Protein AF-C3YSI8-F1 (afdb_monomer)

InterPro domains:
  IPR012314 Peptidase M12B, GON-ADAMTSs [PF08685] (26-141)
  IPR012314 Peptidase M12B, GON-ADAMTSs [PF08685] (143-337)
  IPR012314 Peptidase M12B, GON-ADAMTSs [PF08685] (350-423)
  IPR012314 Peptidase M12B, GON-ADAMTSs [PF08685] (441-636)
  IPR012314 Peptidase M12B, GON-ADAMTSs [PF08685] (648-842)
  IPR012314 Peptidase M12B, GON-ADAMTSs [PF08685] (855-1050)
  IPR012314 Peptidase M12B, GON-ADAMTSs [PS51046] (24-125)
  IPR012314 Peptidase M12B, GON-ADAMTSs [PS51046] (141-345)
  IPR012314 Peptidase M12B, GON-ADAMTSs [PS51046] (348-420)
  IPR012314 Peptidase M12B, GON-ADAMTSs [PS51046] (439-643)
  IPR012314 Peptidase M12B, GON-ADAMTSs [PS51046] (646-850)
  IPR012314 Peptidase M12B, GON-ADAMTSs [PS51046] (853-1057)

Mean predicted aligned error: 22.83 Å

Solvent-accessible surface area (backbone atoms only — not comparable to full-atom values): 57661 Å² total; per-residue (Å²): 133,90,90,89,88,83,90,83,86,87,86,85,82,90,80,89,86,86,84,71,82,89,71,78,23,51,44,49,58,41,36,31,70,77,74,63,44,56,63,65,44,80,41,79,27,31,54,25,83,88,43,78,82,52,68,44,76,31,33,28,38,54,34,67,83,76,76,37,42,44,22,41,73,49,90,75,38,38,86,76,34,64,50,76,38,78,60,79,40,54,72,58,89,87,56,98,75,73,61,72,48,88,56,78,84,84,73,59,48,61,43,26,32,42,36,47,35,44,46,77,54,70,88,50,78,46,73,50,84,87,59,59,89,50,42,57,73,76,73,88,79,30,50,45,46,56,47,46,34,71,77,39,82,84,50,61,68,42,79,39,83,28,32,53,22,86,79,51,73,82,53,70,47,76,31,33,26,37,56,40,83,54,100,70,34,42,44,23,41,64,34,74,56,31,36,93,42,19,27,9,20,27,36,31,57,18,38,67,56,28,86,38,81,69,76,60,71,44,84,53,50,54,93,69,11,16,33,19,27,31,42,34,42,34,44,45,79,42,69,63,37,33,41,46,47,46,79,54,58,90,46,45,49,63,54,65,85,27,78,43,40,64,58,25,19,11,14,42,37,16,52,33,89,85,43,50,71,2,30,26,30,42,38,36,50,90,47,79,44,25,53,31,88,88,59,46,73,44,80,44,71,48,34,55,80,87,62,70,77,36,78,71,45,69,44,90,78,33,29,37,37,35,35,26,17,32,13,49,47,4,31,30,34,35,53,92,75,48,48,45,33,27,36,69,93,54,57,54,39,55,44,43,54,50,45,38,66,75,34,80,86,43,68,64,43,83,39,73,27,26,66,41,92,90,50,82,79,56,66,42,51,28,35,27,40,55,41,88,50,102,70,34,41,76,39,81,57,66,96,56,60,71,93,76,67,73,89,85,82,80,88,75,44,48,72,57,81,89,54,98,74,76,60,68,63,84,80,84,84,89,82,91,80,84,85,77,84,83,78,28,48,43,50,56,45,35,29,70,74,73,63,47,54,64,64,44,79,41,80,28,28,54,21,81,64,28,69,83,51,68,45,75,31,33,27,38,57,29,74,55,101,72,36,41,44,21,42,63,32,74,59,30,39,90,46,18,27,7,22,25,38,37,59,17,40,66,56,29,86,37,77,68,75,61,70,45,85,55,60,64,93,69,19,14,35,19,26,32,43,35,41,34,47,43,79,42,60,60,36,33,42,46,45,45,78,53,61,82,50,44,53,68,43,74,85,28,77,36,39,66,57,25,19,11,15,45,35,16,58,35,86,82,42,46,71,2,28,26,29,43,41,35,50,91,48,82,45,24,51,31,69,77,64,50,74,44,77,44,74,49,35,58,81,85,62,69,73,30,77,73,45,67,44,96,78,31,31,37,38,36,35,27,17,31,16,51,50,4,30,29,32,34,47,98,75,49,49,47,31,24,46,88,83,41,69,71,31,50,45,44,56,49,44,38,72,67,40,81,83,51,63,72,43,79,40,82,28,31,53,21,83,81,44,73,70,52,48,44,73,31,30,25,38,56,42,86,54,100,71,33,40,44,23,41,64,33,75,58,29,37,92,42,19,28,8,21,26,35,33,57,18,37,68,57,32,83,38,78,71,78,61,69,43,84,53,54,48,91,71,10,16,33,19,25,31,43,36,40,36,46,44,78,42,60,57,37,32,40,49,45,43,80,53,54,91,49,42,53,63,50,69,85,26,80,42,38,66,57,25,20,11,13,46,34,11,48,32,90,86,40,46,71,2,28,26,29,43,38,37,50,89,46,81,45,22,55,30,89,86,59,48,74,44,80,44,70,57,40,56,80,86,62,73,77,35,79,71,46,67,43,96,78,32,31,37,37,36,35,28,17,34,10,55,53,4,30,30,34,34,52,95,75,48,46,44,32,26,39,72,95,53,66,66,36,49,44,46,58,42,45,37,71,77,34,79,88,41,67,66,44,81,41,80,28,40,63,36,99,53,102,72,76,49,68,46,76,32,30,26,38,56,40,88,52,100,71,35,41,44,24,42,63,34,75,56,30,37,92,44,19,26,7,19,28,35,33,57,18,38,62,55,36,84,36,81,75,81,60,68,44,85,54,51,49,92,71,9,16,34,19,26,31,42,36,39,36,46,46,82,52,70,68,36,31,42,46,47,46,79,52,58,89,48,44,51,67,48,72,84,28,80,47,40,65,52,24,19,10,15,46,32,16,50,37,82,82,43,46,70,2,31,26,29,41,39,39,51,89,46,82,46,26,55,30,91,85,65,48,76,44,74,46,74,46,36,55,80,86,60,69,72,31,76,70,46,68,43,98,76,34,32,38,37,36,35,27,17,32,14,48,49,4,30,29,32,36,54,96,74,52,48,46,30,28,41,81,89,59,79,77,85,82,92,69,90,83,81,83,85,77,89,130

Organism: Branchiostoma floridae (NCBI:txid7739)

pLDDT: mean 79.49, std 17.65, range [21.97, 97.81]

Radius of gyration: 43.88 Å; Cα contacts (8 Å, |Δi|>4): 2685; chains: 1; bounding box: 114×103×114 Å

Foldseek 3Di:
DDDDDDDDDDDDDDDDDDDDDPDQALDLLRCCVVVVDQDWDWDWHQNAPVRRPDTDTWTWPRSHPNDIFTKAFDPVAQVVAKDFDAFWDAPDNPDPDHDTDHGPPDDGDMKTARIFTWDDDNPDIDTDPPDCPRIDGDPDAAQDLLVVCVVPVPDAFAWDWHQNAPQPRPDIFTWTWHPSVDNDIFTKAFAPVFQVQWKWWEFWWAAPAQQDLDHDTDGTNQVATKIKTARIFGWDDDNFWIWTPQPPCVRMDMDGPDDGGGPKWEYQHHQDAPNFDTKGKAARPPTQKAWDPLWDKDKDPAPPPPHDWAPWDADLRRRMTMTGYYHNGIMMATVVNITMMGGPVSDAALDLLSVCSNPVPDAWAWDFHQNDPPDRNPTFTWTWPPSVDNDIDTHTDDPDDPVVDDDDDDPWDAPPNVDPDHDTDDDDDDDDDDDDQDAAQDLLSCCVRVVDQDWDWDWHQNALLQRPDTFTWTWARSNDNDIFTKAFAPVFQVQWKWFEDWWAAPAQQDLDHDTDHTDAPAGKMKTARIFTWDDDNFWIWTPQPPRPRIDMDGDHDGTGQKWEYQYHQDEPNFDTKGKQARPPTLKAWQQLKDKDKPPAPPPVHDWAPFDADPRRRMTMTGYYHNGIMMAIPVNITMIGRPPGDAAQDLLSVCVSPVPDAFAWDWHQNAPVDRRDTWTWTWAPSVDNDIFTKAFAPVFQVQWKWWEFFWAAPAQQDLDDDTDGTNLVATKIKTARIFTWDDANLWIWTPQPDCVRIDMDGDDDGGGQKWEYQHHQHAPNFDTKGKQARPPTQKAWAPLWDKDKDPHPPPPHDWAPWDADPRRRMTMTGYYHNGMMMATVVNITIMGGPVSHFALDLLSVCVNPVPDDFAWDWHQNAPDSPSDTFTWTWAPSVDNDIFTKAFAPVFQVQWKWWEDWWACPALADLDDDTDHTNQVPTKIKTARIFTWDDDHQKIWTPQPPCVRMDMDGDDDGGGQKWEYQYHQDEPNFDTKGKAARPPTQKAWDPQKDKDKPPAPPPPYDWAPWDADPRRRMTMTGYYHNGMMMAIVVNITMMGRPVSPDDPDDDDDDDDDD

Nearest PDB structures (foldseek):
  4ak3-assembly1_A  TM=2.753E-01  e=1.854E-01  Homo sapiens
  5k31-assembly1_A-2  TM=2.705E-01  e=1.854E-01  Homo sapiens
  4ae2-assembly1_B  TM=2.783E-01  e=2.388E-01  Homo sapiens
  4ae2-assembly1_A  TM=2.604E-01  e=2.925E-01  Homo sapiens
  6erf-assembly2_C  TM=8.829E-02  e=6.130E+00  Homo sapiens

Structure (mmCIF, N/CA/C/O backbone):
data_AF-C3YSI8-F1
#
_entry.id   AF-C3YSI8-F1
#
loop_
_atom_site.group_PDB
_atom_site.id
_atom_site.type_symbol
_atom_site.label_atom_id
_atom_site.label_alt_id
_atom_site.label_comp_id
_atom_site.label_asym_id
_atom_site.label_entity_id
_atom_site.label_seq_id
_atom_site.pdbx_PDB_ins_code
_atom_site.Cartn_x
_atom_site.Cartn_y
_atom_site.Cartn_z
_atom_site.occupancy
_atom_site.B_iso_or_equiv
_atom_site.auth_seq_id
_atom_site.auth_comp_id
_atom_site.auth_asym_id
_atom_site.auth_atom_id
_atom_site.pdbx_PDB_model_num
ATOM 1 N N . MET A 1 1 ? -38.707 9.134 -65.236 1.00 29.47 1 MET A N 1
ATOM 2 C CA . MET A 1 1 ? -40.152 9.340 -65.511 1.00 29.47 1 MET A CA 1
ATOM 3 C C . MET A 1 1 ? -40.785 10.085 -64.329 1.00 29.47 1 MET A C 1
ATOM 5 O O . MET A 1 1 ? -40.074 10.368 -63.376 1.00 29.47 1 MET A O 1
ATOM 9 N N . MET A 1 2 ? -42.071 10.443 -64.438 1.00 21.97 2 MET A N 1
ATOM 10 C CA . MET A 1 2 ? -42.984 10.994 -63.402 1.00 21.97 2 MET A CA 1
ATOM 11 C C . MET A 1 2 ? -42.907 10.244 -62.043 1.00 21.97 2 MET A C 1
ATOM 13 O O . MET A 1 2 ? -42.467 9.099 -62.065 1.00 21.97 2 MET A O 1
ATOM 17 N N . LYS A 1 3 ? -43.353 10.712 -60.855 1.00 24.59 3 LYS A N 1
ATOM 18 C CA . LYS A 1 3 ? -44.055 11.911 -60.270 1.00 24.59 3 LYS A CA 1
ATOM 19 C C . LYS A 1 3 ? -44.000 11.722 -58.708 1.00 24.59 3 LYS A C 1
ATOM 21 O O . LYS A 1 3 ? -43.395 10.739 -58.298 1.00 24.59 3 LYS A O 1
ATOM 26 N N . SER A 1 4 ? -44.656 12.409 -57.751 1.00 28.36 4 SER A N 1
ATOM 27 C CA . SER A 1 4 ? -45.079 13.791 -57.351 1.00 28.36 4 SER A CA 1
ATOM 28 C C . SER A 1 4 ? -45.758 13.631 -55.962 1.00 28.36 4 SER A C 1
ATOM 30 O O . SER A 1 4 ? -46.279 12.546 -55.722 1.00 28.36 4 SER A O 1
ATOM 32 N N . GLY A 1 5 ? -45.887 14.568 -55.015 1.00 28.02 5 GLY A N 1
ATOM 33 C CA . GLY A 1 5 ? -45.535 15.992 -54.813 1.00 28.02 5 GLY A CA 1
ATOM 34 C C . GLY A 1 5 ? -45.734 16.266 -53.294 1.00 28.02 5 GLY A C 1
ATOM 35 O O . GLY A 1 5 ? -45.459 15.350 -52.528 1.00 28.02 5 GLY A O 1
ATOM 36 N N . GLU A 1 6 ? -46.197 17.383 -52.715 1.00 28.05 6 GLU A N 1
ATOM 37 C CA . GLU A 1 6 ? -46.506 18.784 -53.082 1.00 28.05 6 GLU A CA 1
ATOM 38 C C . GLU A 1 6 ? -46.170 19.623 -51.816 1.00 28.05 6 GLU A C 1
ATOM 40 O O . GLU A 1 6 ? -46.483 19.216 -50.702 1.00 28.05 6 GLU A O 1
ATOM 45 N N . TRP A 1 7 ? -45.301 20.635 -51.885 1.00 25.97 7 TRP A N 1
ATOM 46 C CA . TRP A 1 7 ? -45.641 22.067 -52.014 1.00 25.97 7 TRP A CA 1
ATOM 47 C C . TRP A 1 7 ? -46.608 22.668 -50.971 1.00 25.97 7 TRP A C 1
ATOM 49 O O . TRP A 1 7 ? -47.813 22.632 -51.179 1.00 25.97 7 TRP A O 1
ATOM 59 N N . VAL A 1 8 ? -46.054 23.392 -49.984 1.00 23.83 8 VAL A N 1
ATOM 60 C CA . VAL A 1 8 ? -46.200 24.864 -49.795 1.00 23.83 8 VAL A CA 1
ATOM 61 C C . VAL A 1 8 ? -44.843 25.345 -49.208 1.00 23.83 8 VAL A C 1
ATOM 63 O O . VAL A 1 8 ? -44.441 24.814 -48.181 1.00 23.83 8 VAL A O 1
ATOM 66 N N . GLN A 1 9 ? -43.925 26.065 -49.884 1.00 27.61 9 GLN A N 1
ATOM 67 C CA . GLN A 1 9 ? -43.912 27.475 -50.360 1.00 27.61 9 GLN A CA 1
ATOM 68 C C . GLN A 1 9 ? -44.027 28.526 -49.222 1.00 27.61 9 GLN A C 1
ATOM 70 O O . GLN A 1 9 ? -44.657 28.256 -48.215 1.00 27.61 9 GLN A O 1
ATOM 75 N N . LEU A 1 10 ? -43.424 29.725 -49.245 1.00 25.20 10 LEU A N 1
ATOM 76 C CA . LEU A 1 10 ? -42.620 30.483 -50.229 1.00 25.20 10 LEU A CA 1
ATOM 77 C C . LEU A 1 10 ? -41.859 31.590 -49.439 1.00 25.20 10 LEU A C 1
ATOM 79 O O . LEU A 1 10 ? -42.432 32.105 -48.486 1.00 25.20 10 LEU A O 1
ATOM 83 N N . ALA A 1 11 ? -40.659 32.093 -49.748 1.00 24.98 11 ALA A N 1
ATOM 84 C CA . ALA A 1 11 ? -39.441 31.553 -50.370 1.00 24.98 11 ALA A CA 1
ATOM 85 C C . ALA A 1 11 ? -38.260 32.504 -50.028 1.00 24.98 11 ALA A C 1
ATOM 87 O O . ALA A 1 11 ? -38.474 33.592 -49.495 1.00 24.98 11 ALA A O 1
ATOM 88 N N . LEU A 1 12 ? -37.033 32.144 -50.420 1.00 26.47 12 LEU A N 1
ATOM 89 C CA . LEU A 1 12 ? -35.959 33.112 -50.673 1.00 26.47 12 LEU A CA 1
ATOM 90 C C . LEU A 1 12 ? -35.690 33.164 -52.187 1.00 26.47 12 LEU A C 1
ATOM 92 O O . LEU A 1 12 ? -35.464 32.118 -52.793 1.00 26.47 12 LEU A O 1
ATOM 96 N N . LEU A 1 13 ? -35.638 34.364 -52.773 1.00 23.81 13 LEU A N 1
ATOM 97 C CA . LEU A 1 13 ? -34.740 34.651 -53.902 1.00 23.81 13 LEU A CA 1
ATOM 98 C C . LEU A 1 13 ? -33.573 35.469 -53.312 1.00 23.81 13 LEU A C 1
ATOM 100 O O . LEU A 1 13 ? -33.835 36.371 -52.521 1.00 23.81 13 LEU A O 1
ATOM 104 N N . LEU A 1 14 ? -32.279 35.170 -53.484 1.00 25.28 14 LEU A N 1
ATOM 105 C CA . LEU A 1 14 ? -31.483 34.753 -54.656 1.00 25.28 14 LEU A CA 1
ATOM 106 C C . LEU A 1 14 ? -31.451 35.775 -55.802 1.00 25.28 14 LEU A C 1
ATOM 108 O O . LEU A 1 14 ? -32.290 35.735 -56.695 1.00 25.28 14 LEU A O 1
ATOM 112 N N . LEU A 1 15 ? -30.426 36.637 -55.788 1.00 26.86 15 LEU A N 1
ATOM 113 C CA . LEU A 1 15 ? -29.255 36.670 -56.701 1.00 26.86 15 LEU A CA 1
ATOM 114 C C . LEU A 1 15 ? -28.427 37.935 -56.340 1.00 26.86 15 LEU A C 1
ATOM 116 O O . LEU A 1 15 ? -29.003 38.983 -56.080 1.00 26.86 15 LEU A O 1
ATOM 120 N N . ALA A 1 16 ? -27.131 37.840 -56.010 1.00 26.83 16 ALA A N 1
ATOM 121 C CA . ALA A 1 16 ? -25.962 37.785 -56.913 1.00 26.83 16 ALA A CA 1
ATOM 122 C C . ALA A 1 16 ? -25.761 39.093 -57.726 1.00 26.83 16 ALA A C 1
ATOM 124 O O . ALA A 1 16 ? -26.728 39.670 -58.200 1.00 26.83 16 ALA A O 1
ATOM 125 N N . VAL A 1 17 ? -24.553 39.639 -57.928 1.00 28.64 17 VAL A N 1
ATOM 126 C CA . VAL A 1 17 ? -23.179 39.087 -57.859 1.00 28.64 17 VAL A CA 1
ATOM 127 C C . VAL A 1 17 ? -22.245 40.065 -57.116 1.00 28.64 17 VAL A C 1
ATOM 129 O O . VAL A 1 17 ? -22.449 41.272 -57.193 1.00 28.64 17 VAL A O 1
ATOM 132 N N . GLY A 1 18 ? -21.194 39.577 -56.439 1.00 27.84 18 GLY A N 1
ATOM 133 C CA . GLY A 1 18 ? -20.182 40.462 -55.834 1.00 27.84 18 GLY A CA 1
ATOM 134 C C . GLY A 1 18 ? -19.179 39.798 -54.885 1.00 27.84 18 GLY A C 1
ATOM 135 O O . GLY A 1 18 ? -18.938 40.332 -53.808 1.00 27.84 18 GLY A O 1
ATOM 136 N N . GLY A 1 19 ? -18.634 38.630 -55.243 1.00 26.38 19 GLY A N 1
ATOM 137 C CA . GLY A 1 19 ? -17.627 37.925 -54.438 1.00 26.38 19 GLY A CA 1
ATOM 138 C C . GLY A 1 19 ? -16.204 38.192 -54.928 1.00 26.38 19 GLY A C 1
ATOM 139 O O . GLY A 1 19 ? -15.725 37.495 -55.819 1.00 26.38 19 GLY A O 1
ATOM 140 N N . THR A 1 20 ? -15.531 39.189 -54.352 1.00 31.03 20 THR A N 1
ATOM 141 C CA . THR A 1 20 ? -14.065 39.317 -54.421 1.00 31.03 20 THR A CA 1
ATOM 142 C C . THR A 1 20 ? -13.384 38.201 -53.619 1.00 31.03 20 THR A C 1
ATOM 144 O O . THR A 1 20 ? -14.053 37.408 -52.957 1.00 31.03 20 THR A O 1
ATOM 147 N N . ALA A 1 21 ? -12.050 38.118 -53.676 1.00 36.31 21 ALA A N 1
ATOM 148 C CA . ALA A 1 21 ? -11.292 37.169 -52.863 1.00 36.31 21 ALA A CA 1
ATOM 149 C C . ALA A 1 21 ? -11.675 37.269 -51.374 1.00 36.31 21 ALA A C 1
ATOM 151 O O . ALA A 1 21 ? -11.886 38.370 -50.864 1.00 36.31 21 ALA A O 1
ATOM 152 N N . SER A 1 22 ? -11.720 36.128 -50.680 1.00 44.28 22 SER A N 1
ATOM 153 C CA . SER A 1 22 ? -11.804 36.110 -49.218 1.00 44.28 22 SER A CA 1
ATOM 154 C C . SER A 1 22 ? -10.498 36.670 -48.661 1.00 44.28 22 SER A C 1
ATOM 156 O O . SER A 1 22 ? -9.468 35.989 -48.630 1.00 44.28 22 SER A O 1
ATOM 158 N N . HIS A 1 23 ? -10.518 37.950 -48.299 1.00 55.88 23 HIS A N 1
ATOM 159 C CA . HIS A 1 23 ? -9.408 38.578 -47.608 1.00 55.88 23 HIS A CA 1
ATOM 160 C C . HIS A 1 23 ? -9.400 38.054 -46.170 1.00 55.88 23 HIS A C 1
ATOM 162 O O . HIS A 1 23 ? -10.353 38.256 -45.420 1.00 55.88 23 HIS A O 1
ATOM 168 N N . LYS A 1 24 ? -8.313 37.366 -45.802 1.00 69.94 24 LYS A N 1
ATOM 169 C CA . LYS A 1 24 ? -8.022 36.942 -44.429 1.00 69.94 24 LYS A CA 1
ATOM 170 C C . LYS A 1 24 ? -7.996 38.179 -43.519 1.00 69.94 24 LYS A C 1
ATOM 172 O O . LYS A 1 24 ? -7.011 38.912 -43.541 1.00 69.94 24 LYS A O 1
ATOM 177 N N . ALA A 1 25 ? -9.060 38.417 -42.755 1.00 73.56 25 ALA A N 1
ATOM 178 C CA . ALA A 1 25 ? -9.142 39.553 -41.841 1.00 73.56 25 ALA A CA 1
ATOM 179 C C . ALA A 1 25 ? -8.191 39.379 -40.646 1.00 73.56 25 ALA A C 1
ATOM 181 O O . ALA A 1 25 ? -8.126 38.303 -40.047 1.00 73.56 25 ALA A O 1
ATOM 182 N N . SER A 1 26 ? -7.475 40.439 -40.275 1.00 76.00 26 SER A N 1
ATOM 183 C CA . SER A 1 26 ? -6.583 40.471 -39.107 1.00 76.00 26 SER A CA 1
ATOM 184 C C . SER A 1 26 ? -7.312 40.809 -37.798 1.00 76.00 26 SER A C 1
ATOM 186 O O . SER A 1 26 ? -6.844 40.456 -36.717 1.00 76.00 26 SER A O 1
ATOM 188 N N . SER A 1 27 ? -8.476 41.461 -37.883 1.00 81.81 27 SER A N 1
ATOM 189 C CA . SER A 1 27 ? -9.266 41.959 -36.747 1.00 81.81 27 SER A CA 1
ATOM 190 C C . SER A 1 27 ? -10.771 41.780 -36.975 1.00 81.81 27 SER A C 1
ATOM 192 O O . SER A 1 27 ? -11.221 41.611 -38.110 1.00 81.81 27 SER A O 1
ATOM 194 N N . CYS A 1 28 ? -11.579 41.890 -35.918 1.00 84.00 28 CYS A N 1
ATOM 195 C CA . CYS A 1 28 ? -13.041 41.881 -36.032 1.00 84.00 28 CYS A CA 1
ATOM 196 C C . CYS A 1 28 ? -13.562 43.089 -36.834 1.00 84.00 28 CYS A C 1
ATOM 198 O O . CYS A 1 28 ? -14.586 43.002 -37.511 1.00 84.00 28 CYS A O 1
ATOM 200 N N . SER A 1 29 ? -12.839 44.214 -36.798 1.00 84.88 29 SER A N 1
ATOM 201 C CA . SER A 1 29 ? -13.157 45.409 -37.594 1.00 84.88 29 SER A CA 1
ATOM 202 C C . SER A 1 29 ? -12.904 45.200 -39.093 1.00 84.88 29 SER A C 1
ATOM 204 O O . SER A 1 29 ? -13.676 45.682 -39.927 1.00 84.88 29 SER A O 1
ATOM 206 N N . GLU A 1 30 ? -11.870 44.437 -39.454 1.00 82.56 30 GLU A N 1
ATOM 207 C CA . GLU A 1 30 ? -11.649 43.996 -40.836 1.00 82.56 30 GLU A CA 1
ATOM 208 C C . GLU A 1 30 ? -12.664 42.936 -41.273 1.00 82.56 30 GLU A C 1
ATOM 210 O O . GLU A 1 30 ? -13.225 43.053 -42.356 1.00 82.56 30 GLU A O 1
ATOM 215 N N . GLU A 1 31 ? -12.992 41.962 -40.424 1.00 82.44 31 GLU A N 1
ATOM 216 C CA . GLU A 1 31 ? -13.999 40.935 -40.733 1.00 82.44 31 GLU A CA 1
ATOM 217 C C . GLU A 1 31 ? -15.381 41.563 -40.999 1.00 82.44 31 GLU A C 1
ATOM 219 O O . GLU A 1 31 ? -16.067 41.224 -41.968 1.00 82.44 31 GLU A O 1
ATOM 224 N N . LYS A 1 32 ? -15.755 42.580 -40.210 1.00 80.00 32 LYS A N 1
ATOM 225 C CA . LYS A 1 32 ? -16.954 43.392 -40.449 1.00 80.00 32 LYS A CA 1
ATOM 226 C C . LYS A 1 32 ? -16.909 44.164 -41.772 1.00 80.00 32 LYS A C 1
ATOM 228 O O . LYS A 1 32 ? -17.930 44.255 -42.452 1.00 80.00 32 LYS A O 1
ATOM 233 N N . SER A 1 33 ? -15.774 44.758 -42.139 1.00 78.94 33 SER A N 1
ATOM 234 C CA . SER A 1 33 ? -15.691 45.664 -43.299 1.00 78.94 33 SER A CA 1
ATOM 235 C C . SER A 1 33 ? -15.430 44.950 -44.631 1.00 78.94 33 SER A C 1
ATOM 237 O O . SER A 1 33 ? -15.991 45.354 -45.650 1.00 78.94 33 SER A O 1
ATOM 239 N N . LEU A 1 34 ? -14.648 43.868 -44.627 1.00 76.19 34 LEU A N 1
ATOM 240 C CA . LEU A 1 34 ? -14.327 43.047 -45.799 1.00 76.19 34 LEU A CA 1
ATOM 241 C C . LEU A 1 34 ? -15.431 42.021 -46.084 1.00 76.19 34 LEU A C 1
ATOM 243 O O . LEU A 1 34 ? -15.975 41.981 -47.188 1.00 76.19 34 LEU A O 1
ATOM 247 N N . ASN A 1 35 ? -15.802 41.228 -45.073 1.00 72.62 35 ASN A N 1
ATOM 248 C CA . ASN A 1 35 ? -16.713 40.087 -45.215 1.00 72.62 35 ASN A CA 1
ATOM 249 C C . ASN A 1 35 ? -18.170 40.421 -44.833 1.00 72.62 35 ASN A C 1
ATOM 251 O O . ASN A 1 35 ? -19.049 39.564 -44.926 1.00 72.62 35 ASN A O 1
ATOM 255 N N . LYS A 1 36 ? -18.452 41.684 -44.466 1.00 77.06 36 LYS A N 1
ATOM 256 C CA . LYS A 1 36 ? -19.783 42.207 -44.085 1.00 77.06 36 LYS A CA 1
ATOM 257 C C . LYS A 1 36 ? -20.418 41.492 -42.886 1.00 77.06 36 LYS A C 1
ATOM 259 O O . LYS A 1 36 ? -21.642 41.436 -42.777 1.00 77.06 36 LYS A O 1
ATOM 264 N N . ALA A 1 37 ? -19.596 40.962 -41.981 1.00 74.62 37 ALA A N 1
ATOM 265 C CA . ALA A 1 37 ? -20.060 40.326 -40.755 1.00 74.62 37 ALA A CA 1
ATOM 266 C C . ALA A 1 37 ? -20.712 41.349 -39.800 1.00 74.62 37 ALA A C 1
ATOM 268 O O . ALA A 1 37 ? -20.077 42.315 -39.379 1.00 74.62 37 ALA A O 1
ATOM 269 N N . ASP A 1 38 ? -21.982 41.128 -39.452 1.00 78.25 38 ASP A N 1
ATOM 270 C CA . ASP A 1 38 ? -22.825 42.032 -38.653 1.00 78.25 38 ASP A CA 1
ATOM 271 C C . ASP A 1 38 ? -23.267 41.441 -37.298 1.00 78.25 38 ASP A C 1
ATOM 273 O O . ASP A 1 38 ? -23.984 42.094 -36.537 1.00 78.25 38 ASP A O 1
ATOM 277 N N . LYS A 1 39 ? -22.844 40.209 -36.989 1.00 79.75 39 LYS A N 1
ATOM 278 C CA . LYS A 1 39 ? -23.283 39.417 -35.829 1.00 79.75 39 LYS A CA 1
ATOM 279 C C . LYS A 1 39 ? -22.125 39.024 -34.931 1.00 79.75 39 LYS A C 1
ATOM 281 O O . LYS A 1 39 ? -21.029 38.742 -35.398 1.00 79.75 39 LYS A O 1
ATOM 286 N N . ASP A 1 40 ? -22.410 38.941 -33.641 1.00 82.25 40 ASP A N 1
ATOM 287 C CA . ASP A 1 40 ? -21.452 38.484 -32.642 1.00 82.25 40 ASP A CA 1
ATOM 288 C C . ASP A 1 40 ? -21.265 36.962 -32.715 1.00 82.25 40 ASP A C 1
ATOM 290 O O . ASP A 1 40 ? -22.237 36.209 -32.836 1.00 82.25 40 ASP A O 1
ATOM 294 N N . GLY A 1 41 ? -20.023 36.489 -32.611 1.00 79.25 41 GLY A N 1
ATOM 295 C CA . GLY A 1 41 ? -19.699 35.075 -32.807 1.00 79.25 41 GLY A CA 1
ATOM 296 C C . GLY A 1 41 ? -18.202 34.777 -32.806 1.00 79.25 41 GLY A C 1
ATOM 297 O O . GLY A 1 41 ? -17.380 35.680 -32.709 1.00 79.25 41 GLY A O 1
ATOM 298 N N . GLU A 1 42 ? -17.849 33.495 -32.915 1.00 81.56 42 GLU A N 1
ATOM 299 C CA . GLU A 1 42 ? -16.467 33.045 -33.132 1.00 81.56 42 GLU A CA 1
ATOM 300 C C . GLU A 1 42 ? -16.092 33.184 -34.615 1.00 81.56 42 GLU A C 1
ATOM 302 O O . GLU A 1 42 ? -16.672 32.512 -35.470 1.00 81.56 42 GLU A O 1
ATOM 307 N N . TYR A 1 43 ? -15.092 34.012 -34.907 1.00 79.62 43 TYR A N 1
ATOM 308 C CA . TYR A 1 43 ? -14.512 34.210 -36.235 1.00 79.62 43 TYR A CA 1
ATOM 309 C C . TYR A 1 43 ? -13.075 33.679 -36.275 1.00 79.62 43 TYR A C 1
ATOM 311 O O . TYR A 1 43 ? -12.427 33.515 -35.243 1.00 79.62 43 TYR A O 1
ATOM 319 N N . THR A 1 44 ? -12.574 33.362 -37.472 1.00 80.12 44 THR A N 1
ATOM 320 C CA . THR A 1 44 ? -11.199 32.870 -37.670 1.00 80.12 44 THR A CA 1
ATOM 321 C C . THR A 1 44 ? -10.364 33.979 -38.298 1.00 80.12 44 THR A C 1
ATOM 323 O O . THR A 1 44 ? -10.466 34.222 -39.497 1.00 80.12 44 THR A O 1
ATOM 326 N N . LEU A 1 45 ? -9.570 34.660 -37.473 1.00 78.94 45 LEU A N 1
ATOM 327 C CA . LEU A 1 45 ? -8.775 35.829 -37.852 1.00 78.94 45 LEU A CA 1
ATOM 328 C C . LEU A 1 45 ? -7.305 35.452 -38.069 1.00 78.94 45 LEU A C 1
ATOM 330 O O . LEU A 1 45 ? -6.813 34.485 -37.488 1.00 78.94 45 LEU A O 1
ATOM 334 N N . TYR A 1 46 ? -6.594 36.245 -38.868 1.00 79.94 46 TYR A N 1
ATOM 335 C CA . TYR A 1 46 ? -5.182 36.066 -39.229 1.00 79.94 46 TYR A CA 1
ATOM 336 C C . TYR A 1 46 ? -4.364 37.308 -38.818 1.00 79.94 46 TYR A C 1
ATOM 338 O O . TYR A 1 46 ? -3.949 38.088 -39.676 1.00 79.94 46 TYR A O 1
ATOM 346 N N . PRO A 1 47 ? -4.166 37.548 -37.509 1.00 71.06 47 PRO A N 1
ATOM 347 C CA . PRO A 1 47 ? -3.732 38.848 -36.983 1.00 71.06 47 PRO A CA 1
ATOM 348 C C . PRO A 1 47 ? -2.250 39.204 -37.178 1.00 71.06 47 PRO A C 1
ATOM 350 O O . PRO A 1 47 ? -1.847 40.310 -36.826 1.00 71.06 47 PRO A O 1
ATOM 353 N N . PHE A 1 48 ? -1.421 38.289 -37.685 1.00 73.25 48 PHE A N 1
ATOM 354 C CA . PHE A 1 48 ? 0.035 38.456 -37.724 1.00 73.25 48 PHE A CA 1
ATOM 355 C C . PHE A 1 48 ? 0.536 38.610 -39.165 1.00 73.25 48 PHE A C 1
ATOM 357 O O . PHE A 1 48 ? 0.680 37.622 -39.890 1.00 73.25 48 PHE A O 1
ATOM 364 N N . GLU A 1 49 ? 0.858 39.838 -39.587 1.00 58.91 49 GLU A N 1
ATOM 365 C CA . GLU A 1 49 ? 1.318 40.122 -40.960 1.00 58.91 49 GLU A CA 1
ATOM 366 C C . GLU A 1 49 ? 2.576 39.336 -41.363 1.00 58.91 49 GLU A C 1
ATOM 368 O O . GLU A 1 49 ? 2.760 39.000 -42.535 1.00 58.91 49 GLU A O 1
ATOM 373 N N . THR A 1 50 ? 3.436 39.030 -40.391 1.00 57.47 50 THR A N 1
ATOM 374 C CA . THR A 1 50 ? 4.677 38.263 -40.573 1.00 57.47 50 THR A CA 1
ATOM 375 C C . THR A 1 50 ? 4.445 36.756 -40.732 1.00 57.47 50 THR A C 1
ATOM 377 O O . THR A 1 50 ? 5.304 36.066 -41.276 1.00 57.47 50 THR A O 1
ATOM 380 N N . SER A 1 51 ? 3.275 36.253 -40.322 1.00 60.59 51 SER A N 1
ATOM 381 C CA . SER A 1 51 ? 2.952 34.824 -40.203 1.00 60.59 51 SER A CA 1
ATOM 382 C C . SER A 1 51 ? 1.567 34.528 -40.787 1.00 60.59 51 SER A C 1
ATOM 384 O O . SER A 1 51 ? 0.671 34.045 -40.097 1.00 60.59 51 SER A O 1
ATOM 386 N N . LYS A 1 52 ? 1.387 34.826 -42.081 1.00 55.72 52 LYS A N 1
ATOM 387 C CA . LYS A 1 52 ? 0.081 34.951 -42.772 1.00 55.72 52 LYS A CA 1
ATOM 388 C C . LYS A 1 52 ? -0.817 33.703 -42.807 1.00 55.72 52 LYS A C 1
ATOM 390 O O . LYS A 1 52 ? -1.946 33.792 -43.292 1.00 55.72 52 LYS A O 1
ATOM 395 N N . ASP A 1 53 ? -0.355 32.558 -42.312 1.00 63.00 53 ASP A N 1
ATOM 396 C CA . ASP A 1 53 ? -1.128 31.313 -42.196 1.00 63.00 53 ASP A CA 1
ATOM 397 C C . ASP A 1 53 ? -1.471 30.925 -40.747 1.00 63.00 53 ASP A C 1
ATOM 399 O O . ASP A 1 53 ? -2.244 29.992 -40.537 1.00 63.00 53 ASP A O 1
ATOM 403 N N . VAL A 1 54 ? -0.983 31.671 -39.749 1.00 63.53 54 VAL A N 1
ATOM 404 C CA . VAL A 1 54 ? -1.384 31.505 -38.345 1.00 63.53 54 VAL A CA 1
ATOM 405 C C . VAL A 1 54 ? -2.765 32.125 -38.145 1.00 63.53 54 VAL A C 1
ATOM 407 O O . VAL A 1 54 ? -2.917 33.348 -38.159 1.00 63.53 54 VAL A O 1
ATOM 410 N N . SER A 1 55 ? -3.770 31.272 -37.949 1.00 72.19 55 SER A N 1
ATOM 411 C CA . SER A 1 55 ? -5.130 31.680 -37.610 1.00 72.19 55 SER A CA 1
ATOM 412 C C . SER A 1 55 ? -5.432 31.515 -36.122 1.00 72.19 55 SER A C 1
ATOM 414 O O . SER A 1 55 ? -5.017 30.548 -35.484 1.00 72.19 55 SER A O 1
ATOM 416 N N . LEU A 1 56 ? -6.210 32.445 -35.572 1.00 74.06 56 LEU A N 1
ATOM 417 C CA . LEU A 1 56 ? -6.787 32.352 -34.234 1.00 74.06 56 LEU A CA 1
ATOM 418 C C . LEU A 1 56 ? -8.314 32.354 -34.331 1.00 74.06 56 LEU A C 1
ATOM 420 O O . LEU A 1 56 ? -8.892 33.108 -35.115 1.00 74.06 56 LEU A O 1
ATOM 424 N N . ARG A 1 57 ? -8.973 31.532 -33.506 1.00 77.62 57 ARG A N 1
ATOM 425 C CA . ARG A 1 57 ? -10.407 31.696 -33.235 1.00 77.62 57 ARG A CA 1
ATOM 426 C C . ARG A 1 57 ? -10.590 32.794 -32.198 1.00 77.62 57 ARG A C 1
ATOM 428 O O . ARG A 1 57 ? -9.942 32.771 -31.152 1.00 77.62 57 ARG A O 1
ATOM 435 N N . VAL A 1 58 ? -11.424 33.765 -32.538 1.00 80.62 58 VAL A N 1
ATOM 436 C CA . VAL A 1 58 ? -11.632 34.996 -31.783 1.00 80.62 58 VAL A CA 1
ATOM 437 C C . VAL A 1 58 ? -13.123 35.274 -31.746 1.00 80.62 58 VAL A C 1
ATOM 439 O O . VAL A 1 58 ? -13.771 35.373 -32.789 1.00 80.62 58 VAL A O 1
ATOM 442 N N . TYR A 1 59 ? -13.665 35.457 -30.549 1.00 83.75 59 TYR A N 1
ATOM 443 C CA . TYR A 1 59 ? -15.029 35.915 -30.385 1.00 83.75 59 TYR A CA 1
ATOM 444 C C . TYR A 1 59 ? -15.102 37.414 -30.674 1.00 83.75 59 TYR A C 1
ATOM 446 O O . TYR A 1 59 ? -14.623 38.232 -29.885 1.00 83.75 59 TYR A O 1
ATOM 454 N N . CYS A 1 60 ? -15.717 37.773 -31.794 1.00 84.12 60 CYS A N 1
ATOM 455 C CA . CYS A 1 60 ? -16.037 39.151 -32.122 1.00 84.12 60 CYS A CA 1
ATOM 456 C C . CYS A 1 60 ? -17.353 39.546 -31.451 1.00 84.12 60 CYS A C 1
ATOM 458 O O . CYS A 1 60 ? -18.373 38.874 -31.615 1.00 84.12 60 CYS A O 1
ATOM 460 N N . HIS A 1 61 ? -17.318 40.637 -30.690 1.00 84.56 61 HIS A N 1
ATOM 461 C CA . HIS A 1 61 ? -18.456 41.172 -29.947 1.00 84.56 61 HIS A CA 1
ATOM 462 C C . HIS A 1 61 ? -18.753 42.617 -30.355 1.00 84.56 61 HIS A C 1
ATOM 464 O O . HIS A 1 61 ? -17.831 43.377 -30.654 1.00 84.56 61 HIS A O 1
ATOM 470 N N . ASP A 1 62 ? -20.030 42.990 -30.321 1.00 81.06 62 ASP A N 1
ATOM 471 C CA . ASP A 1 62 ? -20.566 44.261 -30.806 1.00 81.06 62 ASP A CA 1
ATOM 472 C C . ASP A 1 62 ? -20.272 44.514 -32.300 1.00 81.06 62 ASP A C 1
ATOM 474 O O . ASP A 1 62 ? -19.935 45.611 -32.754 1.00 81.06 62 ASP A O 1
ATOM 478 N N . MET A 1 63 ? -20.444 43.457 -33.100 1.00 78.50 63 MET A N 1
ATOM 479 C CA . MET A 1 63 ? -20.353 43.494 -34.563 1.00 78.50 63 MET A CA 1
ATOM 480 C C . MET A 1 63 ? -21.464 44.342 -35.197 1.00 78.50 63 MET A C 1
ATOM 482 O O . MET A 1 63 ? -21.353 44.722 -36.362 1.00 78.50 63 MET A O 1
ATOM 486 N N . ALA A 1 64 ? -22.480 44.751 -34.434 1.00 75.00 64 ALA A N 1
ATOM 487 C CA . ALA A 1 64 ? -23.501 45.694 -34.874 1.00 75.00 64 ALA A CA 1
ATOM 488 C C . ALA A 1 64 ? -23.029 47.164 -34.830 1.00 75.00 64 ALA A C 1
ATOM 490 O O . ALA A 1 64 ? -23.120 47.844 -35.857 1.00 75.00 64 ALA A O 1
ATOM 491 N N . SER A 1 65 ? -22.484 47.664 -33.709 1.00 67.25 65 SER A N 1
ATOM 492 C CA . SER A 1 65 ? -22.357 49.119 -33.458 1.00 67.25 65 SER A CA 1
ATOM 493 C C . SER A 1 65 ? -21.444 49.891 -34.413 1.00 67.25 65 SER A C 1
ATOM 495 O O . SER A 1 65 ? -21.718 51.049 -34.719 1.00 67.25 65 SER A O 1
ATOM 497 N N . GLY A 1 66 ? -20.368 49.261 -34.897 1.00 62.09 66 GLY A N 1
ATOM 498 C CA . GLY A 1 66 ? -19.358 49.913 -35.745 1.00 62.09 66 GLY A CA 1
ATOM 499 C C . GLY A 1 66 ? -17.935 49.860 -35.192 1.00 62.09 66 GLY A C 1
ATOM 500 O O . GLY A 1 66 ? -17.001 50.047 -35.962 1.00 62.09 66 GLY A O 1
ATOM 501 N N . SER A 1 67 ? -17.763 49.533 -33.909 1.00 76.31 67 SER A N 1
ATOM 502 C CA . SER A 1 67 ? -16.453 49.329 -33.276 1.00 76.31 67 SER A CA 1
ATOM 503 C C . SER A 1 67 ? -16.404 47.976 -32.549 1.00 76.31 67 SER A C 1
ATOM 505 O O . SER A 1 67 ? -16.454 47.952 -31.314 1.00 76.31 67 SER A O 1
ATOM 507 N N . PRO A 1 68 ? -16.365 46.851 -33.288 1.00 83.31 68 PRO A N 1
ATOM 508 C CA . PRO A 1 68 ? -16.343 45.528 -32.680 1.00 83.31 68 PRO A CA 1
ATOM 509 C C . PRO A 1 68 ? -15.067 45.292 -31.867 1.00 83.31 68 PRO A C 1
ATOM 511 O O . PRO A 1 68 ? -14.034 45.922 -32.093 1.00 83.31 68 PRO A O 1
ATOM 514 N N . LYS A 1 69 ? -15.156 44.362 -30.915 1.00 87.19 69 LYS A N 1
ATOM 515 C CA . LYS A 1 69 ? -14.088 44.008 -29.976 1.00 87.19 69 LYS A CA 1
ATOM 516 C C . LYS A 1 69 ? -13.724 42.528 -30.070 1.00 87.19 69 LYS A C 1
ATOM 518 O O . LYS A 1 69 ? -14.603 41.667 -30.055 1.00 87.19 69 LYS A O 1
ATOM 523 N N . GLU A 1 70 ? -12.428 42.251 -30.043 1.00 85.25 70 GLU A N 1
ATOM 524 C CA . GLU A 1 70 ? -11.824 40.922 -30.007 1.00 85.25 70 GLU A CA 1
ATOM 525 C C . GLU A 1 70 ? -11.811 40.330 -28.582 1.00 85.25 70 GLU A C 1
ATOM 527 O O . GLU A 1 70 ? -11.318 40.949 -27.633 1.00 85.25 70 GLU A O 1
ATOM 532 N N . PHE A 1 71 ? -12.282 39.091 -28.425 1.00 83.25 71 PHE A N 1
ATOM 533 C CA . PHE A 1 71 ? -12.182 38.321 -27.181 1.00 83.25 71 PHE A CA 1
ATOM 534 C C . PHE A 1 71 ? -11.691 36.886 -27.435 1.00 83.25 71 PHE A C 1
ATOM 536 O O . PHE A 1 71 ? -12.057 36.260 -28.424 1.00 83.25 71 PHE A O 1
ATOM 543 N N . LEU A 1 72 ? -10.911 36.327 -26.507 1.00 76.12 72 LEU A N 1
ATOM 544 C CA . LEU A 1 72 ? -10.525 34.913 -26.496 1.00 76.12 72 LEU A CA 1
ATOM 545 C C . LEU A 1 72 ? -11.447 34.124 -25.555 1.00 76.12 72 LEU A C 1
ATOM 547 O O . LEU A 1 72 ? -11.539 34.445 -24.367 1.00 76.12 72 LEU A O 1
ATOM 551 N N . THR A 1 73 ? -12.111 33.087 -26.067 1.00 75.31 73 THR A N 1
ATOM 552 C CA . THR A 1 73 ? -12.966 32.188 -25.272 1.00 75.31 73 THR A CA 1
ATOM 553 C C . THR A 1 73 ? -12.128 31.175 -24.488 1.00 75.31 73 THR A C 1
ATOM 555 O O . THR A 1 73 ? -11.229 30.546 -25.043 1.00 75.31 73 THR A O 1
ATOM 558 N N . LEU A 1 74 ? -12.421 31.005 -23.193 1.00 67.25 74 LEU A N 1
ATOM 559 C CA . LEU A 1 74 ? -11.660 30.124 -22.299 1.00 67.25 74 LEU A CA 1
ATOM 560 C C . LEU A 1 74 ? -12.293 28.716 -22.238 1.00 67.25 74 LEU A C 1
ATOM 562 O O . LEU A 1 74 ? -13.465 28.617 -21.866 1.00 67.25 74 LEU A O 1
ATOM 566 N N . PRO A 1 75 ? -11.561 27.621 -22.551 1.00 49.41 75 PRO A N 1
ATOM 567 C CA . PRO A 1 75 ? -12.152 26.281 -22.656 1.00 49.41 75 PRO A CA 1
ATOM 568 C C . PRO A 1 75 ? -12.813 25.757 -21.374 1.00 49.41 75 PRO A C 1
ATOM 570 O O . PRO A 1 75 ? -13.869 25.136 -21.443 1.00 49.41 75 PRO A O 1
ATOM 573 N N . SER A 1 76 ? -12.224 26.024 -20.204 1.00 46.41 76 SER A N 1
ATOM 574 C CA . SER A 1 76 ? -12.662 25.461 -18.913 1.00 46.41 76 SER A CA 1
ATOM 575 C C . SER A 1 76 ? -13.897 26.143 -18.302 1.00 46.41 76 SER A C 1
ATOM 577 O O . SER A 1 76 ? -14.266 25.849 -17.168 1.00 46.41 76 SER A O 1
ATOM 579 N N . GLY A 1 77 ? -14.530 27.082 -19.015 1.00 49.31 77 GLY A N 1
ATOM 580 C CA . GLY A 1 77 ? -15.699 27.818 -18.529 1.00 49.31 77 GLY A CA 1
ATOM 581 C C . GLY A 1 77 ? -15.393 28.827 -17.407 1.00 49.31 77 GLY A C 1
ATOM 582 O O . GLY A 1 77 ? -14.252 28.954 -16.957 1.00 49.31 77 GLY A O 1
ATOM 583 N N . PRO A 1 78 ? -16.401 29.592 -16.950 1.00 46.25 78 PRO A N 1
ATOM 584 C CA . PRO A 1 78 ? -16.201 30.698 -16.014 1.00 46.25 78 PRO A CA 1
ATOM 585 C C . PRO A 1 78 ? -15.927 30.257 -14.573 1.00 46.25 78 PRO A C 1
ATOM 587 O O . PRO A 1 78 ? -15.526 31.088 -13.762 1.00 46.25 78 PRO A O 1
ATOM 590 N N . ASP A 1 79 ? -16.172 28.993 -14.225 1.00 51.00 79 ASP A N 1
ATOM 591 C CA . ASP A 1 79 ? -16.052 28.535 -12.844 1.00 51.00 79 ASP A CA 1
ATOM 592 C C . ASP A 1 79 ? -14.611 28.221 -12.431 1.00 51.00 79 ASP A C 1
ATOM 594 O O . ASP A 1 79 ? -14.236 28.590 -11.318 1.00 51.00 79 ASP A O 1
ATOM 598 N N . GLU A 1 80 ? -13.807 27.695 -13.359 1.00 48.22 80 GLU A N 1
ATOM 599 C CA . GLU A 1 80 ? -12.357 27.478 -13.218 1.00 48.22 80 GLU A CA 1
ATOM 600 C C . GLU A 1 80 ? -11.523 28.726 -13.574 1.00 48.22 80 GLU A C 1
ATOM 602 O O . GLU A 1 80 ? -10.381 28.870 -13.144 1.00 48.22 80 GLU A O 1
ATOM 607 N N . ASN A 1 81 ? -12.078 29.661 -14.357 1.00 50.50 81 ASN A N 1
ATOM 608 C CA . ASN A 1 81 ? -11.367 30.852 -14.832 1.00 50.50 81 ASN A CA 1
ATOM 609 C C . ASN A 1 81 ? -11.742 32.099 -14.018 1.00 50.50 81 ASN A C 1
ATOM 611 O O . ASN A 1 81 ? -12.662 32.847 -14.366 1.00 50.50 81 ASN A O 1
ATOM 615 N N . TYR A 1 82 ? -11.010 32.347 -12.929 1.00 52.91 82 TYR A N 1
ATOM 616 C CA . TYR A 1 82 ? -11.279 33.453 -12.009 1.00 52.91 82 TYR A CA 1
ATOM 617 C C . TYR A 1 82 ? -10.027 34.217 -11.556 1.00 52.91 82 TYR A C 1
ATOM 619 O O . TYR A 1 82 ? -8.919 33.692 -11.530 1.00 52.91 82 TYR A O 1
ATOM 627 N N . ALA A 1 83 ? -10.229 35.461 -11.115 1.00 51.62 83 ALA A N 1
ATOM 628 C CA . ALA A 1 83 ? -9.251 36.233 -10.350 1.00 51.62 83 ALA A CA 1
ATOM 629 C C . ALA A 1 83 ? -9.839 36.602 -8.980 1.00 51.62 83 ALA A C 1
ATOM 631 O O . ALA A 1 83 ? -10.991 37.036 -8.909 1.00 51.62 83 ALA A O 1
ATOM 632 N N . ILE A 1 84 ? -9.057 36.451 -7.905 1.00 52.06 84 ILE A N 1
ATOM 633 C CA . ILE A 1 84 ? -9.443 36.836 -6.537 1.00 52.06 84 ILE A CA 1
ATOM 634 C C . ILE A 1 84 ? -8.545 37.974 -6.055 1.00 52.06 84 ILE A C 1
ATOM 636 O O . ILE A 1 84 ? -7.321 37.877 -6.127 1.00 52.06 84 ILE A O 1
ATOM 640 N N . VAL A 1 85 ? -9.154 39.021 -5.504 1.00 47.47 85 VAL A N 1
ATOM 641 C CA . VAL A 1 85 ? -8.465 40.051 -4.721 1.00 47.47 85 VAL A CA 1
ATOM 642 C C . VAL A 1 85 ? -8.919 39.931 -3.271 1.00 47.47 85 VAL A C 1
ATOM 644 O O . VAL A 1 85 ? -10.070 40.232 -2.945 1.00 47.47 85 VAL A O 1
ATOM 647 N N . PHE A 1 86 ? -8.012 39.478 -2.406 1.00 46.06 86 PHE A N 1
ATOM 648 C CA . PHE A 1 86 ? -8.237 39.357 -0.965 1.00 46.06 86 PHE A CA 1
ATOM 649 C C . PHE A 1 86 ? -8.205 40.729 -0.270 1.00 46.06 86 PHE A C 1
ATOM 651 O O . PHE A 1 86 ? -7.602 41.682 -0.766 1.00 46.06 86 PHE A O 1
ATOM 658 N N . ALA A 1 87 ? -8.878 40.838 0.879 1.00 48.84 87 ALA A N 1
ATOM 659 C CA . ALA A 1 87 ? -8.964 42.080 1.652 1.00 48.84 87 ALA A CA 1
ATOM 660 C C . ALA A 1 87 ? -7.725 42.336 2.522 1.00 48.84 87 ALA A C 1
ATOM 662 O O . ALA A 1 87 ? -7.398 43.484 2.835 1.00 48.84 87 ALA A O 1
ATOM 663 N N . ASP A 1 88 ? -7.083 41.251 2.938 1.00 51.59 88 ASP A N 1
ATOM 664 C CA . ASP A 1 88 ? -6.273 41.208 4.143 1.00 51.59 88 ASP A CA 1
ATOM 665 C C . ASP A 1 88 ? -4.808 41.555 3.871 1.00 51.59 88 ASP A C 1
ATOM 667 O O . ASP A 1 88 ? -4.220 41.172 2.858 1.00 51.59 88 ASP A O 1
ATOM 671 N N . ARG A 1 89 ? -4.204 42.305 4.797 1.00 45.69 89 ARG A N 1
ATOM 672 C CA . ARG A 1 89 ? -2.790 42.687 4.753 1.00 45.69 89 ARG A CA 1
ATOM 673 C C . ARG A 1 89 ? -2.144 42.466 6.108 1.00 45.69 89 ARG A C 1
ATOM 675 O O . ARG A 1 89 ? -2.612 43.009 7.107 1.00 45.69 89 ARG A O 1
ATOM 682 N N . LEU A 1 90 ? -1.043 41.722 6.115 1.00 45.41 90 LEU A N 1
ATOM 683 C CA . LEU A 1 90 ? -0.133 41.633 7.255 1.00 45.41 90 LEU A CA 1
ATOM 684 C C . LEU A 1 90 ? 0.516 43.003 7.498 1.00 45.41 90 LEU A C 1
ATOM 686 O O . LEU A 1 90 ? 0.847 43.707 6.543 1.00 45.41 90 LEU A O 1
ATOM 690 N N . ALA A 1 91 ? 0.689 43.378 8.766 1.00 51.62 91 ALA A N 1
ATOM 691 C CA . ALA A 1 91 ? 1.277 44.665 9.137 1.00 51.62 91 ALA A CA 1
ATOM 692 C C . ALA A 1 91 ? 2.727 44.828 8.643 1.00 51.62 91 ALA A C 1
ATOM 694 O O . ALA A 1 91 ? 3.086 45.901 8.163 1.00 51.62 91 ALA A O 1
ATOM 695 N N . ASP A 1 92 ? 3.511 43.747 8.692 1.00 54.38 92 ASP A N 1
ATOM 696 C CA . ASP A 1 92 ? 4.885 43.682 8.195 1.00 54.38 92 ASP A CA 1
ATOM 697 C C . ASP A 1 92 ? 4.939 42.819 6.926 1.00 54.38 92 ASP A C 1
ATOM 699 O O . ASP A 1 92 ? 4.993 41.590 6.992 1.00 54.38 92 ASP A O 1
ATOM 703 N N . GLY A 1 93 ? 4.940 43.459 5.752 1.00 40.59 93 GLY A N 1
ATOM 704 C CA . GLY A 1 93 ? 4.837 42.813 4.429 1.00 40.59 93 GLY A CA 1
ATOM 705 C C . GLY A 1 93 ? 6.026 41.947 3.973 1.00 40.59 93 GLY A C 1
ATOM 706 O O . GLY A 1 93 ? 6.220 41.780 2.774 1.00 40.59 93 GLY A O 1
ATOM 707 N N . TRP A 1 94 ? 6.827 41.428 4.907 1.00 45.31 94 TRP A N 1
ATOM 708 C CA . TRP A 1 94 ? 8.054 40.648 4.676 1.00 45.31 94 TRP A CA 1
ATOM 709 C C . TRP A 1 94 ? 8.055 39.299 5.424 1.00 45.31 94 TRP A C 1
ATOM 711 O O . TRP A 1 94 ? 9.056 38.584 5.419 1.00 45.31 94 TRP A O 1
ATOM 721 N N . ARG A 1 95 ? 6.956 38.948 6.107 1.00 41.84 95 ARG A N 1
ATOM 722 C CA . ARG A 1 95 ? 6.775 37.683 6.841 1.00 41.84 95 ARG A CA 1
ATOM 723 C C . ARG A 1 95 ? 5.447 37.042 6.450 1.00 41.84 95 ARG A C 1
ATOM 725 O O . ARG A 1 95 ? 4.512 37.746 6.095 1.00 41.84 95 ARG A O 1
ATOM 732 N N . CYS A 1 96 ? 5.355 35.715 6.541 1.00 41.22 96 CYS A N 1
ATOM 733 C CA . CYS A 1 96 ? 4.128 34.971 6.213 1.00 41.22 96 CYS A CA 1
ATOM 734 C C . CYS A 1 96 ? 3.138 34.854 7.390 1.00 41.22 96 CYS A C 1
ATOM 736 O O . CYS A 1 96 ? 2.045 34.323 7.220 1.00 41.22 96 CYS A O 1
ATOM 738 N N . THR A 1 97 ? 3.503 35.342 8.579 1.00 44.47 97 THR A N 1
ATOM 739 C CA . THR A 1 97 ? 2.666 35.346 9.788 1.00 44.47 97 THR A CA 1
ATOM 740 C C . THR A 1 97 ? 2.821 36.674 10.534 1.00 44.47 97 THR A C 1
ATOM 742 O O . THR A 1 97 ? 3.912 37.244 10.593 1.00 44.47 97 THR A O 1
ATOM 745 N N . GLY A 1 98 ? 1.720 37.191 11.085 1.00 50.53 98 GLY A N 1
ATOM 746 C CA . GLY A 1 98 ? 1.666 38.495 11.751 1.00 50.53 98 GLY A CA 1
ATOM 747 C C . GLY A 1 98 ? 0.231 39.004 11.922 1.00 50.53 98 GLY A C 1
ATOM 748 O O . GLY A 1 98 ? -0.720 38.366 11.474 1.00 50.53 98 GLY A O 1
ATOM 749 N N . ALA A 1 99 ? 0.067 40.156 12.575 1.00 44.34 99 ALA A N 1
ATOM 750 C CA . ALA A 1 99 ? -1.243 40.781 12.760 1.00 44.34 99 ALA A CA 1
ATOM 751 C C . ALA A 1 99 ? -1.761 41.423 11.459 1.00 44.34 99 ALA A C 1
ATOM 753 O O . ALA A 1 99 ? -0.985 41.991 10.684 1.00 44.34 99 ALA A O 1
ATOM 754 N N . LEU A 1 100 ? -3.078 41.365 11.241 1.00 44.47 100 LEU A N 1
ATOM 755 C CA . LEU A 1 100 ? -3.745 41.973 10.087 1.00 44.47 100 LEU A CA 1
ATOM 756 C C . LEU A 1 100 ? -4.106 43.444 10.346 1.00 44.47 100 LEU A C 1
ATOM 758 O O . LEU A 1 100 ? -4.597 43.797 11.419 1.00 44.47 100 LEU A O 1
ATOM 762 N N . GLN A 1 101 ? -3.899 44.303 9.347 1.00 51.59 101 GLN A N 1
ATOM 763 C CA . GLN A 1 101 ? -4.362 45.695 9.354 1.00 51.59 101 GLN A CA 1
ATOM 764 C C . GLN A 1 101 ? -5.802 45.822 8.824 1.00 51.59 101 GLN A C 1
ATOM 766 O O . GLN A 1 101 ? -6.319 44.926 8.159 1.00 51.59 101 GLN A O 1
ATOM 771 N N . LYS A 1 102 ? -6.457 46.966 9.085 1.00 46.59 102 LYS A N 1
ATOM 772 C CA . LYS A 1 102 ? -7.802 47.251 8.551 1.00 46.59 102 LYS A CA 1
ATOM 773 C C . LYS A 1 102 ? -7.796 47.238 7.007 1.00 46.59 102 LYS A C 1
ATOM 775 O O . LYS A 1 102 ? -6.979 47.944 6.413 1.00 46.59 102 LYS A O 1
ATOM 780 N N . PRO A 1 103 ? -8.712 46.502 6.349 1.00 46.66 103 PRO A N 1
ATOM 781 C CA . PRO A 1 103 ? -8.692 46.319 4.899 1.00 46.66 103 PRO A CA 1
ATOM 782 C C . PRO A 1 103 ? -9.119 47.577 4.127 1.00 46.66 103 PRO A C 1
ATOM 784 O O . PRO A 1 103 ? -10.072 48.269 4.492 1.00 46.66 103 PRO A O 1
ATOM 787 N N . TYR A 1 104 ? -8.455 47.840 2.997 1.00 40.62 104 TYR A N 1
ATOM 788 C CA . TYR A 1 104 ? -8.775 48.957 2.100 1.00 40.62 104 TYR A CA 1
ATOM 789 C C . TYR A 1 104 ? -9.880 48.543 1.109 1.00 40.62 104 TYR A C 1
ATOM 791 O O . TYR A 1 104 ? -9.619 48.086 -0.004 1.00 40.62 104 TYR A O 1
ATOM 799 N N . GLY A 1 105 ? -11.137 48.636 1.554 1.00 44.41 105 GLY A N 1
ATOM 800 C CA . GLY A 1 105 ? -12.297 47.920 0.995 1.00 44.41 105 GLY A CA 1
ATOM 801 C C . GLY A 1 105 ? -12.839 48.327 -0.388 1.00 44.41 105 GLY A C 1
ATOM 802 O O . GLY A 1 105 ? -14.041 48.191 -0.607 1.00 44.41 105 GLY A O 1
ATOM 803 N N . SER A 1 106 ? -12.015 48.826 -1.317 1.00 45.19 106 SER A N 1
ATOM 804 C CA . SER A 1 106 ? -12.463 49.337 -2.628 1.00 45.19 106 SER A CA 1
ATOM 805 C C . SER A 1 106 ? -12.261 48.397 -3.827 1.00 45.19 106 SER A C 1
ATOM 807 O O . SER A 1 106 ? -12.823 48.669 -4.886 1.00 45.19 106 SER A O 1
ATOM 809 N N . ARG A 1 107 ? -11.485 47.306 -3.702 1.00 48.22 107 ARG A N 1
ATOM 810 C CA . ARG A 1 107 ? -11.176 46.376 -4.820 1.00 48.22 107 ARG A CA 1
ATOM 811 C C . ARG A 1 107 ? -11.246 44.877 -4.473 1.00 48.22 107 ARG A C 1
ATOM 813 O O . ARG A 1 107 ? -10.704 44.062 -5.204 1.00 48.22 107 ARG A O 1
ATOM 820 N N . VAL A 1 108 ? -11.891 44.511 -3.366 1.00 50.12 108 VAL A N 1
ATOM 821 C CA . VAL A 1 108 ? -11.977 43.118 -2.877 1.00 50.12 108 VAL A CA 1
ATOM 822 C C . VAL A 1 108 ? -13.084 42.345 -3.598 1.00 50.12 108 VAL A C 1
ATOM 824 O O . VAL A 1 108 ? -14.214 42.831 -3.672 1.00 50.12 108 VAL A O 1
ATOM 827 N N . GLY A 1 109 ? -12.795 41.127 -4.064 1.00 53.00 109 GLY A N 1
ATOM 828 C CA . GLY A 1 109 ? -13.794 40.231 -4.656 1.00 53.00 109 GLY A CA 1
ATOM 829 C C . GLY A 1 109 ? -13.214 39.139 -5.557 1.00 53.00 109 GLY A C 1
ATOM 830 O O . GLY A 1 109 ? -12.014 39.115 -5.828 1.00 53.00 109 GLY A O 1
ATOM 831 N N . THR A 1 110 ? -14.093 38.258 -6.039 1.00 47.41 110 THR A N 1
ATOM 832 C CA . THR A 1 110 ? -13.788 37.255 -7.071 1.00 47.41 110 THR A CA 1
ATOM 833 C C . THR A 1 110 ? -14.491 37.634 -8.370 1.00 47.41 110 THR A C 1
ATOM 835 O O . THR A 1 110 ? -15.715 37.769 -8.392 1.00 47.41 110 THR A O 1
ATOM 838 N N . THR A 1 111 ? -13.733 37.757 -9.456 1.00 53.66 111 THR A N 1
ATOM 839 C CA . THR A 1 111 ? -14.263 37.978 -10.807 1.00 53.66 111 THR A CA 1
ATOM 840 C C . THR A 1 111 ? -14.093 36.699 -11.617 1.00 53.66 111 THR A C 1
ATOM 842 O O . THR A 1 111 ? -12.970 36.227 -11.781 1.00 53.66 111 THR A O 1
ATOM 845 N N . LYS A 1 112 ? -15.201 36.139 -12.113 1.00 57.75 112 LYS A N 1
ATOM 846 C CA . LYS A 1 112 ? -15.231 34.966 -13.003 1.00 57.75 112 LYS A CA 1
ATOM 847 C C . LYS A 1 112 ? -15.323 35.407 -14.465 1.00 57.75 112 LYS A C 1
ATOM 849 O O . LYS A 1 112 ? -16.129 36.287 -14.775 1.00 57.75 112 LYS A O 1
ATOM 854 N N . PHE A 1 113 ? -14.525 34.809 -15.349 1.00 61.53 113 PHE A N 1
ATOM 855 C CA . PHE A 1 113 ? -14.370 35.208 -16.754 1.00 61.53 113 PHE A CA 1
ATOM 856 C C . PHE A 1 113 ? -14.749 34.063 -17.697 1.00 61.53 113 PHE A C 1
ATOM 858 O O . PHE A 1 113 ? -14.179 32.982 -17.620 1.00 61.53 113 PHE A O 1
ATOM 865 N N . SER A 1 114 ? -15.677 34.303 -18.628 1.00 60.03 114 SER A N 1
ATOM 866 C CA . SER A 1 114 ? -15.978 33.336 -19.704 1.00 60.03 114 SER A CA 1
ATOM 867 C C . SER A 1 114 ? -15.149 33.578 -20.973 1.00 60.03 114 SER A C 1
ATOM 869 O O . SER A 1 114 ? -14.864 32.642 -21.719 1.00 60.03 114 SER A O 1
ATOM 871 N N . LYS A 1 115 ? -14.735 34.832 -21.198 1.00 74.75 115 LYS A N 1
ATOM 872 C CA . LYS A 1 115 ? -13.806 35.257 -22.251 1.00 74.75 115 LYS A CA 1
ATOM 873 C C . LYS A 1 115 ? -12.904 36.377 -21.727 1.00 74.75 115 LYS A C 1
ATOM 875 O O . LYS A 1 115 ? -13.333 37.141 -20.860 1.00 74.75 115 LYS A O 1
ATOM 880 N N . LEU A 1 116 ? -11.699 36.505 -22.276 1.00 75.19 116 LEU A N 1
ATOM 881 C CA . LEU A 1 116 ? -10.778 37.622 -22.016 1.00 75.19 116 LEU A CA 1
ATOM 882 C C . LEU A 1 116 ? -10.767 38.573 -23.210 1.00 75.19 116 LEU A C 1
ATOM 884 O O . LEU A 1 116 ? -10.720 38.103 -24.343 1.00 75.19 116 LEU A O 1
ATOM 888 N N . ARG A 1 117 ? -10.780 39.894 -22.991 1.00 82.44 117 ARG A N 1
ATOM 889 C CA . ARG A 1 117 ? -10.600 40.842 -24.100 1.00 82.44 117 ARG A CA 1
ATOM 890 C C . ARG A 1 117 ? -9.148 40.833 -24.553 1.00 82.44 117 ARG A C 1
ATOM 892 O O . ARG A 1 117 ? -8.245 40.866 -23.717 1.00 82.44 117 ARG A O 1
ATOM 899 N N . ILE A 1 118 ? -8.933 40.839 -25.861 1.00 79.50 118 ILE A N 1
ATOM 900 C CA . ILE A 1 118 ? -7.597 40.857 -26.454 1.00 79.50 118 ILE A CA 1
ATOM 901 C C . ILE A 1 118 ? -7.415 42.035 -27.414 1.00 79.50 118 ILE A C 1
ATOM 903 O O . ILE A 1 118 ? -8.372 42.707 -27.796 1.00 79.50 118 ILE A O 1
ATOM 907 N N . LYS A 1 119 ? -6.160 42.283 -27.781 1.00 78.81 119 LYS A N 1
ATOM 908 C CA . LYS A 1 119 ? -5.727 43.140 -28.885 1.00 78.81 119 LYS A CA 1
ATOM 909 C C . LYS A 1 119 ? -4.525 42.471 -29.554 1.00 78.81 119 LYS A C 1
ATOM 911 O O . LYS A 1 119 ? -3.709 41.844 -28.876 1.00 78.81 119 LYS A O 1
ATOM 916 N N . PHE A 1 120 ? -4.402 42.618 -30.866 1.00 74.62 120 PHE A N 1
ATOM 917 C CA . PHE A 1 120 ? -3.237 42.159 -31.619 1.00 74.62 120 PHE A CA 1
ATOM 918 C C . PHE A 1 120 ? -2.208 43.278 -31.798 1.00 74.62 120 PHE A C 1
ATOM 920 O O . PHE A 1 120 ? -2.571 44.436 -32.012 1.00 74.62 120 PHE A O 1
ATOM 927 N N . GLU A 1 121 ? -0.929 42.923 -31.698 1.00 68.06 121 GLU A N 1
ATOM 928 C CA . GLU A 1 121 ? 0.207 43.801 -31.989 1.00 68.06 121 GLU A CA 1
ATOM 929 C C . GLU A 1 121 ? 1.302 42.984 -32.685 1.00 68.06 121 GLU A C 1
ATOM 931 O O . GLU A 1 121 ? 1.979 42.203 -32.022 1.00 68.06 121 GLU A O 1
ATOM 936 N N . ASP A 1 122 ? 1.457 43.159 -34.000 1.00 60.25 122 ASP A N 1
ATOM 937 C CA . ASP A 1 122 ? 2.491 42.639 -34.921 1.00 60.25 122 ASP A CA 1
ATOM 938 C C . ASP A 1 122 ? 2.800 41.122 -34.887 1.00 60.25 122 ASP A C 1
ATOM 940 O O . ASP A 1 122 ? 2.674 40.424 -35.896 1.00 60.25 122 ASP A O 1
ATOM 944 N N . SER A 1 123 ? 3.236 40.606 -33.737 1.00 60.47 123 SER A N 1
ATOM 945 C CA . SER A 1 123 ? 3.609 39.209 -33.468 1.00 60.47 123 SER A CA 1
ATOM 946 C C . SER A 1 123 ? 3.151 38.689 -32.092 1.00 60.47 123 SER A C 1
ATOM 948 O O . SER A 1 123 ? 3.501 37.570 -31.713 1.00 60.47 123 SER A O 1
ATOM 950 N N . ARG A 1 124 ? 2.365 39.468 -31.331 1.00 63.47 124 ARG A N 1
ATOM 951 C CA . ARG A 1 124 ? 1.853 39.110 -29.995 1.00 63.47 124 ARG A CA 1
ATOM 952 C C . ARG A 1 124 ? 0.360 39.401 -29.824 1.00 63.47 124 ARG A C 1
ATOM 954 O O . ARG A 1 124 ? -0.220 40.242 -30.510 1.00 63.47 124 ARG A O 1
ATOM 961 N N . VAL A 1 125 ? -0.245 38.721 -28.850 1.00 70.31 125 VAL A N 1
ATOM 962 C CA . VAL A 1 125 ? -1.600 39.000 -28.352 1.00 70.31 125 VAL A CA 1
ATOM 963 C C . VAL A 1 125 ? -1.479 39.649 -26.975 1.00 70.31 125 VAL A C 1
ATOM 965 O O . VAL A 1 125 ? -0.910 39.052 -26.062 1.00 70.31 125 VAL A O 1
ATOM 968 N N . GLU A 1 126 ? -2.009 40.857 -26.808 1.00 70.69 126 GLU A N 1
ATOM 969 C CA . GLU A 1 126 ? -2.145 41.502 -25.501 1.00 70.69 126 GLU A CA 1
ATOM 970 C C . GLU A 1 126 ? -3.538 41.225 -24.918 1.00 70.69 126 GLU A C 1
ATOM 972 O O . GLU A 1 126 ? -4.541 41.293 -25.626 1.00 70.69 126 GLU A O 1
ATOM 977 N N . VAL A 1 127 ? -3.613 40.933 -23.615 1.00 72.19 127 VAL A N 1
ATOM 978 C CA . VAL A 1 127 ? -4.880 40.792 -22.880 1.00 72.19 127 VAL A CA 1
ATOM 979 C C . VAL A 1 127 ? -5.223 42.118 -22.201 1.00 72.19 127 VAL A C 1
ATOM 981 O O . VAL A 1 127 ? -4.520 42.548 -21.282 1.00 72.19 127 VAL A O 1
ATOM 984 N N . ILE A 1 128 ? -6.330 42.741 -22.610 1.00 70.94 128 ILE A N 1
ATOM 985 C CA . ILE A 1 128 ? -6.833 43.989 -22.022 1.00 70.94 128 ILE A CA 1
ATOM 986 C C . ILE A 1 128 ? -7.506 43.659 -20.684 1.00 70.94 128 ILE A C 1
ATOM 988 O O . ILE A 1 128 ? -8.606 43.109 -20.638 1.00 70.94 128 ILE A O 1
ATOM 992 N N . ARG A 1 129 ? -6.825 43.996 -19.585 1.00 56.06 129 ARG A N 1
ATOM 993 C CA . ARG A 1 129 ? -7.163 43.538 -18.223 1.00 56.06 129 ARG A CA 1
ATOM 994 C C . ARG A 1 129 ? -8.405 44.199 -17.615 1.00 56.06 129 ARG A C 1
ATOM 996 O O . ARG A 1 129 ? -9.036 43.597 -16.751 1.00 56.06 129 ARG A O 1
ATOM 1003 N N . ASP A 1 130 ? -8.748 45.402 -18.071 1.00 59.53 130 ASP A N 1
ATOM 1004 C CA . ASP A 1 130 ? -9.798 46.248 -17.484 1.00 59.53 130 ASP A CA 1
ATOM 1005 C C . ASP A 1 130 ? -11.149 46.183 -18.235 1.00 59.53 130 ASP A C 1
ATOM 1007 O O . ASP A 1 130 ? -12.056 46.967 -17.954 1.00 59.53 130 ASP A O 1
ATOM 1011 N N . ASP A 1 131 ? -11.317 45.267 -19.203 1.00 64.38 131 ASP A N 1
ATOM 1012 C CA . ASP A 1 131 ? -12.603 45.061 -19.886 1.00 64.38 131 ASP A CA 1
ATOM 1013 C C . ASP A 1 131 ? -13.369 43.867 -19.294 1.00 64.38 131 ASP A C 1
ATOM 1015 O O . ASP A 1 131 ? -12.956 42.710 -19.370 1.00 64.38 131 ASP A O 1
ATOM 1019 N N . HIS A 1 132 ? -14.524 44.171 -18.705 1.00 63.66 132 HIS A N 1
ATOM 1020 C CA . HIS A 1 132 ? -15.329 43.231 -17.930 1.00 63.66 132 HIS A CA 1
ATOM 1021 C C . HIS A 1 132 ? -16.508 42.614 -18.704 1.00 63.66 132 HIS A C 1
ATOM 1023 O O . HIS A 1 132 ? -17.321 41.919 -18.094 1.00 63.66 132 HIS A O 1
ATOM 1029 N N . THR A 1 133 ? -16.610 42.825 -20.024 1.00 69.81 133 THR A N 1
ATOM 1030 C CA . THR A 1 133 ? -17.830 42.545 -20.814 1.00 69.81 133 THR A CA 1
ATOM 1031 C C . THR A 1 133 ? -18.318 41.086 -20.742 1.00 69.81 133 THR A C 1
ATOM 1033 O O . THR A 1 133 ? -19.520 40.847 -20.666 1.00 69.81 133 THR A O 1
ATOM 1036 N N . PHE A 1 134 ? -17.407 40.105 -20.687 1.00 64.75 134 PHE A N 1
ATOM 1037 C CA . PHE A 1 134 ? -17.727 38.671 -20.524 1.00 64.75 134 PHE A CA 1
ATOM 1038 C C . PHE A 1 134 ? -17.361 38.105 -19.140 1.00 64.75 134 PHE A C 1
ATOM 1040 O O . PHE A 1 134 ? -17.185 36.889 -18.971 1.00 64.75 134 PHE A O 1
ATOM 1047 N N . SER A 1 135 ? -17.257 38.986 -18.143 1.00 57.47 135 SER A N 1
ATOM 1048 C CA . SER A 1 135 ? -17.072 38.625 -16.737 1.00 57.47 135 SER A CA 1
ATOM 1049 C C . SER A 1 135 ? -18.384 38.728 -15.955 1.00 57.47 135 SER A C 1
ATOM 1051 O O . SER A 1 135 ? -19.248 39.545 -16.271 1.00 57.47 135 SER A O 1
ATOM 1053 N N . LYS A 1 136 ? -18.543 37.902 -14.918 1.00 45.22 136 LYS A N 1
ATOM 1054 C CA . LYS A 1 136 ? -19.738 37.890 -14.064 1.00 45.22 136 LYS A CA 1
ATOM 1055 C C . LYS A 1 136 ? -19.363 38.266 -12.635 1.00 45.22 136 LYS A C 1
ATOM 1057 O O . LYS A 1 136 ? -18.974 37.411 -11.841 1.00 45.22 136 LYS A O 1
ATOM 1062 N N . SER A 1 137 ? -19.487 39.548 -12.304 1.00 44.00 137 SER A N 1
ATOM 1063 C CA . SER A 1 137 ? -19.348 40.031 -10.930 1.00 44.00 137 SER A CA 1
ATOM 1064 C C . SER A 1 137 ? -20.601 39.680 -10.119 1.00 44.00 137 SER A C 1
ATOM 1066 O O . SER A 1 137 ? -21.718 40.096 -10.425 1.00 44.00 137 SER A O 1
ATOM 1068 N N . THR A 1 138 ? -20.439 38.885 -9.062 1.00 43.88 138 THR A N 1
ATOM 1069 C CA . THR A 1 138 ? -21.534 38.602 -8.127 1.00 43.88 138 THR A CA 1
ATOM 1070 C C . THR A 1 138 ? -21.790 39.831 -7.258 1.00 43.88 138 THR A C 1
ATOM 1072 O O . THR A 1 138 ? -20.952 40.188 -6.428 1.00 43.88 138 THR A O 1
ATOM 1075 N N . GLY A 1 139 ? -22.947 40.475 -7.434 1.00 45.47 139 GLY A N 1
ATOM 1076 C CA . GLY A 1 139 ? -23.376 41.589 -6.586 1.00 45.47 139 GLY A CA 1
ATOM 1077 C C . GLY A 1 139 ? -23.412 41.205 -5.102 1.00 45.47 139 GLY A C 1
ATOM 1078 O O . GLY A 1 139 ? -23.660 40.048 -4.759 1.00 45.47 139 GLY A O 1
ATOM 1079 N N . LYS A 1 140 ? -23.155 42.175 -4.214 1.00 52.84 140 LYS A N 1
ATOM 1080 C CA . LYS A 1 140 ? -23.048 41.938 -2.765 1.00 52.84 140 LYS A CA 1
ATOM 1081 C C . LYS A 1 140 ? -24.321 41.287 -2.203 1.00 52.84 140 LYS A C 1
ATOM 1083 O O . LYS A 1 140 ? -25.362 41.934 -2.094 1.00 52.84 140 LYS A O 1
ATOM 1088 N N . LYS A 1 141 ? -24.206 40.020 -1.794 1.00 68.06 141 LYS A N 1
ATOM 1089 C CA . LYS A 1 141 ? -25.140 39.370 -0.865 1.00 68.06 141 LYS A CA 1
ATOM 1090 C C . LYS A 1 141 ? -25.099 40.133 0.468 1.00 68.06 141 LYS A C 1
ATOM 1092 O O . LYS A 1 141 ? -24.014 40.485 0.919 1.00 68.06 141 LYS A O 1
ATOM 1097 N N . ALA A 1 142 ? -26.259 40.400 1.066 1.00 76.50 142 ALA A N 1
ATOM 1098 C CA . ALA A 1 142 ? -26.373 41.028 2.386 1.00 76.50 142 ALA A CA 1
ATOM 1099 C C . ALA A 1 142 ? -26.681 39.963 3.444 1.00 76.50 142 ALA A C 1
ATOM 1101 O O . ALA A 1 142 ? -27.595 39.159 3.235 1.00 76.50 142 ALA A O 1
ATOM 1102 N N . ALA A 1 143 ? -25.957 39.976 4.561 1.00 82.81 143 ALA A N 1
ATOM 1103 C CA . ALA A 1 143 ? -26.146 39.051 5.677 1.00 82.81 143 ALA A CA 1
ATOM 1104 C C . ALA A 1 143 ? -27.164 39.552 6.720 1.00 82.81 143 ALA A C 1
ATOM 1106 O O . ALA A 1 143 ? -27.765 38.746 7.424 1.00 82.81 143 ALA A O 1
ATOM 1107 N N . SER A 1 144 ? -27.411 40.864 6.789 1.00 87.75 144 SER A N 1
ATOM 1108 C CA . SER A 1 144 ? -28.288 41.508 7.783 1.00 87.75 144 SER A CA 1
ATOM 1109 C C . SER A 1 144 ? -29.256 42.524 7.161 1.00 87.75 144 SER A C 1
ATOM 1111 O O . SER A 1 144 ? -29.045 42.995 6.037 1.00 87.75 144 SER A O 1
ATOM 1113 N N . CYS A 1 145 ? -30.298 42.926 7.901 1.00 88.25 145 CYS A N 1
ATOM 1114 C CA . CYS A 1 145 ? -31.180 44.021 7.478 1.00 88.25 145 CYS A CA 1
ATOM 1115 C C . CYS A 1 145 ? -30.419 45.358 7.402 1.00 88.25 145 CYS A C 1
ATOM 1117 O O . CYS A 1 145 ? -30.633 46.153 6.484 1.00 88.25 145 CYS A O 1
ATOM 1119 N N . SER A 1 146 ? -29.458 45.565 8.308 1.00 88.06 146 SER A N 1
ATOM 1120 C CA . SER A 1 146 ? -28.564 46.732 8.320 1.00 88.06 146 SER A CA 1
ATOM 1121 C C . SER A 1 146 ? -27.682 46.817 7.067 1.00 88.06 146 SER A C 1
ATOM 1123 O O . SER A 1 146 ? -27.557 47.885 6.461 1.00 88.06 146 SER A O 1
ATOM 1125 N N . GLU A 1 147 ? -27.121 45.696 6.604 1.00 87.00 147 GLU A N 1
ATOM 1126 C CA . GLU A 1 147 ? -26.425 45.640 5.311 1.00 87.00 147 GLU A CA 1
ATOM 1127 C C . GLU A 1 147 ? -27.377 45.853 4.138 1.00 87.00 147 GLU A C 1
ATOM 1129 O O . GLU A 1 147 ? -27.039 46.584 3.209 1.00 87.00 147 GLU A O 1
ATOM 1134 N N . LYS A 1 148 ? -28.581 45.264 4.177 1.00 83.00 148 LYS A N 1
ATOM 1135 C CA . LYS A 1 148 ? -29.586 45.441 3.122 1.00 83.00 148 LYS A CA 1
ATOM 1136 C C . LYS A 1 148 ? -29.908 46.925 2.930 1.00 83.00 148 LYS A C 1
ATOM 1138 O O . LYS A 1 148 ? -29.828 47.414 1.804 1.00 83.00 148 LYS A O 1
ATOM 1143 N N . LYS A 1 149 ? -30.164 47.655 4.023 1.00 81.38 149 LYS A N 1
ATOM 1144 C CA . LYS A 1 149 ? -30.349 49.116 4.028 1.00 81.38 149 LYS A CA 1
ATOM 1145 C C . LYS A 1 149 ? -29.101 49.869 3.551 1.00 81.38 149 LYS A C 1
ATOM 1147 O O . LYS A 1 149 ? -29.222 50.832 2.800 1.00 81.38 149 LYS A O 1
ATOM 1152 N N . SER A 1 150 ? -27.904 49.410 3.917 1.00 81.69 150 SER A N 1
ATOM 1153 C CA . SER A 1 150 ? -26.638 50.005 3.454 1.00 81.69 150 SER A CA 1
ATOM 1154 C C . SER A 1 150 ? -26.396 49.836 1.945 1.00 81.69 150 SER A C 1
ATOM 1156 O O . SER A 1 150 ? -25.732 50.676 1.343 1.00 81.69 150 SER A O 1
ATOM 1158 N N . LEU A 1 151 ? -26.944 48.791 1.309 1.00 79.81 151 LEU A N 1
ATOM 1159 C CA . LEU A 1 151 ? -26.897 48.620 -0.151 1.00 79.81 151 LEU A CA 1
ATOM 1160 C C . LEU A 1 151 ? -27.853 49.567 -0.896 1.00 79.81 151 LEU A C 1
ATOM 1162 O O . LEU A 1 151 ? -27.573 49.926 -2.039 1.00 79.81 151 LEU A O 1
ATOM 1166 N N . ASN A 1 152 ? -28.975 49.960 -0.285 1.00 79.19 152 ASN A N 1
ATOM 1167 C CA . ASN A 1 152 ? -29.885 50.971 -0.827 1.00 79.19 152 ASN A CA 1
ATOM 1168 C C . ASN A 1 152 ? -30.731 51.610 0.297 1.00 79.19 152 ASN A C 1
ATOM 1170 O O . ASN A 1 152 ? -31.687 50.984 0.764 1.00 79.19 152 ASN A O 1
ATOM 1174 N N . PRO A 1 153 ? -30.468 52.878 0.670 1.00 77.44 153 PRO A N 1
ATOM 1175 C CA . PRO A 1 153 ? -31.228 53.588 1.704 1.00 77.44 153 PRO A CA 1
ATOM 1176 C C . PRO A 1 153 ? -32.727 53.791 1.417 1.00 77.44 153 PRO A C 1
ATOM 1178 O O . PRO A 1 153 ? -33.435 54.291 2.285 1.00 77.44 153 PRO A O 1
ATOM 1181 N N . LYS A 1 154 ? -33.221 53.437 0.219 1.00 77.50 154 LYS A N 1
ATOM 1182 C CA . LYS A 1 154 ? -34.650 53.477 -0.142 1.00 77.50 154 LYS A CA 1
ATOM 1183 C C . LYS A 1 154 ? -35.426 52.197 0.208 1.00 77.50 154 LYS A C 1
ATOM 1185 O O . LYS A 1 154 ? -36.625 52.144 -0.053 1.00 77.50 154 LYS A O 1
ATOM 1190 N N . TYR A 1 155 ? -34.778 51.155 0.732 1.00 82.81 155 TYR A N 1
ATOM 1191 C CA . TYR A 1 155 ? -35.480 49.957 1.204 1.00 82.81 155 TYR A CA 1
ATOM 1192 C C . TYR A 1 155 ? -36.219 50.240 2.520 1.00 82.81 155 TYR A C 1
ATOM 1194 O O . TYR A 1 155 ? -35.612 50.715 3.477 1.00 82.81 155 TYR A O 1
ATOM 1202 N N . GLY A 1 156 ? -37.524 49.953 2.542 1.00 84.31 156 GLY A N 1
ATOM 1203 C CA . GLY A 1 156 ? -38.400 50.052 3.714 1.00 84.31 156 GLY A CA 1
ATOM 1204 C C . GLY A 1 156 ? -38.759 48.679 4.291 1.00 84.31 156 GLY A C 1
ATOM 1205 O O . GLY A 1 156 ? -38.141 47.676 3.946 1.00 84.31 156 GLY A O 1
ATOM 1206 N N . ASP A 1 157 ? -39.758 48.636 5.171 1.00 89.69 157 ASP A N 1
ATOM 1207 C CA . ASP A 1 157 ? -40.152 47.419 5.888 1.00 89.69 157 ASP A CA 1
ATOM 1208 C C . ASP A 1 157 ? -40.761 46.353 4.958 1.00 89.69 157 ASP A C 1
ATOM 1210 O O . ASP A 1 157 ? -41.856 46.537 4.420 1.00 89.69 157 ASP A O 1
ATOM 1214 N N . ALA A 1 158 ? -40.065 45.227 4.770 1.00 89.19 158 ALA A N 1
ATOM 1215 C CA . ALA A 1 158 ? -40.475 44.154 3.859 1.00 89.19 158 ALA A CA 1
ATOM 1216 C C . ALA A 1 158 ? -39.754 42.819 4.132 1.00 89.19 158 ALA A C 1
ATOM 1218 O O . ALA A 1 158 ? -38.760 42.757 4.853 1.00 89.19 158 ALA A O 1
ATOM 1219 N N . GLU A 1 159 ? -40.241 41.748 3.496 1.00 88.31 159 GLU A N 1
ATOM 1220 C CA . GLU A 1 159 ? -39.512 40.482 3.350 1.00 88.31 159 GLU A CA 1
ATOM 1221 C C . GLU A 1 159 ? -38.315 40.642 2.405 1.00 88.31 159 GLU A C 1
ATOM 1223 O O . GLU A 1 159 ? -38.458 41.106 1.270 1.00 88.31 159 GLU A O 1
ATOM 1228 N N . TYR A 1 160 ? -37.142 40.188 2.840 1.00 87.19 160 TYR A N 1
ATOM 1229 C CA . TYR A 1 160 ? -35.920 40.187 2.049 1.00 87.19 160 TYR A CA 1
ATOM 1230 C C . TYR A 1 160 ? -35.204 38.840 2.116 1.00 87.19 160 TYR A C 1
ATOM 1232 O O . TYR A 1 160 ? -35.045 38.244 3.178 1.00 87.19 160 TYR A O 1
ATOM 1240 N N . THR A 1 161 ? -34.672 38.399 0.976 1.00 85.62 161 THR A N 1
ATOM 1241 C CA . THR A 1 161 ? -33.647 37.350 0.951 1.00 85.62 161 THR A CA 1
ATOM 1242 C C . THR A 1 161 ? -32.340 37.910 1.513 1.00 85.62 161 THR A C 1
ATOM 1244 O O . THR A 1 161 ? -31.792 38.883 0.963 1.00 85.62 161 THR A O 1
ATOM 1247 N N . LEU A 1 162 ? -31.854 37.289 2.587 1.00 84.50 162 LEU A N 1
ATOM 1248 C CA . LEU A 1 162 ? -30.554 37.528 3.220 1.00 84.50 162 LEU A CA 1
ATOM 1249 C C . LEU A 1 162 ? -29.700 36.253 3.159 1.00 84.50 162 LEU A C 1
ATOM 1251 O O . LEU A 1 162 ? -30.233 35.152 3.041 1.00 84.50 162 LEU A O 1
ATOM 1255 N N . TYR A 1 163 ? -28.382 36.407 3.270 1.00 84.69 163 TYR A N 1
ATOM 1256 C CA . TYR A 1 163 ? -27.394 35.320 3.305 1.00 84.69 163 TYR A CA 1
ATOM 1257 C C . TYR A 1 163 ? -26.609 35.406 4.627 1.00 84.69 163 TYR A C 1
ATOM 1259 O O . TYR A 1 163 ? -25.466 35.863 4.632 1.00 84.69 163 TYR A O 1
ATOM 1267 N N . PRO A 1 164 ? -27.240 35.078 5.771 1.00 75.94 164 PRO A N 1
ATOM 1268 C CA . PRO A 1 164 ? -26.760 35.481 7.096 1.00 75.94 164 PRO A CA 1
ATOM 1269 C C . PRO A 1 164 ? -25.571 34.675 7.628 1.00 75.94 164 PRO A C 1
ATOM 1271 O O . PRO A 1 164 ? -25.003 35.042 8.652 1.00 75.94 164 PRO A O 1
ATOM 1274 N N . PHE A 1 165 ? -25.202 33.577 6.967 1.00 74.50 165 PHE A N 1
ATOM 1275 C CA . PHE A 1 165 ? -24.166 32.659 7.428 1.00 74.50 165 PHE A CA 1
ATOM 1276 C C . PHE A 1 165 ? -22.860 32.919 6.658 1.00 74.50 165 PHE A C 1
ATOM 1278 O O . PHE A 1 165 ? -22.778 32.571 5.477 1.00 74.50 165 PHE A O 1
ATOM 1285 N N . PRO A 1 166 ? -21.803 33.484 7.285 1.00 56.97 166 PRO A N 1
ATOM 1286 C CA . PRO A 1 166 ? -20.536 33.783 6.600 1.00 56.97 166 PRO A CA 1
ATOM 1287 C C . PRO A 1 166 ? -19.819 32.542 6.051 1.00 56.97 166 PRO A C 1
ATOM 1289 O O . PRO A 1 166 ? -18.878 32.656 5.264 1.00 56.97 166 PRO A O 1
ATOM 1292 N N . THR A 1 167 ? -20.253 31.369 6.508 1.00 49.72 167 THR A N 1
ATOM 1293 C CA . THR A 1 167 ? -19.525 30.102 6.483 1.00 49.72 167 THR A CA 1
ATOM 1294 C C . THR A 1 167 ? -20.103 29.108 5.474 1.00 49.72 167 THR A C 1
ATOM 1296 O O . THR A 1 167 ? -19.365 28.325 4.883 1.00 49.72 167 THR A O 1
ATOM 1299 N N . ASN A 1 168 ? -21.400 29.231 5.171 1.00 58.62 168 ASN A N 1
ATOM 1300 C CA . ASN A 1 168 ? -22.043 28.621 4.011 1.00 58.62 168 ASN A CA 1
ATOM 1301 C C . ASN A 1 168 ? -22.717 29.733 3.188 1.00 58.62 168 ASN A C 1
ATOM 1303 O O . ASN A 1 168 ? -23.909 30.009 3.323 1.00 58.62 168 ASN A O 1
ATOM 1307 N N . LYS A 1 169 ? -21.904 30.416 2.371 1.00 56.88 169 LYS A N 1
ATOM 1308 C CA . LYS A 1 169 ? -22.224 31.703 1.720 1.00 56.88 169 LYS A CA 1
ATOM 1309 C C . LYS A 1 169 ? -23.347 31.631 0.678 1.00 56.88 169 LYS A C 1
ATOM 1311 O O . LYS A 1 169 ? -23.756 32.673 0.160 1.00 56.88 169 LYS A O 1
ATOM 1316 N N . ASP A 1 170 ? -23.829 30.438 0.343 1.00 63.75 170 ASP A N 1
ATOM 1317 C CA . ASP A 1 170 ? -24.910 30.204 -0.617 1.00 63.75 170 ASP A CA 1
ATOM 1318 C C . ASP A 1 170 ? -26.250 29.843 0.040 1.00 63.75 170 ASP A C 1
ATOM 1320 O O . ASP A 1 170 ? -27.283 29.931 -0.621 1.00 63.75 170 ASP A O 1
ATOM 1324 N N . VAL A 1 171 ? -26.273 29.570 1.351 1.00 72.50 171 VAL A N 1
ATOM 1325 C CA . VAL A 1 171 ? -27.529 29.454 2.105 1.00 72.50 171 VAL A CA 1
ATOM 1326 C C . VAL A 1 171 ? -28.182 30.827 2.248 1.00 72.50 171 VAL A C 1
ATOM 1328 O O . VAL A 1 171 ? -27.563 31.789 2.707 1.00 72.50 171 VAL A O 1
ATOM 1331 N N . SER A 1 172 ? -29.466 30.899 1.896 1.00 81.69 172 SER A N 1
ATOM 1332 C CA . SER A 1 172 ? -30.283 32.104 2.018 1.00 81.69 172 SER A CA 1
ATOM 1333 C C . SER A 1 172 ? -31.527 31.861 2.866 1.00 81.69 172 SER A C 1
ATOM 1335 O O . SER A 1 172 ? -32.126 30.793 2.768 1.00 81.69 172 SER A O 1
ATOM 1337 N N . LEU A 1 173 ? -31.949 32.867 3.632 1.00 83.56 173 LEU A N 1
ATOM 1338 C CA . LEU A 1 173 ? -33.207 32.866 4.385 1.00 83.56 173 LEU A CA 1
ATOM 1339 C C . LEU A 1 173 ? -34.122 33.996 3.899 1.00 83.56 173 LEU A C 1
ATOM 1341 O O . LEU A 1 173 ? -33.637 35.049 3.468 1.00 83.56 173 LEU A O 1
ATOM 1345 N N . ARG A 1 174 ? -35.441 33.802 4.014 1.00 88.00 174 ARG A N 1
ATOM 1346 C CA . ARG A 1 174 ? -36.433 34.884 3.902 1.00 88.00 174 ARG A CA 1
ATOM 1347 C C . ARG A 1 174 ? -36.654 35.502 5.281 1.00 88.00 174 ARG A C 1
ATOM 1349 O O . ARG A 1 174 ? -36.908 34.790 6.251 1.00 88.00 174 ARG A O 1
ATOM 1356 N N . VAL A 1 175 ? -36.454 36.813 5.369 1.00 92.00 175 VAL A N 1
ATOM 1357 C CA . VAL A 1 175 ? -36.383 37.556 6.630 1.00 92.00 175 VAL A CA 1
ATOM 1358 C C . VAL A 1 175 ? -37.133 38.869 6.474 1.00 92.00 175 VAL A C 1
ATOM 1360 O O . VAL A 1 175 ? -36.802 39.680 5.607 1.00 92.00 175 VAL A O 1
ATOM 1363 N N . TYR A 1 176 ? -38.095 39.116 7.356 1.00 93.88 176 TYR A N 1
ATOM 1364 C CA . TYR A 1 176 ? -38.791 40.388 7.428 1.00 93.88 176 TYR A CA 1
ATOM 1365 C C . TYR A 1 176 ? -37.900 41.419 8.119 1.00 93.88 176 TYR A C 1
ATOM 1367 O O . TYR A 1 176 ? -37.606 41.294 9.307 1.00 93.88 176 TYR A O 1
ATOM 1375 N N . CYS A 1 177 ? -37.475 42.447 7.393 1.00 93.44 177 CYS A N 1
ATOM 1376 C CA . CYS A 1 177 ? -36.784 43.584 7.982 1.00 93.44 177 CYS A CA 1
ATOM 1377 C C . CYS A 1 177 ? -37.814 44.622 8.425 1.00 93.44 177 CYS A C 1
ATOM 1379 O O . CYS A 1 177 ? -38.497 45.211 7.590 1.00 93.44 177 CYS A O 1
ATOM 1381 N N . HIS A 1 178 ? -37.915 44.830 9.733 1.00 92.88 178 HIS A N 1
ATOM 1382 C CA . HIS A 1 178 ? -38.760 45.827 10.382 1.00 92.88 178 HIS A CA 1
ATOM 1383 C C . HIS A 1 178 ? -37.933 47.050 10.806 1.00 92.88 178 HIS A C 1
ATOM 1385 O O . HIS A 1 178 ? -36.733 46.927 11.050 1.00 92.88 178 HIS A O 1
ATOM 1391 N N . ASP A 1 179 ? -38.571 48.212 10.928 1.00 89.19 179 ASP A N 1
ATOM 1392 C CA . ASP A 1 179 ? -37.941 49.486 11.285 1.00 89.19 179 ASP A CA 1
ATOM 1393 C C . ASP A 1 179 ? -36.742 49.822 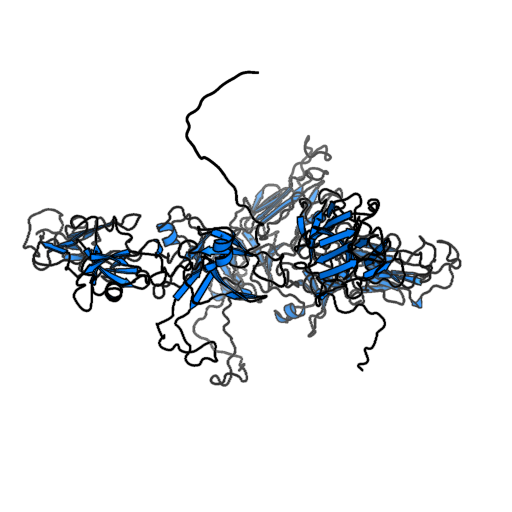10.378 1.00 89.19 179 ASP A C 1
ATOM 1395 O O . ASP A 1 179 ? -35.674 50.273 10.790 1.00 89.19 179 ASP A O 1
ATOM 1399 N N . MET A 1 180 ? -36.942 49.623 9.075 1.00 84.75 180 MET A N 1
ATOM 1400 C CA . MET A 1 180 ? -36.012 50.051 8.031 1.00 84.75 180 MET A CA 1
ATOM 1401 C C . MET A 1 180 ? -35.960 51.579 7.899 1.00 84.75 180 MET A C 1
ATOM 1403 O O . MET A 1 180 ? -35.116 52.103 7.172 1.00 84.75 180 MET A O 1
ATOM 1407 N N . ALA A 1 181 ? -36.787 52.316 8.647 1.00 79.94 181 ALA A N 1
ATOM 1408 C CA . ALA A 1 181 ? -36.662 53.755 8.841 1.00 79.94 181 ALA A CA 1
ATOM 1409 C C . ALA A 1 181 ? -35.493 54.120 9.780 1.00 79.94 181 ALA A C 1
ATOM 1411 O O . ALA A 1 181 ? -34.669 54.959 9.398 1.00 79.94 181 ALA A O 1
ATOM 1412 N N . SER A 1 182 ? -35.355 53.483 10.952 1.00 74.31 182 SER A N 1
ATOM 1413 C CA . SER A 1 182 ? -34.321 53.844 11.937 1.00 74.31 182 SER A CA 1
ATOM 1414 C C . SER A 1 182 ? -32.892 53.466 11.525 1.00 74.31 182 SER A C 1
ATOM 1416 O O . SER A 1 182 ? -32.642 52.792 10.523 1.00 74.31 182 SER A O 1
ATOM 1418 N N . GLY A 1 183 ? -31.905 53.927 12.298 1.00 67.31 183 GLY A N 1
ATOM 1419 C CA . GLY A 1 183 ? -30.494 53.581 12.094 1.00 67.31 183 GLY A CA 1
ATOM 1420 C C . GLY A 1 183 ? -30.142 52.116 12.392 1.00 67.31 183 GLY A C 1
ATOM 1421 O O . GLY A 1 183 ? -29.004 51.722 12.154 1.00 67.31 183 GLY A O 1
ATOM 1422 N N . SER A 1 184 ? -31.085 51.322 12.909 1.00 81.62 184 SER A N 1
ATOM 1423 C CA . SER A 1 184 ? -30.858 49.964 13.415 1.00 81.62 184 SER A CA 1
ATOM 1424 C C . SER A 1 184 ? -32.059 49.049 13.114 1.00 81.62 184 SER A C 1
ATOM 1426 O O . SER A 1 184 ? -32.816 48.723 14.033 1.00 81.62 184 SER A O 1
ATOM 1428 N N . PRO A 1 185 ? -32.263 48.648 11.844 1.00 90.88 185 PRO A N 1
ATOM 1429 C CA . PRO A 1 185 ? -33.379 47.786 11.459 1.00 90.88 185 PRO A CA 1
ATOM 1430 C C . PRO A 1 185 ? -33.325 46.411 12.136 1.00 90.88 185 PRO A C 1
ATOM 1432 O O . PRO A 1 185 ? -32.258 45.913 12.497 1.00 90.88 185 PRO A O 1
ATOM 1435 N N . LYS A 1 186 ? -34.498 45.789 12.281 1.00 93.12 186 LYS A N 1
ATOM 1436 C CA . LYS A 1 186 ? -34.732 44.548 13.026 1.00 93.12 186 LYS A CA 1
ATOM 1437 C C . LYS A 1 186 ? -35.181 43.391 12.120 1.00 93.12 186 LYS A C 1
ATOM 1439 O O . LYS A 1 186 ? -36.252 43.429 11.529 1.00 93.12 186 LYS A O 1
ATOM 1444 N N . GLU A 1 187 ? -34.407 42.315 12.106 1.00 95.06 187 GLU A N 1
ATOM 1445 C CA . GLU A 1 187 ? -34.713 40.991 11.546 1.00 95.06 187 GLU A CA 1
ATOM 1446 C C . GLU A 1 187 ? -35.863 40.245 12.276 1.00 95.06 187 GLU A C 1
ATOM 1448 O O . GLU A 1 187 ? -35.803 39.980 13.482 1.00 95.06 187 GLU A O 1
ATOM 1453 N N . PHE A 1 188 ? -36.878 39.798 11.540 1.00 95.25 188 PHE A N 1
ATOM 1454 C CA . PHE A 1 188 ? -37.931 38.909 12.036 1.00 95.25 188 PHE A CA 1
ATOM 1455 C C . PHE A 1 188 ? -38.124 37.699 11.108 1.00 95.25 188 PHE A C 1
ATOM 1457 O O . PHE A 1 188 ? -38.107 37.828 9.885 1.00 95.25 188 PHE A O 1
ATOM 1464 N N . LEU A 1 189 ? -38.348 36.519 11.687 1.00 95.25 189 LEU A N 1
ATOM 1465 C CA . LEU A 1 189 ? -38.771 35.316 10.969 1.00 95.25 189 LEU A CA 1
ATOM 1466 C C . LEU A 1 189 ? -40.299 35.292 10.887 1.00 95.25 189 LEU A C 1
ATOM 1468 O O . LEU A 1 189 ? -40.961 35.166 11.917 1.00 95.25 189 LEU A O 1
ATOM 1472 N N . THR A 1 190 ? -40.863 35.381 9.686 1.00 93.00 190 THR A N 1
ATOM 1473 C CA . THR A 1 190 ? -42.304 35.178 9.471 1.00 93.00 190 THR A CA 1
ATOM 1474 C C . THR A 1 190 ? -42.675 33.702 9.632 1.00 93.00 190 THR A C 1
ATOM 1476 O O . THR A 1 190 ? -41.935 32.827 9.190 1.00 93.00 190 THR A O 1
ATOM 1479 N N . LEU A 1 191 ? -43.824 33.425 10.261 1.00 93.81 191 LEU A N 1
ATOM 1480 C CA . LEU A 1 191 ? -44.321 32.074 10.552 1.00 93.81 191 LEU A CA 1
ATOM 1481 C C . LEU A 1 191 ? -45.497 31.708 9.620 1.00 93.81 191 LEU A C 1
ATOM 1483 O O . LEU A 1 191 ? -46.621 32.146 9.878 1.00 93.81 191 LEU A O 1
ATOM 1487 N N . PRO A 1 192 ? -45.296 30.908 8.550 1.00 91.31 192 PRO A N 1
ATOM 1488 C CA . PRO A 1 192 ? -46.336 30.644 7.547 1.00 91.31 192 PRO A CA 1
ATOM 1489 C C . PRO A 1 192 ? -47.547 29.875 8.087 1.00 91.31 192 PRO A C 1
ATOM 1491 O O . PRO A 1 192 ? -48.668 30.137 7.660 1.00 91.31 192 PRO A O 1
ATOM 1494 N N . SER A 1 193 ? -47.346 28.989 9.069 1.00 88.69 193 SER A N 1
ATOM 1495 C CA . SER A 1 193 ? -48.424 28.285 9.786 1.00 88.69 193 SER A CA 1
ATOM 1496 C C . SER A 1 193 ? -49.318 29.215 10.623 1.00 88.69 193 SER A C 1
ATOM 1498 O O . SER A 1 193 ? -50.383 28.805 11.084 1.00 88.69 193 SER A O 1
ATOM 1500 N N . GLY A 1 194 ? -48.907 30.473 10.815 1.00 89.38 194 GLY A N 1
ATOM 1501 C CA . GLY A 1 194 ? -49.710 31.528 11.421 1.00 89.38 194 GLY A CA 1
ATOM 1502 C C . GLY A 1 194 ? -49.844 31.467 12.951 1.00 89.38 194 GLY A C 1
ATOM 1503 O O . GLY A 1 194 ? -49.398 30.513 13.598 1.00 89.38 194 GLY A O 1
ATOM 1504 N N . PRO A 1 195 ? -50.481 32.495 13.547 1.00 90.00 195 PRO A N 1
ATOM 1505 C CA . PRO A 1 195 ? -50.573 32.681 14.999 1.00 90.00 195 PRO A CA 1
ATOM 1506 C C . PRO A 1 195 ? -51.410 31.618 15.725 1.00 90.00 195 PRO A C 1
ATOM 1508 O O . PRO A 1 195 ? -51.234 31.411 16.922 1.00 90.00 195 PRO A O 1
ATOM 1511 N N . ASP A 1 196 ? -52.304 30.912 15.031 1.00 90.50 196 ASP A N 1
ATOM 1512 C CA . ASP A 1 196 ? -53.090 29.824 15.629 1.00 90.50 196 ASP A CA 1
ATOM 1513 C C . ASP A 1 196 ? -52.315 28.503 15.749 1.00 90.50 196 ASP A C 1
ATOM 1515 O O . ASP A 1 196 ? -52.727 27.629 16.508 1.00 90.50 196 ASP A O 1
ATOM 1519 N N . GLN A 1 197 ? -51.174 28.371 15.063 1.00 92.88 197 GLN A N 1
ATOM 1520 C CA . GLN A 1 197 ? -50.246 27.242 15.210 1.00 92.88 197 GLN A CA 1
ATOM 1521 C C . GLN A 1 197 ? -48.975 27.609 15.995 1.00 92.88 197 GLN A C 1
ATOM 1523 O O . GLN A 1 197 ? -48.158 26.737 16.271 1.00 92.88 197 GLN A O 1
ATOM 1528 N N . ASN A 1 198 ? -48.811 28.882 16.364 1.00 95.06 198 ASN A N 1
ATOM 1529 C CA . ASN A 1 198 ? -47.610 29.423 16.995 1.00 95.06 198 ASN A CA 1
ATOM 1530 C C . ASN A 1 198 ? -47.999 30.254 18.224 1.00 95.06 198 ASN A C 1
ATOM 1532 O O . ASN A 1 198 ? -48.275 31.452 18.119 1.00 95.06 198 ASN A O 1
ATOM 1536 N N . TYR A 1 199 ? -48.078 29.609 19.389 1.00 95.75 199 TYR A N 1
ATOM 1537 C CA . TYR A 1 199 ? -48.657 30.200 20.596 1.00 95.75 199 TYR A CA 1
ATOM 1538 C C . TYR A 1 199 ? -48.048 29.679 21.904 1.00 95.75 199 TYR A C 1
ATOM 1540 O O . TYR A 1 199 ? -47.490 28.584 21.962 1.00 95.75 199 TYR A O 1
ATOM 1548 N N . ALA A 1 200 ? -48.226 30.462 22.968 1.00 95.94 200 ALA A N 1
ATOM 1549 C CA . ALA A 1 200 ? -47.776 30.195 24.330 1.00 95.94 200 ALA A CA 1
ATOM 1550 C C . ALA A 1 200 ? -48.889 30.559 25.335 1.00 95.94 200 ALA A C 1
ATOM 1552 O O . ALA A 1 200 ? -49.499 31.626 25.225 1.00 95.94 200 ALA A O 1
ATOM 1553 N N . ILE A 1 201 ? -49.202 29.669 26.286 1.00 94.12 201 ILE A N 1
ATOM 1554 C CA . ILE A 1 201 ? -50.329 29.815 27.226 1.00 94.12 201 ILE A CA 1
ATOM 1555 C C . ILE A 1 201 ? -49.900 29.490 28.657 1.00 94.12 201 ILE A C 1
ATOM 1557 O O . ILE A 1 201 ? -49.518 28.354 28.964 1.00 94.12 201 ILE A O 1
ATOM 1561 N N . VAL A 1 202 ? -50.101 30.462 29.553 1.00 92.38 202 VAL A N 1
ATOM 1562 C CA . VAL A 1 202 ? -50.138 30.243 31.004 1.00 92.38 202 VAL A CA 1
ATOM 1563 C C . VAL A 1 202 ? -51.590 30.280 31.472 1.00 92.38 202 VAL A C 1
ATOM 1565 O O . VAL A 1 202 ? -52.260 31.311 31.374 1.00 92.38 202 VAL A O 1
ATOM 1568 N N . PHE A 1 203 ? -52.100 29.149 31.961 1.00 90.81 203 PHE A N 1
ATOM 1569 C CA . PHE A 1 203 ? -53.523 28.987 32.262 1.00 90.81 203 PHE A CA 1
ATOM 1570 C C . PHE A 1 203 ? -53.882 29.491 33.669 1.00 90.81 203 PHE A C 1
ATOM 1572 O O . PHE A 1 203 ? -53.246 29.131 34.658 1.00 90.81 203 PHE A O 1
ATOM 1579 N N . ALA A 1 204 ? -54.928 30.319 33.753 1.00 85.56 204 ALA A N 1
ATOM 1580 C CA . ALA A 1 204 ? -55.272 31.062 34.966 1.00 85.56 204 ALA A CA 1
ATOM 1581 C C . ALA A 1 204 ? -55.905 30.214 36.079 1.00 85.56 204 ALA A C 1
ATOM 1583 O O . ALA A 1 204 ? -55.644 30.449 37.257 1.00 85.56 204 ALA A O 1
ATOM 1584 N N . ASN A 1 205 ? -56.794 29.281 35.742 1.00 88.06 205 ASN A N 1
ATOM 1585 C CA . ASN A 1 205 ? -57.684 28.697 36.747 1.00 88.06 205 ASN A CA 1
ATOM 1586 C C . ASN A 1 205 ? -56.945 27.692 37.646 1.00 88.06 205 ASN A C 1
ATOM 1588 O O . ASN A 1 205 ? -56.047 26.985 37.193 1.00 88.06 205 ASN A O 1
ATOM 1592 N N . ARG A 1 206 ? -57.377 27.590 38.907 1.00 85.88 206 ARG A N 1
ATOM 1593 C CA . ARG A 1 206 ? -56.874 26.638 39.910 1.00 85.88 206 ARG A CA 1
ATOM 1594 C C . ARG A 1 206 ? -58.005 25.734 40.390 1.00 85.88 206 ARG A C 1
ATOM 1596 O O . ARG A 1 206 ? -59.085 26.248 40.670 1.00 85.88 206 ARG A O 1
ATOM 1603 N N . LEU A 1 207 ? -57.788 24.428 40.550 1.00 86.31 207 LEU A N 1
ATOM 1604 C CA . LEU A 1 207 ? -58.732 23.569 41.281 1.00 86.31 207 LEU A CA 1
ATOM 1605 C C . LEU A 1 207 ? -58.565 23.745 42.794 1.00 86.31 207 LEU A C 1
ATOM 1607 O O . LEU A 1 207 ? -57.446 23.906 43.273 1.00 86.31 207 LEU A O 1
ATOM 1611 N N . ALA A 1 208 ? -59.667 23.688 43.545 1.00 83.19 208 ALA A N 1
ATOM 1612 C CA . ALA A 1 208 ? -59.642 23.692 45.011 1.00 83.19 208 ALA A CA 1
ATOM 1613 C C . ALA A 1 208 ? -59.077 22.375 45.590 1.00 83.19 208 ALA A C 1
ATOM 1615 O O . ALA A 1 208 ? -58.369 22.390 46.592 1.00 83.19 208 ALA A O 1
ATOM 1616 N N . ASP A 1 209 ? -59.338 21.246 44.919 1.00 84.25 209 ASP A N 1
ATOM 1617 C CA . ASP A 1 209 ? -58.674 19.957 45.153 1.00 84.25 209 ASP A CA 1
ATOM 1618 C C . ASP A 1 209 ? -57.751 19.639 43.970 1.00 84.25 209 ASP A C 1
ATOM 1620 O O . ASP A 1 209 ? -58.200 19.248 42.888 1.00 84.25 209 ASP A O 1
ATOM 1624 N N . GLY A 1 210 ? -56.447 19.816 44.177 1.00 75.81 210 GLY A N 1
ATOM 1625 C CA . GLY A 1 210 ? -55.434 19.587 43.155 1.00 75.81 210 GLY A CA 1
ATOM 1626 C C . GLY A 1 210 ? -55.109 18.113 42.880 1.00 75.81 210 GLY A C 1
ATOM 1627 O O . GLY A 1 210 ? -54.444 17.855 41.878 1.00 75.81 210 GLY A O 1
ATOM 1628 N N . TRP A 1 211 ? -55.588 17.137 43.674 1.00 82.56 211 TRP A N 1
ATOM 1629 C CA . TRP A 1 211 ? -55.363 15.700 43.402 1.00 82.56 211 TRP A CA 1
ATOM 1630 C C . TRP A 1 211 ? -56.217 15.173 42.235 1.00 82.56 211 TRP A C 1
ATOM 1632 O O . TRP A 1 211 ? -56.121 14.002 41.854 1.00 82.56 211 TRP A O 1
ATOM 1642 N N . ARG A 1 212 ? -57.060 16.025 41.642 1.00 84.00 212 ARG A N 1
ATOM 1643 C CA . ARG A 1 212 ? -58.010 15.690 40.575 1.00 84.00 212 ARG A CA 1
ATOM 1644 C C . ARG A 1 212 ? -57.737 16.558 39.345 1.00 84.00 212 ARG A C 1
ATOM 1646 O O . ARG A 1 212 ? -57.216 17.657 39.463 1.00 84.00 212 ARG A O 1
ATOM 1653 N N . CYS A 1 213 ? -58.121 16.077 38.159 1.00 83.25 213 CYS A N 1
ATOM 1654 C CA . CYS A 1 213 ? -58.085 16.885 36.928 1.00 83.25 213 CYS A CA 1
ATOM 1655 C C . CYS A 1 213 ? -59.388 17.670 36.681 1.00 83.25 213 CYS A C 1
ATOM 1657 O O . CYS A 1 213 ? -59.516 18.328 35.649 1.00 83.25 213 CYS A O 1
ATOM 1659 N N . THR A 1 214 ? -60.372 17.539 37.576 1.00 84.44 214 THR A N 1
ATOM 1660 C CA . THR A 1 214 ? -61.716 18.126 37.501 1.00 84.44 214 THR A CA 1
ATOM 1661 C C . THR A 1 214 ? -62.267 18.327 38.915 1.00 84.44 214 THR A C 1
ATOM 1663 O O . THR A 1 214 ? -62.020 17.510 39.804 1.00 84.44 214 THR A O 1
ATOM 1666 N N . GLY A 1 215 ? -63.025 19.403 39.129 1.00 84.62 215 GLY A N 1
ATOM 1667 C CA . GLY A 1 215 ? -63.566 19.783 40.435 1.00 84.62 215 GLY A CA 1
ATOM 1668 C C . GLY A 1 215 ? -63.977 21.256 40.473 1.00 84.62 215 GLY A C 1
ATOM 1669 O O . GLY A 1 215 ? -63.977 21.929 39.441 1.00 84.62 215 GLY A O 1
ATOM 1670 N N . ALA A 1 216 ? -64.318 21.754 41.663 1.00 85.06 216 ALA A N 1
ATOM 1671 C CA . ALA A 1 216 ? -64.558 23.178 41.885 1.00 85.06 216 ALA A CA 1
ATOM 1672 C C . ALA A 1 216 ? -63.259 23.986 41.725 1.00 85.06 216 ALA A C 1
ATOM 1674 O O . ALA A 1 216 ? -62.176 23.516 42.086 1.00 85.06 216 ALA A O 1
ATOM 1675 N N . LEU A 1 217 ? -63.378 25.203 41.194 1.00 85.88 217 LEU A N 1
ATOM 1676 C CA . LEU A 1 217 ? -62.264 26.141 41.091 1.00 85.88 217 LEU A CA 1
ATOM 1677 C C . LEU A 1 217 ? -62.108 26.947 42.388 1.00 85.88 217 LEU A C 1
ATOM 1679 O O . LEU A 1 217 ? -63.097 27.235 43.060 1.00 85.88 217 LEU A O 1
ATOM 1683 N N . GLN A 1 218 ? -60.870 27.317 42.702 1.00 84.88 218 GLN A N 1
ATOM 1684 C CA . GLN A 1 218 ? -60.530 28.369 43.667 1.00 84.88 218 GLN A CA 1
ATOM 1685 C C . GLN A 1 218 ? -60.050 29.624 42.914 1.00 84.88 218 GLN A C 1
ATOM 1687 O O . GLN A 1 218 ? -60.046 29.636 41.678 1.00 84.88 218 GLN A O 1
ATOM 1692 N N . ASP A 1 219 ? -59.628 30.661 43.643 1.00 82.12 219 ASP A N 1
ATOM 1693 C CA . ASP A 1 219 ? -59.179 31.927 43.056 1.00 82.12 219 ASP A CA 1
ATOM 1694 C C . ASP A 1 219 ? -58.113 31.721 41.955 1.00 82.12 219 ASP A C 1
ATOM 1696 O O . ASP A 1 219 ? -57.122 31.003 42.157 1.00 82.12 219 ASP A O 1
ATOM 1700 N N . PRO A 1 220 ? -58.299 32.314 40.760 1.00 79.00 220 PRO A N 1
ATOM 1701 C CA . PRO A 1 220 ? -57.415 32.089 39.626 1.00 79.00 220 PRO A CA 1
ATOM 1702 C C . PRO A 1 220 ? -56.071 32.802 39.808 1.00 79.00 220 PRO A C 1
ATOM 1704 O O . PRO A 1 220 ? -55.980 33.904 40.349 1.00 79.00 220 PRO A O 1
ATOM 1707 N N . TYR A 1 221 ? -55.009 32.221 39.252 1.00 72.25 221 TYR A N 1
ATOM 1708 C CA . TYR A 1 221 ? -53.676 32.817 39.181 1.00 72.25 221 TYR A CA 1
ATOM 1709 C C . TYR A 1 221 ? -53.575 33.884 38.080 1.00 72.25 221 TYR A C 1
ATOM 1711 O O . TYR A 1 221 ? -52.732 33.817 37.186 1.00 72.25 221 TYR A O 1
ATOM 1719 N N . ALA A 1 222 ? -54.457 34.883 38.139 1.00 70.44 222 ALA A N 1
ATOM 1720 C CA . ALA A 1 222 ? -54.537 35.949 37.147 1.00 70.44 222 ALA A CA 1
ATOM 1721 C C . ALA A 1 222 ? -53.200 36.696 36.971 1.00 70.44 222 ALA A C 1
ATOM 1723 O O . ALA A 1 222 ? -52.868 37.094 35.860 1.00 70.44 222 ALA A O 1
ATOM 1724 N N . SER A 1 223 ? -52.396 36.830 38.030 1.00 71.81 223 SER A N 1
ATOM 1725 C CA . SER A 1 223 ? -51.165 37.632 38.038 1.00 71.81 223 SER A CA 1
ATOM 1726 C C . SER A 1 223 ? -50.021 37.133 37.146 1.00 71.81 223 SER A C 1
ATOM 1728 O O . SER A 1 223 ? -49.130 37.926 36.875 1.00 71.81 223 SER A O 1
ATOM 1730 N N . ARG A 1 224 ? -50.034 35.885 36.652 1.00 71.44 224 ARG A N 1
ATOM 1731 C CA . ARG A 1 224 ? -49.081 35.394 35.621 1.00 71.44 224 ARG A CA 1
ATOM 1732 C C . ARG A 1 224 ? -49.766 34.747 34.411 1.00 71.44 224 ARG A C 1
ATOM 1734 O O . ARG A 1 224 ? -49.093 34.190 33.552 1.00 71.44 224 ARG A O 1
ATOM 1741 N N . ALA A 1 225 ? -51.096 34.789 34.340 1.00 84.31 225 ALA A N 1
ATOM 1742 C CA . ALA A 1 225 ? -51.847 34.163 33.258 1.00 84.31 225 ALA A CA 1
ATOM 1743 C C . ALA A 1 225 ? -51.810 34.987 31.963 1.00 84.31 225 ALA A C 1
ATOM 1745 O O . ALA A 1 225 ? -51.818 36.221 32.001 1.00 84.31 225 ALA A O 1
ATOM 1746 N N . GLY A 1 226 ? -51.846 34.294 30.824 1.00 90.56 226 GLY A N 1
ATOM 1747 C CA . GLY A 1 226 ? -51.777 34.904 29.500 1.00 90.56 226 GLY A CA 1
ATOM 1748 C C . GLY A 1 226 ? -51.928 33.891 28.365 1.00 90.56 226 GLY A C 1
ATOM 1749 O O . GLY A 1 226 ? -51.825 32.678 28.555 1.00 90.56 226 GLY A O 1
ATOM 1750 N N . THR A 1 227 ? -52.202 34.387 27.164 1.00 93.25 227 THR A N 1
ATOM 1751 C CA . THR A 1 227 ? -52.249 33.606 25.920 1.00 93.25 227 THR A CA 1
ATOM 1752 C C . THR A 1 227 ? -51.703 34.469 24.798 1.00 93.25 227 THR A C 1
ATOM 1754 O O . THR A 1 227 ? -52.385 35.382 24.335 1.00 93.25 227 THR A O 1
ATOM 1757 N N . THR A 1 228 ? -50.485 34.175 24.362 1.00 96.06 228 THR A N 1
ATOM 1758 C CA . THR A 1 228 ? -49.753 34.971 23.375 1.00 96.06 228 THR A CA 1
ATOM 1759 C C . THR A 1 228 ? -49.615 34.178 22.087 1.00 96.06 228 THR A C 1
ATOM 1761 O O . THR A 1 228 ? -49.182 33.026 22.101 1.00 96.06 228 THR A O 1
ATOM 1764 N N . LYS A 1 229 ? -50.014 34.779 20.966 1.00 96.25 229 LYS A N 1
ATOM 1765 C CA . LYS A 1 229 ? -49.967 34.178 19.626 1.00 96.25 229 LYS A CA 1
ATOM 1766 C C . LYS A 1 229 ? -49.039 34.973 18.717 1.00 96.25 229 LYS A C 1
ATOM 1768 O O . LYS A 1 229 ? -49.110 36.197 18.719 1.00 96.25 229 LYS A O 1
ATOM 1773 N N . PHE A 1 230 ? -48.209 34.306 17.922 1.00 96.06 230 PHE A N 1
ATOM 1774 C CA . PHE A 1 230 ? -47.077 34.922 17.222 1.00 96.06 230 PHE A CA 1
ATOM 1775 C C . PHE A 1 230 ? -47.218 34.799 15.700 1.00 96.06 230 PHE A C 1
ATOM 1777 O O . PHE A 1 230 ? -47.397 33.706 15.172 1.00 96.06 230 PHE A O 1
ATOM 1784 N N . SER A 1 231 ? -47.124 35.922 14.980 1.00 92.44 231 SER A N 1
ATOM 1785 C CA . SER A 1 231 ? -47.147 35.945 13.503 1.00 92.44 231 SER A CA 1
ATOM 1786 C C . SER A 1 231 ? -45.752 36.064 12.878 1.00 92.44 231 SER A C 1
ATOM 1788 O O . SER A 1 231 ? -45.514 35.565 11.776 1.00 92.44 231 SER A O 1
ATOM 1790 N N . LYS A 1 232 ? -44.812 36.679 13.605 1.00 94.94 232 LYS A N 1
ATOM 1791 C CA . LYS A 1 232 ? -43.370 36.632 13.345 1.00 94.94 232 LYS A CA 1
ATOM 1792 C C . LYS A 1 232 ? -42.617 36.505 14.668 1.00 94.94 232 LYS A C 1
ATOM 1794 O O . LYS A 1 232 ? -43.140 36.909 15.705 1.00 94.94 232 LYS A O 1
ATOM 1799 N N . LEU A 1 233 ? -41.389 36.001 14.616 1.00 94.94 233 LEU A N 1
ATOM 1800 C CA . LEU A 1 233 ? -40.468 35.920 15.752 1.00 94.94 233 LEU A CA 1
ATOM 1801 C C . LEU A 1 233 ? -39.305 36.881 15.549 1.00 94.94 233 LEU A C 1
ATOM 1803 O O . LEU A 1 233 ? -38.740 36.932 14.456 1.00 94.94 233 LEU A O 1
ATOM 1807 N N . ARG A 1 234 ? -38.908 37.614 16.590 1.00 95.50 234 ARG A N 1
ATOM 1808 C CA . ARG A 1 234 ? -37.669 38.395 16.561 1.00 95.50 234 ARG A CA 1
ATOM 1809 C C . ARG A 1 234 ? -36.490 37.430 16.516 1.00 95.50 234 ARG A C 1
ATOM 1811 O O . ARG A 1 234 ? -36.393 36.524 17.344 1.00 95.50 234 ARG A O 1
ATOM 1818 N N . ILE A 1 235 ? -35.593 37.627 15.556 1.00 94.06 235 ILE A N 1
ATOM 1819 C CA . ILE A 1 235 ? -34.420 36.769 15.382 1.00 94.06 235 ILE A CA 1
ATOM 1820 C C . ILE A 1 235 ? -33.115 37.556 15.402 1.00 94.06 235 ILE A C 1
ATOM 1822 O O . ILE A 1 235 ? -33.081 38.764 15.167 1.00 94.06 235 ILE A O 1
ATOM 1826 N N . LYS A 1 236 ? -32.031 36.833 15.666 1.00 87.69 236 LYS A N 1
ATOM 1827 C CA . LYS A 1 236 ? -30.655 37.313 15.618 1.00 87.69 236 LYS A CA 1
ATOM 1828 C C . LYS A 1 236 ? -29.770 36.226 15.013 1.00 87.69 236 LYS A C 1
ATOM 1830 O O . LYS A 1 236 ? -29.877 35.057 15.382 1.00 87.69 236 LYS A O 1
ATOM 1835 N N . PHE A 1 237 ? -28.900 36.603 14.084 1.00 84.50 237 PHE A N 1
ATOM 1836 C CA . PHE A 1 237 ? -27.972 35.666 13.455 1.00 84.50 237 PHE A CA 1
ATOM 1837 C C . PHE A 1 237 ? -26.729 35.443 14.324 1.00 84.50 237 PHE A C 1
ATOM 1839 O O . PHE A 1 237 ? -26.135 36.387 14.843 1.00 84.50 237 PHE A O 1
ATOM 1846 N N . GLU A 1 238 ? -26.335 34.181 14.448 1.00 75.25 238 GLU A N 1
ATOM 1847 C CA . GLU A 1 238 ? -25.019 33.723 14.891 1.00 75.25 238 GLU A CA 1
ATOM 1848 C C . GLU A 1 238 ? -24.386 32.925 13.735 1.00 75.25 238 GLU A C 1
ATOM 1850 O O . GLU A 1 238 ? -25.108 32.413 12.881 1.00 75.25 238 GLU A O 1
ATOM 1855 N N . ASN A 1 239 ? -23.056 32.777 13.712 1.00 60.22 239 ASN A N 1
ATOM 1856 C CA . ASN A 1 239 ? -22.264 32.322 12.550 1.00 60.22 239 ASN A CA 1
ATOM 1857 C C . ASN A 1 239 ? -22.879 31.182 11.701 1.00 60.22 239 ASN A C 1
ATOM 1859 O O . ASN A 1 239 ? -22.807 31.243 10.474 1.00 60.22 239 ASN A O 1
ATOM 1863 N N . SER A 1 240 ? -23.510 30.177 12.324 1.00 64.88 240 SER A N 1
A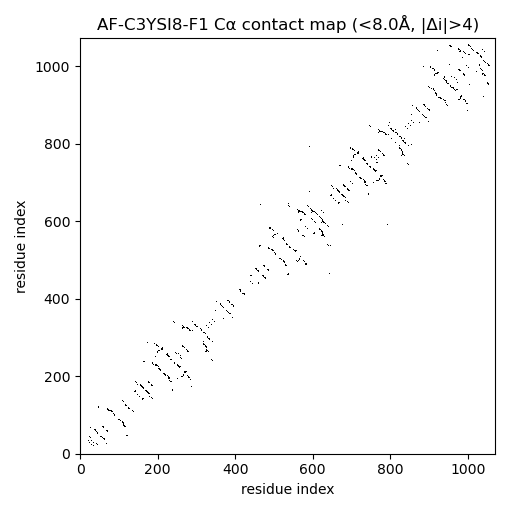TOM 1864 C CA . SER A 1 240 ? -24.263 29.110 11.636 1.00 64.88 240 SER A CA 1
ATOM 1865 C C . SER A 1 240 ? -25.618 28.739 12.275 1.00 64.88 240 SER A C 1
ATOM 1867 O O . SER A 1 240 ? -26.164 27.672 11.992 1.00 64.88 240 SER A O 1
ATOM 1869 N N . ARG A 1 241 ? -26.195 29.594 13.137 1.00 77.56 241 ARG A N 1
ATOM 1870 C CA . ARG A 1 241 ? -27.538 29.377 13.727 1.00 77.56 241 ARG A CA 1
ATOM 1871 C C . ARG A 1 241 ? -28.304 30.682 13.936 1.00 77.56 241 ARG A C 1
ATOM 1873 O O . ARG A 1 241 ? -27.747 31.767 13.836 1.00 77.56 241 ARG A O 1
ATOM 1880 N N . VAL A 1 242 ? -29.586 30.577 14.255 1.00 85.31 242 VAL A N 1
ATOM 1881 C CA . VAL A 1 242 ? -30.468 31.718 14.513 1.00 85.31 242 VAL A CA 1
ATOM 1882 C C . VAL A 1 242 ? -30.939 31.658 15.965 1.00 85.31 242 VAL A C 1
ATOM 1884 O O . VAL A 1 242 ? -31.546 30.677 16.381 1.00 85.31 242 VAL A O 1
ATOM 1887 N N . GLU A 1 243 ? -30.647 32.683 16.759 1.00 90.88 243 GLU A N 1
ATOM 1888 C CA . GLU A 1 243 ? -31.234 32.878 18.088 1.00 90.88 243 GLU A CA 1
ATOM 1889 C C . GLU A 1 243 ? -32.621 33.514 17.935 1.00 90.88 243 GLU A C 1
ATOM 1891 O O . GLU A 1 243 ? -32.769 34.522 17.240 1.00 90.88 243 GLU A O 1
ATOM 1896 N N . VAL A 1 244 ? -33.639 32.932 18.575 1.00 93.69 244 VAL A N 1
ATOM 1897 C CA . VAL A 1 244 ? -34.961 33.555 18.712 1.00 93.69 244 VAL A CA 1
ATOM 1898 C C . VAL A 1 244 ? -34.994 34.346 20.012 1.00 93.69 244 VAL A C 1
ATOM 1900 O O . VAL A 1 244 ? -34.763 33.797 21.089 1.00 93.69 244 VAL A O 1
ATOM 1903 N N . ILE A 1 245 ? -35.323 35.630 19.901 1.00 93.94 245 ILE A N 1
ATOM 1904 C CA . ILE A 1 245 ? -35.590 36.517 21.033 1.00 93.94 245 ILE A CA 1
ATOM 1905 C C . ILE A 1 245 ? -37.067 36.308 21.386 1.00 93.94 245 ILE A C 1
ATOM 1907 O O . ILE A 1 245 ? -37.963 36.712 20.644 1.00 93.94 245 ILE A O 1
ATOM 1911 N N . ARG A 1 246 ? -37.303 35.534 22.450 1.00 93.50 246 ARG A N 1
ATOM 1912 C CA . ARG A 1 246 ? -38.604 34.917 22.780 1.00 93.50 246 ARG A CA 1
ATOM 1913 C C . ARG A 1 246 ? -39.599 35.892 23.421 1.00 93.50 246 ARG A C 1
ATOM 1915 O O . ARG A 1 246 ? -40.785 35.581 23.481 1.00 93.50 246 ARG A O 1
ATOM 1922 N N . ASP A 1 247 ? -39.085 37.024 23.878 1.00 91.62 247 ASP A N 1
ATOM 1923 C CA . ASP A 1 247 ? -39.690 38.087 24.680 1.00 91.62 247 ASP A CA 1
ATOM 1924 C C . ASP A 1 247 ? -39.912 39.399 23.890 1.00 91.62 247 ASP A C 1
ATOM 1926 O O . ASP A 1 247 ? -40.339 40.403 24.454 1.00 91.62 247 ASP A O 1
ATOM 1930 N N . ASP A 1 248 ? -39.654 39.416 22.574 1.00 93.62 248 ASP A N 1
ATOM 1931 C CA . ASP A 1 248 ? -40.014 40.539 21.692 1.00 93.62 248 ASP A CA 1
ATOM 1932 C C . ASP A 1 248 ? -41.398 40.279 21.063 1.00 93.62 248 ASP A C 1
ATOM 1934 O O . ASP A 1 248 ? -41.566 39.477 20.138 1.00 93.62 248 ASP A O 1
ATOM 1938 N N . TYR A 1 249 ? -42.403 40.982 21.588 1.00 93.94 249 TYR A N 1
ATOM 1939 C CA . TYR A 1 249 ? -43.815 40.823 21.235 1.00 93.94 249 TYR A CA 1
ATOM 1940 C C . TYR A 1 249 ? -44.271 41.673 20.029 1.00 93.94 249 TYR A C 1
ATOM 1942 O O . TYR A 1 249 ? -45.466 41.731 19.742 1.00 93.94 249 TYR A O 1
ATOM 1950 N N . THR A 1 250 ? -43.352 42.288 19.263 1.00 93.12 250 THR A N 1
ATOM 1951 C CA . THR A 1 250 ? -43.671 43.254 18.178 1.00 93.12 250 THR A CA 1
ATOM 1952 C C . THR A 1 250 ? -44.665 42.721 17.130 1.00 93.12 250 THR A C 1
ATOM 1954 O O . THR A 1 250 ? -45.463 43.481 16.585 1.00 93.12 250 THR A O 1
ATOM 1957 N N . PHE A 1 251 ? -44.644 41.413 16.848 1.00 93.19 251 PHE A N 1
ATOM 1958 C CA . PHE A 1 251 ? -45.567 40.742 15.918 1.00 93.19 251 PHE A CA 1
ATOM 1959 C C . PHE A 1 251 ? -46.415 39.651 16.596 1.00 93.19 251 PHE A C 1
ATOM 1961 O O . PHE A 1 251 ? -46.852 38.688 15.946 1.00 93.19 251 PHE A O 1
ATOM 1968 N N . ALA A 1 252 ? -46.648 39.802 17.900 1.00 92.62 252 ALA A N 1
ATOM 1969 C CA . ALA A 1 252 ? -47.491 38.935 18.706 1.00 92.62 252 ALA A CA 1
ATOM 1970 C C . ALA A 1 252 ? -48.844 39.591 19.043 1.00 92.62 252 ALA A C 1
ATOM 1972 O O . ALA A 1 252 ? -49.054 40.790 18.863 1.00 92.62 252 ALA A O 1
ATOM 1973 N N . ARG A 1 253 ? -49.786 38.785 19.536 1.00 93.62 253 ARG A N 1
ATOM 1974 C CA . ARG A 1 253 ? -51.047 39.237 20.128 1.00 93.62 253 ARG A CA 1
ATOM 1975 C C . ARG A 1 253 ? -51.305 38.482 21.423 1.00 93.62 253 ARG A C 1
ATOM 1977 O O . ARG A 1 253 ? -51.467 37.261 21.403 1.00 93.62 253 ARG A O 1
ATOM 1984 N N . THR A 1 254 ? -51.424 39.234 22.508 1.00 92.06 254 THR A N 1
ATOM 1985 C CA . THR A 1 254 ? -51.689 38.726 23.855 1.00 92.06 254 THR A CA 1
ATOM 1986 C C . THR A 1 254 ? -53.169 38.871 24.208 1.00 92.06 254 THR A C 1
ATOM 1988 O O . THR A 1 254 ? -53.756 39.940 24.054 1.00 92.06 254 THR A O 1
ATOM 1991 N N . ASN A 1 255 ? -53.777 37.793 24.702 1.00 87.19 255 ASN A N 1
ATOM 1992 C CA . ASN A 1 255 ? -55.091 37.784 25.340 1.00 87.19 255 ASN A CA 1
ATOM 1993 C C . ASN A 1 255 ? -54.904 37.386 26.815 1.00 87.19 255 ASN A C 1
ATOM 1995 O O . ASN A 1 255 ? -54.614 36.228 27.115 1.00 87.19 255 ASN A O 1
ATOM 1999 N N . GLY A 1 256 ? -55.074 38.336 27.734 1.00 83.50 256 GLY A N 1
ATOM 2000 C CA . GLY A 1 256 ? -54.856 38.145 29.172 1.00 83.50 256 GLY A CA 1
ATOM 2001 C C . GLY A 1 256 ? -54.038 39.289 29.781 1.00 83.50 256 GLY A C 1
ATOM 2002 O O . GLY A 1 256 ? -53.636 40.193 29.052 1.00 83.50 256 GLY A O 1
ATOM 2003 N N . PRO A 1 257 ? -53.816 39.281 31.107 1.00 83.00 257 PRO A N 1
ATOM 2004 C CA . PRO A 1 257 ? -53.091 40.344 31.805 1.00 83.00 257 PRO A CA 1
ATOM 2005 C C . PRO A 1 257 ? -51.564 40.307 31.624 1.00 83.00 257 PRO A C 1
ATOM 2007 O O . PRO A 1 257 ? -50.921 41.307 31.924 1.00 83.00 257 PRO A O 1
ATOM 2010 N N . ASN A 1 258 ? -50.983 39.196 31.154 1.00 89.06 258 ASN A N 1
ATOM 2011 C CA . ASN A 1 258 ? -49.542 39.065 30.924 1.00 89.06 258 ASN A CA 1
ATOM 2012 C C . ASN A 1 258 ? -49.241 38.549 29.519 1.00 89.06 258 ASN A C 1
ATOM 2014 O O . ASN A 1 258 ? -49.960 37.697 28.988 1.00 89.06 258 ASN A O 1
ATOM 2018 N N . GLU A 1 259 ? -48.131 39.027 28.967 1.00 92.62 259 GLU A N 1
ATOM 2019 C CA . GLU A 1 259 ? -47.475 38.434 27.804 1.00 92.62 259 GLU A CA 1
ATOM 2020 C C . GLU A 1 259 ? -46.764 37.134 28.220 1.00 92.62 259 GLU A C 1
ATOM 2022 O O . GLU A 1 259 ? -46.535 36.877 29.404 1.00 92.62 259 GLU A O 1
ATOM 2027 N N . VAL A 1 260 ? -46.488 36.262 27.252 1.00 92.50 260 VAL A N 1
ATOM 2028 C CA . VAL A 1 260 ? -46.030 34.884 27.496 1.00 92.50 260 VAL A CA 1
ATOM 2029 C C . VAL A 1 260 ? -45.010 34.541 26.427 1.00 92.50 260 VAL A C 1
ATOM 2031 O O . VAL A 1 260 ? -45.377 34.507 25.250 1.00 92.50 260 VAL A O 1
ATOM 2034 N N . ASP A 1 261 ? -43.760 34.309 26.832 1.00 94.75 261 ASP A N 1
ATOM 2035 C CA . ASP A 1 261 ? -42.637 34.100 25.919 1.00 94.75 261 ASP A CA 1
ATOM 2036 C C . ASP A 1 261 ? -42.922 33.015 24.872 1.00 94.75 261 ASP A C 1
ATOM 2038 O O . ASP A 1 261 ? -43.566 31.995 25.143 1.00 94.75 261 ASP A O 1
ATOM 2042 N N . TYR A 1 262 ? -42.295 33.132 23.704 1.00 94.62 262 TYR A N 1
ATOM 2043 C CA . TYR A 1 262 ? -42.364 32.075 22.707 1.00 94.62 262 TYR A CA 1
ATOM 2044 C C . TYR A 1 262 ? -41.855 30.722 23.244 1.00 94.62 262 TYR A C 1
ATOM 2046 O O . TYR A 1 262 ? -40.763 30.613 23.818 1.00 94.62 262 TYR A O 1
ATOM 2054 N N . GLY A 1 263 ? -42.671 29.677 23.081 1.00 90.94 263 GLY A N 1
ATOM 2055 C CA . GLY A 1 263 ? -42.397 28.335 23.599 1.00 90.94 263 GLY A CA 1
ATOM 2056 C C . GLY A 1 263 ? -42.481 28.183 25.126 1.00 90.94 263 GLY A C 1
ATOM 2057 O O . GLY A 1 263 ? -41.985 27.183 25.636 1.00 90.94 263 GLY A O 1
ATOM 2058 N N . HIS A 1 264 ? -43.057 29.137 25.869 1.00 93.44 264 HIS A N 1
ATOM 2059 C CA . HIS A 1 264 ? -43.360 28.987 27.302 1.00 93.44 264 HIS A CA 1
ATOM 2060 C C . HIS A 1 264 ? -44.777 28.447 27.530 1.00 93.44 264 HIS A C 1
ATOM 2062 O O . HIS A 1 264 ? -45.705 28.738 26.777 1.00 93.44 264 HIS A O 1
ATOM 2068 N N . ALA A 1 265 ? -44.953 27.669 28.596 1.00 93.69 265 ALA A N 1
ATOM 2069 C CA . ALA A 1 265 ? -46.266 27.281 29.102 1.00 93.69 265 ALA A CA 1
ATOM 2070 C C . ALA A 1 265 ? -46.227 27.040 30.617 1.00 93.69 265 ALA A C 1
ATOM 2072 O O . ALA A 1 265 ? -45.168 26.794 31.193 1.00 93.69 265 ALA A O 1
ATOM 2073 N N . GLY A 1 266 ? -47.385 27.066 31.275 1.00 92.19 266 GLY A N 1
ATOM 2074 C CA . GLY A 1 266 ? -47.509 26.665 32.680 1.00 92.19 266 GLY A CA 1
ATOM 2075 C C . GLY A 1 266 ? -48.907 26.864 33.252 1.00 92.19 266 GLY A C 1
ATOM 2076 O O . GLY A 1 266 ? -49.768 27.472 32.617 1.00 92.19 266 GLY A O 1
ATOM 2077 N N . ASP A 1 267 ? -49.138 26.374 34.465 1.00 89.62 267 ASP A N 1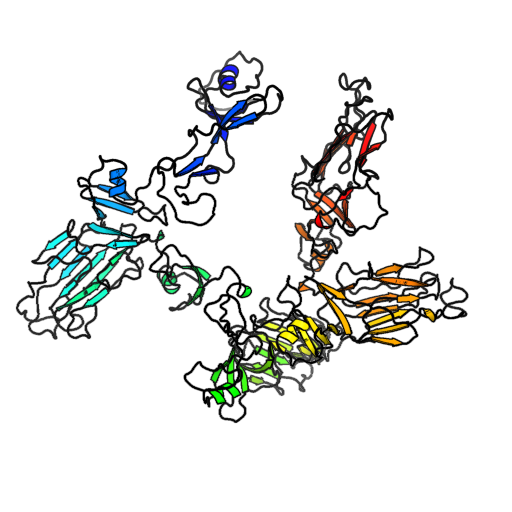
ATOM 2078 C CA . ASP A 1 267 ? -50.372 26.613 35.216 1.00 89.62 267 ASP A CA 1
ATOM 2079 C C . ASP A 1 267 ? -50.219 26.296 36.708 1.00 89.62 267 ASP A C 1
ATOM 2081 O O . ASP A 1 267 ? -49.259 25.658 37.143 1.00 89.62 267 ASP A O 1
ATOM 2085 N N . CYS A 1 268 ? -51.220 26.721 37.481 1.00 88.19 268 CYS A N 1
ATOM 2086 C CA . CYS A 1 268 ? -51.439 26.290 38.860 1.00 88.19 268 CYS A CA 1
ATOM 2087 C C . CYS A 1 268 ? -52.719 25.435 38.991 1.00 88.19 268 CYS A C 1
ATOM 2089 O O . CYS A 1 268 ? -53.432 25.535 39.990 1.00 88.19 268 CYS A O 1
ATOM 2091 N N . TYR A 1 269 ? -53.071 24.665 37.955 1.00 87.69 269 TYR A N 1
ATOM 2092 C CA . TYR A 1 269 ? -54.388 24.037 37.824 1.00 87.69 269 TYR A CA 1
ATOM 2093 C C . TYR A 1 269 ? -54.572 22.835 38.753 1.00 87.69 269 TYR A C 1
ATOM 2095 O O . TYR A 1 269 ? -55.633 22.685 39.359 1.00 87.69 269 TYR A O 1
ATOM 2103 N N . SER A 1 270 ? -53.559 21.971 38.847 1.00 85.38 270 SER A N 1
ATOM 2104 C CA . SER A 1 270 ? -53.609 20.695 39.566 1.00 85.38 270 SER A CA 1
ATOM 2105 C C . SER A 1 270 ? -52.198 20.167 39.805 1.00 85.38 270 SER A C 1
ATOM 2107 O O . SER A 1 270 ? -51.371 20.183 38.900 1.00 85.38 270 SER A O 1
ATOM 2109 N N . TRP A 1 271 ? -51.936 19.618 40.992 1.00 83.62 271 TRP A N 1
ATOM 2110 C CA . TRP A 1 271 ? -50.669 18.953 41.314 1.00 83.62 271 TRP A CA 1
ATOM 2111 C C . TRP A 1 271 ? -50.635 17.469 40.896 1.00 83.62 271 TRP A C 1
ATOM 2113 O O . TRP A 1 271 ? -49.711 16.743 41.264 1.00 83.62 271 TRP A O 1
ATOM 2123 N N . LYS A 1 272 ? -51.633 16.986 40.139 1.00 84.69 272 LYS A N 1
ATOM 2124 C CA . LYS A 1 272 ? -51.677 15.614 39.621 1.00 84.69 272 LYS A CA 1
ATOM 2125 C C . LYS A 1 272 ? -51.144 15.525 38.186 1.00 84.69 272 LYS A C 1
ATOM 2127 O O . LYS A 1 272 ? -51.650 16.157 37.258 1.00 84.69 272 LYS A O 1
ATOM 2132 N N . GLN A 1 273 ? -50.191 14.612 38.009 1.00 85.81 273 GLN A N 1
ATOM 2133 C CA . GLN A 1 273 ? -49.670 14.154 36.723 1.00 85.81 273 GLN A CA 1
ATOM 2134 C C . GLN A 1 273 ? -50.824 13.795 35.757 1.00 85.81 273 GLN A C 1
ATOM 2136 O O . GLN A 1 273 ? -51.646 12.919 36.035 1.00 85.81 273 GLN A O 1
ATOM 2141 N N . GLY A 1 274 ? -50.882 14.497 34.625 1.00 83.56 274 GLY A N 1
ATOM 2142 C CA . GLY A 1 274 ? -51.840 14.353 33.521 1.00 83.56 274 GLY A CA 1
ATOM 2143 C C . GLY A 1 274 ? -52.731 15.584 33.312 1.00 83.56 274 GLY A C 1
ATOM 2144 O O . GLY A 1 274 ? -53.216 15.827 32.202 1.00 83.56 274 GLY A O 1
ATOM 2145 N N . CYS A 1 275 ? -52.929 16.387 34.361 1.00 88.19 275 CYS A N 1
ATOM 2146 C CA . CYS A 1 275 ? -53.991 17.391 34.412 1.00 88.19 275 CYS A CA 1
ATOM 2147 C C . CYS A 1 275 ? -53.655 18.753 33.766 1.00 88.19 275 CYS A C 1
ATOM 2149 O O . CYS A 1 275 ? -54.558 19.585 33.662 1.00 88.19 275 CYS A O 1
ATOM 2151 N N . ALA A 1 276 ? -52.408 18.976 33.326 1.00 89.56 276 ALA A N 1
ATOM 2152 C CA . ALA A 1 276 ? -51.901 20.268 32.841 1.00 89.56 276 ALA A CA 1
ATOM 2153 C C . ALA A 1 276 ? -52.744 20.915 31.718 1.00 89.56 276 ALA A C 1
ATOM 2155 O O . ALA A 1 276 ? -53.254 20.238 30.815 1.00 89.56 276 ALA A O 1
ATOM 2156 N N . LYS A 1 277 ? -52.860 22.242 31.795 1.00 89.75 277 LYS A N 1
ATOM 2157 C CA . LYS A 1 277 ? -53.688 23.154 30.991 1.00 89.75 277 LYS A CA 1
ATOM 2158 C C . LYS A 1 277 ? -52.895 24.303 30.365 1.00 89.75 277 LYS A C 1
ATOM 2160 O O . LYS A 1 277 ? -53.342 24.828 29.348 1.00 89.75 277 LYS A O 1
ATOM 2165 N N . GLY A 1 278 ? -51.750 24.693 30.928 1.00 92.12 278 GLY A N 1
ATOM 2166 C CA . GLY A 1 278 ? -50.782 25.514 30.201 1.00 92.12 278 GLY A CA 1
ATOM 2167 C C . GLY A 1 278 ? -50.299 24.753 28.968 1.00 92.12 278 GLY A C 1
ATOM 2168 O O . GLY A 1 278 ? -50.052 23.550 29.051 1.00 92.12 278 GLY A O 1
ATOM 2169 N N . THR A 1 279 ? -50.199 25.408 27.811 1.00 94.44 279 THR A N 1
ATOM 2170 C CA . THR A 1 279 ? -49.798 24.750 26.552 1.00 94.44 279 THR A CA 1
ATOM 2171 C C . THR A 1 279 ? -48.987 25.681 25.663 1.00 94.44 279 THR A C 1
ATOM 2173 O O . THR A 1 279 ? -49.184 26.894 25.695 1.00 94.44 279 THR A O 1
ATOM 2176 N N . PHE A 1 280 ? -48.104 25.123 24.839 1.00 96.06 280 PHE A N 1
ATOM 2177 C CA . PHE A 1 280 ? -47.481 25.859 23.740 1.00 96.06 280 PHE A CA 1
ATOM 2178 C C . PHE A 1 280 ? -47.525 25.040 22.450 1.00 96.06 280 PHE A C 1
ATOM 2180 O O . PHE A 1 280 ? -47.543 23.805 22.485 1.00 96.06 280 PHE A O 1
ATOM 2187 N N . LYS A 1 281 ? -47.476 25.738 21.314 1.00 96.44 281 LYS A N 1
ATOM 2188 C CA . LYS A 1 281 ? -47.116 25.159 20.020 1.00 96.44 281 LYS A CA 1
ATOM 2189 C C . LYS A 1 281 ? -46.130 26.076 19.298 1.00 96.44 281 LYS A C 1
ATOM 2191 O O . LYS A 1 281 ? -46.318 27.289 19.253 1.00 96.44 281 LYS A O 1
ATOM 2196 N N . VAL A 1 282 ? -45.092 25.464 18.745 1.00 95.81 282 VAL A N 1
ATOM 2197 C CA . VAL A 1 282 ? -44.106 26.037 17.830 1.00 95.81 282 VAL A CA 1
ATOM 2198 C C . VAL A 1 282 ? -44.264 25.307 16.500 1.00 95.81 282 VAL A C 1
ATOM 2200 O O . VAL A 1 282 ? -44.231 24.078 16.477 1.00 95.81 282 VAL A O 1
ATOM 2203 N N . ASP A 1 283 ? -44.451 26.036 15.404 1.00 95.38 283 ASP A N 1
ATOM 2204 C CA . ASP A 1 283 ? -44.727 25.484 14.077 1.00 95.38 283 ASP A CA 1
ATOM 2205 C C . ASP A 1 283 ? -44.012 26.308 12.992 1.00 95.38 283 ASP A C 1
ATOM 2207 O O . ASP A 1 283 ? -44.511 27.316 12.484 1.00 95.38 283 ASP A O 1
ATOM 2211 N N . LEU A 1 284 ? -42.805 25.849 12.653 1.00 94.00 284 LEU A N 1
ATOM 2212 C CA . LEU A 1 284 ? -41.886 26.444 11.678 1.00 94.00 284 LEU A CA 1
ATOM 2213 C C . LEU A 1 284 ? -42.173 25.981 10.236 1.00 94.00 284 LEU A C 1
ATOM 2215 O O . LEU A 1 284 ? -41.351 26.192 9.337 1.00 94.00 284 LEU A O 1
ATOM 2219 N N . THR A 1 285 ? -43.304 25.311 9.996 1.00 90.00 285 THR A N 1
ATOM 2220 C CA . THR A 1 285 ? -43.640 24.742 8.685 1.00 90.00 285 THR A CA 1
ATOM 2221 C C . THR A 1 285 ? -43.728 25.845 7.625 1.00 90.00 285 THR A C 1
ATOM 2223 O O . THR A 1 285 ? -44.219 26.945 7.866 1.00 90.00 285 THR A O 1
ATOM 2226 N N . GLY A 1 286 ? -43.181 25.577 6.437 1.00 82.06 286 GLY A N 1
ATOM 2227 C CA . GLY A 1 286 ? -43.048 26.564 5.359 1.00 82.06 286 GLY A CA 1
ATOM 2228 C C . GLY A 1 286 ? -41.854 27.527 5.481 1.00 82.06 286 GLY A C 1
ATOM 2229 O O . GLY A 1 286 ? -41.540 28.190 4.492 1.00 82.06 286 GLY A O 1
ATOM 2230 N N . THR A 1 287 ? -41.161 27.583 6.627 1.00 87.62 287 THR A N 1
ATOM 2231 C CA . THR A 1 287 ? -39.846 28.249 6.733 1.00 87.62 287 THR A CA 1
ATOM 2232 C C . THR A 1 287 ? -38.717 27.317 6.288 1.00 87.62 287 THR A C 1
ATOM 2234 O O . THR A 1 287 ? -38.861 26.088 6.281 1.00 87.62 287 THR A O 1
ATOM 2237 N N . GLU A 1 288 ? -37.561 27.888 5.958 1.00 84.50 288 GLU A N 1
ATOM 2238 C CA . GLU A 1 288 ? -36.334 27.149 5.645 1.00 84.50 288 GLU A CA 1
ATOM 2239 C C . GLU A 1 288 ? -35.620 26.599 6.903 1.00 84.50 288 GLU A C 1
ATOM 2241 O O . GLU A 1 288 ? -34.603 25.919 6.787 1.00 84.50 288 GLU A O 1
ATOM 2246 N N . LEU A 1 289 ? -36.136 26.867 8.108 1.00 86.75 289 LEU A N 1
ATOM 2247 C CA . LEU A 1 289 ? -35.496 26.536 9.384 1.00 86.75 289 LEU A CA 1
ATOM 2248 C C . LEU A 1 289 ? -36.140 25.329 10.093 1.00 86.75 289 LEU A C 1
ATOM 2250 O O . LEU A 1 289 ? -37.286 24.959 9.832 1.00 86.75 289 LEU A O 1
ATOM 2254 N N . VAL A 1 290 ? -35.382 24.736 11.018 1.00 86.69 290 VAL A N 1
ATOM 2255 C CA . VAL A 1 290 ? -35.800 23.692 11.972 1.00 86.69 290 VAL A CA 1
ATOM 2256 C C . VAL A 1 290 ? -35.331 24.055 13.389 1.00 86.69 290 VAL A C 1
ATOM 2258 O O . VAL A 1 290 ? -34.412 24.865 13.549 1.00 86.69 290 VAL A O 1
ATOM 2261 N N . LEU A 1 291 ? -35.929 23.455 14.423 1.00 84.19 291 LEU A N 1
ATOM 2262 C CA . LEU A 1 291 ? -35.440 23.540 15.805 1.00 84.19 291 LEU A CA 1
ATOM 2263 C C . LEU A 1 291 ? -34.072 22.859 15.914 1.00 84.19 291 LEU A C 1
ATOM 2265 O O . LEU A 1 291 ? -33.940 21.681 15.570 1.00 84.19 291 LEU A O 1
ATOM 2269 N N . ALA A 1 292 ? -33.069 23.564 16.438 1.00 79.00 292 ALA A N 1
ATOM 2270 C CA . ALA A 1 292 ? -31.739 22.996 16.641 1.00 79.00 292 ALA A CA 1
ATOM 2271 C C . ALA A 1 292 ? -31.788 21.776 17.597 1.00 79.00 292 ALA A C 1
ATOM 2273 O O . ALA A 1 292 ? -32.631 21.769 18.500 1.00 79.00 292 ALA A O 1
ATOM 2274 N N . PRO A 1 293 ? -30.973 20.716 17.409 1.00 71.88 293 PRO A N 1
ATOM 2275 C CA . PRO A 1 293 ? -31.046 19.491 18.221 1.00 71.88 293 PRO A CA 1
ATOM 2276 C C . PRO A 1 293 ? -30.823 19.668 19.726 1.00 71.88 293 PRO A C 1
ATOM 2278 O O . PRO A 1 293 ? -31.444 18.951 20.508 1.00 71.88 293 PRO A O 1
ATOM 2281 N N . ASP A 1 294 ? -30.040 20.671 20.132 1.00 71.69 294 ASP A N 1
ATOM 2282 C CA . ASP A 1 294 ? -29.853 21.080 21.530 1.00 71.69 294 ASP A CA 1
ATOM 2283 C C . ASP A 1 294 ? -31.141 21.630 22.178 1.00 71.69 294 ASP A C 1
ATOM 2285 O O . ASP A 1 294 ? -31.296 21.569 23.402 1.00 71.69 294 ASP A O 1
ATOM 2289 N N . VAL A 1 295 ? -32.105 22.109 21.380 1.00 80.62 295 VAL A N 1
ATOM 2290 C CA . VAL A 1 295 ? -33.399 22.591 21.879 1.00 80.62 295 VAL A CA 1
ATOM 2291 C C . VAL A 1 295 ? -34.271 21.430 22.360 1.00 80.62 295 VAL A C 1
ATOM 2293 O O . VAL A 1 295 ? -34.805 20.629 21.587 1.00 80.62 295 VAL A O 1
ATOM 2296 N N . HIS A 1 296 ? -34.464 21.428 23.674 1.00 85.75 296 HIS A N 1
ATOM 2297 C CA . HIS A 1 296 ? -35.427 20.648 24.439 1.00 85.75 296 HIS A CA 1
ATOM 2298 C C . HIS A 1 296 ? -36.038 21.556 25.522 1.00 85.75 296 HIS A C 1
ATOM 2300 O O . HIS A 1 296 ? -35.545 22.662 25.754 1.00 85.75 296 HIS A O 1
ATOM 2306 N N . TRP A 1 297 ? -37.105 21.109 26.189 1.00 91.06 297 TRP A N 1
ATOM 2307 C CA . TRP A 1 297 ? -37.752 21.864 27.267 1.00 91.06 297 TRP A CA 1
ATOM 2308 C C . TRP A 1 297 ? -37.532 21.206 28.629 1.00 91.06 297 TRP A C 1
ATOM 2310 O O . TRP A 1 297 ? -37.460 19.981 28.735 1.00 91.06 297 TRP A O 1
ATOM 2320 N N . VAL A 1 298 ? -37.496 22.031 29.673 1.00 89.56 298 VAL A N 1
ATOM 2321 C CA . VAL A 1 298 ? -37.363 21.634 31.082 1.00 89.56 298 VAL A CA 1
ATOM 2322 C C . VAL A 1 298 ? -38.513 22.210 31.912 1.00 89.56 298 VAL A C 1
ATOM 2324 O O . VAL A 1 298 ? -39.073 23.245 31.551 1.00 89.56 298 VAL A O 1
ATOM 2327 N N . MET A 1 299 ? -38.872 21.547 33.018 1.00 86.12 299 MET A N 1
ATOM 2328 C CA . MET A 1 299 ? -39.809 22.093 34.013 1.00 86.12 299 MET A CA 1
ATOM 2329 C C . MET A 1 299 ? -39.059 22.923 35.059 1.00 86.12 299 MET A C 1
ATOM 2331 O O . MET A 1 299 ? -38.079 22.453 35.633 1.00 86.12 299 MET A O 1
ATOM 2335 N N . GLU A 1 300 ? -39.592 24.096 35.380 1.00 82.81 300 GLU A N 1
ATOM 2336 C CA . GLU A 1 300 ? -39.183 24.947 36.499 1.00 82.81 300 GLU A CA 1
ATOM 2337 C C . GLU A 1 300 ? -40.395 25.260 37.394 1.00 82.81 300 GLU A C 1
ATOM 2339 O O . GLU A 1 300 ? -41.544 25.057 36.995 1.00 82.81 300 GLU A O 1
ATOM 2344 N N . GLU A 1 301 ? -40.146 25.743 38.616 1.00 76.69 301 GLU A N 1
ATOM 2345 C CA . GLU A 1 301 ? -41.174 26.217 39.571 1.00 76.69 301 GLU A CA 1
ATOM 2346 C C . GLU A 1 301 ? -42.266 25.176 39.943 1.00 76.69 301 GLU A C 1
ATOM 2348 O O . GLU A 1 301 ? -43.278 25.504 40.557 1.00 76.69 301 GLU A O 1
ATOM 2353 N N . ARG A 1 302 ? -42.061 23.893 39.606 1.00 79.31 302 ARG A N 1
ATOM 2354 C CA . ARG A 1 302 ? -43.027 22.799 39.815 1.00 79.31 302 ARG A CA 1
ATOM 2355 C C . ARG A 1 302 ? -43.134 22.345 41.274 1.00 79.31 302 ARG A C 1
ATOM 2357 O O . ARG A 1 302 ? -42.128 22.133 41.946 1.00 79.31 302 ARG A O 1
ATOM 2364 N N . TRP A 1 303 ? -44.359 22.041 41.705 1.00 72.00 303 TRP A N 1
ATOM 2365 C CA . TRP A 1 303 ? -44.620 21.211 42.882 1.00 72.00 303 TRP A CA 1
ATOM 2366 C C . TRP A 1 303 ? -45.784 20.229 42.626 1.00 72.00 303 TRP A C 1
ATOM 2368 O O . TRP A 1 303 ? -46.804 20.651 42.064 1.00 72.00 303 TRP A O 1
ATOM 2378 N N . PRO A 1 304 ? -45.671 18.947 43.039 1.00 76.00 304 PRO A N 1
ATOM 2379 C CA . PRO A 1 304 ? -44.467 18.292 43.564 1.00 76.00 304 PRO A CA 1
ATOM 2380 C C . PRO A 1 304 ? -43.366 18.145 42.497 1.00 76.00 304 PRO A C 1
ATOM 2382 O O . PRO A 1 304 ? -43.625 18.202 41.295 1.00 76.00 304 PRO A O 1
ATOM 2385 N N . GLU A 1 305 ? -42.124 17.925 42.935 1.00 76.44 305 GLU A N 1
ATOM 2386 C CA . GLU A 1 305 ? -40.950 17.800 42.049 1.00 76.44 305 GLU A CA 1
ATOM 2387 C C . GLU A 1 305 ? -41.030 16.619 41.065 1.00 76.44 305 GLU A C 1
ATOM 2389 O O . GLU A 1 305 ? -40.335 16.606 40.051 1.00 76.44 305 GLU A O 1
ATOM 2394 N N . SER A 1 306 ? -41.900 15.642 41.330 1.00 79.19 306 SER A N 1
ATOM 2395 C CA . SER A 1 306 ? -42.151 14.485 40.467 1.00 79.19 306 SER A CA 1
ATOM 2396 C C . SER A 1 306 ? -42.975 14.794 39.208 1.00 79.19 306 SER A C 1
ATOM 2398 O O . SER A 1 306 ? -43.072 13.929 38.337 1.00 79.19 306 SER A O 1
ATOM 2400 N N . LEU A 1 307 ? -43.555 15.995 39.075 1.00 81.88 307 LEU A N 1
ATOM 2401 C CA . LEU A 1 307 ? -44.304 16.390 37.875 1.00 81.88 307 LEU A CA 1
ATOM 2402 C C . LEU A 1 307 ? -43.390 16.562 36.657 1.00 81.88 307 LEU A C 1
ATOM 2404 O O . LEU A 1 307 ? -42.377 17.263 36.723 1.00 81.88 307 LEU A O 1
ATOM 2408 N N . THR A 1 308 ? -43.771 15.985 35.518 1.00 87.38 308 THR A N 1
ATOM 2409 C CA . THR A 1 308 ? -43.028 16.108 34.249 1.00 87.38 308 THR A CA 1
ATOM 2410 C C . THR A 1 308 ? -43.839 16.833 33.173 1.00 87.38 308 THR A C 1
ATOM 2412 O O . THR A 1 308 ? -45.029 17.094 33.340 1.00 87.38 308 THR A O 1
ATOM 2415 N N . ILE A 1 309 ? -43.187 17.189 32.061 1.00 88.50 309 ILE A N 1
ATOM 2416 C CA . ILE A 1 309 ? -43.863 17.794 30.906 1.00 88.50 309 ILE A CA 1
ATOM 2417 C C . ILE A 1 309 ? -44.875 16.794 30.326 1.00 88.50 309 ILE A C 1
ATOM 2419 O O . ILE A 1 309 ? -44.554 15.621 30.127 1.00 88.50 309 ILE A O 1
ATOM 2423 N N . HIS A 1 310 ? -46.083 17.267 30.022 1.00 86.12 310 HIS A N 1
ATOM 2424 C CA . HIS A 1 310 ? -47.141 16.466 29.418 1.00 86.12 310 HIS A CA 1
ATOM 2425 C C . HIS A 1 310 ? -47.157 16.585 27.900 1.00 86.12 310 HIS A C 1
ATOM 2427 O O . HIS A 1 310 ? -46.961 17.663 27.348 1.00 86.12 310 HIS A O 1
ATOM 2433 N N . ASP A 1 311 ? -47.431 15.464 27.235 1.00 86.12 311 ASP A N 1
ATOM 2434 C CA . ASP A 1 311 ? -47.639 15.352 25.788 1.00 86.12 311 ASP A CA 1
ATOM 2435 C C . ASP A 1 311 ? -46.538 16.038 24.948 1.00 86.12 311 ASP A C 1
ATOM 2437 O O . ASP A 1 311 ? -46.797 16.551 23.858 1.00 86.12 311 ASP A O 1
ATOM 2441 N N . MET A 1 312 ? -45.302 16.059 25.472 1.00 91.88 312 MET A N 1
ATOM 2442 C CA . MET A 1 312 ? -44.143 16.612 24.775 1.00 91.88 312 MET A CA 1
ATOM 2443 C C . MET A 1 312 ? -43.932 15.860 23.465 1.00 91.88 312 MET A C 1
ATOM 2445 O O . MET A 1 312 ? -43.706 14.650 23.446 1.00 91.88 312 MET A O 1
ATOM 2449 N N . SER A 1 313 ? -43.989 16.609 22.374 1.00 88.44 313 SER A N 1
ATOM 2450 C CA . SER A 1 313 ? -43.854 16.121 21.013 1.00 88.44 313 SER A CA 1
ATOM 2451 C C . SER A 1 313 ? -42.963 17.072 20.223 1.00 88.44 313 SER A C 1
ATOM 2453 O O . SER A 1 313 ? -43.146 18.287 20.265 1.00 88.44 313 SER A O 1
ATOM 2455 N N . ILE A 1 314 ? -42.003 16.506 19.492 1.00 85.88 314 ILE A N 1
ATOM 2456 C CA . ILE A 1 314 ? -41.203 17.189 18.471 1.00 85.88 314 ILE A CA 1
ATOM 2457 C C . ILE A 1 314 ? -41.311 16.334 17.204 1.00 85.88 314 ILE A C 1
ATOM 2459 O O . ILE A 1 314 ? -41.186 15.109 17.273 1.00 85.88 314 ILE A O 1
ATOM 2463 N N . SER A 1 315 ? -41.600 16.948 16.059 1.00 86.94 315 SER A N 1
ATOM 2464 C CA . SER A 1 315 ? -41.724 16.244 14.780 1.00 86.94 315 SER A CA 1
ATOM 2465 C C . SER A 1 315 ? -40.373 15.704 14.291 1.00 86.94 315 SER A C 1
ATOM 2467 O O . SER A 1 315 ? -39.316 16.226 14.643 1.00 86.94 315 SER A O 1
ATOM 2469 N N . LYS A 1 316 ? -40.390 14.661 13.444 1.00 74.00 316 LYS A N 1
ATOM 2470 C CA . LYS A 1 316 ? -39.159 14.041 12.908 1.00 74.00 316 LYS A CA 1
ATOM 2471 C C . LYS A 1 316 ? -38.284 15.020 12.112 1.00 74.00 316 LYS A C 1
ATOM 2473 O O . LYS A 1 316 ? -37.069 14.924 12.165 1.00 74.00 316 LYS A O 1
ATOM 2478 N N . ASP A 1 317 ? -38.897 15.978 11.420 1.00 75.38 317 ASP A N 1
ATOM 2479 C CA . ASP A 1 317 ? -38.215 17.060 10.695 1.00 75.38 317 ASP A CA 1
ATOM 2480 C C . ASP A 1 317 ? -37.826 18.255 11.593 1.00 75.38 317 ASP A C 1
ATOM 2482 O O . ASP A 1 317 ? -37.323 19.264 11.102 1.00 75.38 317 ASP A O 1
ATOM 2486 N N . ARG A 1 318 ? -38.099 18.167 12.904 1.00 87.94 318 ARG A N 1
ATOM 2487 C CA . ARG A 1 318 ? -37.891 19.204 13.926 1.00 87.94 318 ARG A CA 1
ATOM 2488 C C . ARG A 1 318 ? -38.523 20.571 13.603 1.00 87.94 318 ARG A C 1
ATOM 2490 O O . ARG A 1 318 ? -38.084 21.586 14.145 1.00 87.94 318 ARG A O 1
ATOM 2497 N N . LYS A 1 319 ? -39.566 20.633 12.762 1.00 90.19 319 LYS A N 1
ATOM 2498 C CA . LYS A 1 319 ? -40.296 21.886 12.467 1.00 90.19 319 LYS A CA 1
ATOM 2499 C C . LYS A 1 319 ? -41.446 22.190 13.416 1.00 90.19 319 LYS A C 1
ATOM 2501 O O . LYS A 1 319 ? -41.784 23.361 13.578 1.00 90.19 319 LYS A O 1
ATOM 2506 N N . VAL A 1 320 ? -42.029 21.177 14.051 1.00 93.12 320 VAL A N 1
ATOM 2507 C CA . VAL A 1 320 ? -43.160 21.339 14.970 1.00 93.12 320 VAL A CA 1
ATOM 2508 C C . VAL A 1 320 ? -42.786 20.811 16.348 1.00 93.12 320 VAL A C 1
ATOM 2510 O O . VAL A 1 320 ? -42.286 19.694 16.468 1.00 93.12 320 VAL A O 1
ATOM 2513 N N . ALA A 1 321 ? -43.059 21.596 17.389 1.00 93.69 321 ALA A N 1
ATOM 2514 C CA . ALA A 1 321 ? -42.973 21.156 18.777 1.00 93.69 321 ALA A CA 1
ATOM 2515 C C . ALA A 1 321 ? -44.178 21.645 19.587 1.00 93.69 321 ALA A C 1
ATOM 2517 O O . ALA A 1 321 ? -44.616 22.787 19.441 1.00 93.69 321 ALA A O 1
ATOM 2518 N N . SER A 1 322 ? -44.701 20.798 20.466 1.00 95.25 322 SER A N 1
ATOM 2519 C CA . SER A 1 322 ? -45.801 21.149 21.368 1.00 95.25 322 SER A CA 1
ATOM 2520 C C . SER A 1 322 ? -45.756 20.345 22.656 1.00 95.25 322 SER A C 1
ATOM 2522 O O . SER A 1 322 ? -45.342 19.186 22.660 1.00 95.25 322 SER A O 1
ATOM 2524 N N . ALA A 1 323 ? -46.229 20.953 23.741 1.00 93.94 323 ALA A N 1
ATOM 2525 C CA . ALA A 1 323 ? -46.423 20.278 25.017 1.00 93.94 323 ALA A CA 1
ATOM 2526 C C . ALA A 1 323 ? -47.520 20.949 25.857 1.00 93.94 323 ALA A C 1
ATOM 2528 O O . ALA A 1 323 ? -47.918 22.095 25.614 1.00 93.94 323 ALA A O 1
ATOM 2529 N N . ARG A 1 324 ? -47.965 20.235 26.893 1.00 92.62 324 ARG A N 1
ATOM 2530 C CA . ARG A 1 324 ? -48.752 20.764 28.011 1.00 92.62 324 ARG A CA 1
ATOM 2531 C C . ARG A 1 324 ? -47.867 20.840 29.258 1.00 92.62 324 ARG A C 1
ATOM 2533 O O . ARG A 1 324 ? -47.150 19.894 29.578 1.00 92.62 324 ARG A O 1
ATOM 2540 N N . CYS A 1 325 ? -47.918 21.951 29.978 1.00 89.44 325 CYS A N 1
ATOM 2541 C CA . CYS A 1 325 ? -47.057 22.231 31.126 1.00 89.44 325 CYS A CA 1
ATOM 2542 C C . CYS A 1 325 ? -47.873 22.882 32.239 1.00 89.44 325 CYS A C 1
ATOM 2544 O O . CYS A 1 325 ? -48.720 23.731 31.964 1.00 89.44 325 CYS A O 1
ATOM 2546 N N . GLY A 1 326 ? -47.637 22.466 33.480 1.00 83.44 326 GLY A N 1
ATOM 2547 C CA . GLY A 1 326 ? -48.493 22.824 34.605 1.00 83.44 326 GLY A CA 1
ATOM 2548 C C . GLY A 1 326 ? -48.089 22.157 35.909 1.00 83.44 326 GLY A C 1
ATOM 2549 O O . GLY A 1 326 ? -47.051 21.495 35.988 1.00 83.44 326 GLY A O 1
ATOM 2550 N N . GLY A 1 327 ? -48.924 22.321 36.931 1.00 78.88 327 GLY A N 1
ATOM 2551 C CA . GLY A 1 327 ? -48.710 21.742 38.255 1.00 78.88 327 GLY A CA 1
ATOM 2552 C C . GLY A 1 327 ? -49.371 22.573 39.347 1.00 78.88 327 GLY A C 1
ATOM 2553 O O . GLY A 1 327 ? -50.370 23.255 39.120 1.00 78.88 327 GLY A O 1
ATOM 2554 N N . TRP A 1 328 ? -48.756 22.610 40.530 1.00 77.00 328 TRP A N 1
ATOM 2555 C CA . TRP A 1 328 ? -48.941 23.736 41.445 1.00 77.00 328 TRP A CA 1
ATOM 2556 C C . TRP A 1 328 ? -47.940 24.850 41.099 1.00 77.00 328 TRP A C 1
ATOM 2558 O O . TRP A 1 328 ? -46.910 25.001 41.747 1.00 77.00 328 TRP A O 1
ATOM 2568 N N . CYS A 1 329 ? -48.251 25.598 40.036 1.00 80.62 329 CYS A N 1
ATOM 2569 C CA . CYS A 1 329 ? -47.443 26.677 39.448 1.00 80.62 329 CYS A CA 1
ATOM 2570 C C . CYS A 1 329 ? -46.180 26.223 38.700 1.00 80.62 329 CYS A C 1
ATOM 2572 O O . CYS A 1 329 ? -45.239 26.992 38.527 1.00 80.62 329 CYS A O 1
ATOM 2574 N N . GLY A 1 330 ? -46.202 24.988 38.187 1.00 86.62 330 GLY A N 1
ATOM 2575 C CA . GLY A 1 330 ? -45.163 24.481 37.298 1.00 86.62 330 GLY A CA 1
ATOM 2576 C C . GLY A 1 330 ? -45.202 25.162 35.930 1.00 86.62 330 GLY A C 1
ATOM 2577 O O . GLY A 1 330 ? -46.251 25.235 35.284 1.00 86.62 330 GLY A O 1
ATOM 2578 N N . HIS A 1 331 ? -44.034 25.603 35.473 1.00 89.69 331 HIS A N 1
ATOM 2579 C CA . HIS A 1 331 ? -43.807 26.176 34.149 1.00 89.69 331 HIS A CA 1
ATOM 2580 C C . HIS A 1 331 ? -42.825 25.307 33.356 1.00 89.69 331 HIS A C 1
ATOM 2582 O O . HIS A 1 331 ? -41.982 24.635 33.945 1.00 89.69 331 HIS A O 1
ATOM 2588 N N . CYS A 1 332 ? -42.894 25.339 32.025 1.00 90.75 332 CYS A N 1
ATOM 2589 C CA . CYS A 1 332 ? -41.863 24.768 31.164 1.00 90.75 332 CYS A CA 1
ATOM 2590 C C . CYS A 1 332 ? -41.294 25.803 30.197 1.00 90.75 332 CYS A C 1
ATOM 2592 O O . CYS A 1 332 ? -42.018 26.633 29.642 1.00 90.75 332 CYS A O 1
ATOM 2594 N N . TRP A 1 333 ? -39.988 25.712 29.977 1.00 91.06 333 TRP A N 1
ATOM 2595 C CA . TRP A 1 333 ? -39.216 26.627 29.142 1.00 91.06 333 TRP A CA 1
ATOM 2596 C C . TRP A 1 333 ? -38.255 25.822 28.262 1.00 91.06 333 TRP A C 1
ATOM 2598 O O . TRP A 1 333 ? -37.837 24.738 28.682 1.00 91.06 333 TRP A O 1
ATOM 2608 N N . PRO A 1 334 ? -37.838 26.338 27.093 1.00 89.38 334 PRO A N 1
ATOM 2609 C CA . PRO A 1 334 ? -36.640 25.851 26.419 1.00 89.38 334 PRO A CA 1
ATOM 2610 C C . PRO A 1 334 ? -35.442 25.854 27.383 1.00 89.38 334 PRO A C 1
ATOM 2612 O O . PRO A 1 334 ? -35.313 26.763 28.209 1.00 89.38 334 PRO A O 1
ATOM 2615 N N . ALA A 1 335 ? -34.574 24.848 27.305 1.00 82.56 335 ALA A N 1
ATOM 2616 C CA . ALA A 1 335 ? -33.436 24.701 28.209 1.00 82.56 335 ALA A CA 1
ATOM 2617 C C . ALA A 1 335 ? -32.513 25.937 28.179 1.00 82.56 335 ALA A C 1
ATOM 2619 O O . ALA A 1 335 ? -32.182 26.471 27.121 1.00 82.56 335 ALA A O 1
ATOM 2620 N N . GLY A 1 336 ? -32.135 26.446 29.357 1.00 79.56 336 GLY A N 1
ATOM 2621 C CA . GLY A 1 336 ? -31.387 27.707 29.477 1.00 79.56 336 GLY A CA 1
ATOM 2622 C C . GLY A 1 336 ? -32.160 28.959 29.024 1.00 79.56 336 GLY A C 1
ATOM 2623 O O . GLY A 1 336 ? -31.550 30.007 28.825 1.00 79.56 336 GLY A O 1
ATOM 2624 N N . LYS A 1 337 ? -33.485 28.852 28.830 1.00 82.25 337 LYS A N 1
ATOM 2625 C CA . LYS A 1 337 ? -34.435 29.899 28.388 1.00 82.25 337 LYS A CA 1
ATOM 2626 C C . LYS A 1 337 ? -34.148 30.521 27.014 1.00 82.25 337 LYS A C 1
ATOM 2628 O O . LYS A 1 337 ? -34.845 31.449 26.601 1.00 82.25 337 LYS A O 1
ATOM 2633 N N . LYS A 1 338 ? -33.190 29.958 26.273 1.00 81.69 338 LYS A N 1
ATOM 2634 C CA . LYS A 1 338 ? -32.860 30.272 24.876 1.00 81.69 338 LYS A CA 1
ATOM 2635 C C . LYS A 1 338 ? -33.509 29.261 23.938 1.00 81.69 338 LYS A C 1
ATOM 2637 O O . LYS A 1 338 ? -33.689 28.102 24.291 1.00 81.69 338 LYS A O 1
ATOM 2642 N N . MET A 1 339 ? -33.814 29.684 22.716 1.00 86.62 339 MET A N 1
ATOM 2643 C CA . MET A 1 339 ? -34.266 28.780 21.660 1.00 86.62 339 MET A CA 1
ATOM 2644 C C . MET A 1 339 ? -33.515 29.105 20.370 1.00 86.62 339 MET A C 1
ATOM 2646 O O . MET A 1 339 ? -33.514 30.251 19.915 1.00 86.62 339 MET A O 1
ATOM 2650 N N . HIS A 1 340 ? -32.869 28.093 19.796 1.00 87.25 340 HIS A N 1
ATOM 2651 C CA . HIS A 1 340 ? -32.074 28.224 18.583 1.00 87.25 340 HIS A CA 1
ATOM 2652 C C . HIS A 1 340 ? -32.716 27.473 17.413 1.00 87.25 340 HIS A C 1
ATOM 2654 O O . HIS A 1 340 ? -33.207 26.353 17.555 1.00 87.25 340 HIS A O 1
ATOM 2660 N N . LEU A 1 341 ? -32.687 28.099 16.240 1.00 88.38 341 LEU A N 1
ATOM 2661 C CA . LEU A 1 341 ? -33.093 27.516 14.967 1.00 88.38 341 LEU A CA 1
ATOM 2662 C C . LEU A 1 341 ? -31.875 27.362 14.054 1.00 88.38 341 LEU A C 1
ATOM 2664 O O . LEU A 1 341 ? -30.869 28.057 14.207 1.00 88.38 341 LEU A O 1
ATOM 2668 N N . MET A 1 342 ? -31.974 26.480 13.069 1.00 80.19 342 MET A N 1
ATOM 2669 C CA . MET A 1 342 ? -30.920 26.247 12.081 1.00 80.19 342 MET A CA 1
ATOM 2670 C C . MET A 1 342 ? -31.507 25.920 10.711 1.00 80.19 342 MET A C 1
ATOM 2672 O O . MET A 1 342 ? -32.608 25.386 10.603 1.00 80.19 342 MET A O 1
ATOM 2676 N N . HIS A 1 343 ? -30.761 26.244 9.659 1.00 81.12 343 HIS A N 1
ATOM 2677 C CA . HIS A 1 343 ? -31.061 25.794 8.304 1.00 81.12 343 HIS A CA 1
ATOM 2678 C C . HIS A 1 343 ? -30.504 24.372 8.117 1.00 81.12 343 HIS A C 1
ATOM 2680 O O . HIS A 1 343 ? -29.363 24.160 8.521 1.00 81.12 343 HIS A O 1
ATOM 2686 N N . PRO A 1 344 ? -31.203 23.411 7.483 1.00 67.12 344 PRO A N 1
ATOM 2687 C CA . PRO A 1 344 ? -30.690 22.046 7.319 1.00 67.12 344 PRO A CA 1
ATOM 2688 C C . PRO A 1 344 ? -29.318 21.955 6.627 1.00 67.12 344 PRO A C 1
ATOM 2690 O O . PRO A 1 344 ? -28.483 21.172 7.052 1.00 67.12 344 PRO A O 1
ATOM 2693 N N . GLN A 1 345 ? -29.021 22.815 5.643 1.00 60.69 345 GLN A N 1
ATOM 2694 C CA . GLN A 1 345 ? -27.688 22.882 4.996 1.00 60.69 345 GLN A CA 1
ATOM 2695 C C . GLN A 1 345 ? -26.623 23.646 5.816 1.00 60.69 345 GLN A C 1
ATOM 2697 O O . GLN A 1 345 ? -25.464 23.741 5.415 1.00 60.69 345 GLN A O 1
ATOM 2702 N N . CYS A 1 346 ? -27.016 24.236 6.946 1.00 53.59 346 CYS A N 1
ATOM 2703 C CA . CYS A 1 346 ? -26.112 24.714 7.994 1.00 53.59 346 CYS A CA 1
ATOM 2704 C C . CYS A 1 346 ? -26.085 23.758 9.190 1.00 53.59 346 CYS A C 1
ATOM 2706 O O . CYS A 1 346 ? -25.279 23.964 10.099 1.00 53.59 346 CYS A O 1
ATOM 2708 N N . HIS A 1 347 ? -26.946 22.733 9.208 1.00 56.06 347 HIS A N 1
ATOM 2709 C CA . HIS A 1 347 ? -26.842 21.691 10.199 1.00 56.06 347 HIS A CA 1
ATOM 2710 C C . HIS A 1 347 ? -25.670 20.783 9.848 1.00 56.06 347 HIS A C 1
ATOM 2712 O O . HIS A 1 347 ? -25.413 20.415 8.704 1.00 56.06 347 HIS A O 1
ATOM 2718 N N . LYS A 1 348 ? -24.909 20.535 10.893 1.00 59.25 348 LYS A N 1
ATOM 2719 C CA . LYS A 1 348 ? -23.517 20.155 10.907 1.00 59.25 348 LYS A CA 1
ATOM 2720 C C . LYS A 1 348 ? -23.448 19.260 12.135 1.00 59.25 348 LYS A C 1
ATOM 2722 O O . LYS A 1 348 ? -23.286 19.771 13.239 1.00 59.25 348 LYS A O 1
ATOM 2727 N N . ALA A 1 349 ? -23.788 17.984 11.953 1.00 60.19 349 ALA A N 1
ATOM 2728 C CA . ALA A 1 349 ? -24.056 17.072 13.063 1.00 60.19 349 ALA A CA 1
ATOM 2729 C C . ALA A 1 349 ? -22.835 16.999 13.991 1.00 60.19 349 ALA A C 1
ATOM 2731 O O . ALA A 1 349 ? -21.710 16.865 13.525 1.00 60.19 349 ALA A O 1
ATOM 2732 N N . ALA A 1 350 ? -23.035 17.126 15.295 1.00 65.00 350 ALA A N 1
ATOM 2733 C CA . ALA A 1 350 ? -21.987 17.072 16.306 1.00 65.00 350 ALA A CA 1
ATOM 2734 C C . ALA A 1 350 ? -21.643 15.630 16.724 1.00 65.00 350 ALA A C 1
ATOM 2736 O O . ALA A 1 350 ? -20.573 15.408 17.284 1.00 65.00 350 ALA A O 1
ATOM 2737 N N . SER A 1 351 ? -22.523 14.659 16.448 1.00 70.88 351 SER A N 1
ATOM 2738 C CA . SER A 1 351 ? -22.363 13.241 16.813 1.00 70.88 351 SER A CA 1
ATOM 2739 C C . SER A 1 351 ? -22.921 12.290 15.743 1.00 70.88 351 SER A C 1
ATOM 2741 O O . SER A 1 351 ? -23.776 12.668 14.939 1.00 70.88 351 SER A O 1
ATOM 2743 N N . CYS A 1 352 ? -22.482 11.033 15.759 1.00 75.69 352 CYS A N 1
ATOM 2744 C CA . CYS A 1 352 ? -23.023 9.948 14.938 1.00 75.69 352 CYS A CA 1
ATOM 2745 C C . CYS A 1 352 ? -24.466 9.608 15.334 1.00 75.69 352 CYS A C 1
ATOM 2747 O O . CYS A 1 352 ? -25.304 9.327 14.478 1.00 75.69 352 CYS A O 1
ATOM 2749 N N . SER A 1 353 ? -24.787 9.716 16.628 1.00 75.38 353 SER A N 1
ATOM 2750 C CA . SER A 1 353 ? -26.164 9.602 17.131 1.00 75.38 353 SER A CA 1
ATOM 2751 C C . SER A 1 353 ? -27.085 10.652 16.494 1.00 75.38 353 SER A C 1
ATOM 2753 O O . SER A 1 353 ? -28.191 10.347 16.042 1.00 75.38 353 SER A O 1
ATOM 2755 N N . GLU A 1 354 ? -26.595 11.884 16.347 1.00 71.56 354 GLU A N 1
ATOM 2756 C CA . GLU A 1 354 ? -27.310 12.960 15.665 1.00 71.56 354 GLU A CA 1
ATOM 2757 C C . GLU A 1 354 ? -27.431 12.694 14.155 1.00 71.56 354 GLU A C 1
ATOM 2759 O O . GLU A 1 354 ? -28.540 12.805 13.634 1.00 71.56 354 GLU A O 1
ATOM 2764 N N . VAL A 1 355 ? -26.378 12.214 13.471 1.00 69.00 355 VAL A N 1
ATOM 2765 C CA . VAL A 1 355 ? -26.468 11.735 12.070 1.00 69.00 355 VAL A CA 1
ATOM 2766 C C . VAL A 1 355 ? -27.580 10.697 11.904 1.00 69.00 355 VAL A C 1
ATOM 2768 O O . VAL A 1 355 ? -28.423 10.852 11.018 1.00 69.00 355 VAL A O 1
ATOM 2771 N N . LYS A 1 356 ? -27.644 9.683 12.776 1.00 69.81 356 LYS A N 1
ATOM 2772 C CA . LYS A 1 356 ? -28.682 8.641 12.729 1.00 69.81 356 LYS A CA 1
ATOM 2773 C C . LYS A 1 356 ? -30.082 9.177 13.055 1.00 69.81 356 LYS A C 1
ATOM 2775 O O . LYS A 1 356 ? -31.073 8.674 12.530 1.00 69.81 356 LYS A O 1
ATOM 2780 N N . SER A 1 357 ? -30.180 10.221 13.881 1.00 61.59 357 SER A N 1
ATOM 2781 C CA . SER A 1 357 ? -31.453 10.894 14.180 1.00 61.59 357 SER A CA 1
ATOM 2782 C C . SER A 1 357 ? -32.000 11.711 12.997 1.00 61.59 357 SER A C 1
ATOM 2784 O O . SER A 1 357 ? -33.216 11.827 12.844 1.00 61.59 357 SER A O 1
ATOM 2786 N N . LEU A 1 358 ? -31.110 12.246 12.151 1.00 59.97 358 LEU A N 1
ATOM 2787 C CA . LEU A 1 358 ? -31.438 13.033 10.956 1.00 59.97 358 LEU A CA 1
ATOM 2788 C C . LEU A 1 358 ? -31.722 12.139 9.746 1.00 59.97 358 LEU A C 1
ATOM 2790 O O . LEU A 1 358 ? -32.657 12.398 8.990 1.00 59.97 358 LEU A O 1
ATOM 2794 N N . ASN A 1 359 ? -30.916 11.089 9.575 1.00 61.09 359 ASN A N 1
ATOM 2795 C CA . ASN A 1 359 ? -31.104 10.051 8.575 1.00 61.09 359 ASN A CA 1
ATOM 2796 C C . ASN A 1 359 ? -31.185 8.667 9.252 1.00 61.09 359 ASN A C 1
ATOM 2798 O O . ASN A 1 359 ? -30.150 8.045 9.502 1.00 61.09 359 ASN A O 1
ATOM 2802 N N . PRO A 1 360 ? -32.399 8.141 9.495 1.00 67.88 360 PRO A N 1
ATOM 2803 C CA . PRO A 1 360 ? -32.591 6.789 10.022 1.00 67.88 360 PRO A CA 1
ATOM 2804 C C . PRO A 1 360 ? -32.001 5.676 9.141 1.00 67.88 360 PRO A C 1
ATOM 2806 O O . PRO A 1 360 ? -31.726 4.590 9.648 1.00 67.88 360 PRO A O 1
ATOM 2809 N N . GLU A 1 361 ? -31.764 5.939 7.854 1.00 66.25 361 GLU A N 1
ATOM 2810 C CA . GLU A 1 361 ? -31.152 5.018 6.883 1.00 66.25 361 GLU A CA 1
ATOM 2811 C C . GLU A 1 361 ? -29.629 5.242 6.741 1.00 66.25 361 GLU A C 1
ATOM 2813 O O . GLU A 1 361 ? -29.024 4.819 5.765 1.00 66.25 361 GLU A O 1
ATOM 2818 N N . ALA A 1 362 ? -28.985 5.931 7.694 1.00 68.06 362 ALA A N 1
ATOM 2819 C CA . ALA A 1 362 ? -27.525 6.045 7.740 1.00 68.06 362 ALA A CA 1
ATOM 2820 C C . ALA A 1 362 ? -26.867 4.748 8.252 1.00 68.06 362 ALA A C 1
ATOM 2822 O O . ALA A 1 362 ? -27.222 4.267 9.333 1.00 68.06 362 ALA A O 1
ATOM 2823 N N . ASP A 1 363 ? -25.901 4.232 7.493 1.00 75.31 363 ASP A N 1
ATOM 2824 C CA . ASP A 1 363 ? -25.084 3.051 7.801 1.00 75.31 363 ASP A CA 1
ATOM 2825 C C . ASP A 1 363 ? -23.715 3.436 8.405 1.00 75.31 363 ASP A C 1
ATOM 2827 O O . ASP A 1 363 ? -23.409 4.613 8.592 1.00 75.31 363 ASP A O 1
ATOM 2831 N N . ASP A 1 364 ? -22.879 2.448 8.730 1.00 79.25 364 ASP A N 1
ATOM 2832 C CA . ASP A 1 364 ? -21.505 2.664 9.202 1.00 79.25 364 ASP A CA 1
ATOM 2833 C C . ASP A 1 364 ? -20.623 3.308 8.113 1.00 79.25 364 ASP A C 1
ATOM 2835 O O . ASP A 1 364 ? -20.631 2.881 6.955 1.00 79.25 364 ASP A O 1
ATOM 2839 N N . GLY A 1 365 ? -19.810 4.309 8.471 1.00 71.31 365 GLY A N 1
ATOM 2840 C CA . GLY A 1 365 ? -18.967 5.012 7.498 1.00 71.31 365 GLY A CA 1
ATOM 2841 C C . GLY A 1 365 ? -18.328 6.313 7.986 1.00 71.31 365 GLY A C 1
ATOM 2842 O O . GLY A 1 365 ? -18.473 6.712 9.135 1.00 71.31 365 GLY A O 1
ATOM 2843 N N . GLU A 1 366 ? -17.611 6.988 7.087 1.00 67.00 366 GLU A N 1
ATOM 2844 C CA . GLU A 1 366 ? -17.003 8.307 7.315 1.00 67.00 366 GLU A CA 1
ATOM 2845 C C . GLU A 1 366 ? -18.038 9.436 7.207 1.00 67.00 366 GLU A C 1
ATOM 2847 O O . GLU A 1 366 ? -18.596 9.669 6.132 1.00 67.00 366 GLU A O 1
ATOM 2852 N N . TYR A 1 367 ? -18.236 10.193 8.288 1.00 64.69 367 TYR A N 1
ATOM 2853 C CA . TYR A 1 367 ? -19.119 11.359 8.324 1.00 64.69 367 TYR A CA 1
ATOM 2854 C C . TYR A 1 367 ? -18.356 12.633 8.700 1.00 64.69 367 TYR A C 1
ATOM 2856 O O . TYR A 1 367 ? -17.404 12.622 9.479 1.00 64.69 367 TYR A O 1
ATOM 2864 N N . THR A 1 368 ? -18.787 13.771 8.155 1.00 61.38 368 THR A N 1
ATOM 2865 C CA . THR A 1 368 ? -18.224 15.082 8.508 1.00 61.38 368 THR A CA 1
ATOM 2866 C C . THR A 1 368 ? -19.023 15.674 9.666 1.00 61.38 368 THR A C 1
ATOM 2868 O O . THR A 1 368 ? -20.120 16.197 9.461 1.00 61.38 368 THR A O 1
ATOM 2871 N N . LEU A 1 369 ? -18.473 15.579 10.876 1.00 68.19 369 LEU A N 1
ATOM 2872 C CA . LEU A 1 369 ? -19.086 16.072 12.107 1.00 68.19 369 LEU A CA 1
ATOM 2873 C C . LEU A 1 369 ? -18.490 17.412 12.555 1.00 68.19 369 LEU A C 1
ATOM 2875 O O . LEU A 1 369 ? -17.389 17.789 12.165 1.00 68.19 369 LEU A O 1
ATOM 2879 N N . TYR A 1 370 ? -19.215 18.138 13.402 1.00 64.44 370 TYR A N 1
ATOM 2880 C CA . TYR A 1 370 ? -18.847 19.470 13.887 1.00 64.44 370 TYR A CA 1
ATOM 2881 C C . TYR A 1 370 ? -19.123 19.586 15.400 1.00 64.44 370 TYR A C 1
ATOM 2883 O O . TYR A 1 370 ? -20.018 20.324 15.817 1.00 64.44 370 TYR A O 1
ATOM 2891 N N . PRO A 1 371 ? -18.386 18.843 16.250 1.00 56.59 371 PRO A N 1
ATOM 2892 C CA . PRO A 1 371 ? -18.689 18.712 17.681 1.00 56.59 371 PRO A CA 1
ATOM 2893 C C . PRO A 1 371 ? -18.452 19.986 18.511 1.00 56.59 371 PRO A C 1
ATOM 2895 O O . PRO A 1 371 ? -18.835 20.055 19.680 1.00 56.59 371 PRO A O 1
ATOM 2898 N N . PHE A 1 372 ? -17.807 21.007 17.945 1.00 52.88 372 PHE A N 1
ATOM 2899 C CA . PHE A 1 372 ? -17.371 22.190 18.681 1.00 52.88 372 PHE A CA 1
ATOM 2900 C C . PHE A 1 372 ? -18.463 23.267 18.737 1.00 52.88 372 PHE A C 1
ATOM 2902 O O . PHE A 1 372 ? -18.651 24.065 17.820 1.00 52.88 372 PHE A O 1
ATOM 2909 N N . ALA A 1 373 ? -19.171 23.337 19.866 1.00 45.00 373 ALA A N 1
ATOM 2910 C CA . ALA A 1 373 ? -20.259 24.298 20.074 1.00 45.00 373 ALA A CA 1
ATOM 2911 C C . ALA A 1 373 ? -19.835 25.783 19.966 1.00 45.00 373 ALA A C 1
ATOM 2913 O O . ALA A 1 373 ? -20.688 26.639 19.708 1.00 45.00 373 ALA A O 1
ATOM 2914 N N . THR A 1 374 ? -18.547 26.085 20.166 1.00 39.22 374 THR A N 1
ATOM 2915 C CA . THR A 1 374 ? -17.955 27.434 20.159 1.00 39.22 374 THR A CA 1
ATOM 2916 C C . THR A 1 374 ? -17.425 27.890 18.799 1.00 39.22 374 THR A C 1
ATOM 2918 O O . THR A 1 374 ? -17.466 29.088 18.531 1.00 39.22 374 THR A O 1
ATOM 2921 N N . ASP A 1 375 ? -16.965 26.976 17.940 1.00 46.03 375 ASP A N 1
ATOM 2922 C CA . ASP A 1 375 ? -16.484 27.284 16.589 1.00 46.03 375 ASP A CA 1
ATOM 2923 C C . ASP A 1 375 ? -17.038 26.262 15.591 1.00 46.03 375 ASP A C 1
ATOM 2925 O O . ASP A 1 375 ? -16.671 25.088 15.578 1.00 46.03 375 ASP A O 1
ATOM 2929 N N . LYS A 1 376 ? -17.984 26.721 14.772 1.00 44.69 376 LYS A N 1
ATOM 2930 C CA . LYS A 1 376 ? -18.916 25.856 14.040 1.00 44.69 376 LYS A CA 1
ATOM 2931 C C . LYS A 1 376 ? -18.467 25.539 12.618 1.00 44.69 376 LYS A C 1
ATOM 2933 O O . LYS A 1 376 ? -19.215 24.917 11.860 1.00 44.69 376 LYS A O 1
ATOM 2938 N N . ASP A 1 377 ? -17.257 25.949 12.252 1.00 45.94 377 ASP A N 1
ATOM 2939 C CA . ASP A 1 377 ? -16.646 25.640 10.958 1.00 45.94 377 ASP A CA 1
ATOM 2940 C C . ASP A 1 377 ? -15.518 24.619 11.043 1.00 45.94 377 ASP A C 1
ATOM 2942 O O . ASP A 1 377 ? -15.141 24.054 10.016 1.00 45.94 377 ASP A O 1
ATOM 2946 N N . VAL A 1 378 ? -15.078 24.287 12.258 1.00 44.59 378 VAL A N 1
ATOM 2947 C CA . VAL A 1 378 ? -14.167 23.174 12.524 1.00 44.59 378 VAL A CA 1
ATOM 2948 C C . VAL A 1 378 ? -14.906 21.847 12.314 1.00 44.59 378 VAL A C 1
ATOM 2950 O O . VAL A 1 378 ? -15.493 21.273 13.231 1.00 44.59 378 VAL A O 1
ATOM 2953 N N . SER A 1 379 ? -14.886 21.367 11.070 1.00 50.62 379 SER A N 1
ATOM 2954 C CA . SER A 1 379 ? -15.256 19.998 10.717 1.00 50.62 379 SER A CA 1
ATOM 2955 C C . SER A 1 379 ? -14.195 19.012 11.190 1.00 50.62 379 SER A C 1
ATOM 2957 O O . SER A 1 379 ? -13.018 19.169 10.858 1.00 50.62 379 SER A O 1
ATOM 2959 N N . LEU A 1 380 ? -14.623 17.936 11.837 1.00 53.91 380 LEU A N 1
ATOM 2960 C CA . LEU A 1 380 ? -13.865 16.698 11.945 1.00 53.91 380 LEU A CA 1
ATOM 2961 C C . LEU A 1 380 ? -14.425 15.696 10.930 1.00 53.91 380 LEU A C 1
ATOM 2963 O O . LEU A 1 380 ? -15.641 15.589 10.774 1.00 53.91 380 LEU A O 1
ATOM 2967 N N . ARG A 1 381 ? -13.559 14.929 10.263 1.00 58.62 381 ARG A N 1
ATOM 2968 C CA . ARG A 1 381 ? -13.990 13.638 9.712 1.00 58.62 381 ARG A CA 1
ATOM 2969 C C . ARG A 1 381 ? -13.996 12.637 10.857 1.00 58.62 381 ARG A C 1
ATOM 2971 O O . ARG A 1 381 ? -13.044 12.594 11.636 1.00 58.62 381 ARG A O 1
ATOM 2978 N N . VAL A 1 382 ? -15.107 11.937 11.010 1.00 69.75 382 VAL A N 1
ATOM 2979 C CA . VAL A 1 382 ? -15.357 11.013 12.107 1.00 69.75 382 VAL A CA 1
ATOM 2980 C C . VAL A 1 382 ? -16.010 9.775 11.519 1.00 69.75 382 VAL A C 1
ATOM 2982 O O . VAL A 1 382 ? -17.087 9.856 10.926 1.00 69.75 382 VAL A O 1
ATOM 2985 N N . TYR A 1 383 ? -15.372 8.628 11.705 1.00 78.62 383 TYR A N 1
ATOM 2986 C CA . TYR A 1 383 ? -15.984 7.350 11.401 1.00 78.62 383 TYR A CA 1
ATOM 2987 C C . TYR A 1 383 ? -17.091 7.062 12.421 1.00 78.62 383 TYR A C 1
ATOM 2989 O O . TYR A 1 383 ? -16.854 7.063 13.632 1.00 78.62 383 TYR A O 1
ATOM 2997 N N . CYS A 1 384 ? -18.297 6.816 11.923 1.00 79.94 384 CYS A N 1
ATOM 2998 C CA . CYS A 1 384 ? -19.441 6.373 12.701 1.00 79.94 384 CYS A CA 1
ATOM 2999 C C . CYS A 1 384 ? -19.589 4.862 12.569 1.00 79.94 384 CYS A C 1
ATOM 3001 O O . CYS A 1 384 ? -19.793 4.347 11.471 1.00 79.94 384 CYS A O 1
ATOM 3003 N N . HIS A 1 385 ? -19.498 4.168 13.699 1.00 81.06 385 HIS A N 1
ATOM 3004 C CA . HIS A 1 385 ? -19.612 2.715 13.792 1.00 81.06 385 HIS A CA 1
ATOM 3005 C C . HIS A 1 385 ? -20.846 2.319 14.608 1.00 81.06 385 HIS A C 1
ATOM 3007 O O . HIS A 1 385 ? -21.222 3.035 15.540 1.00 81.06 385 HIS A O 1
ATOM 3013 N N . ASP A 1 386 ? -21.426 1.154 14.314 1.00 80.19 386 ASP A N 1
ATOM 3014 C CA . ASP A 1 386 ? -22.618 0.614 14.977 1.00 80.19 386 ASP A CA 1
ATOM 3015 C C . ASP A 1 386 ? -23.860 1.510 14.780 1.00 80.19 386 ASP A C 1
ATOM 3017 O O . ASP A 1 386 ? -24.712 1.652 15.655 1.00 80.19 386 ASP A O 1
ATOM 3021 N N . MET A 1 387 ? -23.982 2.098 13.585 1.00 75.81 387 MET A N 1
ATOM 3022 C CA . MET A 1 387 ? -25.124 2.902 13.128 1.00 75.81 387 MET A CA 1
ATOM 3023 C C . MET A 1 387 ? -26.402 2.073 12.958 1.00 75.81 387 MET A C 1
ATOM 3025 O O . MET A 1 387 ? -27.486 2.631 12.807 1.00 75.81 387 MET A O 1
ATOM 3029 N N . ALA A 1 388 ? -26.312 0.743 13.023 1.00 68.69 388 ALA A N 1
ATOM 3030 C CA . ALA A 1 388 ? -27.467 -0.142 13.143 1.00 68.69 388 ALA A CA 1
ATOM 3031 C C . ALA A 1 388 ? -28.075 -0.159 14.563 1.00 68.69 388 ALA A C 1
ATOM 3033 O O . ALA A 1 388 ? -29.247 -0.518 14.709 1.00 68.69 388 ALA A O 1
ATOM 3034 N N . SER A 1 389 ? -27.324 0.222 15.606 1.00 63.88 389 SER A N 1
ATOM 3035 C CA . SER A 1 389 ? -27.831 0.286 16.981 1.00 63.88 389 SER A CA 1
ATOM 3036 C C . SER A 1 389 ? -28.431 1.655 17.321 1.00 63.88 389 SER A C 1
ATOM 3038 O O . SER A 1 389 ? -28.266 2.647 16.613 1.00 63.88 389 SER A O 1
ATOM 3040 N N . GLY A 1 390 ? -29.149 1.727 18.447 1.00 56.88 390 GLY A N 1
ATOM 3041 C CA . GLY A 1 390 ? -29.654 2.992 18.997 1.00 56.88 390 GLY A CA 1
ATOM 3042 C C . GLY A 1 390 ? -28.579 3.859 19.670 1.00 56.88 390 GLY A C 1
ATOM 3043 O O . GLY A 1 390 ? -28.924 4.840 20.324 1.00 56.88 390 GLY A O 1
ATOM 3044 N N . SER A 1 391 ? -27.304 3.473 19.572 1.00 69.19 391 SER A N 1
ATOM 3045 C CA . SER A 1 391 ? -26.167 4.107 20.244 1.00 69.19 391 SER A CA 1
ATOM 3046 C C . SER A 1 391 ? -24.872 3.925 19.429 1.00 69.19 391 SER A C 1
ATOM 3048 O O . SER A 1 391 ? -23.982 3.184 19.866 1.00 69.19 391 SER A O 1
ATOM 3050 N N . PRO A 1 392 ? -24.764 4.559 18.244 1.00 82.06 392 PRO A N 1
ATOM 3051 C CA . PRO A 1 392 ? -23.544 4.533 17.439 1.00 82.06 392 PRO A CA 1
ATOM 3052 C C . PRO A 1 392 ? -22.370 5.215 18.150 1.00 82.06 392 PRO A C 1
ATOM 3054 O O . PRO A 1 392 ? -22.551 5.919 19.144 1.00 82.06 392 PRO A O 1
ATOM 3057 N N . LYS A 1 393 ? -21.160 4.994 17.628 1.00 77.06 393 LYS A N 1
ATOM 3058 C CA . LYS A 1 393 ? -19.889 5.404 18.243 1.00 77.06 393 LYS A CA 1
ATOM 3059 C C . LYS A 1 393 ? -19.050 6.246 17.284 1.00 77.06 393 LYS A C 1
ATOM 3061 O O . LYS A 1 393 ? -18.809 5.836 16.150 1.00 77.06 393 LYS A O 1
ATOM 3066 N N . GLU A 1 394 ? -18.582 7.386 17.779 1.00 78.38 394 GLU A N 1
ATOM 3067 C CA . GLU A 1 394 ? -17.703 8.341 17.103 1.00 78.38 394 GLU A CA 1
ATOM 3068 C C . GLU A 1 394 ? -16.215 7.941 17.197 1.00 78.38 394 GLU A C 1
ATOM 3070 O O . GLU A 1 394 ? -15.688 7.751 18.294 1.00 78.38 394 GLU A O 1
ATOM 3075 N N . PHE A 1 395 ? -15.496 7.924 16.069 1.00 71.38 395 PHE A N 1
ATOM 3076 C CA . PHE A 1 395 ? -14.034 7.763 16.017 1.00 71.38 395 PHE A CA 1
ATOM 3077 C C . PHE A 1 395 ? -13.390 8.848 15.144 1.00 71.38 395 PHE A C 1
ATOM 3079 O O . PHE A 1 395 ? -13.719 8.968 13.970 1.00 71.38 395 PHE A O 1
ATOM 3086 N N . LEU A 1 396 ? -12.466 9.647 15.688 1.00 49.09 396 LEU A N 1
ATOM 3087 C CA . LEU A 1 396 ? -11.825 10.742 14.945 1.00 49.09 396 LEU A CA 1
ATOM 3088 C C . LEU A 1 396 ? -10.882 10.218 13.847 1.00 49.09 396 LEU A C 1
ATOM 3090 O O . LEU A 1 396 ? -9.879 9.567 14.139 1.00 49.09 396 LEU A O 1
ATOM 3094 N N . THR A 1 397 ? -11.165 10.573 12.595 1.00 59.16 397 THR A N 1
ATOM 3095 C CA . THR A 1 397 ? -10.401 10.138 11.422 1.00 59.16 397 THR A CA 1
ATOM 3096 C C . THR A 1 397 ? -9.172 11.022 11.220 1.00 59.16 397 THR A C 1
ATOM 3098 O O . THR A 1 397 ? -9.246 12.138 10.699 1.00 59.16 397 THR A O 1
ATOM 3101 N N . LEU A 1 398 ? -8.015 10.513 11.644 1.00 52.16 398 LEU A N 1
ATOM 3102 C CA . LEU A 1 398 ? -6.728 11.199 11.539 1.00 52.16 398 LEU A CA 1
ATOM 3103 C C . LEU A 1 398 ? -6.205 11.159 10.084 1.00 52.16 398 LEU A C 1
ATOM 3105 O O . LEU A 1 398 ? -6.073 10.069 9.528 1.00 52.16 398 LEU A O 1
ATOM 3109 N N . PRO A 1 399 ? -5.882 12.306 9.443 1.00 42.97 399 PRO A N 1
ATOM 3110 C CA . PRO A 1 399 ? -5.411 12.333 8.049 1.00 42.97 399 PRO A CA 1
ATOM 3111 C C . PRO A 1 399 ? -4.051 11.660 7.819 1.00 42.97 399 PRO A C 1
ATOM 3113 O O . PRO A 1 399 ? -3.752 11.247 6.701 1.00 42.97 399 PRO A O 1
ATOM 3116 N N . SER A 1 400 ? -3.246 11.564 8.877 1.00 44.78 400 SER A N 1
ATOM 3117 C CA . SER A 1 400 ? -1.972 10.850 8.911 1.00 44.78 400 SER A CA 1
ATOM 3118 C C . SER A 1 400 ? -2.080 9.682 9.891 1.00 44.78 400 SER A C 1
ATOM 3120 O O . SER A 1 400 ? -2.789 9.781 10.895 1.00 44.78 400 SER A O 1
ATOM 3122 N N . GLY A 1 401 ? -1.362 8.588 9.629 1.00 39.88 401 GLY A N 1
ATOM 3123 C CA . GLY A 1 401 ? -1.365 7.402 10.493 1.00 39.88 401 GLY A CA 1
ATOM 3124 C C . GLY A 1 401 ? -0.840 7.657 11.920 1.00 39.88 401 GLY A C 1
ATOM 3125 O O . GLY A 1 401 ? -0.361 8.756 12.222 1.00 39.88 401 GLY A O 1
ATOM 3126 N N . PRO A 1 402 ? -0.891 6.640 12.804 1.00 37.78 402 PRO A N 1
ATOM 3127 C CA . PRO A 1 402 ? -0.434 6.760 14.194 1.00 37.78 402 PRO A CA 1
ATOM 3128 C C . PRO A 1 402 ? 1.040 7.183 14.322 1.00 37.78 402 PRO A C 1
ATOM 3130 O O . PRO A 1 402 ? 1.392 7.827 15.305 1.00 37.78 402 PRO A O 1
ATOM 3133 N N . ASP A 1 403 ? 1.870 6.904 13.310 1.00 43.62 403 ASP A N 1
ATOM 3134 C CA . ASP A 1 403 ? 3.262 7.364 13.180 1.00 43.62 403 ASP A CA 1
ATOM 3135 C C . ASP A 1 403 ? 3.426 8.894 13.340 1.00 43.62 403 ASP A C 1
ATOM 3137 O O . ASP A 1 403 ? 4.435 9.354 13.868 1.00 43.62 403 ASP A O 1
ATOM 3141 N N . GLU A 1 404 ? 2.438 9.678 12.895 1.00 41.28 404 GLU A N 1
ATOM 3142 C CA . GLU A 1 404 ? 2.475 11.152 12.838 1.00 41.28 404 GLU A CA 1
ATOM 3143 C C . GLU A 1 404 ? 1.612 11.816 13.930 1.00 41.28 404 GLU A C 1
ATOM 3145 O O . GLU A 1 404 ? 1.767 13.000 14.219 1.00 41.28 404 GLU A O 1
ATOM 3150 N N . ASN A 1 405 ? 0.690 11.068 14.547 1.00 34.12 405 ASN A N 1
ATOM 3151 C CA . ASN A 1 405 ? -0.279 11.572 15.527 1.00 34.12 405 ASN A CA 1
ATOM 3152 C C . ASN A 1 405 ? -0.019 10.981 16.921 1.00 34.12 405 ASN A C 1
ATOM 3154 O O . ASN A 1 405 ? -0.839 10.246 17.473 1.00 34.12 405 ASN A O 1
ATOM 3158 N N . TYR A 1 406 ? 1.140 11.310 17.490 1.00 40.28 406 TYR A N 1
ATOM 3159 C CA . TYR A 1 406 ? 1.566 10.860 18.815 1.00 40.28 406 TYR A CA 1
ATOM 3160 C C . TYR A 1 406 ? 1.481 11.969 19.877 1.00 40.28 406 TYR A C 1
ATOM 3162 O O . TYR A 1 406 ? 1.586 13.159 19.584 1.00 40.28 406 TYR A O 1
ATOM 3170 N N . ALA A 1 407 ? 1.385 11.567 21.146 1.00 27.66 407 ALA A N 1
ATOM 3171 C CA . ALA A 1 407 ? 1.617 12.436 22.297 1.00 27.66 407 ALA A CA 1
ATOM 3172 C C . ALA A 1 407 ? 2.776 11.864 23.126 1.00 27.66 407 ALA A C 1
ATOM 3174 O O . ALA A 1 407 ? 2.698 10.734 23.600 1.00 27.66 407 ALA A O 1
ATOM 3175 N N . ILE A 1 408 ? 3.855 12.634 23.293 1.00 36.62 408 ILE A N 1
ATOM 3176 C CA . ILE A 1 408 ? 5.016 12.252 24.110 1.00 36.62 408 ILE A CA 1
ATOM 3177 C C . ILE A 1 408 ? 5.079 13.144 25.347 1.00 36.62 408 ILE A C 1
ATOM 3179 O O . ILE A 1 408 ? 5.106 14.370 25.245 1.00 36.62 408 ILE A O 1
ATOM 3183 N N . VAL A 1 409 ? 5.165 12.509 26.515 1.00 31.08 409 VAL A N 1
ATOM 3184 C CA . VAL A 1 409 ? 5.590 13.142 27.766 1.00 31.08 409 VAL A CA 1
ATOM 3185 C C . VAL A 1 409 ? 7.024 12.695 28.028 1.00 31.08 409 VAL A C 1
ATOM 3187 O O . VAL A 1 409 ? 7.281 11.506 28.206 1.00 31.08 409 VAL A O 1
ATOM 3190 N N . PHE A 1 410 ? 7.964 13.637 28.031 1.00 37.72 410 PHE A N 1
ATOM 3191 C CA . PHE A 1 410 ? 9.356 13.353 28.378 1.00 37.72 410 PHE A CA 1
ATOM 3192 C C . PHE A 1 410 ? 9.479 13.131 29.890 1.00 37.72 410 PHE A C 1
ATOM 3194 O O . PHE A 1 410 ? 8.957 13.921 30.677 1.00 37.72 410 PHE A O 1
ATOM 3201 N N . ALA A 1 411 ? 10.166 12.060 30.293 1.00 36.44 411 ALA A N 1
ATOM 3202 C CA . ALA A 1 411 ? 10.420 11.761 31.703 1.00 36.44 411 ALA A CA 1
ATOM 3203 C C . ALA A 1 411 ? 11.543 12.635 32.294 1.00 36.44 411 ALA A C 1
ATOM 3205 O O . ALA A 1 411 ? 11.569 12.883 33.500 1.00 36.44 411 ALA A O 1
ATOM 3206 N N . ASP A 1 412 ? 12.463 13.109 31.452 1.00 44.25 412 ASP A N 1
ATOM 3207 C CA . ASP A 1 412 ? 13.652 13.835 31.882 1.00 44.25 412 ASP A CA 1
ATOM 3208 C C . ASP A 1 412 ? 13.362 15.305 32.222 1.00 44.25 412 ASP A C 1
ATOM 3210 O O . ASP A 1 412 ? 12.751 16.045 31.447 1.00 44.25 412 ASP A O 1
ATOM 3214 N N . ARG A 1 413 ? 13.891 15.770 33.361 1.00 41.34 413 ARG A N 1
ATOM 3215 C CA . ARG A 1 413 ? 13.968 17.198 33.696 1.00 41.34 413 ARG A CA 1
ATOM 3216 C C . ARG A 1 413 ? 15.370 17.744 33.457 1.00 41.34 413 ARG A C 1
ATOM 3218 O O . ARG A 1 413 ? 16.361 17.160 33.893 1.00 41.34 413 ARG A O 1
ATOM 3225 N N . LEU A 1 414 ? 15.428 18.936 32.864 1.00 45.72 414 LEU A N 1
ATOM 3226 C CA . LEU A 1 414 ? 16.597 19.809 32.943 1.00 45.72 414 LEU A CA 1
ATOM 3227 C C . LEU A 1 414 ? 16.836 20.205 34.407 1.00 45.72 414 LEU A C 1
ATOM 3229 O O . LEU A 1 414 ? 15.900 20.634 35.086 1.00 45.72 414 LEU A O 1
ATOM 3233 N N . ALA A 1 415 ? 18.086 20.114 34.870 1.00 55.62 415 ALA A N 1
ATOM 3234 C CA . ALA A 1 415 ? 18.471 20.496 36.234 1.00 55.62 415 ALA A CA 1
ATOM 3235 C C . ALA A 1 415 ? 18.165 21.980 36.549 1.00 55.62 415 ALA A C 1
ATOM 3237 O O . ALA A 1 415 ? 17.850 22.334 37.682 1.00 55.62 415 ALA A O 1
ATOM 3238 N N . GLU A 1 416 ? 18.185 22.844 35.528 1.00 53.12 416 GLU A N 1
ATOM 3239 C CA . GLU A 1 416 ? 17.740 24.240 35.594 1.00 53.12 416 GLU A CA 1
ATOM 3240 C C . GLU A 1 416 ? 16.504 24.441 34.700 1.00 53.12 416 GLU A C 1
ATOM 3242 O O . GLU A 1 416 ? 16.604 24.892 33.559 1.00 53.12 416 GLU A O 1
ATOM 3247 N N . GLY A 1 417 ? 15.317 24.108 35.220 1.00 43.75 417 GLY A N 1
ATOM 3248 C CA . GLY A 1 417 ? 14.028 24.127 34.497 1.00 43.75 417 GLY A CA 1
ATOM 3249 C C . GLY A 1 417 ? 13.498 25.497 34.027 1.00 43.75 417 GLY A C 1
ATOM 3250 O O . GLY A 1 417 ? 12.301 25.644 33.806 1.00 43.75 417 GLY A O 1
ATOM 3251 N N . TRP A 1 418 ? 14.368 26.499 33.908 1.00 50.38 418 TRP A N 1
ATOM 3252 C CA . TRP A 1 418 ? 14.116 27.846 33.376 1.00 50.38 418 TRP A CA 1
ATOM 3253 C C . TRP A 1 418 ? 15.042 28.188 32.188 1.00 50.38 418 TRP A C 1
ATOM 3255 O O . TRP A 1 418 ? 15.013 29.303 31.668 1.00 50.38 418 TRP A O 1
ATOM 3265 N N . ARG A 1 419 ? 15.833 27.214 31.715 1.00 42.84 419 ARG A N 1
ATOM 3266 C CA . ARG A 1 419 ? 16.581 27.247 30.449 1.00 42.84 419 ARG A CA 1
ATOM 3267 C C . ARG A 1 419 ? 16.017 26.207 29.479 1.00 42.84 419 ARG A C 1
ATOM 3269 O O . ARG A 1 419 ? 15.438 25.215 29.899 1.00 42.84 419 ARG A O 1
ATOM 3276 N N . CYS A 1 420 ? 16.192 26.433 28.175 1.00 39.31 420 CYS A N 1
ATOM 3277 C CA . CYS A 1 420 ? 15.705 25.521 27.127 1.00 39.31 420 CYS A CA 1
ATOM 3278 C C . CYS A 1 420 ? 16.697 24.394 26.774 1.00 39.31 420 CYS A C 1
ATOM 3280 O O . CYS A 1 420 ? 16.345 23.477 26.039 1.00 39.31 420 CYS A O 1
ATOM 3282 N N . THR A 1 421 ? 17.934 24.463 27.272 1.00 47.31 421 THR A N 1
ATOM 3283 C CA . THR A 1 421 ? 18.995 23.463 27.083 1.00 47.31 421 THR A CA 1
ATOM 3284 C C . THR A 1 421 ? 19.854 23.381 28.348 1.00 47.31 421 THR A C 1
ATOM 3286 O O . THR A 1 421 ? 20.031 24.378 29.050 1.00 47.31 421 THR A O 1
ATOM 3289 N N . GLY A 1 422 ? 20.377 22.193 28.662 1.00 54.38 422 GLY A N 1
ATOM 3290 C CA . GLY A 1 422 ? 21.148 21.935 29.882 1.00 54.38 422 GLY A CA 1
ATOM 3291 C C . GLY A 1 422 ? 21.290 20.440 30.178 1.00 54.38 422 GLY A C 1
ATOM 3292 O O . GLY A 1 422 ? 20.834 19.605 29.399 1.00 54.38 422 GLY A O 1
ATOM 3293 N N . ALA A 1 423 ? 21.924 20.101 31.302 1.00 45.66 423 ALA A N 1
ATOM 3294 C CA . ALA A 1 423 ? 22.064 18.715 31.745 1.00 45.66 423 ALA A CA 1
ATOM 3295 C C . ALA A 1 423 ? 20.738 18.152 32.291 1.00 45.66 423 ALA A C 1
ATOM 3297 O O . ALA A 1 423 ? 19.997 18.851 32.991 1.00 45.66 423 ALA A O 1
ATOM 3298 N N . LEU A 1 424 ? 20.466 16.881 31.988 1.00 46.50 424 LEU A N 1
ATOM 3299 C CA . LEU A 1 424 ? 19.319 16.131 32.506 1.00 46.50 424 LEU A CA 1
ATOM 3300 C C . LEU A 1 424 ? 19.664 15.539 33.877 1.00 46.50 424 LEU A C 1
ATOM 3302 O O . LEU A 1 424 ? 20.747 14.980 34.057 1.00 46.50 424 LEU A O 1
ATOM 3306 N N . GLN A 1 425 ? 18.760 15.665 34.848 1.00 41.97 425 GLN A N 1
ATOM 3307 C CA . GLN A 1 425 ? 19.008 15.216 36.218 1.00 41.97 425 GLN A CA 1
ATOM 3308 C C . GLN A 1 425 ? 18.530 13.774 36.437 1.00 41.97 425 GLN A C 1
ATOM 3310 O O . GLN A 1 425 ? 17.338 13.529 36.607 1.00 41.97 425 GLN A O 1
ATOM 3315 N N . TRP A 1 426 ? 19.476 12.835 36.505 1.00 34.16 426 TRP A N 1
ATOM 3316 C CA . TRP A 1 426 ? 19.237 11.476 37.001 1.00 34.16 426 TRP A CA 1
ATOM 3317 C C . TRP A 1 426 ? 19.488 11.394 38.512 1.00 34.16 426 TRP A C 1
ATOM 3319 O O . TRP A 1 426 ? 20.537 11.820 38.994 1.00 34.16 426 TRP A O 1
ATOM 3329 N N . SER A 1 427 ? 18.550 10.804 39.253 1.00 32.56 427 SER A N 1
ATOM 3330 C CA . SER A 1 427 ? 18.755 10.365 40.640 1.00 32.56 427 SER A CA 1
ATOM 3331 C C . SER A 1 427 ? 17.836 9.190 40.968 1.00 32.56 427 SER A C 1
ATOM 3333 O O . SER A 1 427 ? 16.615 9.311 40.864 1.00 32.56 427 SER A O 1
ATOM 3335 N N . GLU A 1 428 ? 18.414 8.066 41.379 1.00 35.06 428 GLU A N 1
ATOM 3336 C CA . GLU A 1 428 ? 17.670 6.888 41.828 1.00 35.06 428 GLU A CA 1
ATOM 3337 C C . GLU A 1 428 ? 17.155 7.040 43.278 1.00 35.06 428 GLU A C 1
ATOM 3339 O O . GLU A 1 428 ? 17.597 7.905 44.030 1.00 35.06 428 GLU A O 1
ATOM 3344 N N . THR A 1 429 ? 16.279 6.113 43.687 1.00 29.70 429 THR A N 1
ATOM 3345 C CA . THR A 1 429 ? 15.817 5.814 45.067 1.00 29.70 429 THR A CA 1
ATOM 3346 C C . THR A 1 429 ? 14.813 6.754 45.778 1.00 29.70 429 THR A C 1
ATOM 3348 O O . THR A 1 429 ? 15.199 7.735 46.395 1.00 29.70 429 THR A O 1
ATOM 3351 N N . PHE A 1 430 ? 13.546 6.288 45.831 1.00 29.52 430 PHE A N 1
ATOM 3352 C CA . PHE A 1 430 ? 12.505 6.462 46.883 1.00 29.52 430 PHE A CA 1
ATOM 3353 C C . PHE A 1 430 ? 12.040 7.899 47.269 1.00 29.52 430 PHE A C 1
ATOM 3355 O O . PHE A 1 430 ? 12.803 8.851 47.293 1.00 29.52 430 PHE A O 1
ATOM 3362 N N . TRP A 1 431 ? 10.762 8.164 47.589 1.00 26.77 431 TRP A N 1
ATOM 3363 C CA . TRP A 1 431 ? 9.783 7.363 48.353 1.00 26.77 431 TRP A CA 1
ATOM 3364 C C . TRP A 1 431 ? 8.333 7.409 47.810 1.00 26.77 431 TRP A C 1
ATOM 3366 O O . TRP A 1 431 ? 7.976 8.239 46.981 1.00 26.77 431 TRP A O 1
ATOM 3376 N N . TYR A 1 432 ? 7.480 6.518 48.334 1.00 31.75 432 TYR A N 1
ATOM 3377 C CA . TYR A 1 432 ? 6.037 6.407 48.052 1.00 31.75 432 TYR A CA 1
ATOM 3378 C C . TYR A 1 432 ? 5.199 7.621 48.510 1.00 31.75 432 TYR A C 1
ATOM 3380 O O . TYR A 1 432 ? 5.250 7.991 49.681 1.00 31.75 432 TYR A O 1
ATOM 3388 N N . SER A 1 433 ? 4.270 8.098 47.669 1.00 28.34 433 SER A N 1
ATOM 3389 C CA . SER A 1 433 ? 2.810 7.927 47.886 1.00 28.34 433 SER A CA 1
ATOM 3390 C C . SER A 1 433 ? 1.974 8.492 46.714 1.00 28.34 433 SER A C 1
ATOM 3392 O O . SER A 1 433 ? 2.494 9.219 45.877 1.00 28.34 433 SER A O 1
ATOM 3394 N N . HIS A 1 434 ? 0.673 8.167 46.682 1.00 28.50 434 HIS A N 1
ATOM 3395 C CA . HIS A 1 434 ? -0.358 8.720 45.779 1.00 28.50 434 HIS A CA 1
ATOM 3396 C C . HIS A 1 434 ? -0.250 8.414 44.270 1.00 28.50 434 HIS A C 1
ATOM 3398 O O . HIS A 1 434 ? -0.099 9.291 43.427 1.00 28.50 434 HIS A O 1
ATOM 3404 N N . SER A 1 435 ? -0.505 7.141 43.951 1.00 33.91 435 SER A N 1
ATOM 3405 C CA . SER A 1 435 ? -1.428 6.725 42.876 1.00 33.91 435 SER A CA 1
ATOM 3406 C C . SER A 1 435 ? -1.323 7.423 41.507 1.00 33.91 435 SER A C 1
ATOM 3408 O O . SER A 1 435 ? -2.195 8.205 41.124 1.00 33.91 435 SER A O 1
ATOM 3410 N N . GLN A 1 436 ? -0.369 6.975 40.693 1.00 35.84 436 GLN A N 1
ATOM 3411 C CA . GLN A 1 436 ? -0.699 6.599 39.313 1.00 35.84 436 GLN A CA 1
ATOM 3412 C C . GLN A 1 436 ? -0.764 5.067 39.249 1.00 35.84 436 GLN A C 1
ATOM 3414 O O . GLN A 1 436 ? 0.001 4.388 39.934 1.00 35.84 436 GLN A O 1
ATOM 3419 N N . GLY A 1 437 ? -1.729 4.515 38.509 1.00 44.62 437 GLY A N 1
ATOM 3420 C CA . GLY A 1 437 ? -1.955 3.068 38.470 1.00 44.62 437 GLY A CA 1
ATOM 3421 C C . GLY A 1 437 ? -0.852 2.343 37.703 1.00 44.62 437 GLY A C 1
ATOM 3422 O O . GLY A 1 437 ? -0.608 2.661 36.540 1.00 44.62 437 GLY A O 1
ATOM 3423 N N . HIS A 1 438 ? -0.214 1.350 38.328 1.00 58.66 438 HIS A N 1
ATOM 3424 C CA . HIS A 1 438 ? 0.646 0.417 37.602 1.00 58.66 438 HIS A CA 1
ATOM 3425 C C . HIS A 1 438 ? -0.197 -0.373 36.589 1.00 58.66 438 HIS A C 1
ATOM 3427 O O . HIS A 1 438 ? -1.204 -0.983 36.945 1.00 58.66 438 HIS A O 1
ATOM 3433 N N . LYS A 1 439 ? 0.228 -0.355 35.324 1.00 78.06 439 LYS A N 1
ATOM 3434 C CA . LYS A 1 439 ? -0.335 -1.167 34.241 1.00 78.06 439 LYS A CA 1
ATOM 3435 C C . LYS A 1 439 ? 0.240 -2.584 34.332 1.00 78.06 439 LYS A C 1
ATOM 3437 O O . LYS A 1 439 ? 1.441 -2.742 34.138 1.00 78.06 439 LYS A O 1
ATOM 3442 N N . ALA A 1 440 ? -0.589 -3.593 34.594 1.00 84.44 440 ALA A N 1
ATOM 3443 C CA . ALA A 1 440 ? -0.136 -4.982 34.653 1.00 84.44 440 ALA A CA 1
ATOM 3444 C C . ALA A 1 440 ? 0.237 -5.535 33.264 1.00 84.44 440 ALA A C 1
ATOM 3446 O O . ALA A 1 440 ? -0.506 -5.366 32.296 1.00 84.44 440 ALA A O 1
ATOM 3447 N N . SER A 1 441 ? 1.363 -6.242 33.176 1.00 86.50 441 SER A N 1
ATOM 3448 C CA . SER A 1 441 ? 1.861 -6.906 31.960 1.00 86.50 441 SER A CA 1
ATOM 3449 C C . SER A 1 441 ? 1.393 -8.362 31.806 1.00 86.50 441 SER A C 1
ATOM 3451 O O . SER A 1 441 ? 1.401 -8.904 30.703 1.00 86.50 441 SER A O 1
ATOM 3453 N N . SER A 1 442 ? 0.969 -9.004 32.898 1.00 89.94 442 SER A N 1
ATOM 3454 C CA . SER A 1 442 ? 0.575 -10.421 32.956 1.00 89.94 442 SER A CA 1
ATOM 3455 C C . SER A 1 442 ? -0.561 -10.645 33.957 1.00 89.94 442 SER A C 1
ATOM 3457 O O . SER A 1 442 ? -0.782 -9.814 34.839 1.00 89.94 442 SER A O 1
ATOM 3459 N N . CYS A 1 443 ? -1.242 -11.796 33.887 1.00 91.12 443 CYS A N 1
ATOM 3460 C CA . CYS A 1 443 ? -2.285 -12.141 34.861 1.00 91.12 443 CYS A CA 1
ATOM 3461 C C . CYS A 1 443 ? -1.723 -12.271 36.291 1.00 91.12 443 CYS A C 1
ATOM 3463 O O . CYS A 1 443 ? -2.401 -11.958 37.268 1.00 91.12 443 CYS A O 1
ATOM 3465 N N . SER A 1 444 ? -0.460 -12.693 36.419 1.00 90.19 444 SER A N 1
ATOM 3466 C CA . SER A 1 444 ? 0.248 -12.777 37.703 1.00 90.19 444 SER A CA 1
ATOM 3467 C C . SER A 1 444 ? 0.535 -11.392 38.301 1.00 90.19 444 SER A C 1
ATOM 3469 O O . SER A 1 444 ? 0.376 -11.177 39.505 1.00 90.19 444 SER A O 1
ATOM 3471 N N . GLU A 1 445 ? 0.901 -10.418 37.462 1.00 89.25 445 GLU A N 1
ATOM 3472 C CA . GLU A 1 445 ? 1.098 -9.035 37.902 1.00 89.25 445 GLU A CA 1
ATOM 3473 C C . GLU A 1 445 ? -0.235 -8.357 38.257 1.00 89.25 445 GLU A C 1
ATOM 3475 O O . GLU A 1 445 ? -0.335 -7.728 39.305 1.00 89.25 445 GLU A O 1
ATOM 3480 N N . GLU A 1 446 ? -1.288 -8.567 37.464 1.00 87.62 446 GLU A N 1
ATOM 3481 C CA . GLU A 1 446 ? -2.641 -8.059 37.742 1.00 87.62 446 GLU A CA 1
ATOM 3482 C C . GLU A 1 446 ? -3.170 -8.567 39.094 1.00 87.62 446 GLU A C 1
ATOM 3484 O O . GLU A 1 446 ? -3.659 -7.793 39.924 1.00 87.62 446 GLU A O 1
ATOM 3489 N N . LYS A 1 447 ? -2.976 -9.863 39.374 1.00 85.44 447 LYS A N 1
ATOM 3490 C CA . LYS A 1 447 ? -3.261 -10.457 40.683 1.00 85.44 447 LYS A CA 1
ATOM 3491 C C . LYS A 1 447 ? -2.460 -9.804 41.815 1.00 85.44 447 LYS A C 1
ATOM 3493 O O . LYS A 1 447 ? -3.020 -9.573 42.888 1.00 85.44 447 LYS A O 1
ATOM 3498 N N . SER A 1 448 ? -1.173 -9.516 41.616 1.00 83.88 448 SER A N 1
ATOM 3499 C CA . SER A 1 448 ? -0.316 -8.975 42.682 1.00 83.88 448 SER A CA 1
ATOM 3500 C C . SER A 1 448 ? -0.568 -7.489 42.972 1.00 83.88 448 SER A C 1
ATOM 3502 O O . SER A 1 448 ? -0.577 -7.096 44.140 1.00 83.88 448 SER A O 1
ATOM 3504 N N . LEU A 1 449 ? -0.839 -6.684 41.939 1.00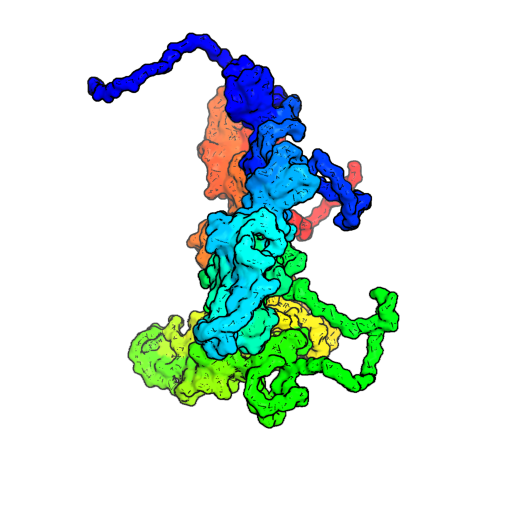 81.06 449 LEU A N 1
ATOM 3505 C CA . LEU A 1 449 ? -1.107 -5.247 42.040 1.00 81.06 449 LEU A CA 1
ATOM 3506 C C . LEU A 1 449 ? -2.530 -4.956 42.533 1.00 81.06 449 LEU A C 1
ATOM 3508 O O . LEU A 1 449 ? -2.720 -4.270 43.540 1.00 81.06 449 LEU A O 1
ATOM 3512 N N . ASN A 1 450 ? -3.532 -5.498 41.836 1.00 77.75 450 ASN A N 1
ATOM 3513 C CA . ASN A 1 450 ? -4.939 -5.132 42.017 1.00 77.75 450 ASN A CA 1
ATOM 3514 C C . ASN A 1 450 ? -5.707 -6.115 42.918 1.00 77.75 450 ASN A C 1
ATOM 3516 O O . ASN A 1 450 ? -6.896 -5.922 43.171 1.00 77.75 450 ASN A O 1
ATOM 3520 N N . LYS A 1 451 ? -5.028 -7.151 43.439 1.00 80.06 451 LYS A N 1
ATOM 3521 C CA . LYS A 1 451 ? -5.607 -8.233 44.262 1.00 80.06 451 LYS A CA 1
ATOM 3522 C C . LYS A 1 451 ? -6.732 -8.995 43.553 1.00 80.06 451 LYS A C 1
ATOM 3524 O O . LYS A 1 451 ? -7.647 -9.498 44.202 1.00 80.06 451 LYS A O 1
ATOM 3529 N N . ALA A 1 452 ? -6.655 -9.081 42.226 1.00 80.88 452 ALA A N 1
ATOM 3530 C CA . ALA A 1 452 ? -7.596 -9.826 41.406 1.00 80.88 452 ALA A CA 1
ATOM 3531 C C . ALA A 1 452 ? -7.517 -11.337 41.709 1.00 80.88 452 ALA A C 1
ATOM 3533 O O . ALA A 1 452 ? -6.461 -11.952 41.575 1.00 80.88 452 ALA A O 1
ATOM 3534 N N . ASP A 1 453 ? -8.642 -11.924 42.123 1.00 86.00 453 ASP A N 1
ATOM 3535 C CA . ASP A 1 453 ? -8.766 -13.315 42.586 1.00 86.00 453 ASP A CA 1
ATOM 3536 C C . ASP A 1 453 ? -9.756 -14.161 41.761 1.00 86.00 453 ASP A C 1
ATOM 3538 O O . ASP A 1 453 ? -9.990 -15.329 42.075 1.00 86.00 453 ASP A O 1
ATOM 3542 N N . LYS A 1 454 ? -10.342 -13.580 40.706 1.00 90.06 454 LYS A N 1
ATOM 3543 C CA . LYS A 1 454 ? -11.417 -14.168 39.891 1.00 90.06 454 LYS A CA 1
ATOM 3544 C C . LYS A 1 454 ? -11.022 -14.284 38.431 1.00 90.06 454 LYS A C 1
ATOM 3546 O O . LYS A 1 454 ? -10.368 -13.402 37.886 1.00 90.06 454 LYS A O 1
ATOM 3551 N N . ASP A 1 455 ? -11.491 -15.347 37.797 1.00 92.38 455 ASP A N 1
ATOM 3552 C CA . ASP A 1 455 ? -11.305 -15.554 36.368 1.00 92.38 455 ASP A CA 1
ATOM 3553 C C . ASP A 1 455 ? -12.188 -14.585 35.564 1.00 92.38 455 ASP A C 1
ATOM 3555 O O . ASP A 1 455 ? -13.369 -14.400 35.874 1.00 92.38 455 ASP A O 1
ATOM 3559 N N . GLY A 1 456 ? -11.633 -13.968 34.521 1.00 91.12 456 GLY A N 1
ATOM 3560 C CA . GLY A 1 456 ? -12.305 -12.896 33.783 1.00 91.12 456 GLY A CA 1
ATOM 3561 C C . GLY A 1 456 ? -11.444 -12.270 32.690 1.00 91.12 456 GLY A C 1
ATOM 3562 O O . GLY A 1 456 ? -10.276 -12.610 32.543 1.00 91.12 456 GLY A O 1
ATOM 3563 N N . GLU A 1 457 ? -12.026 -11.354 31.914 1.00 93.00 457 GLU A N 1
ATOM 3564 C CA . GLU A 1 457 ? -11.300 -10.543 30.925 1.00 93.00 457 GLU A CA 1
ATOM 3565 C C . GLU A 1 457 ? -10.615 -9.353 31.618 1.00 93.00 457 GLU A C 1
ATOM 3567 O O . GLU A 1 457 ? -11.281 -8.554 32.279 1.00 93.00 457 GLU A O 1
ATOM 3572 N N . TYR A 1 458 ? -9.302 -9.214 31.432 1.00 88.19 458 TYR A N 1
ATOM 3573 C CA . TYR A 1 458 ? -8.467 -8.139 31.972 1.00 88.19 458 TYR A CA 1
ATOM 3574 C C . TYR A 1 458 ? -7.756 -7.380 30.845 1.00 88.19 458 TYR A C 1
ATOM 3576 O O . TYR A 1 458 ? -7.450 -7.943 29.794 1.00 88.19 458 TYR A O 1
ATOM 3584 N N . THR A 1 459 ? -7.471 -6.095 31.066 1.00 88.88 459 THR A N 1
ATOM 3585 C CA . THR A 1 459 ? -6.723 -5.251 30.119 1.00 88.88 459 THR A CA 1
ATOM 3586 C C . THR A 1 459 ? -5.251 -5.223 30.519 1.00 88.88 459 THR A C 1
ATOM 3588 O O . THR A 1 459 ? -4.866 -4.462 31.406 1.00 88.88 459 THR A O 1
ATOM 3591 N N . LEU A 1 460 ? -4.434 -6.050 29.867 1.00 87.62 460 LEU A N 1
ATOM 3592 C CA . LEU A 1 460 ? -2.999 -6.171 30.142 1.00 87.62 460 LEU A CA 1
ATOM 3593 C C . LEU A 1 460 ? -2.169 -5.359 29.141 1.00 87.62 460 LEU A C 1
ATOM 3595 O O . LEU A 1 460 ? -2.594 -5.151 28.007 1.00 87.62 460 LEU A O 1
ATOM 3599 N N . TYR A 1 461 ? -0.963 -4.953 29.539 1.00 87.44 461 TYR A N 1
ATOM 3600 C CA . TYR A 1 461 ? 0.006 -4.198 28.731 1.00 87.44 461 TYR A CA 1
ATOM 3601 C C . TYR A 1 461 ? 1.314 -5.003 28.581 1.00 87.44 461 TYR A C 1
ATOM 3603 O O . TYR A 1 461 ? 2.319 -4.684 29.218 1.00 87.44 461 TYR A O 1
ATOM 3611 N N . PRO A 1 462 ? 1.315 -6.098 27.797 1.00 82.12 462 PRO A N 1
ATOM 3612 C CA . PRO A 1 462 ? 2.341 -7.141 27.892 1.00 82.12 462 PRO A CA 1
ATOM 3613 C C . PRO A 1 462 ? 3.667 -6.841 27.177 1.00 82.12 462 PRO A C 1
ATOM 3615 O O . PRO A 1 462 ? 4.632 -7.585 27.332 1.00 82.12 462 PRO A O 1
ATOM 3618 N N . PHE A 1 463 ? 3.731 -5.794 26.353 1.00 79.12 463 PHE A N 1
ATOM 3619 C CA . PHE A 1 463 ? 4.862 -5.554 25.457 1.00 79.12 463 PHE A CA 1
ATOM 3620 C C . PHE A 1 463 ? 5.847 -4.534 26.053 1.00 79.12 463 PHE A C 1
ATOM 3622 O O . PHE A 1 463 ? 5.600 -3.329 25.976 1.00 79.12 463 PHE A O 1
ATOM 3629 N N . GLU A 1 464 ? 6.997 -4.981 26.584 1.00 65.31 464 GLU A N 1
ATOM 3630 C CA . GLU A 1 464 ? 8.036 -4.086 27.150 1.00 65.31 464 GLU A CA 1
ATOM 3631 C C . GLU A 1 464 ? 8.446 -2.962 26.179 1.00 65.31 464 GLU A C 1
ATOM 3633 O O . GLU A 1 464 ? 8.670 -1.821 26.589 1.00 65.31 464 GLU A O 1
ATOM 3638 N N . THR A 1 465 ? 8.503 -3.283 24.882 1.00 57.38 465 THR A N 1
ATOM 3639 C CA . THR A 1 465 ? 8.869 -2.367 23.787 1.00 57.38 465 THR A CA 1
ATOM 3640 C C . THR A 1 465 ? 7.798 -1.320 23.463 1.00 57.38 465 THR A C 1
ATOM 3642 O O . THR A 1 465 ? 8.085 -0.321 22.801 1.00 57.38 465 THR A O 1
ATOM 3645 N N . SER A 1 466 ? 6.554 -1.565 23.886 1.00 65.19 466 SER A N 1
ATOM 3646 C CA . SER A 1 466 ? 5.338 -0.922 23.376 1.00 65.19 466 SER A CA 1
ATOM 3647 C C . SER A 1 466 ? 4.320 -0.713 24.512 1.00 65.19 466 SER A C 1
ATOM 3649 O O . SER A 1 466 ? 3.166 -1.107 24.393 1.00 65.19 466 SER A O 1
ATOM 3651 N N . LYS A 1 467 ? 4.756 -0.105 25.626 1.00 66.69 467 LYS A N 1
ATOM 3652 C CA . LYS A 1 467 ? 4.073 -0.064 26.947 1.00 66.69 467 LYS A CA 1
ATOM 3653 C C . LYS A 1 467 ? 2.662 0.553 26.994 1.00 66.69 467 LYS A C 1
ATOM 3655 O O . LYS A 1 467 ? 1.986 0.476 28.022 1.00 66.69 467 LYS A O 1
ATOM 3660 N N . ASP A 1 468 ? 2.208 1.166 25.906 1.00 70.19 468 ASP A N 1
ATOM 3661 C CA . ASP A 1 468 ? 0.857 1.720 25.766 1.00 70.19 468 ASP A CA 1
ATOM 3662 C C . ASP A 1 468 ? -0.075 0.862 24.900 1.00 70.19 468 ASP A C 1
ATOM 3664 O O . ASP A 1 468 ? -1.283 1.088 24.905 1.00 70.19 468 ASP A O 1
ATOM 3668 N N . VAL A 1 469 ? 0.452 -0.172 24.236 1.00 76.69 469 VAL A N 1
ATOM 3669 C CA . VAL A 1 469 ? -0.354 -1.229 23.619 1.00 76.69 469 VAL A CA 1
ATOM 3670 C C . VAL A 1 469 ? -0.936 -2.109 24.722 1.00 76.69 469 VAL A C 1
ATOM 3672 O O . VAL A 1 469 ? -0.193 -2.729 25.485 1.00 76.69 469 VAL A O 1
ATOM 3675 N N . SER A 1 470 ? -2.263 -2.193 24.768 1.00 85.31 470 SER A N 1
ATOM 3676 C CA . SER A 1 470 ? -2.992 -3.129 25.618 1.00 85.31 470 SER A CA 1
ATOM 3677 C C . SER A 1 470 ? -3.674 -4.229 24.811 1.00 85.31 470 SER A C 1
ATOM 3679 O O . SER A 1 470 ? -3.975 -4.063 23.630 1.00 85.31 470 SER A O 1
ATOM 3681 N N . LEU A 1 471 ? -3.930 -5.357 25.469 1.00 87.38 471 LEU A N 1
ATOM 3682 C CA . LEU A 1 471 ? -4.744 -6.459 24.964 1.00 87.38 471 LEU A CA 1
ATOM 3683 C C . LEU A 1 471 ? -5.828 -6.799 25.987 1.00 87.38 471 LEU A C 1
ATOM 3685 O O . LEU A 1 471 ? -5.584 -6.732 27.196 1.00 87.38 471 LEU A O 1
ATOM 3689 N N . ARG A 1 472 ? -7.000 -7.229 25.510 1.00 89.69 472 ARG A N 1
ATOM 3690 C CA . ARG A 1 472 ? -7.989 -7.909 26.356 1.00 89.69 472 ARG A CA 1
ATOM 3691 C C . ARG A 1 472 ? -7.631 -9.388 26.439 1.00 89.69 472 ARG A C 1
ATOM 3693 O O . ARG A 1 472 ? -7.488 -10.063 25.421 1.00 89.69 472 ARG A O 1
ATOM 3700 N N . VAL A 1 473 ? -7.416 -9.855 27.661 1.00 93.75 473 VAL A N 1
ATOM 3701 C CA . VAL A 1 473 ? -6.853 -11.169 27.964 1.00 93.75 473 VAL A CA 1
ATOM 3702 C C . VAL A 1 473 ? -7.690 -11.808 29.056 1.00 93.75 473 VAL A C 1
ATOM 3704 O O . VAL A 1 473 ? -7.829 -11.256 30.147 1.00 93.75 473 VAL A O 1
ATOM 3707 N N . TYR A 1 474 ? -8.208 -12.999 28.788 1.00 95.44 474 TYR A N 1
ATOM 3708 C CA . TYR A 1 474 ? -8.904 -13.778 29.789 1.00 95.44 474 TYR A CA 1
ATOM 3709 C C . TYR A 1 474 ? -7.892 -14.416 30.738 1.00 95.44 474 TYR A C 1
ATOM 3711 O O . TYR A 1 474 ? -7.157 -15.327 30.355 1.00 95.44 474 TYR A O 1
ATOM 3719 N N . CYS A 1 475 ? -7.857 -13.950 31.979 1.00 95.38 475 CYS A N 1
ATOM 3720 C CA . CYS A 1 475 ? -7.080 -14.578 33.031 1.00 95.38 475 CYS A CA 1
ATOM 3721 C C . CYS A 1 475 ? -7.886 -15.724 33.647 1.00 95.38 475 CYS A C 1
ATOM 3723 O O . CYS A 1 475 ? -8.989 -15.521 34.153 1.00 95.38 475 CYS A O 1
ATOM 3725 N N . HIS A 1 476 ? -7.321 -16.927 33.590 1.00 95.19 476 HIS A N 1
ATOM 3726 C CA . HIS A 1 476 ? -7.867 -18.167 34.135 1.00 95.19 476 HIS A CA 1
ATOM 3727 C C . HIS A 1 476 ? -7.029 -18.643 35.329 1.00 95.19 476 HIS A C 1
ATOM 3729 O O . HIS A 1 476 ? -5.818 -18.420 35.360 1.00 95.19 476 HIS A O 1
ATOM 3735 N N . ASP A 1 477 ? -7.658 -19.331 36.281 1.00 92.31 477 ASP A N 1
ATOM 3736 C CA . ASP A 1 477 ? -7.049 -19.810 37.525 1.00 92.31 477 ASP A CA 1
ATOM 3737 C C . ASP A 1 477 ? -6.462 -18.669 38.384 1.00 92.31 477 ASP A C 1
ATOM 3739 O O . ASP A 1 477 ? -5.428 -18.796 39.039 1.00 92.31 477 ASP A O 1
ATOM 3743 N N . MET A 1 478 ? -7.162 -17.528 38.414 1.00 89.19 478 MET A N 1
ATOM 3744 C CA . MET A 1 478 ? -6.810 -16.352 39.224 1.00 89.19 478 MET A CA 1
ATOM 3745 C C . MET A 1 478 ? -6.920 -16.606 40.730 1.00 89.19 478 MET A C 1
ATOM 3747 O O . MET A 1 478 ? -6.407 -15.821 41.527 1.00 89.19 478 MET A O 1
ATOM 3751 N N . ALA A 1 479 ? -7.491 -17.737 41.147 1.00 85.50 479 ALA A N 1
ATOM 3752 C CA . ALA A 1 479 ? -7.414 -18.215 42.521 1.00 85.50 479 ALA A CA 1
ATOM 3753 C C . ALA A 1 479 ? -6.009 -18.749 42.887 1.00 85.50 479 ALA A C 1
ATOM 3755 O O . ALA A 1 479 ? -5.544 -18.500 44.004 1.00 85.50 479 ALA A O 1
ATOM 3756 N N . SER A 1 480 ? -5.292 -19.419 41.973 1.00 85.12 480 SER A N 1
ATOM 3757 C CA . SER A 1 480 ? -4.017 -20.091 42.278 1.00 85.12 480 SER A CA 1
ATOM 3758 C C . SER A 1 480 ? -2.801 -19.155 42.304 1.00 85.12 480 SER A C 1
ATOM 3760 O O . SER A 1 480 ? -2.889 -17.956 42.037 1.00 85.12 480 SER A O 1
ATOM 3762 N N . GLY A 1 481 ? -1.634 -19.692 42.668 1.00 76.88 481 GLY A N 1
ATOM 3763 C CA . GLY A 1 481 ? -0.370 -18.948 42.665 1.00 76.88 481 GLY A CA 1
ATOM 3764 C C . GLY A 1 481 ? 0.213 -18.675 41.271 1.00 76.88 481 GLY A C 1
ATOM 3765 O O . GLY A 1 481 ? 1.249 -18.024 41.182 1.00 76.88 481 GLY A O 1
ATOM 3766 N N . SER A 1 482 ? -0.406 -19.181 40.199 1.00 85.94 482 SER A N 1
ATOM 3767 C CA . SER A 1 482 ? 0.121 -19.106 38.832 1.00 85.94 482 SER A CA 1
ATOM 3768 C C . SER A 1 482 ? -1.016 -19.039 37.797 1.00 85.94 482 SER A C 1
ATOM 3770 O O . SER A 1 482 ? -1.281 -20.042 37.123 1.00 85.94 482 SER A O 1
ATOM 3772 N N . PRO A 1 483 ? -1.707 -17.890 37.675 1.00 93.19 483 PRO A N 1
ATOM 3773 C CA . PRO A 1 483 ? -2.785 -17.720 36.706 1.00 93.19 483 PRO A CA 1
ATOM 3774 C C . PRO A 1 483 ? -2.290 -17.812 35.257 1.00 93.19 483 PRO A C 1
ATOM 3776 O O . PRO A 1 483 ? -1.092 -17.739 34.974 1.00 93.19 483 PRO A O 1
ATOM 3779 N N . LYS A 1 484 ? -3.235 -17.978 34.328 1.00 94.38 484 LYS A N 1
ATOM 3780 C CA . LYS A 1 484 ? -2.981 -18.243 32.910 1.00 94.38 484 LYS A CA 1
ATOM 3781 C C . LYS A 1 484 ? -3.724 -17.272 31.994 1.00 94.38 484 LYS A C 1
ATOM 3783 O O . LYS A 1 484 ? -4.942 -17.162 32.046 1.00 94.38 484 LYS A O 1
ATOM 3788 N N . GLU A 1 485 ? -2.977 -16.653 31.095 1.00 96.25 485 GLU A N 1
ATOM 3789 C CA . GLU A 1 485 ? -3.414 -15.792 29.995 1.00 96.25 485 GLU A CA 1
ATOM 3790 C C . GLU A 1 485 ? -4.060 -16.590 28.841 1.00 96.25 485 GLU A C 1
ATOM 3792 O O . GLU A 1 485 ? -3.429 -17.466 28.234 1.00 96.25 485 GLU A O 1
ATOM 3797 N N . PHE A 1 486 ? -5.287 -16.236 28.465 1.00 97.06 486 PHE A N 1
ATOM 3798 C CA . PHE A 1 486 ? -5.966 -16.755 27.279 1.00 97.06 486 PHE A CA 1
ATOM 3799 C C . PHE A 1 486 ? -6.480 -15.618 26.382 1.00 97.06 486 PHE A C 1
ATOM 3801 O O . PHE A 1 486 ? -7.052 -14.645 26.863 1.00 97.06 486 PHE A O 1
ATOM 3808 N N . LEU A 1 487 ? -6.328 -15.750 25.064 1.00 96.81 487 LEU A N 1
ATOM 3809 C CA . LEU A 1 487 ? -6.981 -14.880 24.083 1.00 96.81 487 LEU A CA 1
ATOM 3810 C C . LEU A 1 487 ? -8.401 -15.388 23.824 1.00 96.81 487 LEU A C 1
ATOM 3812 O O . LEU A 1 487 ? -8.563 -16.513 23.350 1.00 96.81 487 LEU A O 1
ATOM 3816 N N . THR A 1 488 ? -9.419 -14.571 24.088 1.00 94.94 488 THR A N 1
ATOM 3817 C CA . THR A 1 488 ? -10.805 -14.863 23.686 1.00 94.94 488 THR A CA 1
ATOM 3818 C C . THR A 1 488 ? -11.000 -14.624 22.188 1.00 94.94 488 THR A C 1
ATOM 3820 O O . THR A 1 488 ? -10.471 -13.661 21.644 1.00 94.94 488 THR A O 1
ATOM 3823 N N . LEU A 1 489 ? -11.767 -15.498 21.523 1.00 95.19 489 LEU A N 1
ATOM 3824 C CA . LEU A 1 489 ? -12.038 -15.444 20.081 1.00 95.19 489 LEU A CA 1
ATOM 3825 C C . LEU A 1 489 ? -13.494 -15.000 19.819 1.00 95.19 489 LEU A C 1
ATOM 3827 O O . LEU A 1 489 ? -14.402 -15.821 19.974 1.00 95.19 489 LEU A O 1
ATOM 3831 N N . PRO A 1 490 ? -13.759 -13.733 19.432 1.00 91.62 490 PRO A N 1
ATOM 3832 C CA . PRO A 1 490 ? -15.121 -13.208 19.281 1.00 91.62 490 PRO A CA 1
ATOM 3833 C C . PRO A 1 490 ? -15.946 -13.892 18.186 1.00 91.62 490 PRO A C 1
ATOM 3835 O O . PRO A 1 490 ? -17.143 -14.090 18.376 1.00 91.62 490 PRO A O 1
ATOM 3838 N N . SER A 1 491 ? -15.311 -14.326 17.091 1.00 90.75 491 SER A N 1
ATOM 3839 C CA . SER A 1 491 ? -15.936 -15.137 16.028 1.00 90.75 491 SER A CA 1
ATOM 3840 C C . SER A 1 491 ? -16.404 -16.521 16.511 1.00 90.75 491 SER A C 1
ATOM 3842 O O . SER A 1 491 ? -17.142 -17.211 15.813 1.00 90.75 491 SER A O 1
ATOM 3844 N N . GLY A 1 492 ? -15.992 -16.936 17.713 1.00 89.12 492 GLY A N 1
ATOM 3845 C CA . GLY A 1 492 ? -16.493 -18.127 18.386 1.00 89.12 492 GLY A CA 1
ATOM 3846 C C . GLY A 1 492 ? -15.965 -19.462 17.840 1.00 89.12 492 GLY A C 1
ATOM 3847 O O . GLY A 1 492 ? -15.162 -19.501 16.904 1.00 89.12 492 GLY A O 1
ATOM 3848 N N . PRO A 1 493 ? -16.412 -20.580 18.445 1.00 91.06 493 PRO A N 1
ATOM 3849 C CA . PRO A 1 493 ? -15.898 -21.927 18.177 1.00 91.06 493 PRO A CA 1
ATOM 3850 C C . PRO A 1 493 ? -16.306 -22.511 16.818 1.00 91.06 493 PRO A C 1
ATOM 3852 O O . PRO A 1 493 ? -15.693 -23.475 16.365 1.00 91.06 493 PRO A O 1
ATOM 3855 N N . ASP A 1 494 ? -17.328 -21.966 16.157 1.00 90.62 494 ASP A N 1
ATOM 3856 C CA . ASP A 1 494 ? -17.743 -22.427 14.827 1.00 90.62 494 ASP A CA 1
ATOM 3857 C C . ASP A 1 494 ? -16.854 -21.874 13.703 1.00 90.62 494 ASP A C 1
ATOM 3859 O O . ASP A 1 494 ? -16.660 -22.558 12.701 1.00 90.62 494 ASP A O 1
ATOM 3863 N N . GLU A 1 495 ? -16.221 -20.716 13.917 1.00 94.56 495 GLU A N 1
ATOM 3864 C CA . GLU A 1 495 ? -15.240 -20.120 12.998 1.00 94.56 495 GLU A CA 1
ATOM 3865 C C . GLU A 1 495 ? -13.779 -20.411 13.393 1.00 94.56 495 GLU A C 1
ATOM 3867 O O . GLU A 1 495 ? -12.855 -20.061 12.662 1.00 94.56 495 GLU A O 1
ATOM 3872 N N . ASN A 1 496 ? -13.551 -21.074 14.531 1.00 95.44 496 ASN A N 1
ATOM 3873 C CA . ASN A 1 496 ? -12.221 -21.368 15.068 1.00 95.44 496 ASN A CA 1
ATOM 3874 C C . ASN A 1 496 ? -12.075 -22.859 15.384 1.00 95.44 496 ASN A C 1
ATOM 3876 O O . ASN A 1 496 ? -12.442 -23.321 16.468 1.00 95.44 496 ASN A O 1
ATOM 3880 N N . TYR A 1 497 ? -11.548 -23.629 14.430 1.00 96.56 497 TYR A N 1
ATOM 3881 C CA . TYR A 1 497 ? -11.534 -25.090 14.502 1.00 96.56 497 TYR A CA 1
ATOM 3882 C C . TYR A 1 497 ? -10.350 -25.751 13.791 1.00 96.56 497 TYR A C 1
ATOM 3884 O O . TYR A 1 497 ? -9.732 -25.187 12.889 1.00 96.56 497 TYR A O 1
ATOM 3892 N N . ALA A 1 498 ? -10.083 -26.996 14.181 1.00 97.00 498 ALA A N 1
ATOM 3893 C CA . ALA A 1 498 ? -9.048 -27.869 13.643 1.00 97.00 498 ALA A CA 1
ATOM 3894 C C . ALA A 1 498 ? -9.604 -29.299 13.483 1.00 97.00 498 ALA A C 1
ATOM 3896 O O . ALA A 1 498 ? -10.199 -29.847 14.417 1.00 97.00 498 ALA A O 1
ATOM 3897 N N . ILE A 1 499 ? -9.463 -29.900 12.296 1.00 95.06 499 ILE A N 1
ATOM 3898 C CA . ILE A 1 499 ? -10.077 -31.189 11.929 1.00 95.06 499 ILE A CA 1
ATOM 3899 C C . ILE A 1 499 ? -9.050 -32.124 11.284 1.00 95.06 499 ILE A C 1
ATOM 3901 O O . ILE A 1 499 ? -8.478 -31.827 10.230 1.00 95.06 499 ILE A O 1
ATOM 3905 N N . VAL A 1 500 ? -8.908 -33.318 11.870 1.00 94.19 500 VAL A N 1
ATOM 3906 C CA . VAL A 1 500 ? -8.262 -34.469 11.228 1.00 94.19 500 VAL A CA 1
ATOM 3907 C C . VAL A 1 500 ? -9.340 -35.455 10.792 1.00 94.19 500 VAL A C 1
ATOM 3909 O O . VAL A 1 500 ? -9.969 -36.115 11.624 1.00 94.19 500 VAL A O 1
ATOM 3912 N N . PHE A 1 501 ? -9.569 -35.541 9.482 1.00 91.88 501 PHE A N 1
ATOM 3913 C CA . PHE A 1 501 ? -10.710 -36.257 8.914 1.00 91.88 501 PHE A CA 1
ATOM 3914 C C . PHE A 1 501 ? -10.500 -37.781 8.892 1.00 91.88 501 PHE A C 1
ATOM 3916 O O . PHE A 1 501 ? -9.391 -38.280 8.685 1.00 91.88 501 PHE A O 1
ATOM 3923 N N . ALA A 1 502 ? -11.582 -38.526 9.138 1.00 88.00 502 ALA A N 1
ATOM 3924 C CA . ALA A 1 502 ? -11.522 -39.952 9.464 1.00 88.00 502 ALA A CA 1
ATOM 3925 C C . ALA A 1 502 ? -11.571 -40.891 8.256 1.00 88.00 502 ALA A C 1
ATOM 3927 O O . ALA A 1 502 ? -10.920 -41.942 8.257 1.00 88.00 502 ALA A O 1
ATOM 3928 N N . ASP A 1 503 ? -12.378 -40.548 7.253 1.00 89.19 503 ASP A N 1
ATOM 3929 C CA . ASP A 1 503 ? -12.682 -41.472 6.168 1.00 89.19 503 ASP A CA 1
ATOM 3930 C C . ASP A 1 503 ? -11.502 -41.638 5.212 1.00 89.19 503 ASP A C 1
ATOM 3932 O O . ASP A 1 503 ? -10.621 -40.785 5.085 1.00 89.19 503 ASP A O 1
ATOM 3936 N N . ARG A 1 504 ? -11.496 -42.774 4.519 1.00 88.12 504 ARG A N 1
ATOM 3937 C CA . ARG A 1 504 ? -10.439 -43.172 3.592 1.00 88.12 504 ARG A CA 1
ATOM 3938 C C . ARG A 1 504 ? -11.063 -43.804 2.364 1.00 88.12 504 ARG A C 1
ATOM 3940 O O . ARG A 1 504 ? -11.855 -44.732 2.518 1.00 88.12 504 ARG A O 1
ATOM 3947 N N . LEU A 1 505 ? -10.700 -43.367 1.163 1.00 88.31 505 LEU A N 1
ATOM 3948 C CA . LEU A 1 505 ? -11.126 -44.047 -0.060 1.00 88.31 505 LEU A CA 1
ATOM 3949 C C . LEU A 1 505 ? -10.392 -45.384 -0.218 1.00 88.31 505 LEU A C 1
ATOM 3951 O O . LEU A 1 505 ? -9.225 -45.514 0.155 1.00 88.31 505 LEU A O 1
ATOM 3955 N N . ALA A 1 506 ? -11.070 -46.384 -0.780 1.00 86.62 506 ALA A N 1
ATOM 3956 C CA . ALA A 1 506 ? -10.443 -47.638 -1.200 1.00 86.62 506 ALA A CA 1
ATOM 3957 C C . ALA A 1 506 ? -9.581 -47.448 -2.467 1.00 86.62 506 ALA A C 1
ATOM 3959 O O . ALA A 1 506 ? -8.504 -48.030 -2.568 1.00 86.62 506 ALA A O 1
ATOM 3960 N N . ASP A 1 507 ? -10.024 -46.587 -3.393 1.00 87.50 507 ASP A N 1
ATOM 3961 C CA . ASP A 1 507 ? -9.242 -46.076 -4.529 1.00 87.50 507 ASP A CA 1
ATOM 3962 C C . ASP A 1 507 ? -8.844 -44.617 -4.255 1.00 87.50 507 ASP A C 1
ATOM 3964 O O . ASP A 1 507 ? -9.642 -43.693 -4.426 1.00 87.50 507 ASP A O 1
ATOM 3968 N N . GLY A 1 508 ? -7.602 -44.411 -3.812 1.00 81.44 508 GLY A N 1
ATOM 3969 C CA . GLY A 1 508 ? -7.068 -43.088 -3.499 1.00 81.44 508 GLY A CA 1
ATOM 3970 C C . GLY A 1 508 ? -6.725 -42.221 -4.718 1.00 81.44 508 GLY A C 1
ATOM 3971 O O . GLY A 1 508 ? -6.406 -41.051 -4.521 1.00 81.44 508 GLY A O 1
ATOM 3972 N N . TRP A 1 509 ? -6.801 -42.724 -5.964 1.00 84.88 509 TRP A N 1
ATOM 3973 C CA . TRP A 1 509 ? -6.567 -41.898 -7.169 1.00 84.88 509 TRP A CA 1
ATOM 3974 C C . TRP A 1 509 ? -7.763 -40.989 -7.501 1.00 84.88 509 TRP A C 1
ATOM 3976 O O . TRP A 1 509 ? -7.704 -40.168 -8.422 1.00 84.88 509 TRP A O 1
ATOM 3986 N N . ARG A 1 510 ? -8.857 -41.113 -6.744 1.00 86.06 510 ARG A N 1
ATOM 3987 C CA . ARG A 1 510 ? -10.091 -40.333 -6.874 1.00 86.06 510 ARG A CA 1
ATOM 3988 C C . ARG A 1 510 ? -10.285 -39.391 -5.683 1.00 86.06 510 ARG A C 1
ATOM 3990 O O . ARG A 1 510 ? -9.679 -39.572 -4.632 1.00 86.06 510 ARG A O 1
ATOM 3997 N N . CYS A 1 511 ? -11.186 -38.417 -5.835 1.00 85.69 511 CYS A N 1
ATOM 3998 C CA . CYS A 1 511 ? -11.730 -37.638 -4.711 1.00 85.69 511 CYS A CA 1
ATOM 3999 C C . CYS A 1 511 ? -13.084 -38.183 -4.202 1.00 85.69 511 CYS A C 1
ATOM 4001 O O . CYS A 1 511 ? -13.683 -37.583 -3.313 1.00 85.69 511 CYS A O 1
ATOM 4003 N N . THR A 1 512 ? -13.599 -39.263 -4.799 1.00 86.94 512 THR A N 1
ATOM 4004 C CA . THR A 1 512 ? -14.902 -39.886 -4.512 1.00 86.94 512 THR A CA 1
ATOM 4005 C C . THR A 1 512 ? -14.837 -41.385 -4.817 1.00 86.94 512 THR A C 1
ATOM 4007 O O . THR A 1 512 ? -14.099 -41.804 -5.705 1.00 86.94 512 THR A O 1
ATOM 4010 N N . GLY A 1 513 ? -15.601 -42.210 -4.101 1.00 86.56 513 GLY A N 1
ATOM 4011 C CA . GLY A 1 513 ? -15.593 -43.666 -4.269 1.00 86.56 513 GLY A CA 1
ATOM 4012 C C . GLY A 1 513 ? -16.023 -44.400 -3.000 1.00 86.56 513 GLY A C 1
ATOM 4013 O O . GLY A 1 513 ? -16.464 -43.777 -2.036 1.00 86.56 513 GLY A O 1
ATOM 4014 N N . ALA A 1 514 ? -15.888 -45.728 -2.999 1.00 87.06 514 ALA A N 1
ATOM 4015 C CA . ALA A 1 514 ? -16.152 -46.544 -1.817 1.00 87.06 514 ALA A CA 1
ATOM 4016 C C . ALA A 1 514 ? -15.119 -46.271 -0.710 1.00 87.06 514 ALA A C 1
ATOM 4018 O O . ALA A 1 514 ? -13.924 -46.121 -0.987 1.00 87.06 514 ALA A O 1
ATOM 4019 N N . LEU A 1 515 ? -15.577 -46.239 0.542 1.00 88.94 515 LEU A N 1
ATOM 4020 C CA . LEU A 1 515 ? -14.713 -46.074 1.709 1.00 88.94 515 LEU A CA 1
ATOM 4021 C C . LEU A 1 515 ? -14.113 -47.416 2.154 1.00 88.94 515 LEU A C 1
ATOM 4023 O O . LEU A 1 515 ? -14.779 -48.451 2.124 1.00 88.94 515 LEU A O 1
ATOM 4027 N N . GLN A 1 516 ? -12.859 -47.386 2.602 1.00 88.62 516 GLN A N 1
ATOM 4028 C CA . GLN A 1 516 ? -12.223 -48.477 3.346 1.00 88.62 516 GLN A CA 1
ATOM 4029 C C . GLN A 1 516 ? -12.347 -48.240 4.865 1.00 88.62 516 GLN A C 1
ATOM 4031 O O . GLN A 1 516 ? -13.020 -47.311 5.309 1.00 88.62 516 GLN A O 1
ATOM 4036 N N . LYS A 1 517 ? -11.690 -49.070 5.691 1.00 86.06 517 LYS A N 1
ATOM 4037 C CA . LYS A 1 517 ? -11.666 -48.865 7.151 1.00 86.06 517 LYS A CA 1
ATOM 4038 C C . LYS A 1 517 ? -11.108 -47.463 7.479 1.00 86.06 517 LYS A C 1
ATOM 4040 O O . LYS A 1 517 ? -10.005 -47.153 7.016 1.00 86.06 517 LYS A O 1
ATOM 4045 N N . PRO A 1 518 ? -11.823 -46.634 8.265 1.00 81.12 518 PRO A N 1
ATOM 4046 C CA . PRO A 1 518 ? -11.404 -45.266 8.548 1.00 81.12 518 PRO A CA 1
ATOM 4047 C C . PRO A 1 518 ? -10.108 -45.235 9.360 1.00 81.12 518 PRO A C 1
ATOM 4049 O O . PRO A 1 518 ? -9.788 -46.170 10.103 1.00 81.12 518 PRO A O 1
ATOM 4052 N N . TYR A 1 519 ? -9.375 -44.132 9.237 1.00 77.12 519 TYR A N 1
ATOM 4053 C CA . TYR A 1 519 ? -8.275 -43.821 10.140 1.00 77.12 519 TYR A CA 1
ATOM 4054 C C . TYR A 1 519 ? -8.831 -43.615 11.559 1.00 77.12 519 TYR A C 1
ATOM 4056 O O . TYR A 1 519 ? -9.983 -43.219 11.728 1.00 77.12 519 TYR A O 1
ATOM 4064 N N . LYS A 1 520 ? -8.042 -43.917 12.597 1.00 76.44 520 LYS A N 1
ATOM 4065 C CA . LYS A 1 520 ? -8.478 -43.752 14.001 1.00 76.44 520 LYS A CA 1
ATOM 4066 C C . LYS A 1 520 ? -7.421 -43.179 14.942 1.00 76.44 520 LYS A C 1
ATOM 4068 O O . LYS A 1 520 ? -7.788 -42.621 15.967 1.00 76.44 520 LYS A O 1
ATOM 4073 N N . SER A 1 521 ? -6.133 -43.286 14.614 1.00 74.88 521 SER A N 1
ATOM 4074 C CA . SER A 1 521 ? -5.037 -42.975 15.544 1.00 74.88 521 SER A CA 1
ATOM 4075 C C . SER A 1 521 ? -4.804 -41.486 15.801 1.00 74.88 521 SER A C 1
ATOM 4077 O O . SER A 1 521 ? -4.287 -41.167 16.859 1.00 74.88 521 SER A O 1
ATOM 4079 N N . ARG A 1 522 ? -5.179 -40.585 14.881 1.00 78.94 522 ARG A N 1
ATOM 4080 C CA . ARG A 1 522 ? -5.088 -39.120 15.085 1.00 78.94 522 ARG A CA 1
ATOM 4081 C C . ARG A 1 522 ? -6.367 -38.353 14.729 1.00 78.94 522 ARG A C 1
ATOM 4083 O O . ARG A 1 522 ? -6.348 -37.136 14.618 1.00 78.94 522 ARG A O 1
ATOM 4090 N N . VAL A 1 523 ? -7.472 -39.062 14.500 1.00 88.56 523 VAL A N 1
ATOM 4091 C CA . VAL A 1 523 ? -8.755 -38.446 14.128 1.00 88.56 523 VAL A CA 1
ATOM 4092 C C . VAL A 1 523 ? -9.308 -37.625 15.282 1.00 88.56 523 VAL A C 1
ATOM 4094 O O . VAL A 1 523 ? -9.324 -38.096 16.421 1.00 88.56 523 VAL A O 1
ATOM 4097 N N . GLY A 1 524 ? -9.823 -36.445 14.954 1.00 91.56 524 GLY A N 1
ATOM 4098 C CA . GLY A 1 524 ? -10.493 -35.559 15.889 1.00 91.56 524 GLY A CA 1
ATOM 4099 C C . GLY A 1 524 ? -11.084 -34.336 15.194 1.00 91.56 524 GLY A C 1
ATOM 4100 O O . GLY A 1 524 ? -10.820 -34.055 14.023 1.00 91.56 524 GLY A O 1
ATOM 4101 N N . THR A 1 525 ? -11.898 -33.600 15.930 1.00 94.69 525 THR A N 1
ATOM 4102 C CA . THR A 1 525 ? -12.375 -32.262 15.583 1.00 94.69 525 THR A CA 1
ATOM 4103 C C . THR A 1 525 ? -12.373 -31.450 16.859 1.00 94.69 525 THR A C 1
ATOM 4105 O O . THR A 1 525 ? -13.079 -31.806 17.801 1.00 94.69 525 THR A O 1
ATOM 4108 N N . THR A 1 526 ? -11.594 -30.375 16.896 1.00 97.00 526 THR A N 1
ATOM 4109 C CA . THR A 1 526 ? -11.510 -29.478 18.049 1.00 97.00 526 THR A CA 1
ATOM 4110 C C . THR A 1 526 ? -11.928 -28.074 17.635 1.00 97.00 526 THR A C 1
ATOM 4112 O O . THR A 1 526 ? -11.479 -27.558 16.614 1.00 97.00 526 THR A O 1
ATOM 4115 N N . LYS A 1 527 ? -12.814 -27.471 18.426 1.00 96.88 527 LYS A N 1
ATOM 4116 C CA . LYS A 1 527 ? -13.344 -26.115 18.268 1.00 96.88 527 LYS A CA 1
ATOM 4117 C C . LYS A 1 527 ? -12.931 -25.261 19.462 1.00 96.88 527 LYS A C 1
ATOM 4119 O O . LYS A 1 527 ? -12.999 -25.733 20.596 1.00 96.88 527 LYS A O 1
ATOM 4124 N N . PHE A 1 528 ? -12.519 -24.020 19.230 1.00 95.62 528 PHE A N 1
ATOM 4125 C CA . PHE A 1 528 ? -11.830 -23.187 20.219 1.00 95.62 528 PHE A CA 1
ATOM 4126 C C . PHE A 1 528 ? -12.622 -21.914 20.530 1.00 95.62 528 PHE A C 1
ATOM 4128 O O . PHE A 1 528 ? -12.978 -21.165 19.628 1.00 95.62 528 PHE A O 1
ATOM 4135 N N . SER A 1 529 ? -12.879 -21.646 21.814 1.00 93.56 529 SER A N 1
ATOM 4136 C CA . SER A 1 529 ? -13.505 -20.385 22.266 1.00 93.56 529 SER A CA 1
ATOM 4137 C C . SER A 1 529 ? -12.500 -19.393 22.867 1.00 93.56 529 SER A C 1
ATOM 4139 O O . SER A 1 529 ? -12.720 -18.180 22.839 1.00 93.56 529 SER A O 1
ATOM 4141 N N . LYS A 1 530 ? -11.378 -19.911 23.383 1.00 96.19 530 LYS A N 1
ATOM 4142 C CA . LYS A 1 530 ? -10.185 -19.154 23.770 1.00 96.19 530 LYS A CA 1
ATOM 4143 C C . LYS A 1 530 ? -8.925 -19.966 23.451 1.00 96.19 530 LYS A C 1
ATOM 4145 O O . LYS A 1 530 ? -8.998 -21.193 23.374 1.00 96.19 530 LYS A O 1
ATOM 4150 N N . LEU A 1 531 ? -7.783 -19.296 23.321 1.00 96.38 531 LEU A N 1
ATOM 4151 C CA . LEU A 1 531 ? -6.460 -19.896 23.089 1.00 96.38 531 LEU A CA 1
ATOM 4152 C C . LEU A 1 531 ? -5.522 -19.554 24.242 1.00 96.38 531 LEU A C 1
ATOM 4154 O O . LEU A 1 531 ? -5.477 -18.390 24.632 1.00 96.38 531 LEU A O 1
ATOM 4158 N N . ARG A 1 532 ? -4.735 -20.503 24.764 1.00 96.81 532 ARG A N 1
ATOM 4159 C CA . ARG A 1 532 ? -3.654 -20.154 25.704 1.00 96.81 532 ARG A CA 1
ATOM 4160 C C . ARG A 1 532 ? -2.599 -19.361 24.944 1.00 96.81 532 ARG A C 1
ATOM 4162 O O . ARG A 1 532 ? -2.148 -19.779 23.876 1.00 96.81 532 ARG A O 1
ATOM 4169 N N . ILE A 1 533 ? -2.197 -18.232 25.508 1.00 96.00 533 ILE A N 1
ATOM 4170 C CA . ILE A 1 533 ? -1.189 -17.353 24.920 1.00 96.00 533 ILE A CA 1
ATOM 4171 C C . ILE A 1 533 ? -0.010 -17.147 25.861 1.00 96.00 533 ILE A C 1
ATOM 4173 O O . ILE A 1 533 ? -0.152 -17.215 27.077 1.00 96.00 533 ILE A O 1
ATOM 4177 N N . LYS A 1 534 ? 1.154 -16.859 25.290 1.00 89.81 534 LYS A N 1
ATOM 4178 C CA . LYS A 1 534 ? 2.359 -16.431 25.998 1.00 89.81 534 LYS A CA 1
ATOM 4179 C C . LYS A 1 534 ? 2.897 -15.177 25.316 1.00 89.81 534 LYS A C 1
ATOM 4181 O O . LYS A 1 534 ? 2.968 -15.118 24.091 1.00 89.81 534 LYS A O 1
ATOM 4186 N N . PHE A 1 535 ? 3.277 -14.177 26.100 1.00 86.25 535 PHE A N 1
ATOM 4187 C CA . PHE A 1 535 ? 3.834 -12.938 25.566 1.00 86.25 535 PHE A CA 1
ATOM 4188 C C . PHE A 1 535 ? 5.330 -13.079 25.247 1.00 86.25 535 PHE A C 1
ATOM 4190 O O . PHE A 1 535 ? 6.080 -13.721 25.983 1.00 86.25 535 PHE A O 1
ATOM 4197 N N . GLU A 1 536 ? 5.742 -12.463 24.144 1.00 78.38 536 GLU A N 1
ATOM 4198 C CA . GLU A 1 536 ? 7.122 -12.126 23.787 1.00 78.38 536 GLU A CA 1
ATOM 4199 C C . GLU A 1 536 ? 7.185 -10.595 23.584 1.00 78.38 536 GLU A C 1
ATOM 4201 O O . GLU A 1 536 ? 6.153 -9.950 23.393 1.00 78.38 536 GLU A O 1
ATOM 4206 N N . ASP A 1 537 ? 8.371 -9.981 23.592 1.00 64.25 537 ASP A N 1
ATOM 4207 C CA . ASP A 1 537 ? 8.556 -8.521 23.774 1.00 64.25 537 ASP A CA 1
ATOM 4208 C C . ASP A 1 537 ? 7.829 -7.612 22.758 1.00 64.25 537 ASP A C 1
ATOM 4210 O O . ASP A 1 537 ? 7.678 -6.404 22.976 1.00 64.25 537 ASP A O 1
ATOM 4214 N N . SER A 1 538 ? 7.430 -8.182 21.618 1.00 67.25 538 SER A N 1
ATOM 4215 C CA . SER A 1 538 ? 6.750 -7.516 20.502 1.00 67.25 538 SER A CA 1
ATOM 4216 C C . SER A 1 538 ? 5.725 -8.406 19.768 1.00 67.25 538 SER A C 1
ATOM 4218 O O . SER A 1 538 ? 5.293 -8.041 18.676 1.00 67.25 538 SER A O 1
ATOM 4220 N N . ARG A 1 539 ? 5.375 -9.591 20.299 1.00 79.12 539 ARG A N 1
ATOM 4221 C CA . ARG A 1 539 ? 4.409 -10.535 19.689 1.00 79.12 539 ARG A CA 1
ATOM 4222 C C . ARG A 1 539 ? 3.864 -11.545 20.711 1.00 79.12 539 ARG A C 1
ATOM 4224 O O . ARG A 1 539 ? 4.276 -11.554 21.863 1.00 79.12 539 ARG A O 1
ATOM 4231 N N . VAL A 1 540 ? 2.932 -12.396 20.299 1.00 89.25 540 VAL A N 1
ATOM 4232 C CA . VAL A 1 540 ? 2.241 -13.365 21.160 1.00 89.25 540 VAL A CA 1
ATOM 4233 C C . VAL A 1 540 ? 2.386 -14.770 20.575 1.00 89.25 540 VAL A C 1
ATOM 4235 O O . VAL A 1 540 ? 1.992 -15.013 19.437 1.00 89.25 540 VAL A O 1
ATOM 4238 N N . GLU A 1 541 ? 2.940 -15.702 21.343 1.00 91.69 541 GLU A N 1
ATOM 4239 C CA . GLU A 1 541 ? 3.002 -17.127 21.010 1.00 91.69 541 GLU A CA 1
ATOM 4240 C C . GLU A 1 541 ? 1.690 -17.811 21.424 1.00 91.69 541 GLU A C 1
ATOM 4242 O O . GLU A 1 541 ? 1.268 -17.711 22.578 1.00 91.69 541 GLU A O 1
ATOM 4247 N N . VAL A 1 542 ? 1.035 -18.517 20.500 1.00 95.56 542 VAL A N 1
ATOM 4248 C CA . VAL A 1 542 ? -0.119 -19.370 20.822 1.00 95.56 542 VAL A CA 1
ATOM 4249 C C . VAL A 1 542 ? 0.383 -20.739 21.271 1.00 95.56 542 VAL A C 1
ATOM 4251 O O . VAL A 1 542 ? 1.088 -21.420 20.525 1.00 95.56 542 VAL A O 1
ATOM 4254 N N . ILE A 1 543 ? -0.029 -21.177 22.461 1.00 95.56 543 ILE A N 1
ATOM 4255 C CA . ILE A 1 543 ? 0.224 -22.533 22.963 1.00 95.56 543 ILE A CA 1
ATOM 4256 C C . ILE A 1 543 ? -0.880 -23.436 22.397 1.00 95.56 543 ILE A C 1
ATOM 4258 O O . ILE A 1 5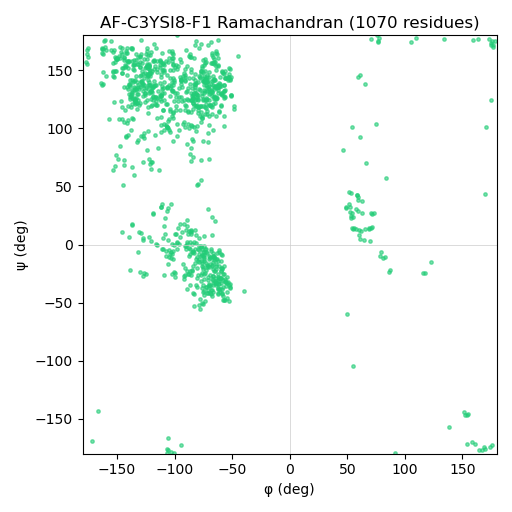43 ? -1.977 -23.549 22.945 1.00 95.56 543 ILE A O 1
ATOM 4262 N N . ARG A 1 544 ? -0.608 -23.982 21.206 1.00 94.88 544 ARG A N 1
ATOM 4263 C CA . ARG A 1 544 ? -1.591 -24.611 20.300 1.00 94.88 544 ARG A CA 1
ATOM 4264 C C . ARG A 1 544 ? -2.205 -25.914 20.830 1.00 94.88 544 ARG A C 1
ATOM 4266 O O . ARG A 1 544 ? -3.240 -26.330 20.310 1.00 94.88 544 ARG A O 1
ATOM 4273 N N . ASP A 1 545 ? -1.561 -26.527 21.816 1.00 92.25 545 ASP A N 1
ATOM 4274 C CA . ASP A 1 545 ? -1.906 -27.780 22.490 1.00 92.25 545 ASP A CA 1
ATOM 4275 C C . ASP A 1 545 ? -2.559 -27.577 23.877 1.00 92.25 545 ASP A C 1
ATOM 4277 O O . ASP A 1 545 ? -2.949 -28.549 24.529 1.00 92.25 545 ASP A O 1
ATOM 4281 N N . ASP A 1 546 ? -2.756 -26.332 24.338 1.00 94.94 546 ASP A N 1
ATOM 4282 C CA . ASP A 1 546 ? -3.608 -26.069 25.504 1.00 94.94 546 ASP A CA 1
ATOM 4283 C C . ASP A 1 546 ? -5.085 -26.076 25.083 1.00 94.94 546 ASP A C 1
ATOM 4285 O O . ASP A 1 546 ? -5.642 -25.125 24.527 1.00 94.94 546 ASP A O 1
ATOM 4289 N N . HIS A 1 547 ? -5.735 -27.192 25.389 1.00 94.12 547 HIS A N 1
ATOM 4290 C CA . HIS A 1 547 ? -7.113 -27.471 25.005 1.00 94.12 547 HIS A CA 1
ATOM 4291 C C . HIS A 1 547 ? -8.156 -27.042 26.059 1.00 94.12 547 HIS A C 1
ATOM 4293 O O . HIS A 1 547 ? -9.286 -27.537 26.008 1.00 94.12 547 HIS A O 1
ATOM 4299 N N . THR A 1 548 ? -7.809 -26.173 27.020 1.00 93.44 548 THR A N 1
ATOM 4300 C CA . THR A 1 548 ? -8.664 -25.817 28.180 1.00 93.44 548 THR A CA 1
ATOM 4301 C C . THR A 1 548 ? -10.032 -25.247 27.791 1.00 93.44 548 THR A C 1
ATOM 4303 O O . THR A 1 548 ? -11.052 -25.722 28.281 1.00 93.44 548 THR A O 1
ATOM 4306 N N . PHE A 1 549 ? -10.078 -24.278 26.869 1.00 93.38 549 PHE A N 1
ATOM 4307 C CA . PHE A 1 549 ? -11.319 -23.621 26.415 1.00 93.38 549 PHE A CA 1
ATOM 4308 C C . PHE A 1 549 ? -11.796 -24.119 25.040 1.00 93.38 549 PHE A C 1
ATOM 4310 O O . PHE A 1 549 ? -12.342 -23.359 24.227 1.00 93.38 549 PHE A O 1
ATOM 4317 N N . SER A 1 550 ? -11.579 -25.411 24.783 1.00 92.81 550 SER A N 1
ATOM 4318 C CA . SER A 1 550 ? -11.978 -26.094 23.552 1.00 92.81 550 SER A CA 1
ATOM 4319 C C . SER A 1 550 ? -13.074 -27.136 23.788 1.00 92.81 550 SER A C 1
ATOM 4321 O O . SER A 1 550 ? -13.152 -27.752 24.852 1.00 92.81 550 SER A O 1
ATOM 4323 N N . THR A 1 551 ? -13.885 -27.398 22.765 1.00 93.94 551 THR A N 1
ATOM 4324 C CA . THR A 1 551 ? -14.719 -28.604 22.682 1.00 93.94 551 THR A CA 1
ATOM 4325 C C . THR A 1 551 ? -14.121 -29.542 21.638 1.00 93.94 551 THR A C 1
ATOM 4327 O O . THR A 1 551 ? -13.679 -29.104 20.581 1.00 93.94 551 THR A O 1
ATOM 4330 N N . SER A 1 552 ? -14.035 -30.839 21.945 1.00 92.31 552 SER A N 1
ATOM 4331 C CA . SER A 1 552 ? -13.418 -31.840 21.062 1.00 92.31 552 SER A CA 1
ATOM 4332 C C . SER A 1 552 ? -14.338 -33.037 20.852 1.00 92.31 552 SER A C 1
ATOM 4334 O O . SER A 1 552 ? -14.967 -33.505 21.800 1.00 92.31 552 SER A O 1
ATOM 4336 N N . THR A 1 553 ? -14.386 -33.557 19.627 1.00 89.94 553 THR A N 1
ATOM 4337 C CA . THR A 1 553 ? -15.093 -34.792 19.268 1.00 89.94 553 THR A CA 1
ATOM 4338 C C . THR A 1 553 ? -14.168 -35.746 18.508 1.00 89.94 553 THR A C 1
ATOM 4340 O O . THR A 1 553 ? -13.249 -35.329 17.804 1.00 89.94 553 THR A O 1
ATOM 4343 N N . GLY A 1 554 ? -14.401 -37.052 18.663 1.00 85.56 554 GLY A N 1
ATOM 4344 C CA . GLY A 1 554 ? -13.494 -38.097 18.179 1.00 85.56 554 GLY A CA 1
ATOM 4345 C C . GLY A 1 554 ? -12.452 -38.534 19.225 1.00 85.56 554 GLY A C 1
ATOM 4346 O O . GLY A 1 554 ? -12.493 -38.076 20.365 1.00 85.56 554 GLY A O 1
ATOM 4347 N N . PRO A 1 555 ? -11.557 -39.476 18.871 1.00 85.25 555 PRO A N 1
ATOM 4348 C CA . PRO A 1 555 ? -10.615 -40.085 19.815 1.00 85.25 555 PRO A CA 1
ATOM 4349 C C . PRO A 1 555 ? -9.416 -39.206 20.207 1.00 85.25 555 PRO A C 1
ATOM 4351 O O . PRO A 1 555 ? -8.731 -39.546 21.166 1.00 85.25 555 PRO A O 1
ATOM 4354 N N . ASN A 1 556 ? -9.145 -38.108 19.493 1.00 89.88 556 ASN A N 1
ATOM 4355 C CA . ASN A 1 556 ? -8.031 -37.197 19.769 1.00 89.88 556 ASN A CA 1
ATOM 4356 C C . ASN A 1 556 ? -8.517 -35.746 19.813 1.00 89.88 556 ASN A C 1
ATOM 4358 O O . ASN A 1 556 ? -9.521 -35.401 19.187 1.00 89.88 556 ASN A O 1
ATOM 4362 N N . LYS A 1 557 ? -7.757 -34.891 20.503 1.00 92.69 557 LYS A N 1
ATOM 4363 C CA . LYS A 1 557 ? -7.827 -33.439 20.309 1.00 92.69 557 LYS A CA 1
ATOM 4364 C C . LYS A 1 557 ? -6.904 -33.042 19.155 1.00 92.69 557 LYS A C 1
ATOM 4366 O O . LYS A 1 557 ? -5.919 -33.733 18.901 1.00 92.69 557 LYS A O 1
ATOM 4371 N N . VAL A 1 558 ? -7.242 -31.967 18.452 1.00 94.12 558 VAL A N 1
ATOM 4372 C CA . VAL A 1 558 ? -6.525 -31.482 17.265 1.00 94.12 558 VAL A CA 1
ATOM 4373 C C . VAL A 1 558 ? -6.042 -30.065 17.543 1.00 94.12 558 VAL A C 1
ATOM 4375 O O . VAL A 1 558 ? -6.854 -29.192 17.834 1.00 94.12 558 VAL A O 1
ATOM 4378 N N . ASP A 1 559 ? -4.730 -29.845 17.501 1.00 95.88 559 ASP A N 1
ATOM 4379 C CA . ASP A 1 559 ? -4.111 -28.585 17.930 1.00 95.88 559 ASP A CA 1
ATOM 4380 C C . ASP A 1 559 ? -4.538 -27.391 17.071 1.00 95.88 559 ASP A C 1
ATOM 4382 O O . ASP A 1 559 ? -4.844 -27.523 15.884 1.00 95.88 559 ASP A O 1
ATOM 4386 N N . TYR A 1 560 ? -4.510 -26.187 17.638 1.00 95.56 560 TYR A N 1
ATOM 4387 C CA . TYR A 1 560 ? -4.993 -25.008 16.923 1.00 95.56 560 TYR A CA 1
ATOM 4388 C C . TYR A 1 560 ? -4.217 -24.768 15.613 1.00 95.56 560 TYR A C 1
ATOM 4390 O O . TYR A 1 560 ? -2.981 -24.809 15.581 1.00 95.56 560 TYR A O 1
ATOM 4398 N N . GLY A 1 561 ? -4.938 -24.569 14.505 1.00 92.31 561 GLY A N 1
ATOM 4399 C CA . GLY A 1 561 ? -4.358 -24.449 13.162 1.00 92.31 561 GLY A CA 1
ATOM 4400 C C . GLY A 1 561 ? -3.748 -25.736 12.575 1.00 92.31 561 GLY A C 1
ATOM 4401 O O . GLY A 1 561 ? -2.999 -25.640 11.606 1.00 92.31 561 GLY A O 1
ATOM 4402 N N . HIS A 1 562 ? -4.010 -26.922 13.140 1.00 94.94 562 HIS A N 1
ATOM 4403 C CA . HIS A 1 562 ? -3.650 -28.222 12.544 1.00 94.94 562 HIS A CA 1
ATOM 4404 C C . HIS A 1 562 ? -4.786 -28.771 11.674 1.00 94.94 562 HIS A C 1
ATOM 4406 O O . HIS A 1 562 ? -5.962 -28.644 12.009 1.00 94.94 562 HIS A O 1
ATOM 4412 N N . ALA A 1 563 ? -4.436 -29.436 10.575 1.00 95.19 563 ALA A N 1
ATOM 4413 C CA . ALA A 1 563 ? -5.370 -30.248 9.799 1.00 95.19 563 ALA A CA 1
ATOM 4414 C C . ALA A 1 563 ? -4.663 -31.442 9.139 1.00 95.19 563 ALA A C 1
ATOM 4416 O O . ALA A 1 563 ? -3.440 -31.457 8.982 1.00 95.19 563 ALA A O 1
ATOM 4417 N N . GLY A 1 564 ? -5.428 -32.450 8.721 1.00 93.50 564 GLY A N 1
ATOM 4418 C CA . GLY A 1 564 ? -4.917 -33.564 7.916 1.00 93.50 564 GLY A CA 1
ATOM 4419 C C . GLY A 1 564 ? -5.944 -34.662 7.666 1.00 93.50 564 GLY A C 1
ATOM 4420 O O . GLY A 1 564 ? -7.021 -34.668 8.257 1.00 93.50 564 GLY A O 1
ATOM 4421 N N . ASP A 1 565 ? -5.606 -35.620 6.809 1.00 91.69 565 ASP A N 1
ATOM 4422 C CA . ASP A 1 565 ? -6.425 -36.807 6.554 1.00 91.69 565 ASP A CA 1
ATOM 4423 C C . ASP A 1 565 ? -5.628 -37.932 5.882 1.00 91.69 565 ASP A C 1
ATOM 4425 O O . ASP A 1 565 ? -4.518 -37.732 5.386 1.00 91.69 565 ASP A O 1
ATOM 4429 N N . CYS A 1 566 ? -6.239 -39.117 5.842 1.00 90.00 566 CYS A N 1
ATOM 4430 C CA . CYS A 1 566 ? -5.781 -40.262 5.056 1.00 90.00 566 CYS A CA 1
ATOM 4431 C C . CYS A 1 566 ? -6.743 -40.589 3.892 1.00 90.00 566 CYS A C 1
ATOM 4433 O O . CYS A 1 566 ? -6.942 -41.771 3.580 1.00 90.00 566 CYS A O 1
ATOM 4435 N N . TYR A 1 567 ? -7.391 -39.567 3.315 1.00 89.62 567 TYR A N 1
ATOM 4436 C CA . TYR A 1 567 ? -8.570 -39.702 2.454 1.00 89.62 567 TYR A CA 1
ATOM 4437 C C . TYR A 1 567 ? -8.244 -40.145 1.023 1.00 89.62 567 TYR A C 1
ATOM 4439 O O . TYR A 1 567 ? -8.904 -41.041 0.493 1.00 89.62 567 TYR A O 1
ATOM 4447 N N . SER A 1 568 ? -7.248 -39.513 0.396 1.00 88.00 568 SER A N 1
ATOM 4448 C CA . SER A 1 568 ? -6.939 -39.624 -1.037 1.00 88.00 568 SER A CA 1
ATOM 4449 C C . SER A 1 568 ? -5.493 -39.207 -1.307 1.00 88.00 568 SER A C 1
ATOM 4451 O O . SER A 1 568 ? -5.004 -38.275 -0.680 1.00 88.00 568 SER A O 1
ATOM 4453 N N . TRP A 1 569 ? -4.811 -39.838 -2.265 1.00 85.62 569 TRP A N 1
ATOM 4454 C CA . TRP A 1 569 ? -3.447 -39.461 -2.668 1.00 85.62 569 TRP A CA 1
ATOM 4455 C C . TRP A 1 569 ? -3.412 -38.547 -3.907 1.00 85.62 569 TRP A C 1
ATOM 4457 O O . TRP A 1 569 ? -2.356 -38.356 -4.507 1.00 85.62 569 TRP A O 1
ATOM 4467 N N . LYS A 1 570 ? -4.555 -37.970 -4.304 1.00 85.31 570 LYS A N 1
ATOM 4468 C CA . LYS A 1 570 ? -4.671 -37.016 -5.416 1.00 85.31 570 LYS A CA 1
ATOM 4469 C C . LYS A 1 570 ? -4.818 -35.568 -4.913 1.00 85.31 570 LYS A C 1
ATOM 4471 O O . LYS A 1 570 ? -5.609 -35.281 -4.015 1.00 85.31 570 LYS A O 1
ATOM 4476 N N . GLN A 1 571 ? -4.096 -34.641 -5.550 1.00 86.69 571 GLN A N 1
ATOM 4477 C CA . GLN A 1 571 ? -4.182 -33.197 -5.285 1.00 86.69 571 GLN A CA 1
ATOM 4478 C C . GLN A 1 571 ? -5.626 -32.673 -5.441 1.00 86.69 571 GLN A C 1
ATOM 4480 O O . GLN A 1 571 ? -6.372 -33.136 -6.306 1.00 86.69 571 GLN A O 1
ATOM 4485 N N . GLY A 1 572 ? -6.035 -31.716 -4.604 1.00 85.31 572 GLY A N 1
ATOM 4486 C CA . GLY A 1 572 ? -7.397 -31.161 -4.560 1.00 85.31 572 GLY A CA 1
ATOM 4487 C C . GLY A 1 572 ? -8.382 -31.934 -3.671 1.00 85.31 572 GLY A C 1
ATOM 4488 O O . GLY A 1 572 ? -9.376 -31.363 -3.211 1.00 85.31 572 GLY A O 1
ATOM 4489 N N . CYS A 1 573 ? -8.119 -33.214 -3.380 1.00 89.50 573 CYS A N 1
ATOM 4490 C CA . CYS A 1 573 ? -9.093 -34.099 -2.733 1.00 89.50 573 CYS A CA 1
ATOM 4491 C C . CYS A 1 573 ? -9.192 -33.982 -1.195 1.00 89.50 573 CYS A C 1
ATOM 4493 O O . CYS A 1 573 ? -10.046 -34.658 -0.618 1.00 89.50 573 CYS A O 1
ATOM 4495 N N . ALA A 1 574 ? -8.359 -33.167 -0.533 1.00 90.44 574 ALA A N 1
ATOM 4496 C CA . ALA A 1 574 ? -8.264 -33.110 0.933 1.00 90.44 574 ALA A CA 1
ATOM 4497 C C . ALA A 1 574 ? -9.583 -32.737 1.646 1.00 90.44 574 ALA A C 1
ATOM 4499 O O . ALA A 1 574 ? -10.414 -31.978 1.132 1.00 90.44 574 ALA A O 1
ATOM 4500 N N . LYS A 1 575 ? -9.744 -33.280 2.851 1.00 91.50 575 LYS A N 1
ATOM 4501 C CA . LYS A 1 575 ? -10.926 -33.240 3.721 1.00 91.50 575 LYS A CA 1
ATOM 4502 C C . LYS A 1 575 ? -10.610 -32.818 5.155 1.00 91.50 575 LYS A C 1
ATOM 4504 O O . LYS A 1 575 ? -11.514 -32.324 5.820 1.00 91.50 575 LYS A O 1
ATOM 4509 N N . GLY A 1 576 ? -9.377 -32.995 5.634 1.00 93.69 576 GLY A N 1
ATOM 4510 C CA . GLY A 1 576 ? -8.925 -32.330 6.858 1.00 93.69 576 GLY A CA 1
ATOM 4511 C C . GLY A 1 576 ? -8.939 -30.816 6.658 1.00 93.69 576 GLY A C 1
ATOM 4512 O O . GLY A 1 576 ? -8.515 -30.331 5.608 1.00 93.69 576 GLY A O 1
ATOM 4513 N N . THR A 1 577 ? -9.442 -30.059 7.629 1.00 96.00 577 THR A N 1
ATOM 4514 C CA . THR A 1 577 ? -9.621 -28.602 7.511 1.00 96.00 577 THR A CA 1
ATOM 4515 C C . THR A 1 577 ? -9.268 -27.881 8.804 1.00 96.00 577 THR A C 1
ATOM 4517 O O . THR A 1 577 ? -9.405 -28.433 9.895 1.00 96.00 577 THR A O 1
ATOM 4520 N N . PHE A 1 578 ? -8.837 -26.628 8.695 1.00 96.81 578 PHE A N 1
ATOM 4521 C CA . PHE A 1 578 ? -8.791 -25.713 9.833 1.00 96.81 578 PHE A CA 1
ATOM 4522 C C . PHE A 1 578 ? -9.345 -24.344 9.440 1.00 96.81 578 PHE A C 1
ATOM 4524 O O . PHE A 1 578 ? -9.265 -23.947 8.272 1.00 96.81 578 PHE A O 1
ATOM 4531 N N . LYS A 1 579 ? -9.848 -23.610 10.434 1.00 97.38 579 LYS A N 1
ATOM 4532 C CA . LYS A 1 579 ? -10.046 -22.163 10.361 1.00 97.38 579 LYS A CA 1
ATOM 4533 C C . LYS A 1 579 ? -9.513 -21.510 11.637 1.00 97.38 579 LYS A C 1
ATOM 4535 O O . LYS A 1 579 ? -9.750 -21.996 12.741 1.00 97.38 579 LYS A O 1
ATOM 4540 N N . VAL A 1 580 ? -8.767 -20.432 11.442 1.00 96.38 580 VAL A N 1
ATOM 4541 C CA . VAL A 1 580 ? -8.261 -19.499 12.448 1.00 96.38 580 VAL A CA 1
ATOM 4542 C C . VAL A 1 580 ? -8.903 -18.154 12.135 1.00 96.38 580 VAL A C 1
ATOM 4544 O O . VAL A 1 580 ? -8.734 -17.653 11.026 1.00 96.38 580 VAL A O 1
ATOM 4547 N N . ASP A 1 581 ? -9.652 -17.586 13.074 1.00 96.44 581 ASP A N 1
ATOM 4548 C CA . ASP A 1 581 ? -10.436 -16.366 12.887 1.00 96.44 581 ASP A CA 1
ATOM 4549 C C . ASP A 1 581 ? -10.300 -15.452 14.115 1.00 96.44 581 ASP A C 1
ATOM 4551 O O . ASP A 1 581 ? -10.944 -15.631 15.152 1.00 96.44 581 ASP A O 1
ATOM 4555 N N . LEU A 1 582 ? -9.410 -14.469 13.974 1.00 94.19 582 LEU A N 1
ATOM 4556 C CA . LEU A 1 582 ? -9.041 -13.475 14.984 1.00 94.19 582 LEU A CA 1
ATOM 4557 C C . LEU A 1 582 ? -9.926 -12.215 14.910 1.00 94.19 582 LEU A C 1
ATOM 4559 O O . LEU A 1 582 ? -9.586 -11.182 15.499 1.00 94.19 582 LEU A O 1
ATOM 4563 N N . THR A 1 583 ? -11.033 -12.251 14.162 1.00 90.75 583 THR A N 1
ATOM 4564 C CA . THR A 1 583 ? -11.901 -11.084 13.957 1.00 90.75 583 THR A CA 1
ATOM 4565 C C . THR A 1 583 ? -12.482 -10.606 15.291 1.00 90.75 583 THR A C 1
ATOM 4567 O O . THR A 1 583 ? -12.815 -11.393 16.175 1.00 90.75 583 THR A O 1
ATOM 4570 N N . GLY A 1 584 ? -12.532 -9.287 15.484 1.00 84.50 584 GLY A N 1
ATOM 4571 C CA . GLY A 1 584 ? -12.908 -8.666 16.759 1.00 84.50 584 GLY A CA 1
ATOM 4572 C C . 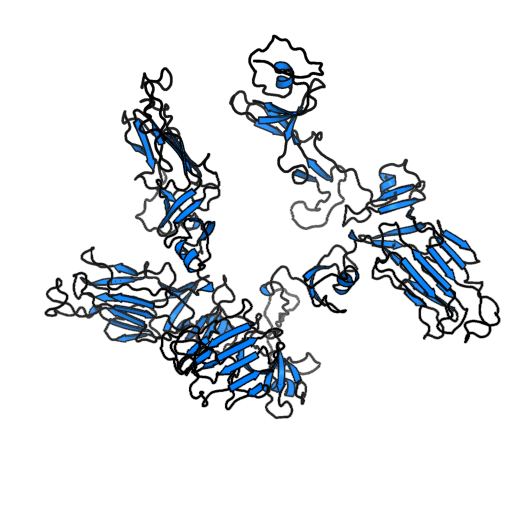GLY A 1 584 ? -11.814 -8.646 17.841 1.00 84.50 584 GLY A C 1
ATOM 4573 O O . GLY A 1 584 ? -11.992 -7.941 18.834 1.00 84.50 584 GLY A O 1
ATOM 4574 N N . THR A 1 585 ? -10.685 -9.349 17.663 1.00 88.69 585 THR A N 1
ATOM 4575 C CA . THR A 1 585 ? -9.492 -9.179 18.519 1.00 88.69 585 THR A CA 1
ATOM 4576 C C . THR A 1 585 ? -8.603 -8.036 18.024 1.00 88.69 585 THR A C 1
ATOM 4578 O O . THR A 1 585 ? -8.659 -7.635 16.856 1.00 88.69 585 THR A O 1
ATOM 4581 N N . GLU A 1 586 ? -7.737 -7.538 18.900 1.00 85.75 586 GLU A N 1
ATOM 4582 C CA . GLU A 1 586 ? -6.718 -6.522 18.615 1.00 85.75 586 GLU A CA 1
ATOM 4583 C C . GLU A 1 586 ? -5.484 -7.091 17.873 1.00 85.75 586 GLU A C 1
ATOM 4585 O O . GLU A 1 586 ? -4.560 -6.351 17.536 1.00 85.75 586 GLU A O 1
ATOM 4590 N N . LEU A 1 587 ? -5.451 -8.401 17.598 1.00 88.31 587 LEU A N 1
ATOM 4591 C CA . LEU A 1 587 ? -4.302 -9.113 17.034 1.00 88.31 587 LEU A CA 1
ATOM 4592 C C . LEU A 1 587 ? -4.509 -9.520 15.563 1.00 88.31 587 LEU A C 1
ATOM 4594 O O . LEU A 1 587 ? -5.631 -9.657 15.074 1.00 88.31 587 LEU A O 1
ATOM 4598 N N . VAL A 1 588 ? -3.391 -9.746 14.869 1.00 89.56 588 VAL A N 1
ATOM 4599 C CA . VAL A 1 588 ? -3.301 -10.333 13.519 1.00 89.56 588 VAL A CA 1
ATOM 4600 C C . VAL A 1 588 ? -2.266 -11.464 13.510 1.00 89.56 588 VAL A C 1
ATOM 4602 O O . VAL A 1 588 ? -1.416 -11.529 14.398 1.00 89.56 588 VAL A O 1
ATOM 4605 N N . LEU A 1 589 ? -2.285 -12.348 12.510 1.00 86.31 589 LEU A N 1
ATOM 4606 C CA . LEU A 1 589 ? -1.205 -13.320 12.290 1.00 86.31 589 LEU A CA 1
ATOM 4607 C C . LEU A 1 589 ? 0.088 -12.580 11.910 1.00 86.31 589 LEU A C 1
ATOM 4609 O O . LEU A 1 589 ? 0.094 -11.831 10.930 1.00 86.31 589 LEU A O 1
ATOM 4613 N N . ALA A 1 590 ? 1.189 -12.811 12.634 1.00 81.12 590 ALA A N 1
ATOM 4614 C CA . ALA A 1 590 ? 2.491 -12.208 12.317 1.00 81.12 590 ALA A CA 1
ATOM 4615 C C . ALA A 1 590 ? 2.941 -12.581 10.888 1.00 81.12 590 ALA A C 1
ATOM 4617 O O . ALA A 1 590 ? 2.568 -13.645 10.390 1.00 81.12 590 ALA A O 1
ATOM 4618 N N . SER A 1 591 ? 3.668 -11.706 10.182 1.00 69.50 591 SER A N 1
ATOM 4619 C CA . SER A 1 591 ? 3.879 -11.840 8.725 1.00 69.50 591 SER A CA 1
ATOM 4620 C C . SER A 1 591 ? 4.712 -13.063 8.324 1.00 69.50 591 SER A C 1
ATOM 4622 O O . SER A 1 591 ? 4.495 -13.612 7.246 1.00 69.50 591 SER A O 1
ATOM 4624 N N . ASP A 1 592 ? 5.592 -13.525 9.216 1.00 66.81 592 ASP A N 1
ATOM 4625 C CA . ASP A 1 592 ? 6.400 -14.744 9.099 1.00 66.81 592 ASP A CA 1
ATOM 4626 C C . ASP A 1 592 ? 5.573 -16.045 9.204 1.00 66.81 592 ASP A C 1
ATOM 4628 O O . ASP A 1 592 ? 6.003 -17.103 8.730 1.00 66.81 592 ASP A O 1
ATOM 4632 N N . VAL A 1 593 ? 4.355 -15.984 9.759 1.00 80.75 593 VAL A N 1
ATOM 4633 C CA . VAL A 1 593 ? 3.455 -17.141 9.855 1.00 80.75 593 VAL A CA 1
ATOM 4634 C C . VAL A 1 593 ? 2.956 -17.574 8.477 1.00 80.75 593 VAL A C 1
ATOM 4636 O O . VAL A 1 593 ? 2.216 -16.864 7.785 1.00 80.75 593 VAL A O 1
ATOM 4639 N N . HIS A 1 594 ? 3.299 -18.814 8.147 1.00 83.12 594 HIS A N 1
ATOM 4640 C CA . HIS A 1 594 ? 2.813 -19.587 7.014 1.00 83.12 594 HIS A CA 1
ATOM 4641 C C . HIS A 1 594 ? 2.651 -21.059 7.433 1.00 83.12 594 HIS A C 1
ATOM 4643 O O . HIS A 1 594 ? 3.141 -21.470 8.487 1.00 83.12 594 HIS A O 1
ATOM 4649 N N . TRP A 1 595 ? 1.953 -21.854 6.619 1.00 89.38 595 TRP A N 1
ATOM 4650 C CA . TRP A 1 595 ? 1.723 -23.278 6.874 1.00 89.38 595 TRP A CA 1
ATOM 4651 C C . TRP A 1 595 ? 2.558 -24.161 5.942 1.00 89.38 595 TRP A C 1
ATOM 4653 O O . TRP A 1 595 ? 2.760 -23.838 4.772 1.00 89.38 595 TRP A O 1
ATOM 4663 N N . VAL A 1 596 ? 2.999 -25.306 6.461 1.00 87.19 596 VAL A N 1
ATOM 4664 C CA . VAL A 1 596 ? 3.787 -26.328 5.756 1.00 87.19 596 VAL A CA 1
ATOM 4665 C C . VAL A 1 596 ? 3.082 -27.686 5.809 1.00 87.19 596 VAL A C 1
ATOM 4667 O O . VAL A 1 596 ? 2.303 -27.946 6.724 1.00 87.19 596 VAL A O 1
ATOM 4670 N N . MET A 1 597 ? 3.346 -28.557 4.829 1.00 84.62 597 MET A N 1
ATOM 4671 C CA . MET A 1 597 ? 2.868 -29.948 4.816 1.00 84.62 597 MET A CA 1
ATOM 4672 C C . MET A 1 597 ? 3.961 -30.907 5.292 1.00 84.62 597 MET A C 1
ATOM 4674 O O . MET A 1 597 ? 5.049 -30.946 4.720 1.00 84.62 597 MET A O 1
ATOM 4678 N N . GLU A 1 598 ? 3.625 -31.729 6.281 1.00 83.94 598 GLU A N 1
ATOM 4679 C CA . GLU A 1 598 ? 4.457 -32.798 6.833 1.00 83.94 598 GLU A CA 1
ATOM 4680 C C . GLU A 1 598 ? 3.762 -34.161 6.694 1.00 83.94 598 GLU A C 1
ATOM 4682 O O . GLU A 1 598 ? 2.563 -34.245 6.422 1.00 83.94 598 GLU A O 1
ATOM 4687 N N . GLU A 1 599 ? 4.526 -35.243 6.878 1.00 79.94 599 GLU A N 1
ATOM 4688 C CA . GLU A 1 599 ? 4.048 -36.641 6.860 1.00 79.94 599 GLU A CA 1
ATOM 4689 C C . GLU A 1 599 ? 3.286 -37.061 5.577 1.00 79.94 599 GLU A C 1
ATOM 4691 O O . GLU A 1 599 ? 2.649 -38.111 5.520 1.00 79.94 599 GLU A O 1
ATOM 4696 N N . ARG A 1 600 ? 3.369 -36.251 4.514 1.00 80.00 600 ARG A N 1
ATOM 4697 C CA . ARG A 1 600 ? 2.666 -36.453 3.243 1.00 80.00 600 ARG A CA 1
ATOM 4698 C C . ARG A 1 600 ? 3.253 -37.596 2.413 1.00 80.00 600 ARG A C 1
ATOM 4700 O O . ARG A 1 600 ? 4.466 -37.724 2.269 1.00 80.00 600 ARG A O 1
ATOM 4707 N N . TRP A 1 601 ? 2.372 -38.335 1.746 1.00 71.50 601 TRP A N 1
ATOM 4708 C CA . TRP A 1 601 ? 2.731 -39.182 0.613 1.00 71.50 601 TRP A CA 1
ATOM 4709 C C . TRP A 1 601 ? 1.640 -39.129 -0.472 1.00 71.50 601 TRP A C 1
ATOM 4711 O O . TRP A 1 601 ? 0.457 -39.248 -0.130 1.00 71.50 601 TRP A O 1
ATOM 4721 N N . PRO A 1 602 ? 1.999 -38.997 -1.766 1.00 75.00 602 PRO A N 1
ATOM 4722 C CA . PRO A 1 602 ? 3.340 -38.716 -2.297 1.00 75.00 602 PRO A CA 1
ATOM 4723 C C . PRO A 1 602 ? 3.859 -37.304 -1.966 1.00 75.00 602 PRO A C 1
ATOM 4725 O O . PRO A 1 602 ? 3.096 -36.412 -1.600 1.00 75.00 602 PRO A O 1
ATOM 4728 N N . GLU A 1 603 ? 5.165 -37.081 -2.134 1.00 73.62 603 GLU A N 1
ATOM 4729 C CA . GLU A 1 603 ? 5.830 -35.812 -1.782 1.00 73.62 603 GLU A CA 1
ATOM 4730 C C . GLU A 1 603 ? 5.360 -34.594 -2.593 1.00 73.62 603 GLU A C 1
ATOM 4732 O O . GLU A 1 603 ? 5.503 -33.465 -2.129 1.00 73.62 603 GLU A O 1
ATOM 4737 N N . TYR A 1 604 ? 4.761 -34.794 -3.773 1.00 78.12 604 TYR A N 1
ATOM 4738 C CA . TYR A 1 604 ? 4.229 -33.692 -4.584 1.00 78.12 604 TYR A CA 1
ATOM 4739 C C . TYR A 1 604 ? 2.981 -33.027 -3.978 1.00 78.12 604 TYR A C 1
ATOM 4741 O O . TYR A 1 604 ? 2.580 -31.969 -4.457 1.00 78.12 604 TYR A O 1
ATOM 4749 N N . LEU A 1 605 ? 2.341 -33.629 -2.963 1.00 77.50 605 LEU A N 1
ATOM 4750 C CA . LEU A 1 605 ? 1.085 -33.116 -2.412 1.00 77.50 605 LEU A CA 1
ATOM 4751 C C . LEU A 1 605 ? 1.284 -31.793 -1.661 1.00 77.50 605 LEU A C 1
ATOM 4753 O O . LEU A 1 605 ? 2.001 -31.735 -0.658 1.00 77.50 605 LEU A O 1
ATOM 4757 N N . THR A 1 606 ? 0.618 -30.733 -2.111 1.00 85.31 606 THR A N 1
ATOM 4758 C CA . THR A 1 606 ? 0.611 -29.407 -1.471 1.00 85.31 606 THR A CA 1
ATOM 4759 C C . THR A 1 606 ? -0.681 -29.159 -0.688 1.00 85.31 606 THR A C 1
ATOM 4761 O O . THR A 1 606 ? -1.666 -29.888 -0.836 1.00 85.31 606 THR A O 1
ATOM 4764 N N . ILE A 1 607 ? -0.685 -28.124 0.160 1.00 86.00 607 ILE A N 1
ATOM 4765 C CA . ILE A 1 607 ? -1.893 -27.650 0.853 1.00 86.00 607 ILE A CA 1
ATOM 4766 C C . ILE A 1 607 ? -2.936 -27.226 -0.193 1.00 86.00 607 ILE A C 1
ATOM 4768 O O . ILE A 1 607 ? -2.593 -26.550 -1.162 1.00 86.00 607 ILE A O 1
ATOM 4772 N N . ASN A 1 608 ? -4.201 -27.606 -0.000 1.00 86.44 608 ASN A N 1
ATOM 4773 C CA . ASN A 1 608 ? -5.300 -27.159 -0.854 1.00 86.44 608 ASN A CA 1
ATOM 4774 C C . ASN A 1 608 ? -5.974 -25.934 -0.235 1.00 86.44 608 ASN A C 1
ATOM 4776 O O . ASN A 1 608 ? -6.148 -25.870 0.981 1.00 86.44 608 ASN A O 1
ATOM 4780 N N . ASP A 1 609 ? -6.378 -24.994 -1.084 1.00 86.19 609 ASP A N 1
ATOM 4781 C CA . ASP A 1 609 ? -7.164 -23.807 -0.726 1.00 86.19 609 ASP A CA 1
ATOM 4782 C C . ASP A 1 609 ? -6.571 -22.999 0.448 1.00 86.19 609 ASP A C 1
ATOM 4784 O O . ASP A 1 609 ? -7.307 -22.463 1.274 1.00 86.19 609 ASP A O 1
ATOM 4788 N N . MET A 1 610 ? -5.235 -22.936 0.540 1.00 89.88 610 MET A N 1
ATOM 4789 C CA . MET A 1 610 ? -4.535 -22.142 1.552 1.00 89.88 610 MET A CA 1
ATOM 4790 C C . MET A 1 610 ? -4.880 -20.662 1.372 1.00 89.88 610 MET A C 1
ATOM 4792 O O . MET A 1 610 ? -4.495 -20.051 0.376 1.00 89.88 610 MET A O 1
ATOM 4796 N N . SER A 1 611 ? -5.572 -20.087 2.350 1.00 87.19 611 SER A N 1
ATOM 4797 C CA . SER A 1 611 ? -6.013 -18.697 2.337 1.00 87.19 611 SER A CA 1
ATOM 4798 C C . SER A 1 611 ? -5.590 -17.987 3.617 1.00 87.19 611 SER A C 1
ATOM 4800 O O . SER A 1 611 ? -5.704 -18.538 4.712 1.00 87.19 611 SER A O 1
ATOM 4802 N N . ILE A 1 612 ? -5.108 -16.753 3.471 1.00 82.94 612 ILE A N 1
ATOM 4803 C CA . ILE A 1 612 ? -4.896 -15.795 4.560 1.00 82.94 612 ILE A CA 1
ATOM 4804 C C . ILE A 1 612 ? -5.496 -14.467 4.087 1.00 82.94 612 ILE A C 1
ATOM 4806 O O . ILE A 1 612 ? -5.217 -14.023 2.971 1.00 82.94 612 ILE A O 1
ATOM 4810 N N . SER A 1 613 ? -6.340 -13.844 4.907 1.00 82.00 613 SER A N 1
ATOM 4811 C CA . SER A 1 613 ? -6.988 -12.571 4.584 1.00 82.00 613 SER A CA 1
ATOM 4812 C C . SER A 1 613 ? -5.978 -11.419 4.474 1.00 82.00 613 SER A C 1
ATOM 4814 O O . SER A 1 613 ? -4.884 -11.468 5.039 1.00 82.00 613 SER A O 1
ATOM 4816 N N . LYS A 1 614 ? -6.338 -10.347 3.750 1.00 71.06 614 LYS A N 1
ATOM 4817 C CA . LYS A 1 614 ? -5.443 -9.191 3.524 1.00 71.06 614 LYS A CA 1
ATOM 4818 C C . LYS A 1 614 ? -5.044 -8.468 4.818 1.00 71.06 614 LYS A C 1
ATOM 4820 O O . LYS A 1 614 ? -3.934 -7.963 4.904 1.00 71.06 614 LYS A O 1
ATOM 4825 N N . ASP A 1 615 ? -5.926 -8.459 5.815 1.00 72.75 615 ASP A N 1
ATOM 4826 C CA . ASP A 1 615 ? -5.689 -7.938 7.169 1.00 72.75 615 ASP A CA 1
ATOM 4827 C C . ASP A 1 615 ? -5.015 -8.960 8.111 1.00 72.75 615 ASP A C 1
ATOM 4829 O O . ASP A 1 615 ? -4.785 -8.670 9.283 1.00 72.75 615 ASP A O 1
ATOM 4833 N N . ARG A 1 616 ? -4.726 -10.171 7.613 1.00 87.00 616 ARG A N 1
ATOM 4834 C CA . ARG A 1 616 ? -4.146 -11.309 8.341 1.00 87.00 616 ARG A CA 1
ATOM 4835 C C . ARG A 1 616 ? -4.914 -11.732 9.606 1.00 87.00 616 ARG A C 1
ATOM 4837 O O . ARG A 1 616 ? -4.326 -12.371 10.479 1.00 87.00 616 ARG A O 1
ATOM 4844 N N . LYS A 1 617 ? -6.217 -11.439 9.714 1.00 90.31 617 LYS A N 1
ATOM 4845 C CA . LYS A 1 617 ? -7.063 -11.920 10.827 1.00 90.31 617 LYS A CA 1
ATOM 4846 C C . LYS A 1 617 ? -7.664 -13.302 10.613 1.00 90.31 617 LYS A C 1
ATOM 4848 O O . LYS A 1 617 ? -7.924 -13.992 11.595 1.00 90.31 617 LYS A O 1
ATOM 4853 N N . VAL A 1 618 ? -7.853 -13.730 9.367 1.00 93.38 618 VAL A N 1
ATOM 4854 C CA . VAL A 1 618 ? -8.447 -15.031 9.039 1.00 93.38 618 VAL A CA 1
ATOM 4855 C C . VAL A 1 618 ? -7.467 -15.867 8.225 1.00 93.38 618 VAL A C 1
ATOM 4857 O O . VAL A 1 618 ? -6.918 -15.392 7.233 1.00 93.38 618 VAL A O 1
ATOM 4860 N N . ALA A 1 619 ? -7.274 -17.126 8.616 1.00 93.25 619 ALA A N 1
ATOM 4861 C CA . ALA A 1 619 ? -6.562 -18.125 7.827 1.00 93.25 619 ALA A CA 1
ATOM 4862 C C . ALA A 1 619 ? -7.313 -19.460 7.814 1.00 93.25 619 ALA A C 1
ATOM 4864 O O . ALA A 1 619 ? -7.851 -19.897 8.832 1.00 93.25 619 ALA A O 1
ATOM 4865 N N . SER A 1 620 ? -7.333 -20.130 6.667 1.00 95.81 620 SER A N 1
ATOM 4866 C CA . SER A 1 620 ? -7.947 -21.450 6.508 1.00 95.81 620 SER A CA 1
ATOM 4867 C C . SER A 1 620 ? -7.275 -22.248 5.396 1.00 95.81 620 SER A C 1
ATOM 4869 O O . SER A 1 620 ? -6.642 -21.684 4.503 1.00 95.81 620 SER A O 1
ATOM 4871 N N . ALA A 1 621 ? -7.402 -23.574 5.461 1.00 93.44 621 ALA A N 1
ATOM 4872 C CA . ALA A 1 621 ? -6.943 -24.471 4.404 1.00 93.44 621 ALA A CA 1
ATOM 4873 C C . ALA A 1 621 ? -7.616 -25.849 4.470 1.00 93.44 621 ALA A C 1
ATOM 4875 O O . ALA A 1 621 ? -8.196 -26.234 5.492 1.00 93.44 621 ALA A O 1
ATOM 4876 N N . ARG A 1 622 ? -7.456 -26.629 3.393 1.00 93.31 622 ARG A N 1
ATOM 4877 C CA . ARG A 1 622 ? -7.734 -28.071 3.353 1.00 93.31 622 ARG A CA 1
ATOM 4878 C C . ARG A 1 622 ? -6.429 -28.867 3.234 1.00 93.31 622 ARG A C 1
ATOM 4880 O O . ARG A 1 622 ? -5.726 -28.804 2.222 1.00 93.31 622 ARG A O 1
ATOM 4887 N N . CYS A 1 623 ? -6.125 -29.664 4.251 1.00 89.31 623 CYS A N 1
ATOM 4888 C CA . CYS A 1 623 ? -4.885 -30.427 4.374 1.00 89.31 623 CYS A CA 1
ATOM 4889 C C . CYS A 1 623 ? -5.178 -31.918 4.513 1.00 89.31 623 CYS A C 1
ATOM 4891 O O . CYS A 1 623 ? -6.130 -32.309 5.186 1.00 89.31 623 CYS A O 1
ATOM 4893 N N . GLY A 1 624 ? -4.370 -32.750 3.862 1.00 85.62 624 GLY A N 1
ATOM 4894 C CA . GLY A 1 624 ? -4.679 -34.165 3.705 1.00 85.62 624 GLY A CA 1
ATOM 4895 C C . GLY A 1 624 ? -3.775 -34.872 2.713 1.00 85.62 624 GLY A C 1
ATOM 4896 O O . GLY A 1 624 ? -2.824 -34.287 2.193 1.00 85.62 624 GLY A O 1
ATOM 4897 N N . GLY A 1 625 ? -4.078 -36.135 2.439 1.00 80.19 625 GLY A N 1
ATOM 4898 C CA . GLY A 1 625 ? -3.289 -36.968 1.539 1.00 80.19 625 GLY A CA 1
ATOM 4899 C C . GLY A 1 625 ? -3.437 -38.449 1.872 1.00 80.19 625 GLY A C 1
ATOM 4900 O O . GLY A 1 625 ? -4.453 -38.900 2.404 1.00 80.19 625 GLY A O 1
ATOM 4901 N N . TRP A 1 626 ? -2.370 -39.218 1.662 1.00 79.00 626 TRP A N 1
ATOM 4902 C CA . TRP A 1 626 ? -2.219 -40.513 2.325 1.00 79.00 626 TRP A CA 1
ATOM 4903 C C . TRP A 1 626 ? -1.585 -40.326 3.713 1.00 79.00 626 TRP A C 1
ATOM 4905 O O . TRP A 1 626 ? -0.422 -40.649 3.926 1.00 79.00 626 TRP A O 1
ATOM 4915 N N . CYS A 1 627 ? -2.374 -39.774 4.641 1.00 83.62 627 CYS A N 1
ATOM 4916 C CA . CYS A 1 627 ? -1.990 -39.372 6.002 1.00 83.62 627 CYS A CA 1
ATOM 4917 C C . CYS A 1 627 ? -1.118 -38.105 6.080 1.00 83.62 627 CYS A C 1
ATOM 4919 O O . CYS A 1 627 ? -0.380 -37.910 7.042 1.00 83.62 627 CYS A O 1
ATOM 4921 N N . GLY A 1 628 ? -1.255 -37.217 5.088 1.00 88.00 628 GLY A N 1
ATOM 4922 C CA . GLY A 1 628 ? -0.620 -35.900 5.100 1.00 88.00 628 GLY A CA 1
ATOM 4923 C C . GLY A 1 628 ? -1.276 -34.952 6.106 1.00 88.00 628 GLY A C 1
ATOM 4924 O O . GLY A 1 628 ? -2.504 -34.903 6.227 1.00 88.00 628 GLY A O 1
ATOM 4925 N N . HIS A 1 629 ? -0.446 -34.173 6.796 1.00 91.44 629 HIS A N 1
ATOM 4926 C CA . HIS A 1 629 ? -0.857 -33.164 7.769 1.00 91.44 629 HIS A CA 1
ATOM 4927 C C . HIS A 1 629 ? -0.257 -31.801 7.415 1.00 91.44 629 HIS A C 1
ATOM 4929 O O . HIS A 1 629 ? 0.829 -31.732 6.844 1.00 91.44 629 HIS A O 1
ATOM 4935 N N . CYS A 1 630 ? -0.925 -30.711 7.796 1.00 91.00 630 CYS A N 1
ATOM 4936 C CA . CYS A 1 630 ? -0.343 -29.373 7.734 1.00 91.00 630 CYS A CA 1
ATOM 4937 C C . CYS A 1 630 ? -0.339 -28.685 9.097 1.00 91.00 630 CYS A C 1
ATOM 4939 O O . CYS A 1 630 ? -1.248 -28.862 9.911 1.00 91.00 630 CYS A O 1
ATOM 4941 N N . TRP A 1 631 ? 0.689 -27.874 9.311 1.00 91.75 631 TRP A N 1
ATOM 4942 C CA . TRP A 1 631 ? 0.948 -27.157 10.554 1.00 91.75 631 TRP A CA 1
ATOM 4943 C C . TRP A 1 631 ? 1.465 -25.752 10.223 1.00 91.75 631 TRP A C 1
ATOM 4945 O O . TRP A 1 631 ? 2.048 -25.573 9.150 1.00 91.75 631 TRP A O 1
ATOM 4955 N N . PRO A 1 632 ? 1.340 -24.775 11.134 1.00 89.88 632 PRO A N 1
ATOM 4956 C CA . PRO A 1 632 ? 2.182 -23.584 11.103 1.00 89.88 632 PRO A CA 1
ATOM 4957 C C . PRO A 1 632 ? 3.670 -23.973 11.052 1.00 89.88 632 PRO A C 1
ATOM 4959 O O . PRO A 1 632 ? 4.057 -24.997 11.627 1.00 89.88 632 PRO A O 1
ATOM 4962 N N . ALA A 1 633 ? 4.502 -23.179 10.377 1.00 80.00 633 ALA A N 1
ATOM 4963 C CA . ALA A 1 633 ? 5.946 -23.406 10.305 1.00 80.00 633 ALA A CA 1
ATOM 4964 C C . ALA A 1 633 ? 6.582 -23.534 11.706 1.00 80.00 633 ALA A C 1
ATOM 4966 O O . ALA A 1 633 ? 6.139 -22.908 12.670 1.00 80.00 633 ALA A O 1
ATOM 4967 N N . ASP A 1 634 ? 7.575 -24.419 11.840 1.00 79.25 634 ASP A N 1
ATOM 4968 C CA . ASP A 1 634 ? 8.194 -24.808 13.123 1.00 79.25 634 ASP A CA 1
ATOM 4969 C C . ASP A 1 634 ? 7.196 -25.307 14.195 1.00 79.25 634 ASP A C 1
ATOM 4971 O O . ASP A 1 634 ? 7.526 -25.395 15.378 1.00 79.25 634 ASP A O 1
ATOM 4975 N N . LYS A 1 635 ? 5.954 -25.615 13.789 1.00 84.75 635 LYS A N 1
ATOM 4976 C CA . LYS A 1 635 ? 4.785 -25.918 14.636 1.00 84.75 635 LYS A CA 1
ATOM 4977 C C . LYS A 1 635 ? 4.380 -24.782 15.584 1.00 84.75 635 LYS A C 1
ATOM 4979 O O . LYS A 1 635 ? 3.510 -24.997 16.433 1.00 84.75 635 LYS A O 1
ATOM 4984 N N . LYS A 1 636 ? 4.922 -23.573 15.391 1.00 85.50 636 LYS A N 1
ATOM 4985 C CA . LYS A 1 636 ? 4.632 -22.363 16.173 1.00 85.50 636 LYS A CA 1
ATOM 4986 C C . LYS A 1 636 ? 3.663 -21.434 15.449 1.00 85.50 636 LYS A C 1
ATOM 4988 O O . LYS A 1 636 ? 3.750 -21.244 14.242 1.00 85.50 636 LYS A O 1
ATOM 4993 N N . LEU A 1 637 ? 2.761 -20.811 16.203 1.00 88.69 637 LEU A N 1
ATOM 4994 C CA . LEU A 1 637 ? 1.818 -19.823 15.685 1.00 88.69 637 LEU A CA 1
ATOM 4995 C C . LEU A 1 637 ? 1.987 -18.514 16.457 1.00 88.69 637 LEU A C 1
ATOM 499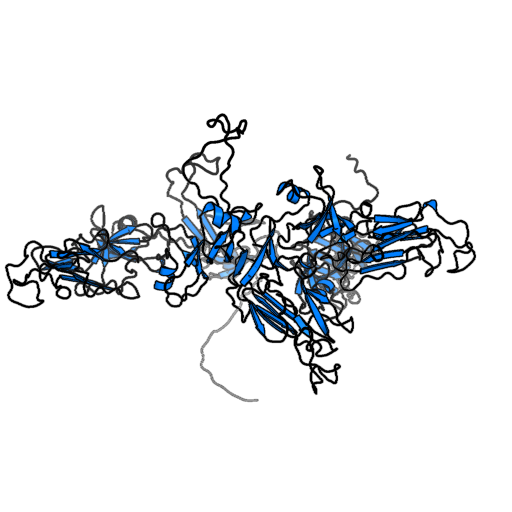7 O O . LEU A 1 637 ? 1.771 -18.483 17.669 1.00 88.69 637 LEU A O 1
ATOM 5001 N N . PHE A 1 638 ? 2.366 -17.452 15.747 1.00 88.62 638 PHE A N 1
ATOM 5002 C CA . PHE A 1 638 ? 2.608 -16.134 16.324 1.00 88.62 638 PHE A CA 1
ATOM 5003 C C . PHE A 1 638 ? 1.555 -15.117 15.885 1.00 88.62 638 PHE A C 1
ATOM 5005 O O . PHE A 1 638 ? 1.232 -14.990 14.703 1.00 88.62 638 PHE A O 1
ATOM 5012 N N . LEU A 1 639 ? 1.048 -14.358 16.850 1.00 91.19 639 LEU A N 1
ATOM 5013 C CA . LEU A 1 639 ? 0.161 -13.222 16.633 1.00 91.19 639 LEU A CA 1
ATOM 5014 C C . LEU A 1 639 ? 0.911 -11.927 16.953 1.00 91.19 639 LEU A C 1
ATOM 5016 O O . LEU A 1 639 ? 1.780 -11.911 17.819 1.00 91.19 639 LEU A O 1
ATOM 5020 N N . MET A 1 640 ? 0.569 -10.828 16.295 1.00 83.31 640 MET A N 1
ATOM 5021 C CA . MET A 1 640 ? 1.153 -9.510 16.543 1.00 83.31 640 MET A CA 1
ATOM 5022 C C . MET A 1 640 ? 0.045 -8.473 16.719 1.00 83.31 640 MET A C 1
ATOM 5024 O O . MET A 1 640 ? -0.989 -8.548 16.057 1.00 83.31 640 MET A O 1
ATOM 5028 N N . HIS A 1 641 ? 0.264 -7.492 17.596 1.00 82.56 641 HIS A N 1
ATOM 5029 C CA . HIS A 1 641 ? -0.562 -6.289 17.632 1.00 82.56 641 HIS A CA 1
ATOM 5030 C C . HIS A 1 641 ? -0.014 -5.281 16.603 1.00 82.56 641 HIS A C 1
ATOM 5032 O O . HIS A 1 641 ? 1.181 -4.978 16.667 1.00 82.56 641 HIS A O 1
ATOM 5038 N N . PRO A 1 642 ? -0.824 -4.729 15.677 1.00 71.81 642 PRO A N 1
ATOM 5039 C CA . PRO A 1 642 ? -0.323 -3.887 14.581 1.00 71.81 642 PRO A CA 1
ATOM 5040 C C . PRO A 1 642 ? 0.534 -2.682 15.006 1.00 71.81 642 PRO A C 1
ATOM 5042 O O . PRO A 1 642 ? 1.409 -2.269 14.252 1.00 71.81 642 PRO A O 1
ATOM 5045 N N . HIS A 1 643 ? 0.312 -2.140 16.211 1.00 66.94 643 HIS A N 1
ATOM 5046 C CA . HIS A 1 643 ? 1.055 -0.987 16.751 1.00 66.94 643 HIS A CA 1
ATOM 5047 C C . HIS A 1 643 ? 2.270 -1.357 17.634 1.00 66.94 643 HIS A C 1
ATOM 5049 O O . HIS A 1 643 ? 2.807 -0.490 18.322 1.00 66.94 643 HIS A O 1
ATOM 5055 N N . CYS A 1 644 ? 2.704 -2.623 17.683 1.00 66.44 644 CYS A N 1
ATOM 5056 C CA . CYS A 1 644 ? 3.970 -2.970 18.342 1.00 66.44 644 CYS A CA 1
ATOM 5057 C C . CYS A 1 644 ? 5.164 -2.356 17.593 1.00 66.44 644 CYS A C 1
ATOM 5059 O O . CYS A 1 644 ? 5.189 -2.343 16.362 1.00 66.44 644 CYS A O 1
ATOM 5061 N N . LYS A 1 645 ? 6.192 -1.898 18.321 1.00 63.22 645 LYS A N 1
ATOM 5062 C CA . LYS A 1 645 ? 7.431 -1.400 17.706 1.00 63.22 645 LYS A CA 1
ATOM 5063 C C . LYS A 1 645 ? 8.158 -2.521 16.958 1.00 63.22 645 LYS A C 1
ATOM 5065 O O . LYS A 1 645 ? 8.703 -3.448 17.559 1.00 63.22 645 LYS A O 1
ATOM 5070 N N . LYS A 1 646 ? 8.159 -2.407 15.632 1.00 72.31 646 LYS A N 1
ATOM 5071 C CA . LYS A 1 646 ? 8.826 -3.295 14.680 1.00 72.31 646 LYS A CA 1
ATOM 5072 C C . LYS A 1 646 ? 10.281 -2.854 14.491 1.00 72.31 646 LYS A C 1
ATOM 5074 O O . LYS A 1 646 ? 10.509 -1.787 13.938 1.00 72.31 646 LYS A O 1
ATOM 5079 N N . ALA A 1 647 ? 11.249 -3.669 14.912 1.00 79.06 647 ALA A N 1
ATOM 5080 C CA . ALA A 1 647 ? 12.665 -3.383 14.665 1.00 79.06 647 ALA A CA 1
ATOM 5081 C C . ALA A 1 647 ? 13.046 -3.682 13.205 1.00 79.06 647 ALA A C 1
ATOM 5083 O O . ALA A 1 647 ? 12.780 -4.781 12.715 1.00 79.06 647 ALA A O 1
ATOM 5084 N N . ALA A 1 648 ? 13.707 -2.743 12.530 1.00 83.50 648 ALA A N 1
ATOM 5085 C CA . ALA A 1 648 ? 14.198 -2.892 11.161 1.00 83.50 648 ALA A CA 1
ATOM 5086 C C . ALA A 1 648 ? 15.595 -3.540 11.079 1.00 83.50 648 ALA A C 1
ATOM 5088 O O . ALA A 1 648 ? 15.941 -4.122 10.052 1.00 83.50 648 ALA A O 1
ATOM 5089 N N . SER A 1 649 ? 16.397 -3.474 12.150 1.00 88.44 649 SER A N 1
ATOM 5090 C CA . SER A 1 649 ? 17.766 -4.016 12.208 1.00 88.44 649 SER A CA 1
ATOM 5091 C C . SER A 1 649 ? 18.069 -4.745 13.522 1.00 88.44 649 SER A C 1
ATOM 5093 O O . SER A 1 649 ? 17.349 -4.606 14.516 1.00 88.44 649 SER A O 1
ATOM 5095 N N . CYS A 1 650 ? 19.192 -5.469 13.564 1.00 89.44 650 CYS A N 1
ATOM 5096 C CA . CYS A 1 650 ? 19.689 -6.058 14.809 1.00 89.44 650 CYS A CA 1
ATOM 5097 C C . CYS A 1 650 ? 20.133 -4.987 15.819 1.00 89.44 650 CYS A C 1
ATOM 5099 O O . CYS A 1 650 ? 19.954 -5.158 17.026 1.00 89.44 650 CYS A O 1
ATOM 5101 N N . SER A 1 651 ? 20.662 -3.853 15.343 1.00 86.31 651 SER A N 1
ATOM 5102 C CA . SER A 1 651 ? 21.046 -2.724 16.202 1.00 86.31 651 SER A CA 1
ATOM 5103 C C . SER A 1 651 ? 19.840 -2.036 16.847 1.00 86.31 651 SER A C 1
ATOM 5105 O O . SER A 1 651 ? 19.886 -1.714 18.035 1.00 86.31 651 SER A O 1
ATOM 5107 N N . GLU A 1 652 ? 18.730 -1.876 16.123 1.00 85.12 652 GLU A N 1
ATOM 5108 C CA . GLU A 1 652 ? 17.471 -1.399 16.695 1.00 85.12 652 GLU A CA 1
ATOM 5109 C C . GLU A 1 652 ? 16.878 -2.426 17.665 1.00 85.12 652 GLU A C 1
ATOM 5111 O O . GLU A 1 652 ? 16.505 -2.063 18.779 1.00 85.12 652 GLU A O 1
ATOM 5116 N N . LYS A 1 653 ? 16.870 -3.721 17.309 1.00 81.19 653 LYS A N 1
ATOM 5117 C CA . LYS A 1 653 ? 16.401 -4.788 18.205 1.00 81.19 653 LYS A CA 1
ATOM 5118 C C . LYS A 1 653 ? 17.168 -4.762 19.533 1.00 81.19 653 LYS A C 1
ATOM 5120 O O . LYS A 1 653 ? 16.528 -4.696 20.579 1.00 81.19 653 LYS A O 1
ATOM 5125 N N . LYS A 1 654 ? 18.506 -4.679 19.514 1.00 79.25 654 LYS A N 1
ATOM 5126 C CA . LYS A 1 654 ? 19.331 -4.482 20.724 1.00 79.25 654 LYS A CA 1
ATOM 5127 C C . LYS A 1 654 ? 18.988 -3.192 21.483 1.00 79.25 654 LYS A C 1
ATOM 5129 O O . LYS A 1 654 ? 18.982 -3.190 22.711 1.00 79.25 654 LYS A O 1
ATOM 5134 N N . SER A 1 655 ? 18.690 -2.107 20.772 1.00 75.88 655 SER A N 1
ATOM 5135 C CA . SER A 1 655 ? 18.334 -0.818 21.385 1.00 75.88 655 SER A CA 1
ATOM 5136 C C . SER A 1 655 ? 16.970 -0.853 22.092 1.00 75.88 655 SER A C 1
ATOM 5138 O O . SER A 1 655 ? 16.763 -0.111 23.048 1.00 75.88 655 SER A O 1
ATOM 5140 N N . LEU A 1 656 ? 16.055 -1.734 21.665 1.00 70.19 656 LEU A N 1
ATOM 5141 C CA . LEU A 1 656 ? 14.770 -1.977 22.331 1.00 70.19 656 LEU A CA 1
ATOM 5142 C C . LEU A 1 656 ? 14.902 -2.810 23.619 1.00 70.19 656 LEU A C 1
ATOM 5144 O O . LEU A 1 656 ? 14.143 -2.574 24.556 1.00 70.19 656 LEU A O 1
ATOM 5148 N N . ASN A 1 657 ? 15.834 -3.770 23.686 1.00 69.56 657 ASN A N 1
ATOM 5149 C CA . ASN A 1 657 ? 16.176 -4.476 24.929 1.00 69.56 657 ASN A CA 1
ATOM 5150 C C . ASN A 1 657 ? 17.664 -4.895 24.941 1.00 69.56 657 ASN A C 1
ATOM 5152 O O . ASN A 1 657 ? 18.036 -5.848 24.251 1.00 69.56 657 ASN A O 1
ATOM 5156 N N . PRO A 1 658 ? 18.526 -4.252 25.755 1.00 74.25 658 PRO A N 1
ATOM 5157 C CA . PRO A 1 658 ? 19.951 -4.591 25.838 1.00 74.25 658 PRO A CA 1
ATOM 5158 C C . PRO A 1 658 ? 20.271 -6.008 26.344 1.00 74.25 658 PRO A C 1
ATOM 5160 O O . PRO A 1 658 ? 21.437 -6.390 26.331 1.00 74.25 658 PRO A O 1
ATOM 5163 N N . LYS A 1 659 ? 19.268 -6.773 26.804 1.00 75.94 659 LYS A N 1
ATOM 5164 C CA . LYS A 1 659 ? 19.399 -8.176 27.236 1.00 75.94 659 LYS A CA 1
ATOM 5165 C C . LYS A 1 659 ? 19.320 -9.197 26.090 1.00 75.94 659 LYS A C 1
ATOM 5167 O O . LYS A 1 659 ? 19.459 -10.385 26.356 1.00 75.94 659 LYS A O 1
ATOM 5172 N N . TYR A 1 660 ? 19.030 -8.784 24.853 1.00 78.12 660 TYR A N 1
ATOM 5173 C CA . TYR A 1 660 ? 18.973 -9.718 23.723 1.00 78.12 660 TYR A CA 1
ATOM 5174 C C . TYR A 1 660 ? 20.356 -10.317 23.412 1.00 78.12 660 TYR A C 1
ATOM 5176 O O . TYR A 1 660 ? 21.350 -9.596 23.335 1.00 78.12 660 TYR A O 1
ATOM 5184 N N . GLU A 1 661 ? 20.387 -11.631 23.192 1.00 88.06 661 GLU A N 1
ATOM 5185 C CA . GLU A 1 661 ? 21.578 -12.424 22.867 1.00 88.06 661 GLU A CA 1
ATOM 5186 C C . GLU A 1 661 ? 21.581 -12.846 21.380 1.00 88.06 661 GLU A C 1
ATOM 5188 O O . GLU A 1 661 ? 20.713 -12.453 20.601 1.00 88.06 661 GLU A O 1
ATOM 5193 N N . ASP A 1 662 ? 22.565 -13.644 20.965 1.00 90.25 662 ASP A N 1
ATOM 5194 C CA . ASP A 1 662 ? 22.735 -14.101 19.581 1.00 90.25 662 ASP A CA 1
ATOM 5195 C C . ASP A 1 662 ? 21.665 -15.137 19.160 1.00 90.25 662 ASP A C 1
ATOM 5197 O O . ASP A 1 662 ? 21.806 -16.341 19.401 1.00 90.25 662 ASP A O 1
ATOM 5201 N N . ALA A 1 663 ? 20.591 -14.681 18.505 1.00 85.94 663 ALA A N 1
ATOM 5202 C CA . ALA A 1 663 ? 19.411 -15.494 18.191 1.00 85.94 663 ALA A CA 1
ATOM 5203 C C . ALA A 1 663 ? 18.711 -15.113 16.867 1.00 85.94 663 ALA A C 1
ATOM 5205 O O . ALA A 1 663 ? 19.004 -14.095 16.242 1.00 85.94 663 ALA A O 1
ATOM 5206 N N . GLU A 1 664 ? 17.758 -15.950 16.439 1.00 85.38 664 GLU A N 1
ATOM 5207 C CA . GLU A 1 664 ? 16.827 -15.651 15.339 1.00 85.38 664 GLU A CA 1
ATOM 5208 C C . GLU A 1 664 ? 15.752 -14.653 15.810 1.00 85.38 664 GLU A C 1
ATOM 5210 O O . GLU A 1 664 ? 15.020 -14.925 16.764 1.00 85.38 664 GLU A O 1
ATOM 5215 N N . TYR A 1 665 ? 15.611 -13.528 15.110 1.00 81.94 665 TYR A N 1
ATOM 5216 C CA . TYR A 1 665 ? 14.625 -12.485 15.381 1.00 81.94 665 TYR A CA 1
ATOM 5217 C C . TYR A 1 665 ? 13.798 -12.156 14.133 1.00 81.94 665 TYR A C 1
ATOM 5219 O O . TYR A 1 665 ? 14.308 -12.121 13.015 1.00 81.94 665 TYR A O 1
ATOM 5227 N N . THR A 1 666 ? 12.512 -11.865 14.328 1.00 80.75 666 THR A N 1
ATOM 5228 C CA . THR A 1 666 ? 11.643 -11.312 13.280 1.00 80.75 666 THR A CA 1
ATOM 5229 C C . THR A 1 666 ? 11.908 -9.804 13.167 1.00 80.75 666 THR A C 1
ATOM 5231 O O . THR A 1 666 ? 11.610 -9.060 14.105 1.00 80.75 666 THR A O 1
ATOM 5234 N N . LEU A 1 667 ? 12.478 -9.358 12.043 1.00 84.69 667 LEU A N 1
ATOM 5235 C CA . LEU A 1 667 ? 12.763 -7.947 11.730 1.00 84.69 667 LEU A CA 1
ATOM 5236 C C . LEU A 1 667 ? 11.870 -7.450 10.583 1.00 84.69 667 LEU A C 1
ATOM 5238 O O . LEU A 1 667 ? 11.422 -8.253 9.771 1.00 84.69 667 LEU A O 1
ATOM 5242 N N . TYR A 1 668 ? 11.657 -6.136 10.483 1.00 84.62 668 TYR A N 1
ATOM 5243 C CA . TYR A 1 668 ? 10.809 -5.477 9.475 1.00 84.62 668 TYR A CA 1
ATOM 5244 C C . TYR A 1 668 ? 11.626 -4.453 8.664 1.00 84.62 668 TYR A C 1
ATOM 5246 O O . TYR A 1 668 ? 11.527 -3.248 8.899 1.00 84.62 668 TYR A O 1
ATOM 5254 N N . PRO A 1 669 ? 12.501 -4.908 7.751 1.00 81.88 669 PRO A N 1
ATOM 5255 C CA . PRO A 1 669 ? 13.615 -4.096 7.261 1.00 81.88 669 PRO A CA 1
ATOM 5256 C C . PRO A 1 669 ? 13.288 -3.120 6.122 1.00 81.88 669 PRO A C 1
ATOM 5258 O O . PRO A 1 669 ? 14.167 -2.357 5.733 1.00 81.88 669 PRO A O 1
ATOM 5261 N N . PHE A 1 670 ? 12.080 -3.155 5.547 1.00 78.19 670 PHE A N 1
ATOM 5262 C CA . PHE A 1 670 ? 11.754 -2.442 4.303 1.00 78.19 670 PHE A CA 1
ATOM 5263 C C . PHE A 1 670 ? 10.881 -1.199 4.551 1.00 78.19 670 PHE A C 1
ATOM 5265 O O . PHE A 1 670 ? 9.672 -1.340 4.757 1.00 78.19 670 PHE A O 1
ATOM 5272 N N . PRO A 1 671 ? 11.417 0.037 4.452 1.00 63.66 671 PRO A N 1
ATOM 5273 C CA . PRO A 1 671 ? 10.621 1.255 4.616 1.00 63.66 671 PRO A CA 1
ATOM 5274 C C . PRO A 1 671 ? 9.483 1.377 3.595 1.00 63.66 671 PRO A C 1
ATOM 5276 O O . PRO A 1 671 ? 8.449 1.971 3.898 1.00 63.66 671 PRO A O 1
ATOM 5279 N N . THR A 1 672 ? 9.645 0.797 2.397 1.00 57.09 672 THR A N 1
ATOM 5280 C CA . THR A 1 672 ? 8.620 0.814 1.340 1.00 57.09 672 THR A CA 1
ATOM 5281 C C . THR A 1 672 ? 7.497 -0.202 1.555 1.00 57.09 672 THR A C 1
ATOM 5283 O O . THR A 1 672 ? 6.502 -0.147 0.839 1.00 57.09 672 THR A O 1
ATOM 5286 N N . ASN A 1 673 ? 7.647 -1.151 2.487 1.00 64.25 673 ASN A N 1
ATOM 5287 C CA . ASN A 1 673 ? 6.623 -2.141 2.823 1.00 64.25 673 ASN A CA 1
ATOM 5288 C C . ASN A 1 673 ? 6.752 -2.564 4.302 1.00 64.25 673 ASN A C 1
ATOM 5290 O O . ASN A 1 673 ? 7.267 -3.637 4.621 1.00 64.25 673 ASN A O 1
ATOM 5294 N N . LYS A 1 674 ? 6.276 -1.689 5.202 1.00 61.50 674 LYS A N 1
ATOM 5295 C CA . LYS A 1 674 ? 6.412 -1.777 6.673 1.00 61.50 674 LYS A CA 1
ATOM 5296 C C . LYS A 1 674 ? 5.807 -3.036 7.322 1.00 61.50 674 LYS A C 1
ATOM 5298 O O . LYS A 1 674 ? 5.976 -3.233 8.527 1.00 61.50 674 LYS A O 1
ATOM 5303 N N . ASP A 1 675 ? 5.068 -3.863 6.585 1.00 66.19 675 ASP A N 1
ATOM 5304 C CA . ASP A 1 675 ? 4.434 -5.089 7.093 1.00 66.19 675 ASP A CA 1
ATOM 5305 C C . ASP A 1 675 ? 5.166 -6.373 6.696 1.00 66.19 675 ASP A C 1
ATOM 5307 O O . ASP A 1 675 ? 4.915 -7.427 7.284 1.00 66.19 675 ASP A O 1
ATOM 5311 N N . VAL A 1 676 ? 6.122 -6.299 5.767 1.00 74.69 676 VAL A N 1
ATOM 5312 C CA . VAL A 1 676 ? 6.992 -7.432 5.444 1.00 74.69 676 VAL A CA 1
ATOM 5313 C C . VAL A 1 676 ? 8.007 -7.637 6.560 1.00 74.69 676 VAL A C 1
ATOM 5315 O O . VAL A 1 676 ? 8.860 -6.783 6.809 1.00 74.69 676 VAL A O 1
ATOM 5318 N N . SER A 1 677 ? 7.941 -8.809 7.188 1.00 80.56 677 SER A N 1
ATOM 5319 C CA . SER A 1 677 ? 8.968 -9.297 8.100 1.00 80.56 677 SER A CA 1
ATOM 5320 C C . SER A 1 677 ? 9.899 -10.299 7.428 1.00 80.56 677 SER A C 1
ATOM 5322 O O . SER A 1 677 ? 9.461 -11.058 6.566 1.00 80.56 677 SER A O 1
ATOM 5324 N N . LEU A 1 678 ? 11.136 -10.390 7.909 1.00 84.75 678 LEU A N 1
ATOM 5325 C CA . LEU A 1 678 ? 12.058 -11.492 7.632 1.00 84.75 678 LEU A CA 1
ATOM 5326 C C . LEU A 1 678 ? 12.516 -12.129 8.947 1.00 84.75 678 LEU A C 1
ATOM 5328 O O . LEU A 1 678 ? 12.721 -11.420 9.938 1.00 84.75 678 LEU A O 1
ATOM 5332 N N . ARG A 1 679 ? 12.744 -13.446 8.948 1.00 85.44 679 ARG A N 1
ATOM 5333 C CA . ARG A 1 679 ? 13.479 -14.118 10.023 1.00 85.44 679 ARG A CA 1
ATOM 5334 C C . ARG A 1 679 ? 14.982 -13.935 9.812 1.00 85.44 679 ARG A C 1
ATOM 5336 O O . ARG A 1 679 ? 15.533 -14.329 8.785 1.00 85.44 679 ARG A O 1
ATOM 5343 N N . VAL A 1 680 ? 15.640 -13.308 10.781 1.00 92.56 680 VAL A N 1
ATOM 5344 C CA . VAL A 1 680 ? 17.030 -12.857 10.677 1.00 92.56 680 VAL A CA 1
ATOM 5345 C C . VAL A 1 680 ? 17.778 -13.229 11.944 1.00 92.56 680 VAL A C 1
ATOM 5347 O O . VAL A 1 680 ? 17.387 -12.847 13.045 1.00 92.56 680 VAL A O 1
ATOM 5350 N N . TYR A 1 681 ? 18.894 -13.929 11.796 1.00 94.94 681 TYR A N 1
ATOM 5351 C CA . TYR A 1 681 ? 19.789 -14.195 12.906 1.00 94.94 681 TYR A CA 1
ATOM 5352 C C . TYR A 1 681 ? 20.623 -12.957 13.214 1.00 94.94 681 TYR A C 1
ATOM 5354 O O . TYR A 1 681 ? 21.388 -12.495 12.365 1.00 94.94 681 TYR A O 1
ATOM 5362 N N . CYS A 1 682 ? 20.495 -12.433 14.427 1.00 94.12 682 CYS A N 1
ATOM 5363 C CA . CYS A 1 682 ? 21.356 -11.370 14.913 1.00 94.12 682 CYS A CA 1
ATOM 5364 C C . CYS A 1 682 ? 22.565 -11.978 15.619 1.00 94.12 682 CYS A C 1
ATOM 5366 O O . CYS A 1 682 ? 22.425 -12.645 16.639 1.00 94.12 682 CYS A O 1
ATOM 5368 N N . HIS A 1 683 ? 23.744 -11.740 15.054 1.00 96.25 683 HIS A N 1
ATOM 5369 C CA . HIS A 1 683 ? 25.032 -12.178 15.574 1.00 96.25 683 HIS A CA 1
ATOM 5370 C C . HIS A 1 683 ? 25.786 -11.009 16.220 1.00 96.25 683 HIS A C 1
ATOM 5372 O O . HIS A 1 683 ? 25.665 -9.871 15.762 1.00 96.25 683 HIS A O 1
ATOM 5378 N N . ASP A 1 684 ? 26.607 -11.298 17.227 1.00 92.12 684 ASP A N 1
ATOM 5379 C CA . ASP A 1 684 ? 27.388 -10.325 17.991 1.00 92.12 684 ASP A CA 1
ATOM 5380 C C . ASP A 1 684 ? 26.500 -9.260 18.663 1.00 92.12 684 ASP A C 1
ATOM 5382 O O . ASP A 1 684 ? 26.794 -8.065 18.696 1.00 92.12 684 ASP A O 1
ATOM 5386 N N . MET A 1 685 ? 25.388 -9.720 19.243 1.00 87.31 685 MET A N 1
ATOM 5387 C CA . MET A 1 685 ? 24.482 -8.921 20.073 1.00 87.31 685 MET A CA 1
ATOM 5388 C C . MET A 1 685 ? 25.142 -8.462 21.378 1.00 87.31 685 MET A C 1
ATOM 5390 O O . MET A 1 685 ? 24.632 -7.558 22.039 1.00 87.31 685 MET A O 1
ATOM 5394 N N . ALA A 1 686 ? 26.325 -8.981 21.717 1.00 83.25 686 ALA A N 1
ATOM 5395 C CA . ALA A 1 686 ? 27.184 -8.425 22.756 1.00 83.25 686 ALA A CA 1
ATOM 5396 C C . ALA A 1 686 ? 27.799 -7.064 22.356 1.00 83.25 686 ALA A C 1
ATOM 5398 O O . ALA A 1 686 ? 27.808 -6.145 23.182 1.00 83.25 686 ALA A O 1
ATOM 5399 N N . SER A 1 687 ? 28.257 -6.877 21.110 1.00 84.31 687 SER A N 1
ATOM 5400 C CA . SER A 1 687 ? 28.946 -5.644 20.693 1.00 84.31 687 SER A CA 1
ATOM 5401 C C . SER A 1 687 ? 28.014 -4.453 20.442 1.00 84.31 687 SER A C 1
ATOM 5403 O O . SER A 1 687 ? 26.785 -4.550 20.475 1.00 84.31 687 SER A O 1
ATOM 5405 N N . GLY A 1 688 ? 28.599 -3.275 20.209 1.00 73.81 688 GLY A N 1
ATOM 5406 C CA . GLY A 1 688 ? 27.856 -2.072 19.814 1.00 73.81 688 GLY A CA 1
ATOM 5407 C C . GLY A 1 688 ? 27.335 -2.098 18.369 1.00 73.81 688 GLY A C 1
ATOM 5408 O O . GLY A 1 688 ? 26.653 -1.162 17.962 1.00 73.81 688 GLY A O 1
ATOM 5409 N N . SER A 1 689 ? 27.658 -3.134 17.590 1.00 83.50 689 SER A N 1
ATOM 5410 C CA . SER A 1 689 ? 27.354 -3.227 16.158 1.00 83.50 689 SER A CA 1
ATOM 5411 C C . SER A 1 689 ? 27.012 -4.670 15.749 1.00 83.50 689 SER A C 1
ATOM 5413 O O . SER A 1 689 ? 27.799 -5.297 15.030 1.00 83.50 689 SER A O 1
ATOM 5415 N N . PRO A 1 690 ? 25.864 -5.212 16.204 1.00 93.56 690 PRO A N 1
ATOM 5416 C CA . PRO A 1 690 ? 25.422 -6.549 15.824 1.00 93.56 690 PRO A CA 1
ATOM 5417 C C . PRO A 1 690 ? 25.171 -6.666 14.316 1.00 93.56 690 PRO A C 1
ATOM 5419 O O . PRO A 1 690 ? 24.998 -5.671 13.609 1.00 93.56 690 PRO A O 1
ATOM 5422 N N . LYS A 1 691 ? 25.154 -7.905 13.825 1.00 94.69 691 LYS A N 1
ATOM 5423 C CA . LYS A 1 691 ? 25.138 -8.250 12.402 1.00 94.69 691 LYS A CA 1
ATOM 5424 C C . LYS A 1 691 ? 23.972 -9.172 12.051 1.00 94.69 691 LYS A C 1
ATOM 5426 O O . LYS A 1 691 ? 23.813 -10.240 12.626 1.00 94.69 691 LYS A O 1
ATOM 5431 N N . GLU A 1 692 ? 23.225 -8.776 11.034 1.00 97.00 692 GLU A N 1
ATOM 5432 C CA . GLU A 1 692 ? 22.147 -9.509 10.371 1.00 97.00 692 GLU A CA 1
ATOM 5433 C C . GLU A 1 692 ? 22.671 -10.668 9.496 1.00 97.00 692 GLU A C 1
ATOM 5435 O O . GLU A 1 692 ? 23.447 -10.464 8.552 1.00 97.00 692 GLU A O 1
ATOM 5440 N N . PHE A 1 693 ? 22.185 -11.882 9.743 1.00 97.81 693 PHE A N 1
ATOM 5441 C CA . PHE A 1 693 ? 22.444 -13.058 8.916 1.00 97.81 693 PHE A CA 1
ATOM 5442 C C . PHE A 1 693 ? 21.137 -13.747 8.494 1.00 97.81 693 PHE A C 1
ATOM 5444 O O . PHE A 1 693 ? 20.259 -13.997 9.316 1.00 97.81 693 PHE A O 1
ATOM 5451 N N . LEU A 1 694 ? 21.021 -14.108 7.214 1.00 96.75 694 LEU A N 1
ATOM 5452 C CA . LEU A 1 694 ? 19.952 -14.973 6.711 1.00 96.75 694 LEU A CA 1
ATOM 5453 C C . LEU A 1 694 ? 20.308 -16.432 6.995 1.00 96.75 694 LEU A C 1
ATOM 5455 O O . LEU A 1 694 ? 21.313 -16.926 6.482 1.00 96.75 694 LEU A O 1
ATOM 5459 N N . THR A 1 695 ? 19.483 -17.134 7.765 1.00 94.25 695 THR A N 1
ATOM 5460 C CA . THR A 1 695 ? 19.604 -18.588 7.948 1.00 94.25 695 THR A CA 1
ATOM 5461 C C . THR A 1 695 ? 19.115 -19.342 6.716 1.00 94.25 695 THR A C 1
ATOM 5463 O O . THR A 1 695 ? 18.150 -18.932 6.080 1.00 94.25 695 THR A O 1
ATOM 5466 N N . LEU A 1 696 ? 19.782 -20.450 6.378 1.00 93.69 696 LEU A N 1
ATOM 5467 C CA . LEU A 1 696 ? 19.488 -21.272 5.202 1.00 93.69 696 LEU A CA 1
ATOM 5468 C C . LEU A 1 696 ? 18.925 -22.646 5.625 1.00 93.69 696 LEU A C 1
ATOM 5470 O O . LEU A 1 696 ? 19.715 -23.542 5.937 1.00 93.69 696 LEU A O 1
ATOM 5474 N N . PRO A 1 697 ? 17.591 -22.857 5.640 1.00 86.06 697 PRO A N 1
ATOM 5475 C CA . PRO A 1 697 ? 16.980 -24.092 6.149 1.00 86.06 697 PRO A CA 1
ATOM 5476 C C . PRO A 1 697 ? 17.367 -25.356 5.372 1.00 86.06 697 PRO A C 1
ATOM 5478 O O . PRO A 1 697 ? 17.561 -26.406 5.978 1.00 86.06 697 PRO A O 1
ATOM 5481 N N . SER A 1 698 ? 17.576 -25.251 4.053 1.00 86.50 698 SER A N 1
ATOM 5482 C CA . SER A 1 698 ? 18.117 -26.335 3.212 1.00 86.50 698 SER A CA 1
ATOM 5483 C C . SER A 1 698 ? 19.549 -26.758 3.590 1.00 86.50 698 SER A C 1
ATOM 5485 O O . SER A 1 698 ? 20.034 -27.796 3.138 1.00 86.50 698 SER A O 1
ATOM 5487 N N . GLY A 1 699 ? 20.238 -25.969 4.419 1.00 86.69 699 GLY A N 1
ATOM 5488 C CA . GLY A 1 699 ? 21.514 -26.313 5.030 1.00 86.69 699 GLY A CA 1
ATOM 5489 C C . GLY A 1 699 ? 22.743 -26.207 4.112 1.00 86.69 699 GLY A C 1
ATOM 5490 O O . GLY A 1 699 ? 22.630 -25.957 2.906 1.00 86.69 699 GLY A O 1
ATOM 5491 N N . PRO A 1 700 ? 23.944 -26.423 4.684 1.00 91.75 700 PRO A N 1
ATOM 5492 C CA . PRO A 1 700 ? 25.231 -26.220 4.010 1.00 91.75 700 PRO A CA 1
ATOM 5493 C C . PRO A 1 700 ? 25.519 -27.205 2.868 1.00 91.75 700 PRO A C 1
ATOM 5495 O O . PRO A 1 700 ? 26.370 -26.935 2.023 1.00 91.75 700 PRO A O 1
ATOM 5498 N N . ASP A 1 701 ? 24.824 -28.341 2.803 1.00 91.44 701 ASP A N 1
ATOM 5499 C CA . ASP A 1 701 ? 24.970 -29.296 1.697 1.00 91.44 701 ASP A CA 1
ATOM 5500 C C . ASP A 1 701 ? 24.147 -28.918 0.455 1.00 91.44 701 ASP A C 1
ATOM 5502 O O . ASP A 1 701 ? 24.455 -29.395 -0.635 1.00 91.44 701 ASP A O 1
ATOM 5506 N N . GLN A 1 702 ? 23.168 -28.015 0.592 1.00 94.44 702 GLN A N 1
ATOM 5507 C CA . GLN A 1 702 ? 22.430 -27.421 -0.532 1.00 94.44 702 GLN A CA 1
ATOM 5508 C C . GLN A 1 702 ? 22.891 -25.991 -0.863 1.00 94.44 702 GLN A C 1
ATOM 5510 O O . GLN A 1 702 ? 22.484 -25.443 -1.882 1.00 94.44 702 GLN A O 1
ATOM 5515 N N . ASN A 1 703 ? 23.750 -25.398 -0.029 1.00 96.38 703 ASN A N 1
ATOM 5516 C CA . ASN A 1 703 ? 24.209 -24.017 -0.143 1.00 96.38 703 ASN A CA 1
ATOM 5517 C C . ASN A 1 703 ? 25.741 -23.961 -0.141 1.00 96.38 703 ASN A C 1
ATOM 5519 O O . ASN A 1 703 ? 26.379 -23.930 0.916 1.00 96.38 703 ASN A O 1
ATOM 5523 N N . TYR A 1 704 ? 26.344 -23.998 -1.330 1.00 96.94 704 TYR A N 1
ATOM 5524 C CA . TYR A 1 704 ? 27.787 -24.175 -1.490 1.00 96.94 704 TYR A CA 1
ATOM 5525 C C . TYR A 1 704 ? 28.370 -23.515 -2.744 1.00 96.94 704 TYR A C 1
ATOM 5527 O O . TYR A 1 704 ? 27.679 -23.280 -3.734 1.00 96.94 704 TYR A O 1
ATOM 5535 N N . ALA A 1 705 ? 29.682 -23.286 -2.702 1.00 97.12 705 ALA A N 1
ATOM 5536 C CA . ALA A 1 705 ? 30.495 -22.713 -3.767 1.00 97.12 705 ALA A CA 1
ATOM 5537 C C . ALA A 1 705 ? 31.829 -23.478 -3.885 1.00 97.12 705 ALA A C 1
ATOM 5539 O O . ALA A 1 705 ? 32.503 -23.721 -2.878 1.00 97.12 705 ALA A O 1
ATOM 5540 N N . ILE A 1 706 ? 32.193 -23.915 -5.096 1.00 95.31 706 ILE A N 1
ATOM 5541 C CA . ILE A 1 706 ? 33.335 -24.806 -5.359 1.00 95.31 706 ILE A CA 1
ATOM 5542 C C . ILE A 1 706 ? 34.175 -24.287 -6.527 1.00 95.31 706 ILE A C 1
ATOM 5544 O O . ILE A 1 706 ? 33.707 -24.219 -7.669 1.00 95.31 706 ILE A O 1
ATOM 5548 N N . VAL A 1 707 ? 35.459 -24.046 -6.246 1.00 94.19 707 VAL A N 1
ATOM 5549 C CA . VAL A 1 707 ? 36.511 -23.930 -7.262 1.00 94.19 707 VAL A CA 1
ATOM 5550 C C . VAL A 1 707 ? 37.296 -25.240 -7.299 1.00 94.19 707 VAL A C 1
ATOM 5552 O O . VAL A 1 707 ? 37.956 -25.609 -6.324 1.00 94.19 707 VAL A O 1
ATOM 5555 N N . PHE A 1 708 ? 37.197 -25.972 -8.409 1.00 92.44 708 PHE A N 1
ATOM 5556 C CA . PHE A 1 708 ? 37.705 -27.343 -8.504 1.00 92.44 708 PHE A CA 1
ATOM 5557 C C . PHE A 1 708 ? 39.204 -27.387 -8.842 1.00 92.44 708 PHE A C 1
ATOM 5559 O O . PHE A 1 708 ? 39.663 -26.755 -9.792 1.00 92.44 708 PHE A O 1
ATOM 5566 N N . ALA A 1 709 ? 39.967 -28.159 -8.059 1.00 88.75 709 ALA A N 1
ATOM 5567 C CA . ALA A 1 709 ? 41.431 -28.140 -8.084 1.00 88.75 709 ALA A CA 1
ATOM 5568 C C . ALA A 1 709 ? 42.064 -28.845 -9.292 1.00 88.75 709 ALA A C 1
ATOM 5570 O O . ALA A 1 709 ? 43.081 -28.390 -9.814 1.00 88.75 709 ALA A O 1
ATOM 5571 N N . ASN A 1 710 ? 41.525 -29.996 -9.696 1.00 90.00 710 ASN A N 1
ATOM 5572 C CA . ASN A 1 710 ? 42.237 -30.886 -10.611 1.00 90.00 710 ASN A CA 1
ATOM 5573 C C . ASN A 1 710 ? 42.185 -30.363 -12.052 1.00 90.00 710 ASN A C 1
ATOM 5575 O O . ASN A 1 710 ? 41.223 -29.713 -12.459 1.00 90.00 710 ASN A O 1
ATOM 5579 N N . ARG A 1 711 ? 43.212 -30.697 -12.837 1.00 89.06 711 ARG A N 1
ATOM 5580 C CA . ARG A 1 711 ? 43.384 -30.272 -14.231 1.00 89.06 711 ARG A CA 1
ATOM 5581 C C . ARG A 1 711 ? 43.643 -31.479 -15.118 1.00 89.06 711 ARG A C 1
ATOM 5583 O O . ARG A 1 711 ? 44.428 -32.336 -14.723 1.00 89.06 711 ARG A O 1
ATOM 5590 N N . LEU A 1 712 ? 43.058 -31.550 -16.311 1.00 89.38 712 LEU A N 1
ATOM 5591 C CA . LEU A 1 712 ? 43.480 -32.536 -17.312 1.00 89.38 712 LEU A CA 1
ATOM 5592 C C . LEU A 1 712 ? 44.764 -32.080 -18.010 1.00 89.38 712 LEU A C 1
ATOM 5594 O O . LEU A 1 712 ? 44.950 -30.887 -18.245 1.00 89.38 712 LEU A O 1
ATOM 5598 N N . ALA A 1 713 ? 45.639 -33.024 -18.359 1.00 86.62 713 ALA A N 1
ATOM 5599 C CA . ALA A 1 713 ? 46.811 -32.750 -19.196 1.00 86.62 713 ALA A CA 1
ATOM 5600 C C . ALA A 1 713 ? 46.410 -32.416 -20.651 1.00 86.62 713 ALA A C 1
ATOM 5602 O O . ALA A 1 713 ? 47.005 -31.544 -21.277 1.00 86.62 713 ALA A O 1
ATOM 5603 N N . ASP A 1 714 ? 45.355 -33.064 -21.160 1.00 88.00 714 ASP A N 1
ATOM 5604 C CA . ASP A 1 714 ? 44.682 -32.735 -22.424 1.00 88.00 714 ASP A CA 1
ATOM 5605 C C . ASP A 1 714 ? 43.361 -32.007 -22.123 1.00 88.00 714 ASP A C 1
ATOM 5607 O O . ASP A 1 714 ? 42.335 -32.628 -21.832 1.00 88.00 714 ASP A O 1
ATOM 5611 N N . GLY A 1 715 ? 43.393 -30.674 -22.176 1.00 81.94 715 GLY A N 1
ATOM 5612 C CA . GLY A 1 715 ? 42.233 -29.832 -21.881 1.00 81.94 715 GLY A CA 1
ATOM 5613 C C . GLY A 1 715 ? 41.111 -29.886 -22.925 1.00 81.94 715 GLY A C 1
ATOM 5614 O O . GLY A 1 715 ? 40.017 -29.404 -22.634 1.00 81.94 715 GLY A O 1
ATOM 5615 N N . TRP A 1 716 ? 41.319 -30.509 -24.095 1.00 85.94 716 TRP A N 1
ATOM 5616 C CA . TRP A 1 716 ? 40.275 -30.704 -25.116 1.00 85.94 716 TRP A CA 1
ATOM 5617 C C . TRP A 1 716 ? 39.354 -31.906 -24.830 1.00 85.94 716 TRP A C 1
ATOM 5619 O O . TRP A 1 716 ? 38.427 -32.184 -25.600 1.00 85.94 716 TRP A O 1
ATOM 5629 N N . ARG A 1 717 ? 39.561 -32.620 -23.717 1.00 88.19 717 ARG A N 1
ATOM 5630 C CA . ARG A 1 717 ? 38.736 -33.752 -23.268 1.00 88.19 717 ARG A CA 1
ATOM 5631 C C . ARG A 1 717 ? 38.014 -33.449 -21.953 1.00 88.19 717 ARG A C 1
ATOM 5633 O O . ARG A 1 717 ? 38.477 -32.643 -21.164 1.00 88.19 717 ARG A O 1
ATOM 5640 N N . CYS A 1 718 ? 36.925 -34.175 -21.677 1.00 86.56 718 CYS A N 1
ATOM 5641 C CA . CYS A 1 718 ? 36.286 -34.183 -20.349 1.00 86.56 718 CYS A CA 1
ATOM 5642 C C . CYS A 1 718 ? 36.827 -35.282 -19.410 1.00 86.56 718 CYS A C 1
ATOM 5644 O O . CYS A 1 718 ? 36.340 -35.413 -18.288 1.00 86.56 718 CYS A O 1
ATOM 5646 N N . THR A 1 719 ? 37.764 -36.109 -19.884 1.00 88.06 719 THR A N 1
ATOM 5647 C CA . THR A 1 719 ? 38.331 -37.281 -19.199 1.00 88.06 719 THR A CA 1
ATOM 5648 C C . THR A 1 719 ? 39.749 -37.548 -19.713 1.00 88.06 719 THR A C 1
ATOM 5650 O O . THR A 1 719 ? 40.021 -37.363 -20.896 1.00 88.06 719 THR A O 1
ATOM 5653 N N . GLY A 1 720 ? 40.659 -38.003 -18.851 1.00 88.12 720 GLY A N 1
ATOM 5654 C CA . GLY A 1 720 ? 42.054 -38.271 -19.217 1.00 88.12 720 GLY A CA 1
ATOM 5655 C C . GLY A 1 720 ? 42.981 -38.266 -18.003 1.00 88.12 720 GLY A C 1
ATOM 5656 O O . GLY A 1 720 ? 42.514 -38.234 -16.864 1.00 88.12 720 GLY A O 1
ATOM 5657 N N . ALA A 1 721 ? 44.292 -38.285 -18.251 1.00 89.69 721 ALA A N 1
ATOM 5658 C CA . ALA A 1 721 ? 45.296 -38.115 -17.205 1.00 89.69 721 ALA A CA 1
ATOM 5659 C C . ALA A 1 721 ? 45.235 -36.698 -16.609 1.00 89.69 721 ALA A C 1
ATOM 5661 O O . ALA A 1 721 ? 45.032 -35.716 -17.333 1.00 89.69 721 ALA A O 1
ATOM 5662 N N . LEU A 1 722 ? 45.424 -36.602 -15.293 1.00 89.25 722 LEU A N 1
ATOM 5663 C CA . LEU A 1 722 ? 45.541 -35.323 -14.600 1.00 89.25 722 LEU A CA 1
ATOM 5664 C C . LEU A 1 722 ? 46.975 -34.784 -14.705 1.00 89.25 722 LEU A C 1
ATOM 5666 O O . LEU A 1 722 ? 47.929 -35.559 -14.699 1.00 89.25 722 LEU A O 1
ATOM 5670 N N . GLN A 1 723 ? 47.102 -33.461 -14.773 1.00 88.62 723 GLN A N 1
ATOM 5671 C CA . GLN A 1 723 ? 48.344 -32.731 -14.492 1.00 88.62 723 GLN A CA 1
ATOM 5672 C C . GLN A 1 723 ? 48.257 -32.093 -13.092 1.00 88.62 723 GLN A C 1
ATOM 5674 O O . GLN A 1 723 ? 47.236 -32.241 -12.411 1.00 88.62 723 GLN A O 1
ATOM 5679 N N . ASP A 1 724 ? 49.298 -31.366 -12.678 1.00 85.81 724 ASP A N 1
ATOM 5680 C CA . ASP A 1 724 ? 49.355 -30.724 -11.362 1.00 85.81 724 ASP A CA 1
ATOM 5681 C C . ASP A 1 724 ? 48.093 -29.881 -11.066 1.00 85.81 724 ASP A C 1
ATOM 5683 O O . ASP A 1 724 ? 47.675 -29.057 -11.895 1.00 85.81 724 ASP A O 1
ATOM 5687 N N . PRO A 1 725 ? 47.444 -30.085 -9.902 1.00 82.94 725 PRO A N 1
ATOM 5688 C CA . PRO A 1 725 ? 46.207 -29.399 -9.562 1.00 82.94 725 PRO A CA 1
ATOM 5689 C C . PRO A 1 725 ? 46.465 -27.915 -9.288 1.00 82.94 725 PRO A C 1
ATOM 5691 O O . PRO A 1 725 ? 47.452 -27.543 -8.653 1.00 82.94 725 PRO A O 1
ATOM 5694 N N . TYR A 1 726 ? 45.524 -27.054 -9.676 1.00 81.69 726 TYR A N 1
ATOM 5695 C CA . TYR A 1 726 ? 45.576 -25.615 -9.405 1.00 81.69 726 TYR A CA 1
ATOM 5696 C C . TYR A 1 726 ? 45.133 -25.292 -7.966 1.00 81.69 726 TYR A C 1
ATOM 5698 O O . TYR A 1 726 ? 44.233 -24.488 -7.714 1.00 81.69 726 TYR A O 1
ATOM 5706 N N . ALA A 1 727 ? 45.757 -25.974 -7.002 1.00 76.31 727 ALA A N 1
ATOM 5707 C CA . ALA A 1 727 ? 45.391 -25.946 -5.591 1.00 76.31 727 ALA A CA 1
ATOM 5708 C C . ALA A 1 727 ? 45.379 -24.520 -5.011 1.00 76.31 727 ALA A C 1
ATOM 5710 O O . ALA A 1 727 ? 44.542 -24.216 -4.168 1.00 76.31 727 ALA A O 1
ATOM 5711 N N . SER A 1 728 ? 46.238 -23.627 -5.511 1.00 77.81 728 SER A N 1
ATOM 5712 C CA . SER A 1 728 ? 46.369 -22.238 -5.055 1.00 77.81 728 SER A CA 1
ATOM 5713 C C . SER A 1 728 ? 45.140 -21.347 -5.277 1.00 77.81 728 SER A C 1
ATOM 5715 O O . SER A 1 728 ? 45.036 -20.351 -4.573 1.00 77.81 728 SER A O 1
ATOM 5717 N N . ARG A 1 729 ? 44.188 -21.695 -6.160 1.00 76.12 729 ARG A N 1
ATOM 5718 C CA . ARG A 1 729 ? 42.847 -21.055 -6.222 1.00 76.12 729 ARG A CA 1
ATOM 5719 C C . ARG A 1 729 ? 41.700 -21.979 -5.783 1.00 76.12 729 ARG A C 1
ATOM 5721 O O . ARG A 1 729 ? 40.551 -21.551 -5.745 1.00 76.12 729 ARG A O 1
ATOM 5728 N N . ALA A 1 730 ? 41.976 -23.245 -5.478 1.00 87.38 730 ALA A N 1
ATOM 5729 C CA . ALA A 1 730 ? 40.937 -24.232 -5.206 1.00 87.38 730 ALA A CA 1
ATOM 5730 C C . ALA A 1 730 ? 40.323 -24.091 -3.806 1.00 87.38 730 ALA A C 1
ATOM 5732 O O . ALA A 1 730 ? 41.008 -23.731 -2.843 1.00 87.38 730 ALA A O 1
ATOM 5733 N N . GLY A 1 731 ? 39.045 -24.452 -3.689 1.00 92.50 731 GLY A N 1
ATOM 5734 C CA . GLY A 1 731 ? 38.295 -24.376 -2.440 1.00 92.50 731 GLY A CA 1
ATOM 5735 C C . GLY A 1 731 ? 36.886 -24.955 -2.550 1.00 92.50 731 GLY A C 1
ATOM 5736 O O . GLY A 1 731 ? 36.335 -25.131 -3.636 1.00 92.50 731 GLY A O 1
ATOM 5737 N N . THR A 1 732 ? 36.288 -25.274 -1.408 1.00 94.56 732 THR A N 1
ATOM 5738 C CA . THR A 1 732 ? 34.890 -25.704 -1.281 1.00 94.56 732 THR A CA 1
ATOM 5739 C C . THR A 1 732 ? 34.317 -25.072 -0.027 1.00 94.56 732 THR A C 1
ATOM 5741 O O . THR A 1 732 ? 34.660 -25.486 1.078 1.00 94.56 732 THR A O 1
ATOM 5744 N N . THR A 1 733 ? 33.453 -24.075 -0.194 1.00 97.38 733 THR A N 1
ATOM 5745 C CA . THR A 1 733 ? 32.834 -23.341 0.915 1.00 97.38 733 THR A CA 1
ATOM 5746 C C . THR A 1 733 ? 31.351 -23.675 0.983 1.00 97.38 733 THR A C 1
ATOM 5748 O O . THR A 1 733 ? 30.660 -23.664 -0.034 1.00 97.38 733 THR A O 1
ATOM 5751 N N . LYS A 1 734 ? 30.873 -24.023 2.178 1.00 97.56 734 LYS A N 1
ATOM 5752 C CA . LYS A 1 734 ? 29.491 -24.422 2.465 1.00 97.56 734 LYS A CA 1
ATOM 5753 C C . LYS A 1 734 ? 28.898 -23.511 3.533 1.00 97.56 734 LYS A C 1
ATOM 5755 O O . LYS A 1 734 ? 29.555 -23.281 4.546 1.00 97.56 734 LYS A O 1
ATOM 5760 N N . PHE A 1 735 ? 27.679 -23.024 3.332 1.00 97.12 735 PHE A N 1
ATOM 5761 C CA . PHE A 1 735 ? 27.098 -21.916 4.096 1.00 97.12 735 PHE A CA 1
ATOM 5762 C C . PHE A 1 735 ? 25.859 -22.371 4.880 1.00 97.12 735 PHE A C 1
ATOM 5764 O O . PHE A 1 735 ? 24.938 -22.939 4.299 1.00 97.12 735 PHE A O 1
ATOM 5771 N N . SER A 1 736 ? 25.815 -22.125 6.195 1.00 94.62 736 SER A N 1
ATOM 5772 C CA . SER A 1 736 ? 24.611 -22.359 7.019 1.00 94.62 736 SER A CA 1
ATOM 5773 C C . SER A 1 736 ? 23.812 -21.078 7.284 1.00 94.62 736 SER A C 1
ATOM 5775 O O . SER A 1 736 ? 22.599 -21.137 7.500 1.00 94.62 736 SER A O 1
ATOM 5777 N N . LYS A 1 737 ? 24.480 -19.921 7.223 1.00 97.25 737 LYS A N 1
ATOM 5778 C CA . LYS A 1 737 ? 23.879 -18.584 7.185 1.00 97.25 737 LYS A CA 1
ATOM 5779 C C . LYS A 1 737 ? 24.678 -17.689 6.225 1.00 97.25 737 LYS A C 1
ATOM 5781 O O . LYS A 1 737 ? 25.854 -17.957 5.980 1.00 97.25 737 LYS A O 1
ATOM 5786 N N . LEU A 1 738 ? 24.063 -16.622 5.715 1.00 97.25 738 LEU A N 1
ATOM 5787 C CA . LEU A 1 738 ? 24.689 -15.603 4.855 1.00 97.25 738 LEU A CA 1
ATOM 5788 C C . LEU A 1 738 ? 24.633 -14.240 5.540 1.00 97.25 738 LEU A C 1
ATOM 5790 O O . LEU A 1 738 ? 23.576 -13.887 6.058 1.00 97.25 738 LEU A O 1
ATOM 5794 N N . ARG A 1 739 ? 25.709 -13.444 5.516 1.00 97.62 739 ARG A N 1
ATOM 5795 C CA . ARG A 1 739 ? 25.620 -12.039 5.948 1.00 97.62 739 ARG A CA 1
ATOM 5796 C C . ARG A 1 739 ? 24.759 -11.282 4.942 1.00 97.62 739 ARG A C 1
ATOM 5798 O O . ARG A 1 739 ? 24.975 -11.374 3.733 1.00 97.62 739 ARG A O 1
ATOM 5805 N N . ILE A 1 740 ? 23.798 -10.524 5.452 1.00 96.75 740 ILE A N 1
ATOM 5806 C CA . ILE A 1 740 ? 22.876 -9.733 4.639 1.00 96.75 740 ILE A CA 1
ATOM 5807 C C . ILE A 1 740 ? 22.908 -8.260 5.034 1.00 96.75 740 ILE A C 1
ATOM 5809 O O . ILE A 1 740 ? 23.195 -7.922 6.176 1.00 96.75 740 ILE A O 1
ATOM 5813 N N . LYS A 1 741 ? 22.579 -7.382 4.092 1.00 90.44 741 LYS A N 1
ATOM 5814 C CA . LYS A 1 741 ? 22.402 -5.945 4.305 1.00 90.44 741 LYS A CA 1
ATOM 5815 C C . LYS A 1 741 ? 21.078 -5.516 3.680 1.00 90.44 741 LYS A C 1
ATOM 5817 O O . LYS A 1 741 ? 20.776 -5.890 2.550 1.00 90.44 741 LYS A O 1
ATOM 5822 N N . PHE A 1 742 ? 20.285 -4.740 4.409 1.00 87.50 742 PHE A N 1
ATOM 5823 C CA . PHE A 1 742 ? 18.997 -4.261 3.914 1.00 87.50 742 PHE A CA 1
ATOM 5824 C C . PHE A 1 742 ? 19.160 -3.031 3.011 1.00 87.50 742 PHE A C 1
ATOM 5826 O O . PHE A 1 742 ? 19.957 -2.135 3.289 1.00 87.50 742 PHE A O 1
ATOM 5833 N N . GLU A 1 743 ? 18.386 -3.007 1.931 1.00 81.69 743 GLU A N 1
ATOM 5834 C CA . GLU A 1 743 ? 18.108 -1.851 1.078 1.00 81.69 743 GLU A CA 1
ATOM 5835 C C . GLU A 1 743 ? 16.594 -1.557 1.145 1.00 81.69 743 GLU A C 1
ATOM 5837 O O . GLU A 1 743 ? 15.831 -2.337 1.715 1.00 81.69 743 GLU A O 1
ATOM 5842 N N . ASN A 1 744 ? 16.131 -0.450 0.554 1.00 63.81 744 ASN A N 1
ATOM 5843 C CA . ASN A 1 744 ? 14.752 0.048 0.717 1.00 63.81 744 ASN A CA 1
ATOM 5844 C C . ASN A 1 744 ? 13.646 -0.995 0.439 1.00 63.81 744 ASN A C 1
ATOM 5846 O O . ASN A 1 744 ? 12.615 -0.992 1.113 1.00 63.81 744 ASN A O 1
ATOM 5850 N N . SER A 1 745 ? 13.875 -1.861 -0.551 1.00 69.94 745 SER A N 1
ATOM 5851 C CA . SER A 1 745 ? 12.912 -2.806 -1.134 1.00 69.94 745 SER A CA 1
ATOM 5852 C C . SER A 1 745 ? 13.454 -4.246 -1.263 1.00 69.94 745 SER A C 1
ATOM 5854 O O . SER A 1 745 ? 12.714 -5.159 -1.635 1.00 69.94 745 SER A O 1
ATOM 5856 N N . ARG A 1 746 ? 14.747 -4.467 -0.975 1.00 82.06 746 ARG A N 1
ATOM 5857 C CA . ARG A 1 746 ? 15.488 -5.713 -1.257 1.00 82.06 746 ARG A CA 1
ATOM 5858 C C . ARG A 1 746 ? 16.684 -5.902 -0.311 1.00 82.06 746 ARG A C 1
ATOM 5860 O O . ARG A 1 746 ? 16.977 -5.043 0.512 1.00 82.06 746 ARG A O 1
ATOM 5867 N N . VAL A 1 747 ? 17.370 -7.036 -0.409 1.00 89.94 747 VAL A N 1
ATOM 5868 C CA . VAL A 1 747 ? 18.455 -7.452 0.493 1.00 89.94 747 VAL A CA 1
ATOM 5869 C C . VAL A 1 747 ? 19.723 -7.727 -0.313 1.00 89.94 747 VAL A C 1
ATOM 5871 O O . VAL A 1 747 ? 19.706 -8.547 -1.223 1.00 89.94 747 VAL A O 1
ATOM 5874 N N . GLU A 1 748 ? 20.833 -7.075 0.011 1.00 92.50 748 GLU A N 1
ATOM 5875 C CA . GLU A 1 748 ? 22.160 -7.369 -0.540 1.00 92.50 748 GLU A CA 1
ATOM 5876 C C . GLU A 1 748 ? 22.817 -8.510 0.254 1.00 92.50 748 GLU A C 1
ATOM 5878 O O . GLU A 1 748 ? 22.900 -8.455 1.482 1.00 92.50 748 GLU A O 1
ATOM 5883 N N . VAL A 1 749 ? 23.291 -9.552 -0.434 1.00 96.56 749 VAL A N 1
ATOM 5884 C CA . VAL A 1 749 ? 24.097 -10.621 0.176 1.00 96.56 749 VAL A CA 1
ATOM 5885 C C . VAL A 1 749 ? 25.562 -10.194 0.183 1.00 96.56 749 VAL A C 1
ATOM 5887 O O . VAL A 1 749 ? 26.137 -9.933 -0.875 1.00 96.56 749 VAL A O 1
ATOM 5890 N N . ILE A 1 750 ? 26.189 -10.187 1.359 1.00 96.31 750 ILE A N 1
ATOM 5891 C CA . ILE A 1 750 ? 27.635 -9.980 1.504 1.00 96.31 750 ILE A CA 1
ATOM 5892 C C . ILE A 1 750 ? 28.300 -11.349 1.316 1.00 96.31 750 ILE A C 1
ATOM 5894 O O . ILE A 1 750 ? 28.385 -12.167 2.232 1.00 96.31 750 ILE A O 1
ATOM 5898 N N . ARG A 1 751 ? 28.653 -11.636 0.057 1.00 95.56 751 ARG A N 1
ATOM 5899 C CA . ARG A 1 751 ? 29.009 -12.975 -0.456 1.00 95.56 751 ARG A CA 1
ATOM 5900 C C . ARG A 1 751 ? 30.346 -13.517 0.069 1.00 95.56 751 ARG A C 1
ATOM 5902 O O . ARG A 1 751 ? 30.590 -14.717 -0.058 1.00 95.56 751 ARG A O 1
ATOM 5909 N N . ASP A 1 752 ? 31.173 -12.638 0.621 1.00 94.44 752 ASP A N 1
ATOM 5910 C CA . ASP A 1 752 ? 32.519 -12.843 1.159 1.00 94.44 752 ASP A CA 1
ATOM 5911 C C . ASP A 1 752 ? 32.573 -12.825 2.706 1.00 94.44 752 ASP A C 1
ATOM 5913 O O . ASP A 1 752 ? 33.645 -12.972 3.296 1.00 94.44 752 ASP A O 1
ATOM 5917 N N . ASP A 1 753 ? 31.432 -12.707 3.400 1.00 96.06 753 ASP A N 1
ATOM 5918 C CA . ASP A 1 753 ? 31.369 -12.998 4.838 1.00 96.06 753 ASP A CA 1
ATOM 5919 C C . ASP A 1 753 ? 31.234 -14.513 5.053 1.00 96.06 753 ASP A C 1
ATOM 5921 O O . ASP A 1 753 ? 30.268 -15.159 4.639 1.00 96.06 753 ASP A O 1
ATOM 5925 N N . TYR A 1 754 ? 32.225 -15.084 5.735 1.00 95.94 754 TYR A N 1
ATOM 5926 C CA . TYR A 1 754 ? 32.333 -16.521 5.968 1.00 95.94 754 TYR A CA 1
ATOM 5927 C C . TYR A 1 754 ? 32.077 -16.916 7.434 1.00 95.94 754 TYR A C 1
ATOM 5929 O O . TYR A 1 754 ? 32.445 -18.021 7.829 1.00 95.94 754 TYR A O 1
ATOM 5937 N N . THR A 1 755 ? 31.480 -16.039 8.253 1.00 95.50 755 THR A N 1
ATOM 5938 C CA . THR A 1 755 ? 31.266 -16.256 9.702 1.00 95.50 755 THR A CA 1
ATOM 5939 C C . THR A 1 755 ? 30.524 -17.562 10.003 1.00 95.50 755 THR A C 1
ATOM 5941 O O . THR A 1 755 ? 30.910 -18.306 10.900 1.00 95.50 755 THR A O 1
ATOM 5944 N N . PHE A 1 756 ? 29.506 -17.887 9.200 1.00 95.38 756 PHE A N 1
ATOM 5945 C CA . PHE A 1 756 ? 28.725 -19.128 9.295 1.00 95.38 756 PHE A CA 1
ATOM 5946 C C . PHE A 1 756 ? 28.970 -20.065 8.100 1.00 95.38 756 PHE A C 1
ATOM 5948 O O . PHE A 1 756 ? 28.068 -20.766 7.632 1.00 95.38 756 PHE A O 1
ATOM 5955 N N . ALA A 1 757 ? 30.204 -20.071 7.587 1.00 94.75 757 ALA A N 1
ATOM 5956 C CA . ALA A 1 757 ? 30.608 -20.902 6.462 1.00 94.75 757 ALA A CA 1
ATOM 5957 C C . ALA A 1 757 ? 31.774 -21.834 6.821 1.00 94.75 757 ALA A C 1
ATOM 5959 O O . ALA A 1 757 ? 32.767 -21.438 7.432 1.00 94.75 757 ALA A O 1
ATOM 5960 N N . ARG A 1 758 ? 31.688 -23.090 6.380 1.00 94.75 758 ARG A N 1
ATOM 5961 C CA . ARG A 1 758 ? 32.762 -24.080 6.494 1.00 94.75 758 ARG A CA 1
ATOM 5962 C C . ARG A 1 758 ? 33.492 -24.197 5.161 1.00 94.75 758 ARG A C 1
ATOM 5964 O O . ARG A 1 758 ? 32.885 -24.549 4.153 1.00 94.75 758 ARG A O 1
ATOM 5971 N N . THR A 1 759 ? 34.802 -23.973 5.179 1.00 92.31 759 THR A N 1
ATOM 5972 C CA . THR A 1 759 ? 35.682 -24.154 4.014 1.00 92.31 759 THR A CA 1
ATOM 5973 C C . THR A 1 759 ? 36.466 -25.462 4.130 1.00 92.31 759 THR A C 1
ATOM 5975 O O . THR A 1 759 ? 37.050 -25.740 5.174 1.00 92.31 759 THR A O 1
ATOM 5978 N N . ASN A 1 760 ? 36.505 -26.253 3.057 1.00 87.56 760 ASN A N 1
ATOM 5979 C CA . ASN A 1 760 ? 37.465 -27.338 2.861 1.00 87.56 760 ASN A CA 1
ATOM 5980 C C . ASN A 1 760 ? 38.402 -26.940 1.698 1.00 87.56 760 ASN A C 1
ATOM 5982 O O . ASN A 1 760 ? 37.919 -26.602 0.616 1.00 87.56 760 ASN A O 1
ATOM 5986 N N . GLY A 1 761 ? 39.721 -27.013 1.894 1.00 83.75 761 GLY A N 1
ATOM 5987 C CA . GLY A 1 761 ? 40.726 -26.552 0.921 1.00 83.75 761 GLY A CA 1
ATOM 5988 C C . GLY A 1 761 ? 41.395 -25.227 1.325 1.00 83.75 761 GLY A C 1
ATOM 5989 O O . GLY A 1 761 ? 41.023 -24.651 2.346 1.00 83.75 761 GLY A O 1
ATOM 5990 N N . PRO A 1 762 ? 42.411 -24.764 0.571 1.00 82.75 762 PRO A N 1
ATOM 5991 C CA . PRO A 1 762 ? 43.233 -23.614 0.957 1.00 82.75 762 PRO A CA 1
ATOM 5992 C C . PRO A 1 762 ? 42.551 -22.252 0.764 1.00 82.75 762 PRO A C 1
ATOM 5994 O O . PRO A 1 762 ? 42.918 -21.307 1.456 1.00 82.75 762 PRO A O 1
ATOM 5997 N N . ASN A 1 763 ? 41.566 -22.139 -0.135 1.00 89.62 763 ASN A N 1
ATOM 5998 C CA . ASN A 1 763 ? 40.840 -20.892 -0.378 1.00 89.62 763 ASN A CA 1
ATOM 5999 C C . ASN A 1 763 ? 39.386 -20.983 0.074 1.00 89.62 763 ASN A C 1
ATOM 6001 O O . ASN A 1 763 ? 38.719 -22.006 -0.113 1.00 89.62 763 ASN A O 1
ATOM 6005 N N . LYS A 1 764 ? 38.886 -19.863 0.597 1.00 93.38 764 LYS A N 1
ATOM 6006 C CA . LYS A 1 764 ? 37.451 -19.608 0.719 1.00 93.38 764 LYS A CA 1
ATOM 6007 C C . LYS A 1 764 ? 36.895 -19.235 -0.659 1.00 93.38 764 LYS A C 1
ATOM 6009 O O . LYS A 1 764 ? 37.634 -18.770 -1.523 1.00 93.38 764 LYS A O 1
ATOM 6014 N N . VAL A 1 765 ? 35.613 -19.500 -0.872 1.00 94.19 765 VAL A N 1
ATOM 6015 C CA . VAL A 1 765 ? 34.927 -19.342 -2.160 1.00 94.19 765 VAL A CA 1
ATOM 6016 C C . VAL A 1 765 ? 33.609 -18.634 -1.892 1.00 94.19 765 VAL A C 1
ATOM 6018 O O . VAL A 1 765 ? 32.828 -19.104 -1.065 1.00 94.19 765 VAL A O 1
ATOM 6021 N N . ASP A 1 766 ? 33.383 -17.504 -2.553 1.00 96.12 766 ASP A N 1
ATOM 6022 C CA . ASP A 1 766 ? 32.235 -16.635 -2.288 1.00 96.12 766 ASP A CA 1
ATOM 6023 C C . ASP A 1 766 ? 30.896 -17.319 -2.561 1.00 96.12 766 ASP A C 1
ATOM 6025 O O . ASP A 1 766 ? 30.770 -18.173 -3.442 1.00 96.12 766 ASP A O 1
ATOM 6029 N N . TYR A 1 767 ? 29.843 -16.868 -1.886 1.00 96.62 767 TYR A N 1
ATOM 6030 C CA . TYR A 1 767 ? 28.508 -17.396 -2.134 1.00 96.62 767 TYR A CA 1
ATOM 6031 C C . TYR A 1 767 ? 28.082 -17.207 -3.604 1.00 96.62 767 TYR A C 1
ATOM 6033 O O . TYR A 1 767 ? 28.195 -16.117 -4.179 1.00 96.62 767 TYR A O 1
ATOM 6041 N N . GLY A 1 768 ? 27.633 -18.291 -4.243 1.00 93.75 768 GLY A N 1
ATOM 6042 C CA . GLY A 1 768 ? 27.288 -18.315 -5.669 1.00 93.75 768 GLY A CA 1
ATOM 6043 C C . GLY A 1 768 ? 28.466 -18.182 -6.650 1.00 93.75 768 GLY A C 1
ATOM 6044 O O . GLY A 1 768 ? 28.214 -17.928 -7.824 1.00 93.75 768 GLY A O 1
ATOM 6045 N N . HIS A 1 769 ? 29.726 -18.315 -6.217 1.00 94.69 769 HIS A N 1
ATOM 6046 C CA . HIS A 1 769 ? 30.899 -18.394 -7.108 1.00 94.69 769 HIS A CA 1
ATOM 6047 C C . HIS A 1 769 ? 31.229 -19.846 -7.475 1.00 94.69 769 HIS A C 1
ATOM 6049 O O . HIS A 1 769 ? 31.082 -20.761 -6.664 1.00 94.69 769 HIS A O 1
ATOM 6055 N N . ALA A 1 770 ? 31.709 -20.062 -8.698 1.00 94.88 770 ALA A N 1
ATOM 6056 C CA . ALA A 1 770 ? 32.281 -21.336 -9.122 1.00 94.88 770 ALA A CA 1
ATOM 6057 C C . ALA A 1 770 ? 33.363 -21.132 -10.190 1.00 94.88 770 ALA A C 1
ATOM 6059 O O . ALA A 1 770 ? 33.410 -20.103 -10.862 1.00 94.88 770 ALA A O 1
ATOM 6060 N N . GLY A 1 771 ? 34.226 -22.128 -10.382 1.00 93.19 771 GLY A N 1
ATOM 6061 C CA . GLY A 1 771 ? 35.198 -22.140 -11.478 1.00 93.19 771 GLY A CA 1
ATOM 6062 C C . GLY A 1 771 ? 36.126 -23.348 -11.446 1.00 93.19 771 GLY A C 1
ATOM 6063 O O . GLY A 1 771 ? 36.166 -24.089 -10.464 1.00 93.19 771 GLY A O 1
ATOM 6064 N N . ASP A 1 772 ? 36.896 -23.548 -12.509 1.00 91.44 772 ASP A N 1
ATOM 6065 C CA . ASP A 1 772 ? 37.940 -24.572 -12.557 1.00 91.44 772 ASP A CA 1
ATOM 6066 C C . ASP A 1 772 ? 38.957 -24.332 -13.673 1.00 91.44 772 ASP A C 1
ATOM 6068 O O . ASP A 1 772 ? 38.717 -23.599 -14.632 1.00 91.44 772 ASP A O 1
ATOM 6072 N N . CYS A 1 773 ? 40.086 -25.027 -13.543 1.00 89.38 773 CYS A N 1
ATOM 6073 C CA . CYS A 1 773 ? 41.108 -25.169 -14.573 1.00 89.38 773 CYS A CA 1
ATOM 6074 C C . CYS A 1 773 ? 41.104 -26.585 -15.196 1.00 89.38 773 CYS A C 1
ATOM 6076 O O . CYS A 1 773 ? 42.172 -27.081 -15.574 1.00 89.38 773 CYS A O 1
ATOM 6078 N N . TYR A 1 774 ? 39.949 -27.270 -15.221 1.00 89.75 774 TYR A N 1
ATOM 6079 C CA . TYR A 1 774 ? 39.837 -28.704 -15.515 1.00 89.75 774 TYR A CA 1
ATOM 6080 C C . TYR A 1 774 ? 39.980 -29.018 -17.004 1.00 89.75 774 TYR A C 1
ATOM 6082 O O . TYR A 1 774 ? 40.757 -29.898 -17.376 1.00 89.75 774 TYR A O 1
ATOM 6090 N N . SER A 1 775 ? 39.218 -28.312 -17.841 1.00 88.00 775 SER A N 1
ATOM 6091 C CA . SER A 1 775 ? 39.156 -28.491 -19.292 1.00 88.00 775 SER A CA 1
ATOM 6092 C C . SER A 1 775 ? 38.529 -27.263 -19.944 1.00 88.00 775 SER A C 1
ATOM 6094 O O . SER A 1 775 ? 37.497 -26.780 -19.490 1.00 88.00 775 SER A O 1
ATOM 6096 N N . TRP A 1 776 ? 39.104 -26.811 -21.058 1.00 85.31 776 TRP A N 1
ATOM 6097 C CA . TRP A 1 776 ? 38.574 -25.722 -21.886 1.00 85.31 776 TRP A CA 1
ATOM 6098 C C . TRP A 1 776 ? 37.602 -26.201 -22.977 1.00 85.31 776 TRP A C 1
ATOM 6100 O O . TRP A 1 776 ? 37.314 -25.469 -23.924 1.00 85.31 776 TRP A O 1
ATOM 6110 N N . LYS A 1 777 ? 37.083 -27.431 -22.870 1.00 87.50 777 LYS A N 1
ATOM 6111 C CA . LYS A 1 777 ? 36.024 -27.936 -23.746 1.00 87.50 777 LYS A CA 1
ATOM 6112 C C . LYS A 1 777 ? 34.646 -27.725 -23.115 1.00 87.50 777 LYS A C 1
ATOM 6114 O O . LYS A 1 777 ? 34.356 -28.206 -22.018 1.00 87.50 777 LYS A O 1
ATOM 6119 N N . GLN A 1 778 ? 33.770 -27.094 -23.894 1.00 87.44 778 GLN A N 1
ATOM 6120 C CA . GLN A 1 778 ? 32.342 -26.951 -23.622 1.00 87.44 778 GLN A CA 1
ATOM 6121 C C . GLN A 1 778 ? 31.726 -28.312 -23.224 1.00 87.44 778 GLN A C 1
ATOM 6123 O O . GLN A 1 778 ? 31.726 -29.272 -23.996 1.00 87.44 778 GLN A O 1
ATOM 6128 N N . GLY A 1 779 ? 31.228 -28.382 -21.991 1.00 86.44 779 GLY A N 1
ATOM 6129 C CA . GLY A 1 779 ? 30.558 -29.519 -21.351 1.00 86.44 779 GLY A CA 1
ATOM 6130 C C . GLY A 1 779 ? 31.297 -30.048 -20.117 1.00 86.44 779 GLY A C 1
ATOM 6131 O O . GLY A 1 779 ? 30.678 -30.642 -19.230 1.00 86.44 779 GLY A O 1
ATOM 6132 N N . CYS A 1 780 ? 32.611 -29.822 -20.029 1.00 89.62 780 CYS A N 1
ATOM 6133 C CA . CYS A 1 780 ? 33.487 -30.562 -19.120 1.00 89.62 780 CYS A CA 1
ATOM 6134 C C . CYS A 1 780 ? 33.605 -29.999 -17.688 1.00 89.62 780 CYS A C 1
ATOM 6136 O O . CYS A 1 780 ? 34.193 -30.679 -16.844 1.00 89.62 780 CYS A O 1
ATOM 6138 N N . ALA A 1 781 ? 33.053 -28.810 -17.410 1.00 91.06 781 ALA A N 1
ATOM 6139 C CA . ALA A 1 781 ? 33.217 -28.086 -16.142 1.00 91.06 781 ALA A CA 1
ATOM 6140 C C . ALA A 1 781 ? 32.866 -28.907 -14.880 1.00 91.06 781 ALA A C 1
ATOM 6142 O O . ALA A 1 781 ? 31.939 -29.727 -14.873 1.00 91.06 781 ALA A O 1
ATOM 6143 N N . LYS A 1 782 ? 33.626 -28.656 -13.813 1.00 92.19 782 LYS A N 1
ATOM 6144 C CA . LYS A 1 782 ? 33.645 -29.320 -12.500 1.00 92.19 782 LYS A CA 1
ATOM 6145 C C . LYS A 1 782 ? 33.507 -28.337 -11.335 1.00 92.19 782 LYS A C 1
ATOM 6147 O O . LYS A 1 782 ? 33.000 -28.736 -10.286 1.00 92.19 782 LYS A O 1
ATOM 6152 N N . GLY A 1 783 ? 33.924 -27.079 -11.500 1.00 93.69 783 GLY A N 1
ATOM 6153 C CA . GLY A 1 783 ? 33.540 -26.011 -10.577 1.00 93.69 783 GLY A CA 1
ATOM 6154 C C . GLY A 1 783 ? 32.017 -25.926 -10.506 1.00 93.69 783 GLY A C 1
ATOM 6155 O O . GLY A 1 783 ? 31.343 -26.070 -11.525 1.00 93.69 783 GLY A O 1
ATOM 6156 N N . THR A 1 784 ? 31.458 -25.765 -9.310 1.00 95.88 784 THR A N 1
ATOM 6157 C CA . THR A 1 784 ? 30.007 -25.849 -9.069 1.00 95.88 784 THR A CA 1
ATOM 6158 C C . THR A 1 784 ? 29.565 -24.888 -7.980 1.00 95.88 784 THR A C 1
ATOM 6160 O O . THR A 1 784 ? 30.283 -24.680 -7.006 1.00 95.88 784 THR A O 1
ATOM 6163 N N . PHE A 1 785 ? 28.349 -24.361 -8.094 1.00 97.06 785 PHE A N 1
ATOM 6164 C CA . PHE A 1 785 ? 27.660 -23.741 -6.964 1.00 97.06 785 PHE A CA 1
ATOM 6165 C C . PHE A 1 785 ? 26.227 -24.263 -6.858 1.00 97.06 785 PHE A C 1
ATOM 6167 O O . PHE A 1 785 ? 25.625 -24.667 -7.858 1.00 97.06 785 PHE A O 1
ATOM 6174 N N . LYS A 1 786 ? 25.673 -24.198 -5.647 1.00 97.69 786 LYS A N 1
ATOM 6175 C CA . LYS A 1 786 ? 24.231 -24.245 -5.413 1.00 97.69 786 LYS A CA 1
ATOM 6176 C C . LYS A 1 786 ? 23.841 -23.170 -4.399 1.00 97.69 786 LYS A C 1
ATOM 6178 O O . LYS A 1 786 ? 24.490 -23.015 -3.367 1.00 97.69 786 LYS A O 1
ATOM 6183 N N . VAL A 1 787 ? 22.788 -22.439 -4.737 1.00 97.50 787 VAL A N 1
ATOM 6184 C CA . VAL A 1 787 ? 22.045 -21.492 -3.905 1.00 97.50 787 VAL A CA 1
ATOM 6185 C C . VAL A 1 787 ? 20.666 -22.110 -3.694 1.00 97.50 787 VAL A C 1
ATOM 6187 O O . VAL A 1 787 ? 20.006 -22.467 -4.669 1.00 97.50 787 VAL A O 1
ATOM 6190 N N . ASP A 1 788 ? 20.240 -22.264 -2.446 1.00 95.44 788 ASP A N 1
ATOM 6191 C CA . ASP A 1 788 ? 18.979 -22.905 -2.074 1.00 95.44 788 ASP A CA 1
ATOM 6192 C C . ASP A 1 788 ? 18.344 -22.167 -0.885 1.00 95.44 788 ASP A C 1
ATOM 6194 O O . ASP A 1 788 ? 18.626 -22.437 0.286 1.00 95.44 788 ASP A O 1
ATOM 6198 N N . LEU A 1 789 ? 17.483 -21.207 -1.229 1.00 94.00 789 LEU A N 1
ATOM 6199 C CA . LEU A 1 789 ? 16.743 -20.324 -0.324 1.00 94.00 789 LEU A CA 1
ATOM 6200 C C . LEU A 1 789 ? 15.430 -20.960 0.172 1.00 94.00 789 LEU A C 1
ATOM 6202 O O . LEU A 1 789 ? 14.571 -20.268 0.730 1.00 94.00 789 LEU A O 1
ATOM 6206 N N . THR A 1 790 ? 15.223 -22.261 -0.059 1.00 84.94 790 THR A N 1
ATOM 6207 C CA . THR A 1 790 ? 13.987 -22.955 0.326 1.00 84.94 790 THR A CA 1
ATOM 6208 C C . THR A 1 790 ? 13.799 -22.906 1.845 1.00 84.94 790 THR A C 1
ATOM 6210 O O . THR A 1 790 ? 14.742 -23.069 2.618 1.00 84.94 790 THR A O 1
ATOM 6213 N N . GLY A 1 791 ? 12.571 -22.626 2.283 1.00 77.69 791 GLY A N 1
ATOM 6214 C CA . GLY A 1 791 ? 12.244 -22.384 3.693 1.00 77.69 791 GLY A CA 1
ATOM 6215 C C . GLY A 1 791 ? 12.513 -20.957 4.193 1.00 77.69 791 GLY A C 1
ATOM 6216 O O . GLY A 1 791 ? 12.041 -20.626 5.273 1.00 77.69 791 GLY A O 1
ATOM 6217 N N . THR A 1 792 ? 13.202 -20.099 3.430 1.00 86.50 792 THR A N 1
ATOM 6218 C CA . THR A 1 792 ? 13.259 -18.649 3.716 1.00 86.50 792 THR A CA 1
ATOM 6219 C C . THR A 1 792 ? 12.081 -17.916 3.071 1.00 86.50 792 THR A C 1
ATOM 6221 O O . THR A 1 792 ? 11.467 -18.413 2.121 1.00 86.50 792 THR A O 1
ATOM 6224 N N . GLU A 1 793 ? 11.784 -16.705 3.534 1.00 85.06 793 GLU A N 1
ATOM 6225 C CA . GLU A 1 793 ? 10.767 -15.819 2.957 1.00 85.06 793 GLU A CA 1
ATOM 6226 C C . GLU A 1 793 ? 11.224 -15.180 1.624 1.00 85.06 793 GLU A C 1
ATOM 6228 O O . GLU A 1 793 ? 10.413 -14.622 0.886 1.00 85.06 793 GLU A O 1
ATOM 6233 N N . LEU A 1 794 ? 12.514 -15.281 1.284 1.00 89.44 794 LEU A N 1
ATOM 6234 C CA . LEU A 1 794 ? 13.149 -14.583 0.165 1.00 89.44 794 LEU A CA 1
ATOM 6235 C C . LEU A 1 794 ? 13.230 -15.418 -1.128 1.00 89.44 794 LEU A C 1
ATOM 6237 O O . LEU A 1 794 ? 13.178 -16.650 -1.120 1.00 89.44 794 LEU A O 1
ATOM 6241 N N . VAL A 1 795 ? 13.402 -14.714 -2.248 1.00 89.81 795 VAL A N 1
ATOM 6242 C CA . VAL A 1 795 ? 13.737 -15.241 -3.584 1.00 89.81 795 VAL A CA 1
ATOM 6243 C C . VAL A 1 795 ? 14.916 -14.456 -4.176 1.00 89.81 795 VAL A C 1
ATOM 6245 O O . VAL A 1 795 ? 15.188 -13.334 -3.743 1.00 89.81 795 VAL A O 1
ATOM 6248 N N . LEU A 1 796 ? 15.606 -15.003 -5.181 1.00 86.69 796 LEU A N 1
ATOM 6249 C CA . LEU A 1 796 ? 16.584 -14.250 -5.979 1.00 86.69 796 LEU A CA 1
ATOM 6250 C C . LEU A 1 796 ? 15.868 -13.128 -6.746 1.00 86.69 796 LEU A C 1
ATOM 6252 O O . LEU A 1 796 ? 14.939 -13.405 -7.510 1.00 86.69 796 LEU A O 1
ATOM 6256 N N . ALA A 1 797 ? 16.318 -11.882 -6.588 1.00 82.38 797 ALA A N 1
ATOM 6257 C CA . ALA A 1 797 ? 15.774 -10.733 -7.317 1.00 82.38 797 ALA A CA 1
ATOM 6258 C C . ALA A 1 797 ? 15.907 -10.924 -8.847 1.00 82.38 797 ALA A C 1
ATOM 6260 O O . ALA A 1 797 ? 16.808 -11.654 -9.276 1.00 82.38 797 ALA A O 1
ATOM 6261 N N . PRO A 1 798 ? 14.994 -10.371 -9.677 1.00 71.19 798 PRO A N 1
ATOM 6262 C CA . PRO A 1 798 ? 14.895 -10.689 -11.108 1.00 71.19 798 PRO A CA 1
ATOM 6263 C C . PRO A 1 798 ? 16.162 -10.336 -11.899 1.00 71.19 798 PRO A C 1
ATOM 6265 O O . PRO A 1 798 ? 16.559 -11.095 -12.784 1.00 71.19 798 PRO A O 1
ATOM 6268 N N . ASP A 1 799 ? 16.840 -9.256 -11.502 1.00 67.31 799 ASP A N 1
ATOM 6269 C CA . ASP A 1 799 ? 18.128 -8.783 -12.021 1.00 67.31 799 ASP A CA 1
ATOM 6270 C C . ASP A 1 799 ? 19.283 -9.774 -11.795 1.00 67.31 799 ASP A C 1
ATOM 6272 O O . ASP A 1 799 ? 20.249 -9.788 -12.565 1.00 67.31 799 ASP A O 1
ATOM 6276 N N . VAL A 1 800 ? 19.192 -10.646 -10.783 1.00 82.94 800 VAL A N 1
ATOM 6277 C CA . VAL A 1 800 ? 20.240 -11.631 -10.493 1.00 82.94 800 VAL A CA 1
ATOM 6278 C C . VAL A 1 800 ? 20.285 -12.719 -11.566 1.00 82.94 800 VAL A C 1
ATOM 6280 O O . VAL A 1 800 ? 19.428 -13.602 -11.660 1.00 82.94 800 VAL A O 1
ATOM 6283 N N . HIS A 1 801 ? 21.370 -12.670 -12.329 1.00 86.50 801 HIS A N 1
ATOM 6284 C CA . HIS A 1 801 ? 21.828 -13.674 -13.277 1.00 86.50 801 HIS A CA 1
ATOM 6285 C C . HIS A 1 801 ? 23.349 -13.850 -13.122 1.00 86.50 801 HIS A C 1
ATOM 6287 O O . HIS A 1 801 ? 24.001 -13.076 -12.419 1.00 86.50 801 HIS A O 1
ATOM 6293 N N . TRP A 1 802 ? 23.919 -14.878 -13.753 1.00 91.38 802 TRP A N 1
ATOM 6294 C CA . TRP A 1 802 ? 25.347 -15.190 -13.664 1.00 91.38 802 TRP A CA 1
ATOM 6295 C C . TRP A 1 802 ? 26.064 -14.948 -14.995 1.00 91.38 802 TRP A C 1
ATOM 6297 O O . TRP A 1 802 ? 25.504 -15.183 -16.065 1.00 91.38 802 TRP A O 1
ATOM 6307 N N . VAL A 1 803 ? 27.327 -14.529 -14.912 1.00 89.44 803 VAL A N 1
ATOM 6308 C CA . VAL A 1 803 ? 28.224 -14.250 -16.045 1.00 89.44 803 VAL A CA 1
ATOM 6309 C C . VAL A 1 803 ? 29.553 -14.997 -15.888 1.00 89.44 803 VAL A C 1
ATOM 6311 O O . VAL A 1 803 ? 29.941 -15.345 -14.773 1.00 89.44 803 VAL A O 1
ATOM 6314 N N . MET A 1 804 ? 30.253 -15.249 -17.001 1.00 86.38 804 MET A N 1
ATOM 6315 C CA . MET A 1 804 ? 31.611 -15.816 -17.007 1.00 86.38 804 MET A CA 1
ATOM 6316 C C . MET A 1 804 ? 32.668 -14.707 -17.042 1.00 86.38 804 MET A C 1
ATOM 6318 O O . MET A 1 804 ? 32.593 -13.814 -17.883 1.00 86.38 804 MET A O 1
ATOM 6322 N N . GLU A 1 805 ? 33.703 -14.834 -16.216 1.00 80.88 805 GLU A N 1
ATOM 6323 C CA . GLU A 1 805 ? 34.935 -14.038 -16.261 1.00 80.88 805 GLU A CA 1
ATOM 6324 C C . GLU A 1 805 ? 36.165 -14.952 -16.411 1.00 80.88 805 GLU A C 1
ATOM 6326 O O . GLU A 1 805 ? 36.089 -16.160 -16.179 1.00 80.88 805 GLU A O 1
ATOM 6331 N N . GLU A 1 806 ? 37.306 -14.376 -16.815 1.00 73.62 806 GLU A N 1
ATOM 6332 C CA . GLU A 1 806 ? 38.590 -15.085 -17.005 1.00 73.62 806 GLU A CA 1
ATOM 6333 C C . GLU A 1 806 ? 38.488 -16.340 -17.916 1.00 73.62 806 GLU A C 1
ATOM 6335 O O . GLU A 1 806 ? 39.256 -17.290 -17.787 1.00 73.62 806 GLU A O 1
ATOM 6340 N N . ARG A 1 807 ? 37.529 -16.367 -18.859 1.00 77.50 807 ARG A N 1
ATOM 6341 C CA . ARG A 1 807 ? 37.295 -17.514 -19.759 1.00 77.50 807 ARG A CA 1
ATOM 6342 C C . ARG A 1 807 ? 38.230 -17.529 -20.974 1.00 77.50 807 ARG A C 1
ATOM 6344 O O . ARG A 1 807 ? 38.391 -16.523 -21.658 1.00 77.50 807 ARG A O 1
ATOM 6351 N N . TRP A 1 808 ? 38.737 -18.714 -21.316 1.00 69.56 808 TRP A N 1
ATOM 6352 C CA . TRP A 1 808 ? 39.316 -19.006 -22.630 1.00 69.56 808 TRP A CA 1
ATOM 6353 C C . TRP A 1 808 ? 38.986 -20.450 -23.062 1.00 69.56 808 TRP A C 1
ATOM 6355 O O . TRP A 1 808 ? 39.131 -21.360 -22.236 1.00 69.56 808 TRP A O 1
ATOM 6365 N N . PRO A 1 809 ? 38.576 -20.690 -24.327 1.00 74.31 809 PRO A N 1
ATOM 6366 C CA . PRO A 1 809 ? 38.254 -19.691 -25.357 1.00 74.31 809 PRO A CA 1
ATOM 6367 C C . PRO A 1 809 ? 36.994 -18.872 -25.017 1.00 74.31 809 PRO A C 1
ATOM 6369 O O . PRO A 1 809 ? 36.183 -19.271 -24.181 1.00 74.31 809 PRO A O 1
ATOM 6372 N N . GLU A 1 810 ? 36.807 -17.729 -25.682 1.00 77.38 810 GLU A N 1
ATOM 6373 C CA . GLU A 1 810 ? 35.667 -16.817 -25.451 1.00 77.38 810 GLU A CA 1
ATOM 6374 C C . GLU A 1 810 ? 34.294 -17.464 -25.701 1.00 77.38 810 GLU A C 1
ATOM 6376 O O . GLU A 1 810 ? 33.291 -17.037 -25.134 1.00 77.38 810 GLU A O 1
ATOM 6381 N N . SER A 1 811 ? 34.250 -18.526 -26.509 1.00 80.38 811 SER A N 1
ATOM 6382 C CA . SER A 1 811 ? 33.049 -19.312 -26.800 1.00 80.38 811 SER A CA 1
ATOM 6383 C C . SER A 1 811 ? 32.559 -20.187 -25.636 1.00 80.38 811 SER A C 1
ATOM 6385 O O . SER A 1 811 ? 31.476 -20.762 -25.743 1.00 80.38 811 SER A O 1
ATOM 6387 N N . LEU A 1 812 ? 33.307 -20.292 -24.528 1.00 82.31 812 LEU A N 1
ATOM 6388 C CA . LEU A 1 812 ? 32.846 -20.996 -23.327 1.00 82.31 812 LEU A CA 1
ATOM 6389 C C . LEU A 1 812 ? 31.694 -20.254 -22.642 1.00 82.31 812 LEU A C 1
ATOM 6391 O O . LEU A 1 812 ? 31.776 -19.051 -22.378 1.00 82.31 812 LEU A O 1
ATOM 6395 N N . THR A 1 813 ? 30.644 -20.989 -22.282 1.00 87.94 813 THR A N 1
ATOM 6396 C CA . THR A 1 813 ? 29.484 -20.470 -21.540 1.00 87.94 813 THR A CA 1
ATOM 6397 C C . THR A 1 813 ? 29.241 -21.257 -20.250 1.00 87.94 813 THR A C 1
ATOM 6399 O O . THR A 1 813 ? 29.855 -22.296 -20.015 1.00 87.94 813 THR A O 1
ATOM 6402 N N . ILE A 1 814 ? 28.364 -20.742 -19.383 1.00 89.56 814 ILE A N 1
ATOM 6403 C CA . ILE A 1 814 ? 27.999 -21.405 -18.125 1.00 89.56 814 ILE A CA 1
ATOM 6404 C C . ILE A 1 814 ? 27.325 -22.751 -18.427 1.00 89.56 814 ILE A C 1
ATOM 6406 O O . ILE A 1 814 ? 26.453 -22.838 -19.293 1.00 89.56 814 ILE A O 1
ATOM 6410 N N . HIS A 1 815 ? 27.707 -23.796 -17.694 1.00 87.25 815 HIS A N 1
ATOM 6411 C CA . HIS A 1 815 ? 27.145 -25.133 -17.840 1.00 87.25 815 HIS A CA 1
ATOM 6412 C C . HIS A 1 815 ? 26.001 -25.391 -16.871 1.00 87.25 815 HIS A C 1
ATOM 6414 O O . HIS A 1 815 ? 26.053 -25.000 -15.710 1.00 87.25 815 HIS A O 1
ATOM 6420 N N . ASP A 1 816 ? 24.982 -26.097 -17.361 1.00 87.38 816 ASP A N 1
ATOM 6421 C CA . ASP A 1 816 ? 23.822 -26.568 -16.599 1.00 87.38 816 ASP A CA 1
ATOM 6422 C C . ASP A 1 816 ? 23.167 -25.461 -15.744 1.00 87.38 816 ASP A C 1
ATOM 6424 O O . ASP A 1 816 ? 22.654 -25.721 -14.656 1.00 87.38 816 ASP A O 1
ATOM 6428 N N . MET A 1 817 ? 23.218 -24.216 -16.239 1.00 92.25 817 MET A N 1
ATOM 6429 C CA . MET A 1 817 ? 22.680 -23.038 -15.566 1.00 92.25 817 MET A CA 1
ATOM 6430 C C . MET A 1 817 ? 21.174 -23.198 -15.377 1.00 92.25 817 MET A C 1
ATOM 6432 O O . MET A 1 817 ? 20.417 -23.235 -16.347 1.00 92.25 817 MET A O 1
ATOM 6436 N N . SER A 1 818 ? 20.747 -23.272 -14.122 1.00 89.44 818 SER A N 1
ATOM 6437 C CA . SER A 1 818 ? 19.354 -23.469 -13.744 1.00 89.44 818 SER A CA 1
ATOM 6438 C C . SER A 1 818 ? 18.969 -22.485 -12.649 1.00 89.44 818 SER A C 1
ATOM 6440 O O . SER A 1 818 ? 19.695 -22.335 -11.666 1.00 89.44 818 SER A O 1
ATOM 6442 N N . ILE A 1 819 ? 17.819 -21.834 -12.821 1.00 86.06 819 ILE A N 1
ATOM 6443 C CA . ILE A 1 819 ? 17.113 -21.067 -11.791 1.00 86.06 819 ILE A CA 1
ATOM 6444 C C . ILE A 1 819 ? 15.688 -21.629 -11.745 1.00 86.06 819 ILE A C 1
ATOM 6446 O O . ILE A 1 819 ? 15.054 -21.806 -12.788 1.00 86.06 819 ILE A O 1
ATOM 6450 N N . SER A 1 820 ? 15.189 -21.951 -10.554 1.00 83.69 820 SER A N 1
ATOM 6451 C CA . SER A 1 820 ? 13.835 -22.474 -10.369 1.00 83.69 820 SER A CA 1
ATOM 6452 C C . SER A 1 820 ? 12.765 -21.423 -10.697 1.00 83.69 820 SER A C 1
ATOM 6454 O O . SER A 1 820 ? 13.007 -20.219 -10.620 1.00 83.69 820 SER A O 1
ATOM 6456 N N . LYS A 1 821 ? 11.548 -21.864 -11.051 1.00 75.75 821 LYS A N 1
ATOM 6457 C CA . LYS A 1 821 ? 10.445 -20.954 -11.428 1.00 75.75 821 LYS A CA 1
ATOM 6458 C C . LYS A 1 821 ? 10.022 -19.997 -10.306 1.00 75.75 821 LYS A C 1
ATOM 6460 O O . LYS A 1 821 ? 9.561 -18.903 -10.594 1.00 75.75 821 LYS A O 1
ATOM 6465 N N . ASP A 1 822 ? 10.192 -20.404 -9.051 1.00 72.06 822 ASP A N 1
ATOM 6466 C CA . ASP A 1 822 ? 9.967 -19.589 -7.849 1.00 72.06 822 ASP A CA 1
ATOM 6467 C C . ASP A 1 822 ? 11.200 -18.758 -7.436 1.00 72.06 822 ASP A C 1
ATOM 6469 O O . ASP A 1 822 ? 11.181 -18.096 -6.402 1.00 72.06 822 ASP A O 1
ATOM 6473 N N . ARG A 1 823 ? 12.289 -18.821 -8.218 1.00 87.75 823 ARG A N 1
ATOM 6474 C CA . ARG A 1 823 ? 13.585 -18.160 -7.990 1.00 87.75 823 ARG A CA 1
ATOM 6475 C C . ARG A 1 823 ? 14.221 -18.435 -6.614 1.00 87.75 823 ARG A C 1
ATOM 6477 O O . ARG A 1 823 ? 15.074 -17.664 -6.175 1.00 87.75 823 ARG A O 1
ATOM 6484 N N . LYS A 1 824 ? 13.867 -19.538 -5.937 1.00 89.12 824 LYS A N 1
ATOM 6485 C CA . LYS A 1 824 ? 14.484 -19.947 -4.655 1.00 89.12 824 LYS A CA 1
ATOM 6486 C C . LYS A 1 824 ? 15.734 -20.805 -4.796 1.00 89.12 824 LYS A C 1
ATOM 6488 O O . LYS A 1 824 ? 16.568 -20.794 -3.894 1.00 89.12 824 LYS A O 1
ATOM 6493 N N . VAL A 1 825 ? 15.892 -21.523 -5.905 1.00 93.12 825 VAL A N 1
ATOM 6494 C CA . VAL A 1 825 ? 17.041 -22.401 -6.145 1.00 93.12 825 VAL A CA 1
ATOM 6495 C C . VAL A 1 825 ? 17.760 -21.975 -7.418 1.00 93.12 825 VAL A C 1
ATOM 6497 O O . VAL A 1 825 ? 17.133 -21.829 -8.466 1.00 93.12 825 VAL A O 1
ATOM 6500 N N . ALA A 1 826 ? 19.080 -21.815 -7.342 1.00 95.25 826 ALA A N 1
ATOM 6501 C CA . ALA A 1 826 ? 19.939 -21.622 -8.505 1.00 95.25 826 ALA A CA 1
ATOM 6502 C C . ALA A 1 826 ? 21.195 -22.495 -8.415 1.00 95.25 826 ALA A C 1
ATOM 6504 O O . ALA A 1 826 ? 21.780 -22.665 -7.346 1.00 95.25 826 ALA A O 1
ATOM 6505 N N . SER A 1 827 ? 21.632 -23.044 -9.543 1.00 96.44 827 SER A N 1
ATOM 6506 C CA . SER A 1 827 ? 22.827 -23.888 -9.618 1.00 96.44 827 SER A CA 1
ATOM 6507 C C . SER A 1 827 ? 23.447 -23.849 -11.004 1.00 96.44 827 SER A C 1
ATOM 6509 O O . SER A 1 827 ? 22.721 -23.785 -11.996 1.00 96.44 827 SER A O 1
ATOM 6511 N N . ALA A 1 828 ? 24.769 -23.985 -11.071 1.00 95.00 828 ALA A N 1
ATOM 6512 C CA . ALA A 1 828 ? 25.484 -24.171 -12.327 1.00 95.00 828 ALA A CA 1
ATOM 6513 C C . ALA A 1 828 ? 26.801 -24.935 -12.141 1.00 95.00 828 ALA A C 1
ATOM 6515 O O . ALA A 1 828 ? 27.323 -25.071 -11.028 1.00 95.00 828 ALA A O 1
ATOM 6516 N N . ARG A 1 829 ? 27.365 -25.373 -13.269 1.00 93.81 829 ARG A N 1
ATOM 6517 C CA . ARG A 1 829 ? 28.768 -25.765 -13.417 1.00 93.81 829 ARG A CA 1
ATOM 6518 C C . ARG A 1 829 ? 29.527 -24.660 -14.158 1.00 93.81 829 ARG A C 1
ATOM 6520 O O . ARG A 1 829 ? 29.061 -24.155 -15.176 1.00 93.81 829 ARG A O 1
ATOM 6527 N N . CYS A 1 830 ? 30.709 -24.297 -13.676 1.00 90.06 830 CYS A N 1
ATOM 6528 C CA . CYS A 1 830 ? 31.525 -23.216 -14.230 1.00 90.06 830 CYS A CA 1
ATOM 6529 C C . CYS A 1 830 ? 32.998 -23.623 -14.229 1.00 90.06 830 CYS A C 1
ATOM 6531 O O . CYS A 1 830 ? 33.463 -24.234 -13.269 1.00 90.06 830 CYS A O 1
ATOM 6533 N N . GLY A 1 831 ? 33.716 -23.310 -15.306 1.00 86.31 831 GLY A N 1
ATOM 6534 C CA . GLY A 1 831 ? 35.059 -23.833 -15.537 1.00 86.31 831 GLY A CA 1
ATOM 6535 C C . GLY A 1 831 ? 35.635 -23.452 -16.892 1.00 86.31 831 GLY A C 1
ATOM 6536 O O . GLY A 1 831 ? 35.029 -22.680 -17.637 1.00 86.31 831 GLY A O 1
ATOM 6537 N N . GLY A 1 832 ? 36.804 -24.003 -17.216 1.00 82.50 832 GLY A N 1
ATOM 6538 C CA . GLY A 1 832 ? 37.478 -23.748 -18.488 1.00 82.50 832 GLY A CA 1
ATOM 6539 C C . GLY A 1 832 ? 38.997 -23.869 -18.395 1.00 82.50 832 GLY A C 1
ATOM 6540 O O . GLY A 1 832 ? 39.551 -24.652 -17.620 1.00 82.50 832 GLY A O 1
ATOM 6541 N N . TRP A 1 833 ? 39.695 -23.012 -19.142 1.00 80.06 833 TRP A N 1
ATOM 6542 C CA . TRP A 1 833 ? 41.084 -22.657 -18.845 1.00 80.06 833 TRP A CA 1
ATOM 6543 C C . TRP A 1 833 ? 41.118 -21.659 -17.671 1.00 80.06 833 TRP A C 1
ATOM 6545 O O . TRP A 1 833 ? 41.320 -20.470 -17.865 1.00 80.06 833 TRP A O 1
ATOM 6555 N N . CYS A 1 834 ? 40.850 -22.141 -16.453 1.00 83.69 834 CYS A N 1
ATOM 6556 C CA . CYS A 1 834 ? 40.723 -21.322 -15.235 1.00 83.69 834 CYS A CA 1
ATOM 6557 C C . CYS A 1 834 ? 39.561 -20.305 -15.258 1.00 83.69 834 CYS A C 1
ATOM 6559 O O . CYS A 1 834 ? 39.603 -19.292 -14.564 1.00 83.69 834 CYS A O 1
ATOM 6561 N N . GLY A 1 835 ? 38.506 -20.605 -16.024 1.00 87.88 835 GLY A N 1
ATOM 6562 C CA . GLY A 1 835 ? 37.307 -19.774 -16.112 1.00 87.88 835 GLY 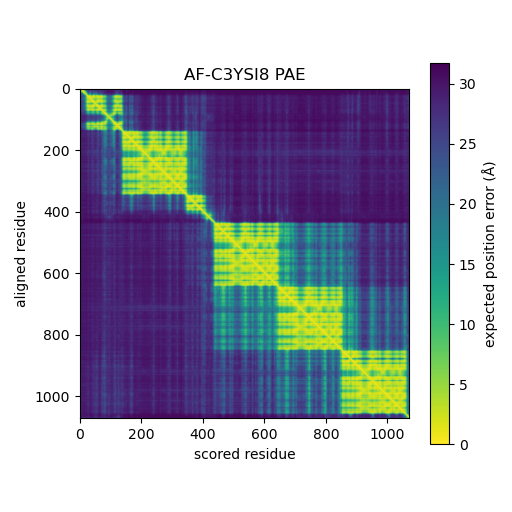A CA 1
ATOM 6563 C C . GLY A 1 835 ? 36.466 -19.826 -14.835 1.00 87.88 835 GLY A C 1
ATOM 6564 O O . GLY A 1 835 ? 36.283 -20.892 -14.235 1.00 87.88 835 GLY A O 1
ATOM 6565 N N . HIS A 1 836 ? 35.916 -18.675 -14.453 1.00 90.81 836 HIS A N 1
ATOM 6566 C CA . HIS A 1 836 ? 35.070 -18.502 -13.272 1.00 90.81 836 HIS A CA 1
ATOM 6567 C C . HIS A 1 836 ? 33.696 -17.941 -13.660 1.00 90.81 836 HIS A C 1
ATOM 6569 O O . HIS A 1 836 ? 33.574 -17.228 -14.654 1.00 90.81 836 HIS A O 1
ATOM 6575 N N . CYS A 1 837 ? 32.665 -18.225 -12.863 1.00 91.50 837 CYS A N 1
ATOM 6576 C CA . CYS A 1 837 ? 31.367 -17.565 -12.971 1.00 91.50 837 CYS A CA 1
ATOM 6577 C C . CYS A 1 837 ? 30.949 -16.915 -11.654 1.00 91.50 837 CYS A C 1
ATOM 6579 O O . CYS A 1 837 ? 31.197 -17.442 -10.565 1.00 91.50 837 CYS A O 1
ATOM 6581 N N . TRP A 1 838 ? 30.276 -15.778 -11.777 1.00 92.44 838 TRP A N 1
ATOM 6582 C CA . TRP A 1 838 ? 29.837 -14.942 -10.665 1.00 92.44 838 TRP A CA 1
ATOM 6583 C C . TRP A 1 838 ? 28.437 -14.396 -10.968 1.00 92.44 838 TRP A C 1
ATOM 6585 O O . TRP A 1 838 ? 28.085 -14.277 -12.145 1.00 92.44 838 TRP A O 1
ATOM 6595 N N . PRO A 1 839 ? 27.657 -13.995 -9.952 1.00 91.06 839 PRO A N 1
ATOM 6596 C CA . PRO A 1 839 ? 26.536 -13.085 -10.155 1.00 91.06 839 PRO A CA 1
ATOM 6597 C C . PRO A 1 839 ? 26.983 -11.816 -10.903 1.00 91.06 839 PRO A C 1
ATOM 6599 O O . PRO A 1 839 ? 28.101 -11.334 -10.696 1.00 91.06 839 PRO A O 1
ATOM 6602 N N . ALA A 1 840 ? 26.130 -11.274 -11.771 1.00 83.50 840 ALA A N 1
ATOM 6603 C CA . ALA A 1 840 ? 26.427 -10.073 -12.551 1.00 83.50 840 ALA A CA 1
ATOM 6604 C C . ALA A 1 840 ? 26.792 -8.876 -11.649 1.00 83.50 840 ALA A C 1
ATOM 6606 O O . ALA A 1 840 ? 26.210 -8.670 -10.585 1.00 83.50 840 ALA A O 1
ATOM 6607 N N . GLY A 1 841 ? 27.826 -8.116 -12.029 1.00 79.56 841 GLY A N 1
ATOM 6608 C CA . GLY A 1 841 ? 28.381 -7.044 -11.186 1.00 79.56 841 GLY A CA 1
ATOM 6609 C C . GLY A 1 841 ? 28.952 -7.516 -9.836 1.00 79.56 841 GLY A C 1
ATOM 6610 O O . GLY A 1 841 ? 29.216 -6.690 -8.967 1.00 79.56 841 GLY A O 1
ATOM 6611 N N . LYS A 1 842 ? 29.117 -8.835 -9.638 1.00 84.75 842 LYS A N 1
ATOM 6612 C CA . LYS A 1 842 ? 29.551 -9.523 -8.403 1.00 84.75 842 LYS A CA 1
ATOM 6613 C C . LYS A 1 842 ? 28.639 -9.334 -7.182 1.00 84.75 842 LYS A C 1
ATOM 6615 O O . LYS A 1 842 ? 28.943 -9.888 -6.121 1.00 84.75 842 LYS A O 1
ATOM 6620 N N . LYS A 1 843 ? 27.499 -8.653 -7.341 1.00 85.50 843 LYS A N 1
ATOM 6621 C CA . LYS A 1 843 ? 26.442 -8.502 -6.330 1.00 85.50 843 LYS A CA 1
ATOM 6622 C C . LYS A 1 843 ? 25.388 -9.600 -6.455 1.00 85.50 843 LYS A C 1
ATOM 6624 O O . LYS A 1 843 ? 25.108 -10.089 -7.541 1.00 85.50 843 LYS A O 1
ATOM 6629 N N . MET A 1 844 ? 24.759 -9.957 -5.339 1.00 90.75 844 MET A N 1
ATOM 6630 C CA . MET A 1 844 ? 23.576 -10.819 -5.323 1.00 90.75 844 MET A CA 1
ATOM 6631 C C . MET A 1 844 ? 22.508 -10.155 -4.460 1.00 90.75 844 MET A C 1
ATOM 6633 O O . MET A 1 844 ? 22.736 -9.924 -3.272 1.00 90.75 844 MET A O 1
ATOM 6637 N N . HIS A 1 845 ? 21.356 -9.862 -5.060 1.00 89.50 845 HIS A N 1
ATOM 6638 C CA . HIS A 1 845 ? 20.209 -9.291 -4.366 1.00 89.50 845 HIS A CA 1
ATOM 6639 C C . HIS A 1 845 ? 19.102 -10.337 -4.185 1.00 89.50 845 HIS A C 1
ATOM 6641 O O . HIS A 1 845 ? 18.768 -11.093 -5.098 1.00 89.50 845 HIS A O 1
ATOM 6647 N N . LEU A 1 846 ? 18.527 -10.377 -2.990 1.00 92.12 846 LEU A N 1
ATOM 6648 C CA . LEU A 1 846 ? 17.341 -11.159 -2.658 1.00 92.12 846 LEU A CA 1
ATOM 6649 C C . LEU A 1 846 ? 16.170 -10.208 -2.418 1.00 92.12 846 LEU A C 1
ATOM 6651 O O . LEU A 1 846 ? 16.367 -9.058 -2.033 1.00 92.12 846 LEU A O 1
ATOM 6655 N N . MET A 1 847 ? 14.943 -10.676 -2.594 1.00 84.88 847 MET A N 1
ATOM 6656 C CA . MET A 1 847 ? 13.745 -9.885 -2.306 1.00 84.88 847 MET A CA 1
ATOM 6657 C C . MET A 1 847 ? 12.637 -10.745 -1.716 1.00 84.88 847 MET A C 1
ATOM 6659 O O . MET A 1 847 ? 12.573 -11.951 -1.948 1.00 84.88 847 MET A O 1
ATOM 6663 N N . HIS A 1 848 ? 11.756 -10.110 -0.952 1.00 84.06 848 HIS A N 1
ATOM 6664 C CA . HIS A 1 848 ? 10.509 -10.728 -0.527 1.00 84.06 848 HIS A CA 1
ATOM 6665 C C . HIS A 1 848 ? 9.487 -10.645 -1.677 1.00 84.06 848 HIS A C 1
ATOM 6667 O O . HIS A 1 848 ? 9.402 -9.585 -2.301 1.00 84.06 848 HIS A O 1
ATOM 6673 N N . PRO A 1 849 ? 8.669 -11.678 -1.956 1.00 72.12 849 PRO A N 1
ATOM 6674 C CA . PRO A 1 849 ? 7.681 -11.628 -3.040 1.00 72.12 849 PRO A CA 1
ATOM 6675 C C . PRO A 1 849 ? 6.682 -10.462 -2.947 1.00 72.12 849 PRO A C 1
ATOM 6677 O O . PRO A 1 849 ? 6.263 -9.944 -3.973 1.00 72.12 849 PRO A O 1
ATOM 6680 N N . GLN A 1 850 ? 6.350 -9.979 -1.743 1.00 67.38 850 GLN A N 1
ATOM 6681 C CA . GLN A 1 850 ? 5.489 -8.791 -1.560 1.00 67.38 850 GLN A CA 1
ATOM 6682 C C . GLN A 1 850 ? 6.226 -7.446 -1.754 1.00 67.38 850 GLN A C 1
ATOM 6684 O O . GLN A 1 850 ? 5.606 -6.387 -1.685 1.00 67.38 850 GLN A O 1
ATOM 6689 N N . CYS A 1 851 ? 7.542 -7.474 -1.978 1.00 65.25 851 CYS A N 1
ATOM 6690 C CA . CYS A 1 851 ? 8.356 -6.326 -2.387 1.00 65.25 851 CYS A CA 1
ATOM 6691 C C . CYS A 1 851 ? 8.793 -6.419 -3.862 1.00 65.25 851 CYS A C 1
ATOM 6693 O O . CYS A 1 851 ? 9.402 -5.481 -4.374 1.00 65.25 851 CYS A O 1
ATOM 6695 N N . HIS A 1 852 ? 8.504 -7.532 -4.547 1.00 66.00 852 HIS A N 1
ATOM 6696 C CA . HIS A 1 852 ? 8.844 -7.715 -5.952 1.00 66.00 852 HIS A CA 1
ATOM 6697 C C . HIS A 1 852 ? 7.949 -6.832 -6.832 1.00 66.00 852 HIS A C 1
ATOM 6699 O O . HIS A 1 852 ? 6.732 -7.009 -6.902 1.00 66.00 852 HIS A O 1
ATOM 6705 N N . LYS A 1 853 ? 8.582 -5.875 -7.507 1.00 70.06 853 LYS A N 1
ATOM 6706 C CA . LYS A 1 853 ? 7.975 -4.999 -8.508 1.00 70.06 853 LYS A CA 1
ATOM 6707 C C . LYS A 1 853 ? 8.389 -5.512 -9.887 1.00 70.06 853 LYS A C 1
ATOM 6709 O O . LYS A 1 853 ? 9.575 -5.757 -10.091 1.00 70.06 853 LYS A O 1
ATOM 6714 N N . ALA A 1 854 ? 7.441 -5.662 -10.810 1.00 73.62 854 ALA A N 1
ATOM 6715 C CA . ALA A 1 854 ? 7.717 -6.223 -12.132 1.00 73.62 854 ALA A CA 1
ATOM 6716 C C . ALA A 1 854 ? 8.703 -5.354 -12.934 1.00 73.62 854 ALA A C 1
ATOM 6718 O O . ALA A 1 854 ? 8.502 -4.147 -13.080 1.00 73.62 854 ALA A O 1
ATOM 6719 N N . ALA A 1 855 ? 9.737 -5.976 -13.497 1.00 79.75 855 ALA A N 1
ATOM 6720 C CA . ALA A 1 855 ? 10.716 -5.344 -14.380 1.00 79.75 855 ALA A CA 1
ATOM 6721 C C . ALA A 1 855 ? 10.349 -5.463 -15.874 1.00 79.75 855 ALA A C 1
ATOM 6723 O O . ALA A 1 855 ? 10.879 -4.721 -16.697 1.00 79.75 855 ALA A O 1
ATOM 6724 N N . SER A 1 856 ? 9.436 -6.373 -16.238 1.00 84.56 856 SER A N 1
ATOM 6725 C CA . SER A 1 856 ? 8.994 -6.625 -17.622 1.00 84.56 856 SER A CA 1
ATOM 6726 C C . SER A 1 856 ? 7.494 -6.927 -17.710 1.00 84.56 856 SER A C 1
ATOM 6728 O O . SER A 1 856 ? 6.865 -7.282 -16.711 1.00 84.56 856 SER A O 1
ATOM 6730 N N . CYS A 1 857 ? 6.921 -6.868 -18.915 1.00 86.12 857 CYS A N 1
ATOM 6731 C CA . CYS A 1 857 ? 5.525 -7.263 -19.139 1.00 86.12 857 CYS A CA 1
ATOM 6732 C C . CYS A 1 857 ? 5.297 -8.764 -18.884 1.00 86.12 857 CYS A C 1
ATOM 6734 O O . CYS A 1 857 ? 4.248 -9.170 -18.384 1.00 86.12 857 CYS A O 1
ATOM 6736 N N . SER A 1 858 ? 6.317 -9.589 -19.143 1.00 83.94 858 SER A N 1
ATOM 6737 C CA . SER A 1 858 ? 6.316 -11.017 -18.802 1.00 83.94 858 SER A CA 1
ATOM 6738 C C . SER A 1 858 ? 6.218 -11.247 -17.286 1.00 83.94 858 SER A C 1
ATOM 6740 O O . SER A 1 858 ? 5.487 -12.127 -16.833 1.00 83.94 858 SER A O 1
ATOM 6742 N N . GLU A 1 859 ? 6.877 -10.407 -16.480 1.00 78.94 859 GLU A N 1
ATOM 6743 C CA . GLU A 1 859 ? 6.742 -10.444 -15.018 1.00 78.94 859 GLU A CA 1
ATOM 6744 C C . GLU A 1 859 ? 5.375 -9.943 -14.539 1.00 78.94 859 GLU A C 1
ATOM 6746 O O . GLU A 1 859 ? 4.781 -10.573 -13.670 1.00 78.94 859 GLU A O 1
ATOM 6751 N N . VAL A 1 860 ? 4.801 -8.897 -15.147 1.00 77.06 860 VAL A N 1
ATOM 6752 C CA . VAL A 1 860 ? 3.411 -8.490 -14.849 1.00 77.06 860 VAL A CA 1
ATOM 6753 C C . VAL A 1 860 ? 2.447 -9.668 -15.040 1.00 77.06 860 VAL A C 1
ATOM 6755 O O . VAL A 1 860 ? 1.633 -9.939 -14.156 1.00 77.06 860 VAL A O 1
ATOM 6758 N N . LYS A 1 861 ? 2.577 -10.411 -16.148 1.00 76.94 861 LYS A N 1
ATOM 6759 C CA . LYS A 1 861 ? 1.730 -11.577 -16.442 1.00 76.94 861 LYS A CA 1
ATOM 6760 C C . LYS A 1 861 ? 2.015 -12.787 -15.541 1.00 76.94 861 LYS A C 1
ATOM 6762 O O . LYS A 1 861 ? 1.111 -13.581 -15.291 1.00 76.94 861 LYS A O 1
ATOM 6767 N N . SER A 1 862 ? 3.241 -12.944 -15.034 1.00 71.00 862 SER A N 1
ATOM 6768 C CA . SER A 1 862 ? 3.583 -14.038 -14.110 1.00 71.00 862 SER A CA 1
ATOM 6769 C C . SER A 1 862 ? 3.088 -13.790 -12.680 1.00 71.00 862 SER A C 1
ATOM 6771 O O . SER A 1 862 ? 2.717 -14.741 -11.991 1.00 71.00 862 SER A O 1
ATOM 6773 N N . LEU A 1 863 ? 3.030 -12.523 -12.252 1.00 68.00 863 LEU A N 1
ATOM 6774 C CA . LEU A 1 863 ? 2.500 -12.100 -10.951 1.00 68.00 863 LEU A CA 1
ATOM 6775 C C . LEU A 1 863 ? 0.972 -12.013 -10.939 1.00 68.00 863 LEU A C 1
ATOM 6777 O O . LEU A 1 863 ? 0.343 -12.345 -9.935 1.00 68.00 863 LEU A O 1
ATOM 6781 N N . ASN A 1 864 ? 0.381 -11.570 -12.049 1.00 70.19 864 ASN A N 1
ATOM 6782 C CA . ASN A 1 864 ? -1.057 -11.555 -12.265 1.00 70.19 864 ASN A CA 1
ATOM 6783 C C . ASN A 1 864 ? -1.400 -12.266 -13.589 1.00 70.19 864 ASN A C 1
ATOM 6785 O O . ASN A 1 864 ? -1.381 -11.630 -14.646 1.00 70.19 864 ASN A O 1
ATOM 6789 N N . PRO A 1 865 ? -1.764 -13.561 -13.549 1.00 75.88 865 PRO A N 1
ATOM 6790 C CA . PRO A 1 865 ? -2.222 -14.297 -14.729 1.00 75.88 865 PRO A CA 1
ATOM 6791 C C . PRO A 1 865 ? -3.433 -13.661 -15.429 1.00 75.88 865 PRO A C 1
ATOM 6793 O O . PRO A 1 865 ? -3.569 -13.798 -16.642 1.00 75.88 865 PRO A O 1
ATOM 6796 N N . GLU A 1 866 ? -4.251 -12.893 -14.705 1.00 77.62 866 GLU A N 1
ATOM 6797 C CA . GLU A 1 866 ? -5.407 -12.151 -15.229 1.00 77.62 866 GLU A CA 1
ATOM 6798 C C . GLU A 1 866 ? -5.032 -10.723 -15.700 1.00 77.62 866 GLU A C 1
ATOM 6800 O O . GLU A 1 866 ? -5.874 -9.831 -15.731 1.00 77.62 866 GLU A O 1
ATOM 6805 N N . ALA A 1 867 ? -3.754 -10.451 -16.000 1.00 74.94 867 ALA A N 1
ATOM 6806 C CA . ALA A 1 867 ? -3.324 -9.176 -16.583 1.00 74.94 867 ALA A CA 1
ATOM 6807 C C . ALA A 1 867 ? -3.568 -9.129 -18.103 1.00 74.94 867 ALA A C 1
ATOM 6809 O O . ALA A 1 867 ? -3.114 -10.019 -18.829 1.00 74.94 867 ALA A O 1
ATOM 6810 N N . ASP A 1 868 ? -4.233 -8.070 -18.563 1.00 89.31 868 ASP A N 1
ATOM 6811 C CA . ASP A 1 868 ? -4.552 -7.779 -19.967 1.00 89.31 868 ASP A CA 1
ATOM 6812 C C . ASP A 1 868 ? -3.593 -6.733 -20.575 1.00 89.31 868 ASP A C 1
ATOM 6814 O O . ASP A 1 868 ? -2.680 -6.237 -19.915 1.00 89.31 868 ASP A O 1
ATOM 6818 N N . ASP A 1 869 ? -3.791 -6.383 -21.848 1.00 92.38 869 ASP A N 1
ATOM 6819 C CA . ASP A 1 869 ? -3.050 -5.313 -22.526 1.00 92.38 869 ASP A CA 1
ATOM 6820 C C . ASP A 1 869 ? -3.357 -3.932 -21.911 1.00 92.38 869 ASP A C 1
ATOM 6822 O O . ASP A 1 869 ? -4.517 -3.524 -21.809 1.00 92.38 869 ASP A O 1
ATOM 6826 N N . GLY A 1 870 ? -2.328 -3.163 -21.540 1.00 91.00 870 GLY A N 1
ATOM 6827 C CA . GLY A 1 870 ? -2.515 -1.908 -20.803 1.00 91.00 870 GLY A CA 1
ATOM 6828 C C . GLY A 1 870 ? -1.226 -1.182 -20.417 1.00 91.00 870 GLY A C 1
ATOM 6829 O O . GLY A 1 870 ? -0.126 -1.677 -20.636 1.00 91.00 870 GLY A O 1
ATOM 6830 N N . GLU A 1 871 ? -1.359 0.015 -19.839 1.00 89.50 871 GLU A N 1
ATOM 6831 C CA . GLU A 1 871 ? -0.236 0.770 -19.257 1.00 89.50 871 GLU A CA 1
ATOM 6832 C C . GLU A 1 871 ? 0.111 0.221 -17.863 1.00 89.50 871 GLU A C 1
ATOM 6834 O O . GLU A 1 871 ? -0.738 0.202 -16.971 1.00 89.50 871 GLU A O 1
ATOM 6839 N N . TYR A 1 872 ? 1.370 -0.165 -17.656 1.00 83.88 872 TYR A N 1
ATOM 6840 C CA . TYR A 1 872 ? 1.894 -0.689 -16.396 1.00 83.88 872 TYR A CA 1
ATOM 6841 C C . TYR A 1 872 ? 3.100 0.118 -15.906 1.00 83.88 872 TYR A C 1
ATOM 6843 O O . TYR A 1 872 ? 3.913 0.606 -16.691 1.00 83.88 872 TYR A O 1
ATOM 6851 N N . THR A 1 873 ? 3.241 0.229 -14.585 1.00 82.81 873 THR A N 1
ATOM 6852 C CA . THR A 1 873 ? 4.441 0.789 -13.951 1.00 82.81 873 THR A CA 1
ATOM 6853 C C . THR A 1 873 ? 5.473 -0.321 -13.777 1.00 82.81 873 THR A C 1
ATOM 6855 O O . THR A 1 873 ? 5.342 -1.148 -12.874 1.00 82.81 873 THR A O 1
ATOM 6858 N N . LEU A 1 874 ? 6.492 -0.341 -14.636 1.00 84.38 874 LEU A N 1
ATOM 6859 C CA . LEU A 1 874 ? 7.603 -1.290 -14.559 1.00 84.38 874 LEU A CA 1
ATOM 6860 C C . LEU A 1 874 ? 8.804 -0.674 -13.838 1.00 84.38 874 LEU A C 1
ATOM 6862 O O . LEU A 1 874 ? 9.012 0.538 -13.882 1.00 84.38 874 LEU A O 1
ATOM 6866 N N . TYR A 1 875 ? 9.632 -1.523 -13.234 1.00 78.69 875 TYR A N 1
ATOM 6867 C CA . TYR A 1 875 ? 10.874 -1.156 -12.546 1.00 78.69 875 TYR A CA 1
ATOM 6868 C C . TYR A 1 875 ? 12.079 -1.862 -13.201 1.00 78.69 875 TYR A C 1
ATOM 6870 O O . TYR A 1 875 ? 12.697 -2.730 -12.585 1.00 78.69 875 TYR A O 1
ATOM 6878 N N . PRO A 1 876 ? 12.405 -1.546 -14.471 1.00 75.44 876 PRO A N 1
ATOM 6879 C CA . PRO A 1 876 ? 13.365 -2.315 -15.269 1.00 75.44 876 PRO A CA 1
ATOM 6880 C C . PRO A 1 876 ? 14.839 -2.101 -14.889 1.00 75.44 876 PRO A C 1
ATOM 6882 O O . PRO A 1 876 ? 15.705 -2.818 -15.384 1.00 75.44 876 PRO A O 1
ATOM 6885 N N . PHE A 1 877 ? 15.150 -1.105 -14.054 1.00 72.69 877 PHE A N 1
ATOM 6886 C CA . PHE A 1 877 ? 16.520 -0.640 -13.832 1.00 72.69 877 PHE A CA 1
ATOM 6887 C C . PHE A 1 877 ? 17.041 -0.992 -12.433 1.00 72.69 877 PHE A C 1
ATOM 6889 O O . PHE A 1 877 ? 16.577 -0.445 -11.429 1.00 72.69 877 PHE A O 1
ATOM 6896 N N . ALA A 1 878 ? 18.074 -1.838 -12.375 1.00 55.09 878 ALA A N 1
ATOM 6897 C CA . ALA A 1 878 ? 18.760 -2.257 -11.148 1.00 55.09 878 ALA A CA 1
ATOM 6898 C C . ALA A 1 878 ? 19.589 -1.112 -10.519 1.00 55.09 878 ALA A C 1
ATOM 6900 O O . ALA A 1 878 ? 20.817 -1.082 -10.582 1.00 55.09 878 ALA A O 1
ATOM 6901 N N . THR A 1 879 ? 18.898 -0.143 -9.916 1.00 53.56 879 THR A N 1
ATOM 6902 C CA . THR A 1 879 ? 19.461 1.090 -9.345 1.00 53.56 879 THR A CA 1
ATOM 6903 C C . THR A 1 879 ? 19.118 1.224 -7.862 1.00 53.56 879 THR A C 1
ATOM 6905 O O . THR A 1 879 ? 18.074 0.764 -7.412 1.00 53.56 879 THR A O 1
ATOM 6908 N N . GLU A 1 880 ? 19.949 1.937 -7.097 1.00 44.88 880 GLU A N 1
ATOM 6909 C CA . GLU A 1 880 ? 19.751 2.195 -5.654 1.00 44.88 880 GLU A CA 1
ATOM 6910 C C . GLU A 1 880 ? 18.535 3.108 -5.335 1.00 44.88 880 GLU A C 1
ATOM 6912 O O . GLU A 1 880 ? 18.371 3.554 -4.199 1.00 44.88 880 GLU A O 1
ATOM 6917 N N . LYS A 1 881 ? 17.699 3.440 -6.333 1.00 51.03 881 LYS A N 1
ATOM 6918 C CA . LYS A 1 881 ? 16.646 4.471 -6.267 1.00 51.03 881 LYS A CA 1
ATOM 6919 C C . LYS A 1 881 ? 15.251 4.011 -6.721 1.00 51.03 881 LYS A C 1
ATOM 6921 O O . LYS A 1 881 ? 14.375 4.859 -6.839 1.00 51.03 881 LYS A O 1
ATOM 6926 N N . ASP A 1 882 ? 15.028 2.712 -6.952 1.00 60.75 882 ASP A N 1
ATOM 6927 C CA . ASP A 1 882 ? 13.717 2.155 -7.352 1.00 60.75 882 ASP A CA 1
ATOM 6928 C C . ASP A 1 882 ? 13.088 2.886 -8.572 1.00 60.75 882 ASP A C 1
ATOM 6930 O O . ASP A 1 882 ? 11.903 3.228 -8.577 1.00 60.75 882 ASP A O 1
ATOM 6934 N N . VAL A 1 883 ? 13.882 3.153 -9.618 1.00 72.12 883 VAL A N 1
ATOM 6935 C CA . VAL A 1 883 ? 13.420 3.895 -10.807 1.00 72.12 883 VAL A CA 1
ATOM 6936 C C . VAL A 1 883 ? 12.320 3.134 -11.560 1.00 72.12 883 VAL A C 1
ATOM 6938 O O . VAL A 1 883 ? 12.519 1.995 -11.983 1.00 72.12 883 VAL A O 1
ATOM 6941 N N . SER A 1 884 ? 11.188 3.805 -11.787 1.00 80.38 884 SER A N 1
ATOM 6942 C CA . SER A 1 884 ? 10.032 3.291 -12.528 1.00 80.38 884 SER A CA 1
ATOM 6943 C C . SER A 1 884 ? 9.829 3.958 -13.888 1.00 80.38 884 SER A C 1
ATOM 6945 O O . SER A 1 884 ? 10.017 5.168 -14.005 1.00 80.38 884 SER A O 1
ATOM 6947 N N . LEU A 1 885 ? 9.304 3.213 -14.860 1.00 84.69 885 LEU A N 1
ATOM 6948 C CA . LEU A 1 885 ? 8.777 3.727 -16.129 1.00 84.69 885 LEU A CA 1
ATOM 6949 C C . LEU A 1 885 ? 7.301 3.348 -16.305 1.00 84.69 885 LEU A C 1
ATOM 6951 O O . LEU A 1 885 ? 6.881 2.277 -15.863 1.00 84.69 885 LEU A O 1
ATOM 6955 N N . ARG A 1 886 ? 6.529 4.186 -17.009 1.00 86.81 886 ARG A N 1
ATOM 6956 C CA . ARG A 1 886 ? 5.223 3.791 -17.560 1.00 86.81 886 ARG A CA 1
ATOM 6957 C C . ARG A 1 886 ? 5.435 3.123 -18.914 1.00 86.81 886 ARG A C 1
ATOM 6959 O O . ARG A 1 886 ? 6.079 3.693 -19.794 1.00 86.81 886 ARG A O 1
ATOM 6966 N N . VAL A 1 887 ? 4.935 1.902 -19.050 1.00 94.19 887 VAL A N 1
ATOM 6967 C CA . VAL A 1 887 ? 5.183 1.027 -20.197 1.00 94.19 887 VAL A CA 1
ATOM 6968 C C . VAL A 1 887 ? 3.884 0.338 -20.575 1.00 94.19 887 VAL A C 1
ATOM 6970 O O . VAL A 1 887 ? 3.258 -0.320 -19.746 1.00 94.19 887 VAL A O 1
ATOM 6973 N N . TYR A 1 888 ? 3.498 0.447 -21.839 1.00 96.38 888 TYR A N 1
ATOM 6974 C CA . TYR A 1 888 ? 2.365 -0.284 -22.369 1.00 96.38 888 TYR A CA 1
ATOM 6975 C C . TYR A 1 888 ? 2.765 -1.730 -22.654 1.00 96.38 888 TYR A C 1
ATOM 6977 O O . TYR A 1 888 ? 3.633 -1.990 -23.488 1.00 96.38 888 TYR A O 1
ATOM 6985 N N . CYS A 1 889 ? 2.124 -2.668 -21.971 1.00 94.81 889 CYS A N 1
ATOM 6986 C CA . CYS A 1 889 ? 2.256 -4.088 -22.238 1.00 94.81 889 CYS A CA 1
ATOM 6987 C C . CYS A 1 889 ? 1.219 -4.518 -23.273 1.00 94.81 889 CYS A C 1
ATOM 6989 O O . CYS A 1 889 ? 0.023 -4.299 -23.089 1.00 94.81 889 CYS A O 1
ATOM 6991 N N . HIS A 1 890 ? 1.701 -5.128 -24.352 1.00 95.81 890 HIS A N 1
ATOM 6992 C CA . HIS A 1 890 ? 0.910 -5.607 -25.480 1.00 95.81 890 HIS A CA 1
ATOM 6993 C C . HIS A 1 890 ? 1.065 -7.123 -25.653 1.00 95.81 890 HIS A C 1
ATOM 6995 O O . HIS A 1 890 ? 2.134 -7.669 -25.375 1.00 95.81 890 HIS A O 1
ATOM 7001 N N . ASP A 1 891 ? 0.025 -7.784 -26.157 1.00 92.38 891 ASP A N 1
ATOM 7002 C CA . ASP A 1 891 ? -0.052 -9.236 -26.346 1.00 92.38 891 ASP A CA 1
ATOM 7003 C C . ASP A 1 891 ? 0.123 -10.016 -25.026 1.00 92.38 891 ASP A C 1
ATOM 7005 O O . ASP A 1 891 ? 0.780 -11.056 -24.948 1.00 92.38 891 ASP A O 1
ATOM 7009 N N . MET A 1 892 ? -0.494 -9.497 -23.961 1.00 87.81 892 MET A N 1
ATOM 7010 C CA . MET A 1 892 ? -0.563 -10.092 -22.620 1.00 87.81 892 MET A CA 1
ATOM 7011 C C . MET A 1 892 ? -1.427 -11.357 -22.577 1.00 87.81 892 MET A C 1
ATOM 7013 O O . MET A 1 892 ? -1.379 -12.100 -21.600 1.00 87.81 892 MET A O 1
ATOM 7017 N N . ALA A 1 893 ? -2.184 -11.648 -23.637 1.00 81.31 893 ALA A N 1
ATOM 7018 C CA . ALA A 1 893 ? -2.829 -12.944 -23.838 1.00 81.31 893 ALA A CA 1
ATOM 7019 C C . ALA A 1 893 ? -1.843 -14.048 -24.287 1.00 81.31 893 ALA A C 1
ATOM 7021 O O . ALA A 1 893 ? -2.149 -15.234 -24.143 1.00 81.31 893 ALA A O 1
ATOM 7022 N N . SER A 1 894 ? -0.668 -13.686 -24.818 1.00 79.56 894 SER A N 1
ATOM 7023 C CA . SER A 1 894 ? 0.371 -14.637 -25.226 1.00 79.56 894 SER A CA 1
ATOM 7024 C C . SER A 1 894 ? 1.252 -15.108 -24.060 1.00 79.56 894 SER A C 1
ATOM 7026 O O . SER A 1 894 ? 1.231 -14.574 -22.953 1.00 79.56 894 SER A O 1
ATOM 7028 N N . GLY A 1 895 ? 2.105 -16.100 -24.336 1.00 70.75 895 GLY A N 1
ATOM 7029 C CA . GLY A 1 895 ? 3.215 -16.477 -23.452 1.00 70.75 895 GLY A CA 1
ATOM 7030 C C . GLY A 1 895 ? 4.465 -15.593 -23.590 1.00 70.75 895 GLY A C 1
ATOM 7031 O O . GLY A 1 895 ? 5.511 -15.959 -23.057 1.00 70.75 895 GLY A O 1
ATOM 7032 N N . SER A 1 896 ? 4.399 -14.491 -24.344 1.00 81.62 896 SER A N 1
ATOM 7033 C CA . SER A 1 896 ? 5.539 -13.632 -24.690 1.00 81.62 896 SER A CA 1
ATOM 7034 C C . SER A 1 896 ? 5.108 -12.178 -24.977 1.00 81.62 896 SER A C 1
ATOM 7036 O O . SER A 1 896 ? 5.259 -11.718 -26.114 1.00 81.62 896 SER A O 1
ATOM 7038 N N . PRO A 1 897 ? 4.561 -11.454 -23.981 1.00 92.62 897 PRO A N 1
ATOM 7039 C CA . PRO A 1 897 ? 4.126 -10.068 -24.152 1.00 92.62 897 PRO A CA 1
ATOM 7040 C C . PRO A 1 897 ? 5.277 -9.115 -24.501 1.00 92.62 897 PRO A C 1
ATOM 7042 O O . PRO A 1 897 ? 6.457 -9.430 -24.334 1.00 92.62 897 PRO A O 1
ATOM 7045 N N . LYS A 1 898 ? 4.913 -7.924 -24.984 1.00 94.50 898 LYS A N 1
ATOM 7046 C CA . LYS A 1 898 ? 5.819 -6.906 -25.525 1.00 94.50 898 LYS A CA 1
ATOM 7047 C C . LYS A 1 898 ? 5.660 -5.551 -24.829 1.00 94.50 898 LYS A C 1
ATOM 7049 O O . LYS A 1 898 ? 4.556 -5.040 -24.689 1.00 94.50 898 LYS A O 1
ATOM 7054 N N . GLU A 1 899 ? 6.789 -4.943 -24.493 1.00 96.19 899 GLU A N 1
ATOM 7055 C CA . GLU A 1 899 ? 6.954 -3.604 -23.919 1.00 96.19 899 GLU A CA 1
ATOM 7056 C C . GLU A 1 899 ? 6.931 -2.495 -24.992 1.00 96.19 899 GLU A C 1
ATOM 7058 O O . GLU A 1 899 ? 7.760 -2.476 -25.912 1.00 96.19 899 GLU A O 1
ATOM 7063 N N . PHE A 1 900 ? 6.045 -1.515 -24.838 1.00 97.69 900 PHE A N 1
ATOM 7064 C CA . PHE A 1 900 ? 5.966 -0.329 -25.688 1.00 97.69 900 PHE A CA 1
ATOM 7065 C C . PHE A 1 900 ? 6.008 0.967 -24.860 1.00 97.69 900 PHE A C 1
ATOM 7067 O O . PHE A 1 900 ? 5.333 1.096 -23.843 1.00 97.69 900 PHE A O 1
ATOM 7074 N N . LEU A 1 901 ? 6.765 1.964 -25.318 1.00 97.12 901 LEU A N 1
ATOM 7075 C CA . LEU A 1 901 ? 6.738 3.325 -24.785 1.00 97.12 901 LEU A CA 1
ATOM 7076 C C . LEU A 1 901 ? 5.592 4.102 -25.438 1.00 97.12 901 LEU A C 1
ATOM 7078 O O . LEU A 1 901 ? 5.625 4.335 -26.646 1.00 97.12 901 LEU A O 1
ATOM 7082 N N . THR A 1 902 ? 4.603 4.535 -24.658 1.00 96.19 902 THR A N 1
ATOM 7083 C CA . THR A 1 902 ? 3.564 5.463 -25.134 1.00 96.19 902 THR A CA 1
ATOM 7084 C C . THR A 1 902 ? 4.119 6.875 -25.291 1.00 96.19 902 THR A C 1
ATOM 7086 O O . THR A 1 902 ? 4.886 7.335 -24.450 1.00 96.19 902 THR A O 1
ATOM 7089 N N . LEU A 1 903 ? 3.710 7.569 -26.359 1.00 95.81 903 LEU A N 1
ATOM 7090 C CA . LEU A 1 903 ? 4.156 8.922 -26.704 1.00 95.81 903 LEU A CA 1
ATOM 7091 C C . LEU A 1 903 ? 3.036 9.951 -26.429 1.00 95.81 903 LEU A C 1
ATOM 7093 O O . LEU A 1 903 ? 2.118 10.067 -27.243 1.00 95.81 903 LEU A O 1
ATOM 7097 N N . PRO A 1 904 ? 3.069 10.712 -25.313 1.00 91.38 904 PRO A N 1
ATOM 7098 C CA . PRO A 1 904 ? 1.969 11.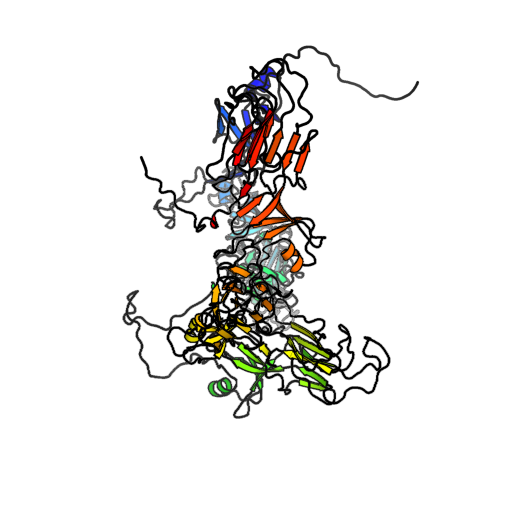606 -24.928 1.00 91.38 904 PRO A CA 1
ATOM 7099 C C . PRO A 1 904 ? 1.747 12.784 -25.882 1.00 91.38 904 PRO A C 1
ATOM 7101 O O . PRO A 1 904 ? 0.607 13.202 -26.063 1.00 91.38 904 PRO A O 1
ATOM 7104 N N . SER A 1 905 ? 2.806 13.277 -26.534 1.00 88.81 905 SER A N 1
ATOM 7105 C CA . SER A 1 905 ? 2.719 14.285 -27.606 1.00 88.81 905 SER A CA 1
ATOM 7106 C C . SER A 1 905 ? 1.999 13.768 -28.863 1.00 88.81 905 SER A C 1
ATOM 7108 O O . SER A 1 905 ? 1.599 14.551 -29.720 1.00 88.81 905 SER A O 1
ATOM 7110 N N . GLY A 1 906 ? 1.793 12.451 -28.969 1.00 90.56 906 GLY A N 1
ATOM 7111 C CA . GLY A 1 906 ? 0.960 11.828 -29.989 1.00 90.56 906 GLY A CA 1
ATOM 7112 C C . GLY A 1 906 ? 1.598 11.712 -31.382 1.00 90.56 906 GLY A C 1
ATOM 7113 O O . GLY A 1 906 ? 2.727 12.158 -31.607 1.00 90.56 906 GLY A O 1
ATOM 7114 N N . PRO A 1 907 ? 0.864 11.104 -32.335 1.00 91.25 907 PRO A N 1
ATOM 7115 C CA . PRO A 1 907 ? 1.363 10.748 -33.667 1.00 91.25 907 PRO A CA 1
ATOM 7116 C C . PRO A 1 907 ? 1.609 11.941 -34.601 1.00 91.25 907 PRO A C 1
ATOM 7118 O O . PRO A 1 907 ? 2.336 11.806 -35.582 1.00 91.25 907 PRO A O 1
ATOM 7121 N N . ASP A 1 908 ? 1.028 13.110 -34.327 1.00 92.62 908 ASP A N 1
ATOM 7122 C CA . ASP A 1 908 ? 1.279 14.316 -35.124 1.00 92.62 908 ASP A CA 1
ATOM 7123 C C . ASP A 1 908 ? 2.594 15.018 -34.750 1.00 92.62 908 ASP A C 1
ATOM 7125 O O . ASP A 1 908 ? 3.167 15.706 -35.592 1.00 92.62 908 ASP A O 1
ATOM 7129 N N . GLU A 1 909 ? 3.125 14.762 -33.550 1.00 95.75 909 GLU A N 1
ATOM 7130 C CA . GLU A 1 909 ? 4.432 15.255 -33.090 1.00 95.75 909 GLU A CA 1
ATOM 7131 C C . GLU A 1 909 ? 5.541 14.188 -33.161 1.00 95.75 909 GLU A C 1
ATOM 7133 O O . GLU A 1 909 ? 6.707 14.490 -32.916 1.00 95.75 909 GLU A O 1
ATOM 7138 N N . ASN A 1 910 ? 5.193 12.947 -33.514 1.00 96.81 910 ASN A N 1
ATOM 7139 C CA . ASN A 1 910 ? 6.099 11.800 -33.573 1.00 96.81 910 ASN A CA 1
ATOM 7140 C C . ASN A 1 910 ? 5.971 11.085 -34.923 1.00 96.81 910 ASN A C 1
ATOM 7142 O O . ASN A 1 910 ? 5.097 10.234 -35.113 1.00 96.81 910 ASN A O 1
ATOM 7146 N N . TYR A 1 911 ? 6.825 11.446 -35.883 1.00 97.62 911 TYR A N 1
ATOM 7147 C CA . TYR A 1 911 ? 6.692 11.012 -37.274 1.00 97.62 911 TYR A CA 1
ATOM 7148 C C . TYR A 1 911 ? 8.016 10.925 -38.041 1.00 97.62 911 TYR A C 1
ATOM 7150 O O . TYR A 1 911 ? 9.012 11.559 -37.691 1.00 97.62 911 TYR A O 1
ATOM 7158 N N . ALA A 1 912 ? 7.980 10.175 -39.141 1.00 97.62 912 ALA A N 1
ATOM 7159 C CA . ALA A 1 912 ? 9.072 9.954 -40.080 1.00 97.62 912 ALA A CA 1
ATOM 7160 C C . ALA A 1 912 ? 8.547 10.037 -41.528 1.00 97.62 912 ALA A C 1
ATOM 7162 O O . ALA A 1 912 ? 7.528 9.421 -41.852 1.00 97.62 912 ALA A O 1
ATOM 7163 N N . ILE A 1 913 ? 9.194 10.829 -42.390 1.00 96.44 913 ILE A N 1
ATOM 7164 C CA . ILE A 1 913 ? 8.734 11.117 -43.760 1.00 96.44 913 ILE A CA 1
ATOM 7165 C C . ILE A 1 913 ? 9.873 10.969 -44.770 1.00 96.44 913 ILE A C 1
ATOM 7167 O O . ILE A 1 913 ? 10.863 11.709 -44.740 1.00 96.44 913 ILE A O 1
ATOM 7171 N N . VAL A 1 914 ? 9.661 10.081 -45.746 1.00 95.75 914 VAL A N 1
ATOM 7172 C CA . VAL A 1 914 ? 10.390 10.077 -47.018 1.00 95.75 914 VAL A CA 1
ATOM 7173 C C . VAL A 1 914 ? 9.503 10.706 -48.089 1.00 95.75 914 VAL A C 1
ATOM 7175 O O . VAL A 1 914 ? 8.449 10.167 -48.436 1.00 95.75 914 VAL A O 1
ATOM 7178 N N . PHE A 1 915 ? 9.913 11.866 -48.602 1.00 93.38 915 PHE A N 1
ATOM 7179 C CA . PHE A 1 915 ? 9.089 12.678 -49.497 1.00 93.38 915 PHE A CA 1
ATOM 7180 C C . PHE A 1 915 ? 9.178 12.211 -50.960 1.00 93.38 915 PHE A C 1
ATOM 7182 O O . PHE A 1 915 ? 10.254 11.872 -51.455 1.00 93.38 915 PHE A O 1
ATOM 7189 N N . ALA A 1 916 ? 8.030 12.191 -51.646 1.00 89.44 916 ALA A N 1
ATOM 7190 C CA . ALA A 1 916 ? 7.878 11.549 -52.951 1.00 89.44 916 ALA A CA 1
ATOM 7191 C C . ALA A 1 916 ? 8.326 12.410 -54.141 1.00 89.44 916 ALA A C 1
ATOM 7193 O O . ALA A 1 916 ? 8.936 11.885 -55.073 1.00 89.44 916 ALA A O 1
ATOM 7194 N N . ASP A 1 917 ? 7.990 13.702 -54.158 1.00 90.62 917 ASP A N 1
ATOM 7195 C CA . ASP A 1 917 ? 8.139 14.498 -55.379 1.00 90.62 917 ASP A CA 1
ATOM 7196 C C . ASP A 1 917 ? 9.606 14.802 -55.698 1.00 90.62 917 ASP A C 1
ATOM 7198 O O . ASP A 1 917 ? 10.480 14.824 -54.829 1.00 90.62 917 ASP A O 1
ATOM 7202 N N . ARG A 1 918 ? 9.872 15.079 -56.976 1.00 89.25 918 ARG A N 1
ATOM 7203 C CA . ARG A 1 918 ? 11.211 15.348 -57.501 1.00 89.25 918 ARG A CA 1
ATOM 7204 C C . ARG A 1 918 ? 11.206 16.599 -58.360 1.00 89.25 918 ARG A C 1
ATOM 7206 O O . ARG A 1 918 ? 10.349 16.739 -59.227 1.00 89.25 918 ARG A O 1
ATOM 7213 N N . MET A 1 919 ? 12.190 17.476 -58.197 1.00 88.94 919 MET A N 1
ATOM 7214 C CA . MET A 1 919 ? 12.401 18.592 -59.120 1.00 88.94 919 MET A CA 1
ATOM 7215 C C . MET A 1 919 ? 12.873 18.098 -60.489 1.00 88.94 919 MET A C 1
ATOM 7217 O O . MET A 1 919 ? 13.755 17.244 -60.563 1.00 88.94 919 MET A O 1
ATOM 7221 N N . ALA A 1 920 ? 12.349 18.676 -61.574 1.00 86.31 920 ALA A N 1
ATOM 7222 C CA . ALA A 1 920 ? 12.875 18.445 -62.923 1.00 86.31 920 ALA A CA 1
ATOM 7223 C C . ALA A 1 920 ? 14.258 19.106 -63.129 1.00 86.31 920 ALA A C 1
ATOM 7225 O O . ALA A 1 920 ? 15.125 18.537 -63.785 1.00 86.31 920 ALA A O 1
ATOM 7226 N N . ASP A 1 921 ? 14.489 20.273 -62.513 1.00 86.75 921 ASP A N 1
ATOM 7227 C CA . ASP A 1 921 ? 15.818 20.883 -62.352 1.00 86.75 921 ASP A CA 1
ATOM 7228 C C . ASP A 1 921 ? 16.283 20.696 -60.900 1.00 86.75 921 ASP A C 1
ATOM 7230 O O . ASP A 1 921 ? 15.901 21.456 -60.003 1.00 86.75 921 ASP A O 1
ATOM 7234 N N . GLY A 1 922 ? 17.115 19.676 -60.673 1.00 79.56 922 GLY A N 1
ATOM 7235 C CA . GLY A 1 922 ? 17.664 19.340 -59.356 1.00 79.56 922 GLY A CA 1
ATOM 7236 C C . GLY A 1 922 ? 18.498 20.455 -58.709 1.00 79.56 922 GLY A C 1
ATOM 7237 O O . GLY A 1 922 ? 18.724 20.404 -57.504 1.00 79.56 922 GLY A O 1
ATOM 7238 N N . GLY A 1 923 ? 18.911 21.487 -59.455 1.00 85.00 923 GLY A N 1
ATOM 7239 C CA . GLY A 1 923 ? 19.641 22.648 -58.939 1.00 85.00 923 GLY A CA 1
ATOM 7240 C C . GLY A 1 923 ? 18.777 23.702 -58.236 1.00 85.00 923 GLY A C 1
ATOM 7241 O O . GLY A 1 923 ? 19.312 24.711 -57.761 1.00 85.00 923 GLY A O 1
ATOM 7242 N N . ARG A 1 924 ? 17.452 23.515 -58.157 1.00 86.38 924 ARG A N 1
ATOM 7243 C CA . ARG A 1 924 ? 16.504 24.474 -57.555 1.00 86.38 924 ARG A CA 1
ATOM 7244 C C . ARG A 1 924 ? 15.672 23.830 -56.450 1.00 86.38 924 ARG A C 1
ATOM 7246 O O . ARG A 1 924 ? 15.443 22.628 -56.467 1.00 86.38 924 ARG A O 1
ATOM 7253 N N . CYS A 1 925 ? 15.177 24.649 -55.519 1.00 85.06 925 CYS A N 1
ATOM 7254 C CA . CYS A 1 925 ? 14.185 24.220 -54.522 1.00 85.06 925 CYS A CA 1
ATOM 7255 C C . CYS A 1 925 ? 12.728 24.420 -54.993 1.00 85.06 925 CYS A C 1
ATOM 7257 O O . CYS A 1 925 ? 11.810 24.178 -54.213 1.00 85.06 925 CYS A O 1
ATOM 7259 N N . THR A 1 926 ? 12.516 24.966 -56.198 1.00 85.19 926 THR A N 1
ATOM 7260 C CA . THR A 1 926 ? 11.209 25.360 -56.750 1.00 85.19 926 THR A CA 1
ATOM 7261 C C . THR A 1 926 ? 11.227 25.331 -58.282 1.00 85.19 926 THR A C 1
ATOM 7263 O O . THR A 1 926 ? 12.262 25.581 -58.907 1.00 85.19 926 THR A O 1
ATOM 7266 N N . GLY A 1 927 ? 10.074 25.042 -58.893 1.00 85.56 927 GLY A N 1
ATOM 7267 C CA . GLY A 1 927 ? 9.888 24.930 -60.343 1.00 85.56 927 GLY A CA 1
ATOM 7268 C C . GLY A 1 927 ? 8.995 23.738 -60.700 1.00 85.56 927 GLY A C 1
ATOM 7269 O O . GLY A 1 927 ? 8.203 23.295 -59.872 1.00 85.56 927 GLY A O 1
ATOM 7270 N N . ALA A 1 928 ? 9.118 23.228 -61.928 1.00 85.62 928 ALA A N 1
ATOM 7271 C CA . ALA A 1 928 ? 8.383 22.044 -62.369 1.00 85.62 928 ALA A CA 1
ATOM 7272 C C . ALA A 1 928 ? 8.910 20.758 -61.708 1.00 85.62 928 ALA A C 1
ATOM 7274 O O . ALA A 1 928 ? 10.120 20.597 -61.506 1.00 85.62 928 ALA A O 1
ATOM 7275 N N . LEU A 1 929 ? 7.992 19.838 -61.417 1.00 88.88 929 LEU A N 1
ATOM 7276 C CA . LEU A 1 929 ? 8.296 18.497 -60.927 1.00 88.88 929 LEU A CA 1
ATOM 7277 C C . LEU A 1 929 ? 8.492 17.521 -62.100 1.00 88.88 929 LEU A C 1
ATOM 7279 O O . LEU A 1 929 ? 7.946 17.731 -63.184 1.00 88.88 929 LEU A O 1
ATOM 7283 N N . GLN A 1 930 ? 9.267 16.465 -61.867 1.00 88.44 930 GLN A N 1
ATOM 7284 C CA . GLN A 1 930 ? 9.328 15.258 -62.703 1.00 88.44 930 GLN A CA 1
ATOM 7285 C C . GLN A 1 930 ? 8.611 14.097 -61.987 1.00 88.44 930 GLN A C 1
ATOM 7287 O O . GLN A 1 930 ? 8.128 14.275 -60.867 1.00 88.44 930 GLN A O 1
ATOM 7292 N N . ASP A 1 931 ? 8.576 12.912 -62.604 1.00 85.75 931 ASP A N 1
ATOM 7293 C CA . ASP A 1 931 ? 7.936 11.722 -62.029 1.00 85.75 931 ASP A CA 1
ATOM 7294 C C . ASP A 1 931 ? 8.410 11.451 -60.580 1.00 85.75 931 ASP A C 1
ATOM 7296 O O . ASP A 1 931 ? 9.623 11.403 -60.326 1.00 85.75 931 ASP A O 1
ATOM 7300 N N . PRO A 1 932 ? 7.485 11.288 -59.612 1.00 83.06 932 PRO A N 1
ATOM 7301 C CA . PRO A 1 932 ? 7.824 11.174 -58.198 1.00 83.06 932 PRO A CA 1
ATOM 7302 C C . PRO A 1 932 ? 8.530 9.850 -57.886 1.00 83.06 932 PRO A C 1
ATOM 7304 O O . PRO A 1 932 ? 8.235 8.806 -58.469 1.00 83.06 932 PRO A O 1
ATOM 7307 N N . TYR A 1 933 ? 9.420 9.859 -56.892 1.00 81.19 933 TYR A N 1
ATOM 7308 C CA . TYR A 1 933 ? 10.124 8.669 -56.409 1.00 81.19 933 TYR A CA 1
ATOM 7309 C C . TYR A 1 933 ? 9.262 7.830 -55.453 1.00 81.19 933 TYR A C 1
ATOM 7311 O O . TYR A 1 933 ? 9.661 7.480 -54.341 1.00 81.19 933 TYR A O 1
ATOM 7319 N N . ALA A 1 934 ? 8.041 7.516 -55.894 1.00 77.12 934 ALA A N 1
ATOM 7320 C CA . ALA A 1 934 ? 7.020 6.869 -55.079 1.00 77.12 934 ALA A CA 1
ATOM 7321 C C . ALA A 1 934 ? 7.505 5.554 -54.442 1.00 77.12 934 ALA A C 1
ATOM 7323 O O . ALA A 1 934 ? 7.133 5.258 -53.314 1.00 77.12 934 ALA A O 1
ATOM 7324 N N . SER A 1 935 ? 8.384 4.798 -55.107 1.00 79.31 935 SER A N 1
ATOM 7325 C CA . SER A 1 935 ? 8.855 3.483 -54.648 1.00 79.31 935 SER A CA 1
ATOM 7326 C C . SER A 1 935 ? 9.645 3.473 -53.334 1.00 79.31 935 SER A C 1
ATOM 7328 O O . SER A 1 935 ? 9.733 2.405 -52.740 1.00 79.31 935 SER A O 1
ATOM 7330 N N . ARG A 1 936 ? 10.166 4.607 -52.834 1.00 76.06 936 ARG A N 1
ATOM 7331 C CA . ARG A 1 936 ? 10.720 4.723 -51.459 1.00 76.06 936 ARG A CA 1
ATOM 7332 C C . ARG A 1 936 ? 9.942 5.690 -50.559 1.00 76.06 936 ARG A C 1
ATOM 7334 O O . ARG A 1 936 ? 10.327 5.889 -49.412 1.00 76.06 936 ARG A O 1
ATOM 7341 N N . ALA A 1 937 ? 8.882 6.319 -51.063 1.00 89.00 937 ALA A N 1
ATOM 7342 C CA . ALA A 1 937 ? 8.153 7.347 -50.330 1.00 89.00 937 ALA A CA 1
ATOM 7343 C C . ALA A 1 937 ? 7.224 6.758 -49.257 1.00 89.00 937 ALA A C 1
ATOM 7345 O O . ALA A 1 937 ? 6.658 5.675 -49.438 1.00 89.00 937 ALA A O 1
ATOM 7346 N N . GLY A 1 938 ? 7.025 7.511 -48.176 1.00 94.12 938 GLY A N 1
ATOM 7347 C CA . GLY A 1 938 ? 6.198 7.112 -47.041 1.00 94.12 938 GLY A CA 1
ATOM 7348 C C . GLY A 1 938 ? 6.092 8.207 -45.979 1.00 94.12 938 GLY A C 1
ATOM 7349 O O . GLY A 1 938 ? 6.930 9.103 -45.887 1.00 94.12 938 GLY A O 1
ATOM 7350 N N . THR A 1 939 ? 5.033 8.158 -45.180 1.00 95.88 939 THR A N 1
ATOM 7351 C CA . THR A 1 939 ? 4.803 9.019 -44.013 1.00 95.88 939 THR A CA 1
ATOM 7352 C C . THR A 1 939 ? 4.266 8.152 -42.889 1.00 95.88 939 THR A C 1
ATOM 7354 O O . THR A 1 939 ? 3.119 7.711 -42.949 1.00 95.88 939 THR A O 1
ATOM 7357 N N . THR A 1 940 ? 5.085 7.917 -41.872 1.00 97.75 940 THR A N 1
ATOM 7358 C CA . THR A 1 940 ? 4.765 7.046 -40.738 1.00 97.75 940 THR A CA 1
ATOM 7359 C C . THR A 1 940 ? 4.632 7.887 -39.481 1.00 97.75 940 THR A C 1
ATOM 7361 O O . THR A 1 940 ? 5.513 8.687 -39.167 1.00 97.75 940 THR A O 1
ATOM 7364 N N . LYS A 1 941 ? 3.520 7.725 -38.764 1.00 97.69 941 LYS A N 1
ATOM 7365 C CA . LYS A 1 941 ? 3.204 8.451 -37.528 1.00 97.69 941 LYS A CA 1
ATOM 7366 C C . LYS A 1 941 ? 3.042 7.483 -36.363 1.00 97.69 941 LYS A C 1
ATOM 7368 O O . LYS A 1 941 ? 2.355 6.479 -36.520 1.00 97.69 941 LYS A O 1
ATOM 7373 N N . PHE A 1 942 ? 3.633 7.772 -35.207 1.00 97.50 942 PHE A N 1
ATOM 7374 C CA . PHE A 1 942 ? 3.811 6.808 -34.115 1.00 97.50 942 PHE A CA 1
ATOM 7375 C C . PHE A 1 942 ? 3.045 7.227 -32.854 1.00 97.50 942 PHE A C 1
ATOM 7377 O O . PHE A 1 942 ? 3.213 8.337 -32.360 1.00 97.50 942 PHE A O 1
ATOM 7384 N N . SER A 1 943 ? 2.216 6.332 -32.307 1.00 95.81 943 SER A N 1
ATOM 7385 C CA . SER A 1 943 ? 1.524 6.557 -31.021 1.00 95.81 943 SER A CA 1
ATOM 7386 C C . SER A 1 943 ? 2.187 5.836 -29.839 1.00 95.81 943 SER A C 1
ATOM 7388 O O . SER A 1 943 ? 2.063 6.266 -28.689 1.00 95.81 943 SER A O 1
ATOM 7390 N N . LYS A 1 944 ? 2.928 4.761 -30.130 1.00 97.69 944 LYS A N 1
ATOM 7391 C CA . LYS A 1 944 ? 3.830 4.055 -29.215 1.00 97.69 944 LYS A CA 1
ATOM 7392 C C . LYS A 1 944 ? 5.059 3.561 -29.989 1.00 97.69 944 LYS A C 1
ATOM 7394 O O . LYS A 1 944 ? 4.991 3.438 -31.211 1.00 97.69 944 LYS A O 1
ATOM 7399 N N . LEU A 1 945 ? 6.143 3.243 -29.283 1.00 97.19 945 LEU A N 1
ATOM 7400 C CA . LEU A 1 945 ? 7.378 2.656 -29.830 1.00 97.19 945 LEU A CA 1
ATOM 7401 C C . LEU A 1 945 ? 7.690 1.342 -29.115 1.00 97.19 945 LEU A C 1
ATOM 7403 O O . LEU A 1 945 ? 7.601 1.302 -27.889 1.00 97.19 945 LEU A O 1
ATOM 7407 N N . ARG A 1 946 ? 8.093 0.282 -29.823 1.00 97.56 946 ARG A N 1
ATOM 7408 C CA . ARG A 1 946 ? 8.583 -0.945 -29.170 1.00 97.56 946 ARG A CA 1
ATOM 7409 C C . ARG A 1 946 ? 9.939 -0.660 -28.522 1.00 97.56 946 ARG A C 1
ATOM 7411 O O . ARG A 1 946 ? 10.813 -0.064 -29.149 1.00 97.56 946 ARG A O 1
ATOM 7418 N N . ILE A 1 947 ? 10.115 -1.095 -27.277 1.00 96.00 947 ILE A N 1
ATOM 7419 C CA . ILE A 1 947 ? 11.334 -0.843 -26.493 1.00 96.00 947 ILE A CA 1
ATOM 7420 C C . ILE A 1 947 ? 11.911 -2.114 -25.864 1.00 96.00 947 ILE A C 1
ATOM 7422 O O . ILE A 1 947 ? 11.170 -3.036 -25.545 1.00 96.00 947 ILE A O 1
ATOM 7426 N N . LYS A 1 948 ? 13.224 -2.149 -25.622 1.00 88.88 948 LYS A N 1
ATOM 7427 C CA . LYS A 1 948 ? 13.884 -3.135 -24.742 1.00 88.88 948 LYS A CA 1
ATOM 7428 C C . LYS A 1 948 ? 14.677 -2.418 -23.654 1.00 88.88 948 LYS A C 1
ATOM 7430 O O . LYS A 1 948 ? 15.155 -1.308 -23.871 1.00 88.88 948 LYS A O 1
ATOM 7435 N N . PHE A 1 949 ? 14.874 -3.080 -22.519 1.00 85.38 949 PHE A N 1
ATOM 7436 C CA . PHE A 1 949 ? 15.705 -2.580 -21.423 1.00 85.38 949 PHE A CA 1
ATOM 7437 C C . PHE A 1 949 ? 17.110 -3.188 -21.481 1.00 85.38 949 PHE A C 1
ATOM 7439 O O . PHE A 1 949 ? 17.259 -4.405 -21.575 1.00 85.38 949 PHE A O 1
ATOM 7446 N N . GLU A 1 950 ? 18.133 -2.338 -21.401 1.00 74.25 950 GLU A N 1
ATOM 7447 C CA . GLU A 1 950 ? 19.549 -2.705 -21.474 1.00 74.25 950 GLU A CA 1
ATOM 7448 C C . GLU A 1 950 ? 20.313 -2.010 -20.335 1.00 74.25 950 GLU A C 1
ATOM 7450 O O . GLU A 1 950 ? 20.814 -0.894 -20.480 1.00 74.25 950 GLU A O 1
ATOM 7455 N N . ASN A 1 951 ? 20.388 -2.650 -19.165 1.00 68.44 951 ASN A N 1
ATOM 7456 C CA . ASN A 1 951 ? 20.913 -2.056 -17.928 1.00 68.44 951 ASN A CA 1
ATOM 7457 C C . ASN A 1 951 ? 20.197 -0.737 -17.565 1.00 68.44 951 ASN A C 1
ATOM 7459 O O . ASN A 1 951 ? 19.071 -0.778 -17.090 1.00 68.44 951 ASN A O 1
ATOM 7463 N N . CYS A 1 952 ? 20.835 0.419 -17.778 1.00 72.88 952 CYS A N 1
ATOM 7464 C CA . CYS A 1 952 ? 20.265 1.758 -17.558 1.00 72.88 952 CYS A CA 1
ATOM 7465 C C . CYS A 1 952 ? 19.775 2.444 -18.851 1.00 72.88 952 CYS A C 1
ATOM 7467 O O . CYS A 1 952 ? 19.303 3.582 -18.801 1.00 72.88 952 CYS A O 1
ATOM 7469 N N . ARG A 1 953 ? 19.912 1.780 -20.006 1.00 81.75 953 ARG A N 1
ATOM 7470 C CA . ARG A 1 953 ? 19.503 2.254 -21.335 1.00 81.75 953 ARG A CA 1
ATOM 7471 C C . ARG A 1 953 ? 18.192 1.594 -21.766 1.00 81.75 953 ARG A C 1
ATOM 7473 O O . ARG A 1 953 ? 17.825 0.518 -21.291 1.00 81.75 953 ARG A O 1
ATOM 7480 N N . VAL A 1 954 ? 17.498 2.242 -22.695 1.00 91.38 954 VAL A N 1
ATOM 7481 C CA . VAL A 1 954 ? 16.319 1.699 -23.381 1.00 91.38 954 VAL A CA 1
ATOM 7482 C C . VAL A 1 954 ? 16.580 1.722 -24.885 1.00 91.38 954 VAL A C 1
ATOM 7484 O O . VAL A 1 954 ? 16.691 2.806 -25.454 1.00 91.38 954 VAL A O 1
ATOM 7487 N N . GLU A 1 955 ? 16.692 0.563 -25.536 1.00 93.38 955 GLU A N 1
ATOM 7488 C CA . GLU A 1 955 ? 16.744 0.483 -27.005 1.00 93.38 955 GLU A CA 1
ATOM 7489 C C . GLU A 1 955 ? 15.339 0.732 -27.570 1.00 93.38 955 GLU A C 1
ATOM 7491 O O . GLU A 1 955 ? 14.374 0.096 -27.139 1.00 93.38 955 GLU A O 1
ATOM 7496 N N . VAL A 1 956 ? 15.222 1.627 -28.553 1.00 96.44 956 VAL A N 1
ATOM 7497 C CA . VAL A 1 956 ? 14.018 1.783 -29.379 1.00 96.44 956 VAL A CA 1
ATOM 7498 C C . VAL A 1 956 ? 14.141 0.885 -30.607 1.00 96.44 956 VAL A C 1
ATOM 7500 O O . VAL A 1 956 ? 15.039 1.076 -31.427 1.00 96.44 956 VAL A O 1
ATOM 7503 N N . ILE A 1 957 ? 13.205 -0.050 -30.775 1.00 96.19 957 ILE A N 1
ATOM 7504 C CA . ILE A 1 957 ? 13.073 -0.841 -32.003 1.00 96.19 957 ILE A CA 1
ATOM 7505 C C . ILE A 1 957 ? 12.313 0.025 -33.014 1.00 96.19 957 ILE A C 1
ATOM 7507 O O . ILE A 1 957 ? 11.095 0.188 -32.935 1.00 96.19 957 ILE A O 1
ATOM 7511 N N . ARG A 1 958 ? 13.072 0.677 -33.901 1.00 95.88 958 ARG A N 1
ATOM 7512 C CA . ARG A 1 958 ? 12.601 1.771 -34.772 1.00 95.88 958 ARG A CA 1
ATOM 7513 C C . ARG A 1 958 ? 11.689 1.308 -35.916 1.00 95.88 958 ARG A C 1
ATOM 7515 O O . ARG A 1 958 ? 11.016 2.147 -36.509 1.00 95.88 958 ARG A O 1
ATOM 7522 N N . ASP A 1 959 ? 11.693 0.012 -36.202 1.00 94.75 959 ASP A N 1
ATOM 7523 C CA . ASP A 1 959 ? 11.016 -0.695 -37.291 1.00 94.75 959 ASP A CA 1
ATOM 7524 C C . ASP A 1 959 ? 9.816 -1.552 -36.822 1.00 94.75 959 ASP A C 1
ATOM 7526 O O . ASP A 1 959 ? 9.233 -2.293 -37.612 1.00 94.75 959 ASP A O 1
ATOM 7530 N N . ASP A 1 960 ? 9.396 -1.444 -35.552 1.00 96.31 960 ASP A N 1
ATOM 7531 C CA . ASP A 1 960 ? 8.140 -2.042 -35.072 1.00 96.31 960 ASP A CA 1
ATOM 7532 C C . ASP A 1 960 ? 6.962 -1.069 -35.276 1.00 96.31 960 ASP A C 1
ATOM 7534 O O . ASP A 1 960 ? 6.772 -0.101 -34.532 1.00 96.31 960 ASP A O 1
ATOM 7538 N N . TYR A 1 961 ? 6.148 -1.348 -36.295 1.00 96.19 961 TYR A N 1
ATOM 7539 C CA . TYR A 1 961 ? 5.018 -0.510 -36.706 1.00 96.19 961 TYR A CA 1
ATOM 7540 C C . TYR A 1 961 ? 3.687 -0.826 -35.991 1.00 96.19 961 TYR A C 1
ATOM 7542 O O . TYR A 1 961 ? 2.660 -0.253 -36.353 1.00 96.19 961 TYR A O 1
ATOM 7550 N N . THR A 1 962 ? 3.671 -1.675 -34.949 1.00 95.38 962 THR A N 1
ATOM 7551 C CA . THR A 1 962 ? 2.434 -2.176 -34.293 1.00 95.38 962 THR A CA 1
ATOM 7552 C C . THR A 1 962 ? 1.466 -1.063 -33.849 1.00 95.38 962 THR A C 1
ATOM 7554 O O . THR A 1 962 ? 0.250 -1.225 -33.930 1.00 95.38 962 THR A O 1
ATOM 7557 N N . PHE A 1 963 ? 1.992 0.087 -33.413 1.00 95.94 963 PHE A N 1
ATOM 7558 C CA . PHE A 1 963 ? 1.215 1.263 -32.986 1.00 95.94 963 PHE A CA 1
ATOM 7559 C C . PHE A 1 963 ? 1.495 2.514 -33.836 1.00 95.94 963 PHE A C 1
ATOM 7561 O O . PHE A 1 963 ? 1.348 3.656 -33.372 1.00 95.94 963 PHE A O 1
ATOM 7568 N N . ALA A 1 964 ? 1.907 2.294 -35.084 1.00 95.25 964 ALA A N 1
ATOM 7569 C CA . ALA A 1 964 ? 2.133 3.323 -36.083 1.00 95.25 964 ALA A CA 1
ATOM 7570 C C . ALA A 1 964 ? 0.979 3.397 -37.099 1.00 95.25 964 ALA A C 1
ATOM 7572 O O . ALA A 1 964 ? 0.143 2.502 -37.215 1.00 95.25 964 ALA A O 1
ATOM 7573 N N . LYS A 1 965 ? 0.930 4.496 -37.854 1.00 96.12 965 LYS A N 1
ATOM 7574 C CA . LYS A 1 965 ? 0.039 4.676 -38.999 1.00 96.12 965 LYS A CA 1
ATOM 7575 C C . LYS A 1 965 ? 0.823 5.224 -40.183 1.00 96.12 965 LYS A C 1
ATOM 7577 O O . LYS A 1 965 ? 1.301 6.358 -40.146 1.00 96.12 965 LYS A O 1
ATOM 7582 N N . THR A 1 966 ? 0.886 4.426 -41.239 1.00 94.00 966 THR A N 1
ATOM 7583 C CA . THR A 1 966 ? 1.600 4.737 -42.480 1.00 94.00 966 THR A CA 1
ATOM 7584 C C . THR A 1 966 ? 0.656 5.339 -43.523 1.00 94.00 966 THR A C 1
ATOM 7586 O O . THR A 1 966 ? -0.520 4.987 -43.608 1.00 94.00 966 THR A O 1
ATOM 7589 N N . THR A 1 967 ? 1.152 6.287 -44.314 1.00 91.25 967 THR A N 1
ATOM 7590 C CA . THR A 1 967 ? 0.484 6.861 -45.489 1.00 91.25 967 THR A CA 1
ATOM 7591 C C . THR A 1 967 ? 1.493 6.951 -46.631 1.00 91.25 967 THR A C 1
ATOM 7593 O O . THR A 1 967 ? 2.550 7.558 -46.479 1.00 91.25 967 THR A O 1
ATOM 7596 N N . GLY A 1 968 ? 1.169 6.346 -47.773 1.00 86.94 968 GLY A N 1
ATOM 7597 C CA . GLY A 1 968 ? 2.114 6.104 -48.867 1.00 86.94 968 GLY A CA 1
ATOM 7598 C C . GLY A 1 968 ? 2.456 4.613 -49.008 1.00 86.94 968 GLY A C 1
ATOM 7599 O O . GLY A 1 968 ? 1.926 3.797 -48.256 1.00 86.94 968 GLY A O 1
ATOM 7600 N N . PRO A 1 969 ? 3.283 4.243 -50.001 1.00 86.19 969 PRO A N 1
ATOM 7601 C CA . PRO A 1 969 ? 3.568 2.844 -50.331 1.00 86.19 969 PRO A CA 1
ATOM 7602 C C . PRO A 1 969 ? 4.621 2.160 -49.445 1.00 86.19 969 PRO A C 1
ATOM 7604 O O . PRO A 1 969 ? 4.733 0.940 -49.524 1.00 86.19 969 PRO A O 1
ATOM 7607 N N . ASN A 1 970 ? 5.381 2.897 -48.625 1.00 92.44 970 ASN A N 1
ATOM 7608 C CA . ASN A 1 970 ? 6.378 2.331 -47.712 1.00 92.44 970 ASN A CA 1
ATOM 7609 C C . ASN A 1 970 ? 6.156 2.792 -46.271 1.00 92.44 970 ASN A C 1
ATOM 7611 O O . ASN A 1 970 ? 5.765 3.935 -46.021 1.00 92.44 970 ASN A O 1
ATOM 7615 N N . GLU A 1 971 ? 6.488 1.903 -45.341 1.00 95.00 971 GLU A N 1
ATOM 7616 C CA . GLU A 1 971 ? 6.740 2.229 -43.939 1.00 95.00 971 GLU A CA 1
ATOM 7617 C C . GLU A 1 971 ? 8.119 2.907 -43.813 1.00 95.00 971 GLU A C 1
ATOM 7619 O O . GLU A 1 971 ? 8.956 2.825 -44.715 1.00 95.00 971 GLU A O 1
ATOM 7624 N N . VAL A 1 972 ? 8.328 3.654 -42.731 1.00 95.12 972 VAL A N 1
ATOM 7625 C CA . VAL A 1 972 ? 9.491 4.541 -42.548 1.00 95.12 972 VAL A CA 1
ATOM 7626 C C . VAL A 1 972 ? 9.857 4.531 -41.073 1.00 95.12 972 VAL A C 1
ATOM 7628 O O . VAL A 1 972 ? 9.025 4.932 -40.256 1.00 95.12 972 VAL A O 1
ATOM 7631 N N . ASP A 1 973 ? 11.071 4.082 -40.751 1.00 97.00 973 ASP A N 1
ATOM 7632 C CA . ASP A 1 973 ? 11.539 3.887 -39.379 1.00 97.00 973 ASP A CA 1
ATOM 7633 C C . ASP A 1 973 ? 11.366 5.138 -38.503 1.00 97.00 973 ASP A C 1
ATOM 7635 O O . ASP A 1 973 ? 11.543 6.277 -38.948 1.00 97.00 973 ASP A O 1
ATOM 7639 N N . TYR A 1 974 ? 11.203 4.944 -37.196 1.00 97.25 974 TYR A N 1
ATOM 7640 C CA . TYR A 1 974 ? 11.205 6.055 -36.251 1.00 97.25 974 TYR A CA 1
ATOM 7641 C C . TYR A 1 974 ? 12.500 6.895 -36.331 1.00 97.25 974 TYR A C 1
ATOM 7643 O O . TYR A 1 974 ? 13.625 6.381 -36.267 1.00 97.25 974 TYR A O 1
ATOM 7651 N N . GLY A 1 975 ? 12.347 8.212 -36.501 1.00 94.81 975 GLY A N 1
ATOM 7652 C CA . GLY A 1 975 ? 13.459 9.156 -36.662 1.00 94.81 975 GLY A CA 1
ATOM 7653 C C . GLY A 1 975 ? 14.219 9.078 -37.998 1.00 94.81 975 GLY A C 1
ATOM 7654 O O . GLY A 1 975 ? 15.326 9.610 -38.069 1.00 94.81 975 GLY A O 1
ATOM 7655 N N . HIS A 1 976 ? 13.683 8.420 -39.034 1.00 95.81 976 HIS A N 1
ATOM 7656 C CA . HIS A 1 976 ? 14.217 8.444 -40.409 1.00 95.81 976 HIS A CA 1
ATOM 7657 C C . HIS A 1 976 ? 13.553 9.545 -41.246 1.00 95.81 976 HIS A C 1
ATOM 7659 O O . HIS A 1 976 ? 12.366 9.830 -41.106 1.00 95.81 976 HIS A O 1
ATOM 7665 N N . ALA A 1 977 ? 14.321 10.165 -42.140 1.00 96.31 977 ALA A N 1
ATOM 7666 C CA . ALA A 1 977 ? 13.805 11.074 -43.160 1.00 96.31 977 ALA A CA 1
ATOM 7667 C C . ALA A 1 977 ? 14.642 11.010 -44.447 1.00 96.31 977 ALA A C 1
ATOM 7669 O O . ALA A 1 977 ? 15.799 10.587 -44.426 1.00 96.31 977 ALA A O 1
ATOM 7670 N N . GLY A 1 978 ? 14.091 11.460 -45.575 1.00 94.88 978 GLY A N 1
ATOM 7671 C CA . GLY A 1 978 ? 14.849 11.625 -46.822 1.00 94.88 978 GLY A CA 1
ATOM 7672 C C . GLY A 1 978 ? 14.001 12.035 -48.021 1.00 94.88 978 GLY A C 1
ATOM 7673 O O . GLY A 1 978 ? 12.775 12.062 -47.944 1.00 94.88 978 GLY A O 1
ATOM 7674 N N . ASP A 1 979 ? 14.647 12.337 -49.145 1.00 92.75 979 ASP A N 1
ATOM 7675 C CA . ASP A 1 979 ? 13.974 12.616 -50.417 1.00 92.75 979 ASP A CA 1
ATOM 7676 C C . ASP A 1 979 ? 14.918 12.532 -51.623 1.00 92.75 979 ASP A C 1
ATOM 7678 O O . ASP A 1 979 ? 16.144 12.585 -51.499 1.00 92.75 979 ASP A O 1
ATOM 7682 N N . CYS A 1 980 ? 14.310 12.458 -52.809 1.00 91.06 980 CYS A N 1
ATOM 7683 C CA . CYS A 1 980 ? 14.960 12.668 -54.102 1.00 91.06 980 CYS A CA 1
ATOM 7684 C C . CYS A 1 980 ? 14.582 14.030 -54.719 1.00 91.06 980 CYS A C 1
ATOM 7686 O O . CYS A 1 980 ? 14.461 14.134 -55.946 1.00 91.06 980 CYS A O 1
ATOM 7688 N N . TYR A 1 981 ? 14.328 15.048 -53.886 1.00 90.25 981 TYR A N 1
ATOM 7689 C CA . TYR A 1 981 ? 13.689 16.294 -54.303 1.00 90.25 981 TYR A CA 1
ATOM 7690 C C . TYR A 1 981 ? 14.632 17.203 -55.087 1.00 90.25 981 TYR A C 1
ATOM 7692 O O . TYR A 1 981 ? 14.264 17.672 -56.161 1.00 90.25 981 TYR A O 1
ATOM 7700 N N . SER A 1 982 ? 15.826 17.484 -54.561 1.00 89.06 982 SER A N 1
ATOM 7701 C CA . SER A 1 982 ? 16.746 18.492 -55.105 1.00 89.06 982 SER A CA 1
ATOM 7702 C C . SER A 1 982 ? 18.161 18.284 -54.573 1.00 89.06 982 SER A C 1
ATOM 7704 O O . SER A 1 982 ? 18.350 18.072 -53.379 1.00 89.06 982 SER A O 1
ATOM 7706 N N . TRP A 1 983 ? 19.178 18.412 -55.427 1.00 88.31 983 TRP A N 1
ATOM 7707 C CA . TRP A 1 983 ? 20.585 18.215 -55.053 1.00 88.31 983 TRP A CA 1
ATOM 7708 C C . TRP A 1 983 ? 21.230 19.443 -54.386 1.00 88.31 983 TRP A C 1
ATOM 7710 O O . TRP A 1 983 ? 22.453 19.538 -54.283 1.00 88.31 983 TRP A O 1
ATOM 7720 N N . LYS A 1 984 ? 20.424 20.432 -53.984 1.00 89.12 984 LYS A N 1
ATOM 7721 C CA . LYS A 1 984 ? 20.875 21.720 -53.447 1.00 89.12 984 LYS A CA 1
ATOM 7722 C C . LYS A 1 984 ? 20.567 21.849 -51.951 1.00 89.12 984 LYS A C 1
ATOM 7724 O O . LYS A 1 984 ? 19.453 21.587 -51.499 1.00 89.12 984 LYS A O 1
ATOM 7729 N N . GLN A 1 985 ? 21.557 22.324 -51.193 1.00 90.75 985 GLN A N 1
ATOM 7730 C CA . GLN A 1 985 ? 21.438 22.570 -49.753 1.00 90.75 985 GLN A CA 1
ATOM 7731 C C . GLN A 1 985 ? 20.254 23.501 -49.430 1.00 90.75 985 GLN A C 1
ATOM 7733 O O . GLN A 1 985 ? 19.962 24.434 -50.180 1.00 90.75 985 GLN A O 1
ATOM 7738 N N . GLY A 1 986 ? 19.560 23.245 -48.319 1.00 88.19 986 GLY A N 1
ATOM 7739 C CA . GLY A 1 986 ? 18.347 23.959 -47.909 1.00 88.19 986 GLY A CA 1
ATOM 7740 C C . GLY A 1 986 ? 17.043 23.405 -48.498 1.00 88.19 986 GLY A C 1
ATOM 7741 O O . GLY A 1 986 ? 15.986 23.586 -47.890 1.00 88.19 986 GLY A O 1
ATOM 7742 N N . CYS A 1 987 ? 17.085 22.703 -49.639 1.00 90.62 987 CYS A N 1
ATOM 7743 C CA . CYS A 1 987 ? 15.876 22.323 -50.380 1.00 90.62 987 CYS A CA 1
ATOM 7744 C C . CYS A 1 987 ? 15.097 21.113 -49.818 1.00 90.62 987 CYS A C 1
ATOM 7746 O O . CYS A 1 987 ? 14.001 20.855 -50.315 1.00 90.62 987 CYS A O 1
ATOM 7748 N N . ALA A 1 988 ? 15.629 20.389 -48.823 1.00 92.50 988 ALA A N 1
ATOM 7749 C CA . ALA A 1 988 ? 15.070 19.120 -48.336 1.00 92.50 988 ALA A CA 1
ATOM 7750 C C . ALA A 1 988 ? 13.596 19.203 -47.880 1.00 92.50 988 ALA A C 1
ATOM 7752 O O . ALA A 1 988 ? 13.155 20.187 -47.275 1.00 92.50 988 ALA A O 1
ATOM 7753 N N . LYS A 1 989 ? 12.858 18.133 -48.167 1.00 93.31 989 LYS A N 1
ATOM 7754 C CA . LYS A 1 989 ? 11.417 17.929 -47.980 1.00 93.31 989 LYS A CA 1
ATOM 7755 C C . LYS A 1 989 ? 11.088 16.690 -47.151 1.00 93.31 989 LYS A C 1
ATOM 7757 O O . LYS A 1 989 ? 10.027 16.677 -46.537 1.00 93.31 989 LYS A O 1
ATOM 7762 N N . GLY A 1 990 ? 11.961 15.681 -47.112 1.00 95.00 990 GLY A N 1
ATOM 7763 C CA . GLY A 1 990 ? 11.866 14.620 -46.108 1.00 95.00 990 GLY A CA 1
ATOM 7764 C C . GLY A 1 990 ? 12.064 15.204 -44.711 1.00 95.00 990 GLY A C 1
ATOM 7765 O O . GLY A 1 990 ? 12.939 16.050 -44.514 1.00 95.00 990 GLY A O 1
ATOM 7766 N N . THR A 1 991 ? 11.259 14.791 -43.736 1.00 96.88 991 THR A N 1
ATOM 7767 C CA . THR A 1 991 ? 11.290 15.342 -42.371 1.00 96.88 991 THR A CA 1
ATOM 7768 C C . THR A 1 991 ? 11.053 14.264 -41.320 1.00 96.88 991 THR A C 1
ATOM 7770 O O . THR A 1 991 ? 10.406 13.253 -41.585 1.00 96.88 991 THR A O 1
ATOM 7773 N N . PHE A 1 992 ? 11.560 14.478 -40.109 1.00 97.75 992 PHE A N 1
ATOM 7774 C CA . PHE A 1 992 ? 11.156 13.695 -38.942 1.00 97.75 992 PHE A CA 1
ATOM 7775 C C . PHE A 1 992 ? 10.922 14.611 -37.743 1.00 97.75 992 PHE A C 1
ATOM 7777 O O . PHE A 1 992 ? 11.532 15.683 -37.637 1.00 97.75 992 PHE A O 1
ATOM 7784 N N . LYS A 1 993 ? 10.090 14.147 -36.809 1.00 97.81 993 LYS A N 1
ATOM 7785 C CA . LYS A 1 993 ? 10.046 14.661 -35.441 1.00 97.81 993 LYS A CA 1
ATOM 7786 C C . LYS A 1 993 ? 9.975 13.500 -34.447 1.00 97.81 993 LYS A C 1
ATOM 7788 O O . LYS A 1 993 ? 9.237 12.539 -34.646 1.00 97.81 993 LYS A O 1
ATOM 7793 N N . VAL A 1 994 ? 10.778 13.617 -33.399 1.00 97.69 994 VAL A N 1
ATOM 7794 C CA . VAL A 1 994 ? 10.830 12.778 -32.202 1.00 97.69 994 VAL A CA 1
ATOM 7795 C C . VAL A 1 994 ? 10.450 13.682 -31.034 1.00 97.69 994 VAL A C 1
ATOM 7797 O O . VAL A 1 994 ? 11.087 14.718 -30.847 1.00 97.69 994 VAL A O 1
ATOM 7800 N N . ASP A 1 995 ? 9.424 13.324 -30.266 1.00 97.06 995 ASP A N 1
ATOM 7801 C CA . ASP A 1 995 ? 8.898 14.129 -29.161 1.00 97.06 995 ASP A CA 1
ATOM 7802 C C . ASP A 1 995 ? 8.514 13.239 -27.966 1.00 97.06 995 ASP A C 1
ATOM 7804 O O . ASP A 1 995 ? 7.415 12.688 -27.872 1.00 97.06 995 ASP A O 1
ATOM 7808 N N . LEU A 1 996 ? 9.465 13.111 -27.037 1.00 95.81 996 LEU A N 1
ATOM 7809 C CA . LEU A 1 996 ? 9.381 12.316 -25.809 1.00 95.81 996 LEU A CA 1
ATOM 7810 C C . LEU A 1 996 ? 8.723 13.089 -24.648 1.00 95.81 996 LEU A C 1
ATOM 7812 O O . LEU A 1 996 ? 8.818 12.674 -23.486 1.00 95.81 996 LEU A O 1
ATOM 7816 N N . THR A 1 997 ? 8.093 14.237 -24.916 1.00 92.31 997 THR A N 1
ATOM 7817 C CA . THR A 1 997 ? 7.498 15.086 -23.876 1.00 92.31 997 THR A CA 1
ATOM 7818 C C . THR A 1 997 ? 6.374 14.340 -23.148 1.00 92.31 997 THR A C 1
ATOM 7820 O O . THR A 1 997 ? 5.583 13.612 -23.740 1.00 92.31 997 THR A O 1
ATOM 7823 N N . GLY A 1 998 ? 6.332 14.465 -21.819 1.00 85.19 998 GLY A N 1
ATOM 7824 C CA . GLY A 1 998 ? 5.406 13.710 -20.965 1.00 85.19 998 GLY A CA 1
ATOM 7825 C C . GLY A 1 998 ? 5.818 12.259 -20.658 1.00 85.19 998 GLY A C 1
ATOM 7826 O O . GLY A 1 998 ? 5.165 11.634 -19.821 1.00 85.19 998 GLY A O 1
ATOM 7827 N N . THR A 1 999 ? 6.887 11.731 -21.268 1.00 91.06 999 THR A N 1
ATOM 7828 C CA . THR A 1 999 ? 7.547 10.484 -20.825 1.00 91.06 999 THR A CA 1
ATOM 7829 C C . THR A 1 999 ? 8.617 10.773 -19.768 1.00 91.06 999 THR A C 1
ATOM 7831 O O . THR A 1 999 ? 9.099 11.903 -19.641 1.00 91.06 999 THR A O 1
ATOM 7834 N N . GLU A 1 1000 ? 9.039 9.751 -19.029 1.00 88.88 1000 GLU A N 1
ATOM 7835 C CA . GLU A 1 1000 ? 10.137 9.815 -18.057 1.00 88.88 1000 GLU A CA 1
ATOM 7836 C C . GLU A 1 1000 ? 11.536 9.852 -18.718 1.00 88.88 1000 GLU A C 1
ATOM 7838 O O . GLU A 1 1000 ? 12.531 10.108 -18.041 1.00 88.88 1000 GLU A O 1
ATOM 7843 N N . LEU A 1 1001 ? 11.630 9.625 -20.033 1.00 92.56 1001 LEU A N 1
ATOM 7844 C CA . LEU A 1 1001 ? 12.884 9.390 -20.757 1.00 92.56 1001 LEU A CA 1
ATOM 7845 C C . LEU A 1 1001 ? 13.397 10.624 -21.528 1.00 92.56 1001 LEU A C 1
ATOM 7847 O O . LEU A 1 1001 ? 12.666 11.588 -21.771 1.00 92.56 1001 LEU A O 1
ATOM 7851 N N . VAL A 1 1002 ? 14.675 10.574 -21.914 1.00 95.06 1002 VAL A N 1
ATOM 7852 C CA . VAL A 1 1002 ? 15.381 11.526 -22.797 1.00 95.06 1002 VAL A CA 1
ATOM 7853 C C . VAL A 1 1002 ? 16.233 10.765 -23.823 1.00 95.06 1002 VAL A C 1
ATOM 7855 O O . VAL A 1 1002 ? 16.604 9.616 -23.577 1.00 95.06 1002 VAL A O 1
ATOM 7858 N N . LEU A 1 1003 ? 16.594 11.387 -24.950 1.00 94.62 1003 LEU A N 1
ATOM 7859 C CA . LEU A 1 1003 ? 17.571 10.823 -25.895 1.00 94.62 1003 LEU A CA 1
ATOM 7860 C C . LEU A 1 1003 ? 18.949 10.711 -25.223 1.00 94.62 1003 LEU A C 1
ATOM 7862 O O . LEU A 1 1003 ? 19.472 11.717 -24.731 1.00 94.62 1003 LEU A O 1
ATOM 7866 N N . ALA A 1 1004 ? 19.565 9.525 -25.245 1.00 91.25 1004 ALA A N 1
ATOM 7867 C CA . ALA A 1 1004 ? 20.891 9.302 -24.660 1.00 91.25 1004 ALA A CA 1
ATOM 7868 C C . ALA A 1 1004 ? 21.950 10.250 -25.282 1.00 91.25 1004 ALA A C 1
ATOM 7870 O O . ALA A 1 1004 ? 21.798 10.607 -26.454 1.00 91.25 1004 ALA A O 1
ATOM 7871 N N . PRO A 1 1005 ? 22.982 10.719 -24.544 1.00 89.94 1005 PRO A N 1
ATOM 7872 C CA . PRO A 1 1005 ? 23.917 11.760 -25.003 1.00 89.94 1005 PRO A CA 1
ATOM 7873 C C . PRO A 1 1005 ? 24.627 11.476 -26.333 1.00 89.94 1005 PRO A C 1
ATOM 7875 O O . PRO A 1 1005 ? 24.904 12.405 -27.089 1.00 89.94 1005 PRO A O 1
ATOM 7878 N N . ASP A 1 1006 ? 24.885 10.201 -26.616 1.00 88.94 1006 ASP A N 1
ATOM 7879 C CA . ASP A 1 1006 ? 25.509 9.673 -27.830 1.00 88.94 1006 ASP A CA 1
ATOM 7880 C C . ASP A 1 1006 ? 24.588 9.711 -29.066 1.00 88.94 1006 ASP A C 1
ATOM 7882 O O . ASP A 1 1006 ? 25.083 9.756 -30.196 1.00 88.94 1006 ASP A O 1
ATOM 7886 N N . VAL A 1 1007 ? 23.262 9.767 -28.887 1.00 93.50 1007 VAL A N 1
ATOM 7887 C CA . VAL A 1 1007 ? 22.307 9.844 -30.002 1.00 93.50 1007 VAL A CA 1
ATOM 7888 C C . VAL A 1 1007 ? 22.426 11.181 -30.739 1.00 93.50 1007 VAL A C 1
ATOM 7890 O O . VAL A 1 1007 ? 22.168 12.262 -30.201 1.00 93.50 1007 VAL A O 1
ATOM 7893 N N . HIS A 1 1008 ? 22.773 11.078 -32.017 1.00 94.00 1008 HIS A N 1
ATOM 7894 C CA . HIS A 1 1008 ? 22.813 12.149 -33.005 1.00 94.00 1008 HIS A CA 1
ATOM 7895 C C . HIS A 1 1008 ? 22.444 11.568 -34.377 1.00 94.00 1008 HIS A C 1
ATOM 7897 O O . HIS A 1 1008 ? 22.429 10.349 -34.548 1.00 94.00 1008 HIS A O 1
ATOM 7903 N N . TRP A 1 1009 ? 22.142 12.422 -35.356 1.00 95.62 1009 TRP A N 1
ATOM 7904 C CA . TRP A 1 1009 ? 21.749 11.994 -36.701 1.00 95.62 1009 TRP A CA 1
ATOM 7905 C C . TRP A 1 1009 ? 22.887 12.171 -37.707 1.00 95.62 1009 TRP A C 1
ATOM 7907 O O . TRP A 1 1009 ? 23.623 13.158 -37.667 1.00 95.62 1009 TRP A O 1
ATOM 7917 N N . VAL A 1 1010 ? 22.988 11.227 -38.641 1.00 93.81 1010 VAL A N 1
ATOM 7918 C CA . VAL A 1 1010 ? 23.921 11.238 -39.776 1.00 93.81 1010 VAL A CA 1
ATOM 7919 C C . VAL A 1 1010 ? 23.144 11.239 -41.092 1.00 93.81 1010 VAL A C 1
ATOM 7921 O O . VAL A 1 1010 ? 21.980 10.847 -41.123 1.00 93.81 1010 VAL A O 1
ATOM 7924 N N . MET A 1 1011 ? 23.772 11.697 -42.180 1.00 90.50 1011 MET A N 1
ATOM 7925 C CA . MET A 1 1011 ? 23.172 11.719 -43.520 1.00 90.50 1011 MET A CA 1
ATOM 7926 C C . MET A 1 1011 ? 23.984 10.863 -44.492 1.00 90.50 1011 MET A C 1
ATOM 7928 O O . MET A 1 1011 ? 25.169 11.121 -44.704 1.00 90.50 1011 MET A O 1
ATOM 7932 N N . GLU A 1 1012 ? 23.315 9.905 -45.119 1.00 88.44 1012 GLU A N 1
ATOM 7933 C CA . GLU A 1 1012 ? 23.859 8.875 -46.009 1.00 88.44 1012 GLU A CA 1
ATOM 7934 C C . GLU A 1 1012 ? 23.066 8.838 -47.333 1.00 88.44 1012 GLU A C 1
ATOM 7936 O O . GLU A 1 1012 ? 22.110 9.593 -47.520 1.00 88.44 1012 GLU A O 1
ATOM 7941 N N . GLU A 1 1013 ? 23.496 7.997 -48.284 1.00 84.75 1013 GLU A N 1
ATOM 7942 C CA . GLU A 1 1013 ? 22.897 7.839 -49.630 1.00 84.75 1013 GLU A CA 1
ATOM 7943 C C . GLU A 1 1013 ? 22.794 9.149 -50.454 1.00 84.75 1013 GLU A C 1
ATOM 7945 O O . GLU A 1 1013 ? 22.115 9.219 -51.475 1.00 84.75 1013 GLU A O 1
ATOM 7950 N N . ARG A 1 1014 ? 23.494 10.206 -50.024 1.00 84.12 1014 ARG A N 1
ATOM 7951 C CA . ARG A 1 1014 ? 23.371 11.572 -50.547 1.00 84.12 1014 ARG A CA 1
ATOM 7952 C C . ARG A 1 1014 ? 24.273 11.838 -51.752 1.00 84.12 1014 ARG A C 1
ATOM 7954 O O . ARG A 1 1014 ? 25.439 11.452 -51.762 1.00 84.12 1014 ARG A O 1
ATOM 7961 N N . TRP A 1 1015 ? 23.774 12.624 -52.704 1.00 78.88 1015 TRP A N 1
ATOM 7962 C CA . TRP A 1 1015 ? 24.605 13.259 -53.728 1.00 78.88 1015 TRP A CA 1
ATOM 7963 C C . TRP A 1 1015 ? 24.155 14.710 -54.004 1.00 78.88 1015 TRP A C 1
ATOM 7965 O O . TRP A 1 1015 ? 22.945 14.950 -54.092 1.00 78.88 1015 TRP A O 1
ATOM 7975 N N . PRO A 1 1016 ? 25.088 15.678 -54.153 1.00 82.25 1016 PRO A N 1
ATOM 7976 C CA . PRO A 1 1016 ? 26.535 15.561 -53.929 1.00 82.25 1016 PRO A CA 1
ATOM 7977 C C . PRO A 1 1016 ? 26.896 15.297 -52.456 1.00 82.25 1016 PRO A C 1
ATOM 7979 O O . PRO A 1 1016 ? 26.119 15.584 -51.547 1.00 82.25 1016 PRO A O 1
ATOM 7982 N N . GLU A 1 1017 ? 28.100 14.774 -52.208 1.00 83.38 1017 GLU A N 1
ATOM 7983 C CA . GLU A 1 1017 ? 28.586 14.455 -50.851 1.00 83.38 1017 GLU A CA 1
ATOM 7984 C C . GLU A 1 1017 ? 28.652 15.672 -49.915 1.00 83.38 1017 GLU A C 1
ATOM 7986 O O . GLU A 1 1017 ? 28.638 15.510 -48.696 1.00 83.38 1017 GLU A O 1
ATOM 7991 N N . SER A 1 1018 ? 28.682 16.889 -50.462 1.00 85.00 1018 SER A N 1
ATOM 7992 C CA . SER A 1 1018 ? 28.665 18.151 -49.716 1.00 85.00 1018 SER A CA 1
ATOM 7993 C C . SER A 1 1018 ? 27.315 18.502 -49.078 1.00 85.00 1018 SER A C 1
ATOM 7995 O O . SER A 1 1018 ? 27.253 19.475 -48.327 1.00 85.00 1018 SER A O 1
ATOM 7997 N N . LEU A 1 1019 ? 26.246 17.742 -49.349 1.00 87.81 1019 LEU A N 1
ATOM 7998 C CA . LEU A 1 1019 ? 24.959 17.934 -48.680 1.00 87.81 1019 LEU A CA 1
ATOM 7999 C C . LEU A 1 1019 ? 25.031 17.585 -47.186 1.00 87.81 1019 LEU A C 1
ATOM 8001 O O . LEU A 1 1019 ? 25.662 16.607 -46.786 1.00 87.81 1019 LEU A O 1
ATOM 8005 N N . THR A 1 1020 ? 24.341 18.368 -46.362 1.00 91.75 1020 THR A N 1
ATOM 8006 C CA . THR A 1 1020 ? 24.216 18.154 -44.913 1.00 91.75 1020 THR A CA 1
ATOM 8007 C C . THR A 1 1020 ? 22.755 18.189 -44.464 1.00 91.75 1020 THR A C 1
ATOM 8009 O O . THR A 1 1020 ? 21.873 18.667 -45.186 1.00 91.75 1020 THR A O 1
ATOM 8012 N N . ILE A 1 1021 ? 22.481 17.682 -43.257 1.00 94.31 1021 ILE A N 1
ATOM 8013 C CA . ILE A 1 1021 ? 21.150 17.742 -42.638 1.00 94.31 1021 ILE A CA 1
ATOM 8014 C C . ILE A 1 1021 ? 20.710 19.207 -42.511 1.00 94.31 1021 ILE A C 1
ATOM 8016 O O . ILE A 1 1021 ? 21.461 20.041 -42.009 1.00 94.31 1021 ILE A O 1
ATOM 8020 N N . ASN A 1 1022 ? 19.491 19.518 -42.955 1.00 92.19 1022 ASN A N 1
ATOM 8021 C CA . ASN A 1 1022 ? 18.917 20.853 -42.813 1.00 92.19 1022 ASN A CA 1
ATOM 8022 C C . ASN A 1 1022 ? 18.142 20.941 -41.497 1.00 92.19 1022 ASN A C 1
ATOM 8024 O O . ASN A 1 1022 ? 17.445 20.001 -41.118 1.00 92.19 1022 ASN A O 1
ATOM 8028 N N . ASP A 1 1023 ? 18.243 22.088 -40.832 1.00 91.25 1023 ASP A N 1
ATOM 8029 C CA . ASP A 1 1023 ? 17.465 22.449 -39.642 1.00 91.25 1023 ASP A CA 1
ATOM 8030 C C . ASP A 1 1023 ? 17.518 21.406 -38.504 1.00 91.25 1023 ASP A C 1
ATOM 8032 O O . ASP A 1 1023 ? 16.551 21.239 -37.765 1.00 91.25 1023 ASP A O 1
ATOM 8036 N N . MET A 1 1024 ? 18.649 20.696 -38.367 1.00 95.06 1024 MET A N 1
ATOM 8037 C CA . MET A 1 1024 ? 18.867 19.718 -37.297 1.00 95.06 1024 MET A CA 1
ATOM 8038 C C . MET A 1 1024 ? 18.761 20.396 -35.929 1.00 95.06 1024 MET A C 1
ATOM 8040 O O . MET A 1 1024 ? 19.566 21.269 -35.597 1.00 95.06 1024 MET A O 1
ATOM 8044 N N . SER A 1 1025 ? 17.804 19.954 -35.120 1.00 95.12 1025 SER A N 1
ATOM 8045 C CA . SER A 1 1025 ? 17.549 20.476 -33.783 1.00 95.12 1025 SER A CA 1
ATOM 8046 C C . SER A 1 1025 ? 17.416 19.338 -32.777 1.00 95.12 1025 SER A C 1
ATOM 8048 O O . SER A 1 1025 ? 16.762 18.333 -33.049 1.00 95.12 1025 SER A O 1
ATOM 8050 N N . ILE A 1 1026 ? 18.025 19.511 -31.603 1.00 94.88 1026 ILE A N 1
ATOM 8051 C CA . ILE A 1 1026 ? 17.796 18.696 -30.406 1.00 94.88 1026 ILE A CA 1
ATOM 8052 C C . ILE A 1 1026 ? 17.581 19.678 -29.250 1.00 94.88 1026 ILE A C 1
ATOM 8054 O O . ILE A 1 1026 ? 18.368 20.611 -29.069 1.00 94.88 1026 ILE A O 1
ATOM 8058 N N . SER A 1 1027 ? 16.508 19.502 -28.481 1.00 94.38 1027 SER A N 1
ATOM 8059 C CA . SER A 1 1027 ? 16.180 20.367 -27.347 1.00 94.38 1027 SER A CA 1
ATOM 8060 C C . SER A 1 1027 ? 17.206 20.243 -26.211 1.00 94.38 1027 SER A C 1
ATOM 8062 O O . SER A 1 1027 ? 17.888 19.228 -26.066 1.00 94.38 1027 SER A O 1
ATOM 8064 N N . LYS A 1 1028 ? 17.319 21.277 -25.363 1.00 91.06 1028 LYS A N 1
ATOM 8065 C CA . LYS A 1 1028 ? 18.299 21.306 -24.255 1.00 91.06 1028 LYS A CA 1
ATOM 8066 C C . LYS A 1 1028 ? 18.087 20.201 -23.211 1.00 91.06 1028 LYS A C 1
ATOM 8068 O O . LYS A 1 1028 ? 19.046 19.783 -22.578 1.00 91.06 1028 LYS A O 1
ATOM 8073 N N . ASP A 1 1029 ? 16.852 19.739 -23.047 1.00 88.19 1029 ASP A N 1
ATOM 8074 C CA . ASP A 1 1029 ? 16.463 18.605 -22.199 1.00 88.19 1029 ASP A CA 1
ATOM 8075 C C . ASP A 1 1029 ? 16.511 17.250 -22.937 1.00 88.19 1029 ASP A C 1
ATOM 8077 O O . ASP A 1 1029 ? 16.158 16.223 -22.363 1.00 88.19 1029 ASP A O 1
ATOM 8081 N N . ARG A 1 1030 ? 16.929 17.245 -24.213 1.00 94.56 1030 ARG A N 1
ATOM 8082 C CA . ARG A 1 1030 ? 17.019 16.079 -25.107 1.00 94.56 1030 ARG A CA 1
ATOM 8083 C C . ARG A 1 1030 ? 15.713 15.276 -25.250 1.00 94.56 1030 ARG A C 1
ATOM 8085 O O . ARG A 1 1030 ? 15.760 14.086 -25.561 1.00 94.56 1030 ARG A O 1
ATOM 8092 N N . LYS A 1 1031 ? 14.547 15.910 -25.065 1.00 95.38 1031 LYS A N 1
ATOM 8093 C CA . LYS A 1 1031 ? 13.226 15.283 -25.281 1.00 95.38 1031 LYS A CA 1
ATOM 8094 C C . LYS A 1 1031 ? 12.661 15.453 -26.683 1.00 95.38 1031 LYS A C 1
ATOM 8096 O O . LYS A 1 1031 ? 11.891 14.599 -27.114 1.00 95.38 1031 LYS A O 1
ATOM 8101 N N . VAL A 1 1032 ? 13.042 16.509 -27.397 1.00 96.69 1032 VAL A N 1
ATOM 8102 C CA . VAL A 1 1032 ? 12.551 16.791 -28.749 1.00 96.69 1032 VAL A CA 1
ATOM 8103 C C . VAL A 1 1032 ? 13.721 16.845 -29.722 1.00 96.69 1032 VAL A C 1
ATOM 8105 O O . VAL A 1 1032 ? 14.706 17.539 -29.469 1.00 96.69 1032 VAL A O 1
ATOM 8108 N N . ALA A 1 1033 ? 13.608 16.141 -30.846 1.00 97.06 1033 ALA A N 1
ATOM 8109 C CA . ALA A 1 1033 ? 14.543 16.236 -31.961 1.00 97.06 1033 ALA A CA 1
ATOM 8110 C C . ALA A 1 1033 ? 13.800 16.276 -33.301 1.00 97.06 1033 ALA A C 1
ATOM 8112 O O . ALA A 1 1033 ? 12.804 15.579 -33.494 1.00 97.06 1033 ALA A O 1
ATOM 8113 N N . SER A 1 1034 ? 14.285 17.083 -34.240 1.00 97.31 1034 SER A N 1
ATOM 8114 C CA . SER A 1 1034 ? 13.716 17.195 -35.586 1.00 97.31 1034 SER A CA 1
ATOM 8115 C C . SER A 1 1034 ? 14.759 17.643 -36.602 1.00 97.31 1034 SER A C 1
ATOM 8117 O O . SER A 1 1034 ? 15.763 18.264 -36.246 1.00 97.31 1034 SER A O 1
ATOM 8119 N N . ALA A 1 1035 ? 14.519 17.325 -37.875 1.00 96.56 1035 ALA A N 1
ATOM 8120 C CA . ALA A 1 1035 ? 15.316 17.823 -38.993 1.00 96.56 1035 ALA A CA 1
ATOM 8121 C C . ALA A 1 1035 ? 14.573 17.716 -40.333 1.00 96.56 1035 ALA A C 1
ATOM 8123 O O . ALA A 1 1035 ? 13.550 17.031 -40.448 1.00 96.56 1035 ALA A O 1
ATOM 8124 N N . ARG A 1 1036 ? 15.149 18.333 -41.373 1.00 95.56 1036 ARG A N 1
ATOM 8125 C CA . ARG A 1 1036 ? 14.811 18.089 -42.782 1.00 95.56 1036 ARG A CA 1
ATOM 8126 C C . ARG A 1 1036 ? 15.979 17.407 -43.502 1.00 95.56 1036 ARG A C 1
ATOM 8128 O O . ARG A 1 1036 ? 17.092 17.936 -43.560 1.00 95.56 1036 ARG A O 1
ATOM 8135 N N . CYS A 1 1037 ? 15.721 16.250 -44.097 1.00 93.06 1037 CYS A N 1
ATOM 8136 C CA . CYS A 1 1037 ? 16.719 15.399 -44.738 1.00 93.06 1037 CYS A CA 1
ATOM 8137 C C . CYS A 1 1037 ? 16.285 15.040 -46.156 1.00 93.06 1037 CYS A C 1
ATOM 8139 O O . CYS A 1 1037 ? 15.105 14.812 -46.407 1.00 93.06 1037 CYS A O 1
ATOM 8141 N N . GLY A 1 1038 ? 17.242 15.024 -47.079 1.00 88.31 1038 GLY A N 1
ATOM 8142 C CA . GLY A 1 1038 ? 16.954 14.985 -48.504 1.00 88.31 1038 GLY A CA 1
ATOM 8143 C C . GLY A 1 1038 ? 18.183 15.222 -49.362 1.00 88.31 1038 GLY A C 1
ATOM 8144 O O . GLY A 1 1038 ? 19.293 15.368 -48.845 1.00 88.31 1038 GLY A O 1
ATOM 8145 N N . GLY A 1 1039 ? 17.975 15.290 -50.672 1.00 84.19 1039 GLY A N 1
ATOM 8146 C CA . GLY A 1 1039 ? 19.036 15.522 -51.644 1.00 84.19 1039 GLY A CA 1
ATOM 8147 C C . GLY A 1 1039 ? 18.685 14.961 -53.017 1.00 84.19 1039 GLY A C 1
ATOM 8148 O O . GLY A 1 1039 ? 17.521 14.877 -53.412 1.00 84.19 1039 GLY A O 1
ATOM 8149 N N . TRP A 1 1040 ? 19.700 14.475 -53.731 1.00 82.75 1040 TRP A N 1
ATOM 8150 C CA . TRP A 1 1040 ? 19.484 13.503 -54.800 1.00 82.75 1040 TRP A CA 1
ATOM 8151 C C . TRP A 1 1040 ? 19.419 12.085 -54.213 1.00 82.75 1040 TRP A C 1
ATOM 8153 O O . TRP A 1 1040 ? 20.376 11.324 -54.298 1.00 82.75 1040 TRP A O 1
ATOM 8163 N N . CYS A 1 1041 ? 18.286 11.771 -53.577 1.00 86.69 1041 CYS A N 1
ATOM 8164 C CA . CYS A 1 1041 ? 17.998 10.526 -52.848 1.00 86.69 1041 CYS A CA 1
ATOM 8165 C C . CYS A 1 1041 ? 18.761 10.356 -51.520 1.00 86.69 1041 CYS A C 1
ATOM 8167 O O . CYS A 1 1041 ? 18.969 9.240 -51.054 1.00 86.69 1041 CYS A O 1
ATOM 8169 N N . GLY A 1 1042 ? 19.129 11.478 -50.890 1.00 90.75 1042 GLY A N 1
ATOM 8170 C CA . GLY A 1 1042 ? 19.772 11.493 -49.577 1.00 90.75 1042 GLY A CA 1
ATOM 8171 C C . GLY A 1 1042 ? 18.791 11.218 -48.436 1.00 90.75 1042 GLY A C 1
ATOM 8172 O O . GLY A 1 1042 ? 17.670 11.734 -48.422 1.00 90.75 1042 GLY A O 1
ATOM 8173 N N . HIS A 1 1043 ? 19.246 10.451 -47.448 1.00 93.69 1043 HIS A N 1
ATOM 8174 C CA . HIS A 1 1043 ? 18.489 10.082 -46.252 1.00 93.69 1043 HIS A CA 1
ATOM 8175 C C . HIS A 1 1043 ? 19.263 10.432 -44.973 1.00 93.69 1043 HIS A C 1
ATOM 8177 O O . HIS A 1 1043 ? 20.484 10.577 -44.995 1.00 93.69 1043 HIS A O 1
ATOM 8183 N N . CYS A 1 1044 ? 18.564 10.553 -43.845 1.00 94.44 1044 CYS A N 1
ATOM 8184 C CA . CYS A 1 1044 ? 19.178 10.649 -42.523 1.00 94.44 1044 CYS A CA 1
ATOM 8185 C C . CYS A 1 1044 ? 18.483 9.755 -41.497 1.00 94.44 1044 CYS A C 1
ATOM 8187 O O . CYS A 1 1044 ? 17.277 9.515 -41.563 1.00 94.44 1044 CYS A O 1
ATOM 8189 N N . TRP A 1 1045 ? 19.257 9.305 -40.520 1.00 94.62 1045 TRP A N 1
ATOM 8190 C CA . TRP A 1 1045 ? 18.830 8.443 -39.421 1.00 94.62 1045 TRP A CA 1
ATOM 8191 C C . TRP A 1 1045 ? 19.772 8.647 -38.227 1.00 94.62 1045 TRP A C 1
ATOM 8193 O O . TRP A 1 1045 ? 20.840 9.251 -38.390 1.00 94.62 1045 TRP A O 1
ATOM 8203 N N . PRO A 1 1046 ? 19.413 8.153 -37.030 1.00 94.94 1046 PRO A N 1
ATOM 8204 C CA . PRO A 1 1046 ? 20.344 8.060 -35.915 1.00 94.94 1046 PRO A CA 1
ATOM 8205 C C . PRO A 1 1046 ? 21.658 7.368 -36.314 1.00 94.94 1046 PRO A C 1
ATOM 8207 O O . PRO A 1 1046 ? 21.662 6.443 -37.132 1.00 94.94 1046 PRO A O 1
ATOM 8210 N N . ALA A 1 1047 ? 22.780 7.812 -35.751 1.00 91.69 1047 ALA A N 1
ATOM 8211 C CA . ALA A 1 1047 ? 24.095 7.223 -35.988 1.00 91.69 1047 ALA A CA 1
ATOM 8212 C C . ALA A 1 1047 ? 24.103 5.723 -35.641 1.00 91.69 1047 ALA A C 1
ATOM 8214 O O . ALA A 1 1047 ? 23.578 5.313 -34.611 1.00 91.69 1047 ALA A O 1
ATOM 8215 N N . GLY A 1 1048 ? 24.656 4.886 -36.525 1.00 87.38 1048 GLY A N 1
ATOM 8216 C CA . GLY A 1 1048 ? 24.597 3.423 -36.379 1.00 87.38 1048 GLY A CA 1
ATOM 8217 C C . GLY A 1 1048 ? 23.203 2.804 -36.589 1.00 87.38 1048 GLY A C 1
ATOM 8218 O O . GLY A 1 1048 ? 23.061 1.593 -36.460 1.00 87.38 1048 GLY A O 1
ATOM 8219 N N . LYS A 1 1049 ? 22.189 3.610 -36.941 1.00 89.56 1049 LYS A N 1
ATOM 8220 C CA . LYS A 1 1049 ? 20.766 3.248 -37.112 1.00 89.56 1049 LYS A CA 1
ATOM 8221 C C . LYS A 1 1049 ? 20.045 2.787 -35.833 1.00 89.56 1049 LYS A C 1
ATOM 8223 O O . LYS A 1 1049 ? 18.855 2.475 -35.906 1.00 89.56 1049 LYS A O 1
ATOM 8228 N N . THR A 1 1050 ? 20.706 2.823 -34.673 1.00 88.00 1050 THR A N 1
ATOM 8229 C CA . THR A 1 1050 ? 20.120 2.554 -33.348 1.00 88.00 1050 THR A CA 1
ATOM 8230 C C . THR A 1 1050 ? 19.668 3.844 -32.659 1.00 88.00 1050 THR A C 1
ATOM 8232 O O . THR A 1 1050 ? 20.145 4.936 -32.959 1.00 88.00 1050 THR A O 1
ATOM 8235 N N . MET A 1 1051 ? 18.728 3.747 -31.718 1.00 93.62 1051 MET A N 1
ATOM 8236 C CA . MET A 1 1051 ? 18.316 4.876 -30.880 1.00 93.62 1051 MET A CA 1
ATOM 8237 C C . MET A 1 1051 ? 18.158 4.393 -29.441 1.00 93.62 1051 MET A C 1
ATOM 8239 O O . MET A 1 1051 ? 17.315 3.541 -29.167 1.00 93.62 1051 MET A O 1
ATOM 8243 N N . HIS A 1 1052 ? 18.955 4.955 -28.530 1.00 93.44 1052 HIS A N 1
ATOM 8244 C CA . HIS A 1 1052 ? 18.885 4.648 -27.104 1.00 93.44 1052 HIS A CA 1
ATOM 8245 C C . HIS A 1 1052 ? 18.313 5.834 -26.321 1.00 93.44 1052 HIS A C 1
ATOM 8247 O O . HIS A 1 1052 ? 18.647 6.995 -26.577 1.00 93.44 1052 HIS A O 1
ATOM 8253 N N . LEU A 1 1053 ? 17.463 5.537 -25.345 1.00 94.19 1053 LEU A N 1
ATOM 8254 C CA . LEU A 1 1053 ? 16.939 6.502 -24.382 1.00 94.19 1053 LEU A CA 1
ATOM 8255 C C . LEU A 1 1053 ? 17.541 6.239 -22.996 1.00 94.19 1053 LEU A C 1
ATOM 8257 O O . LEU A 1 1053 ? 17.916 5.109 -22.675 1.00 94.19 1053 LEU A O 1
ATOM 8261 N N . LEU A 1 1054 ? 17.600 7.278 -22.166 1.00 89.31 1054 LEU A N 1
ATOM 8262 C CA . LEU A 1 1054 ? 17.989 7.199 -20.756 1.00 89.31 1054 LEU A CA 1
ATOM 8263 C C . LEU A 1 1054 ? 16.888 7.761 -19.862 1.00 89.31 1054 LEU A C 1
ATOM 8265 O O . LEU A 1 1054 ? 16.160 8.678 -20.246 1.00 89.31 1054 LEU A O 1
ATOM 8269 N N . HIS A 1 1055 ? 16.824 7.262 -18.629 1.00 85.06 1055 HIS A N 1
ATOM 8270 C CA . HIS A 1 1055 ? 16.125 7.944 -17.548 1.00 85.06 1055 HIS A CA 1
ATOM 8271 C C . HIS A 1 1055 ? 17.091 8.910 -16.830 1.00 85.06 1055 HIS A C 1
ATOM 8273 O O . HIS A 1 1055 ? 18.180 8.476 -16.449 1.00 85.06 1055 HIS A O 1
ATOM 8279 N N . PRO A 1 1056 ? 16.733 10.185 -16.570 1.00 79.75 1056 PRO A N 1
ATOM 8280 C CA . PRO A 1 1056 ? 17.663 11.173 -16.002 1.00 79.75 1056 PRO A CA 1
ATOM 8281 C C . PRO A 1 1056 ? 18.283 10.818 -14.640 1.00 79.75 1056 PRO A C 1
ATOM 8283 O O . PRO A 1 1056 ? 19.322 11.360 -14.282 1.00 79.75 1056 PRO A O 1
ATOM 8286 N N . GLN A 1 1057 ? 17.678 9.913 -13.861 1.00 71.31 1057 GLN A N 1
ATOM 8287 C CA . GLN A 1 1057 ? 18.246 9.463 -12.577 1.00 71.31 1057 GLN A CA 1
ATOM 8288 C C . GLN A 1 1057 ? 19.283 8.332 -12.711 1.00 71.31 1057 GLN A C 1
ATOM 8290 O O . GLN A 1 1057 ? 19.891 7.958 -11.708 1.00 71.31 1057 GLN A O 1
ATOM 8295 N N . CYS A 1 1058 ? 19.474 7.791 -13.917 1.00 67.25 1058 CYS A N 1
ATOM 8296 C CA . CYS A 1 1058 ? 20.461 6.755 -14.224 1.00 67.25 1058 CYS A CA 1
ATOM 8297 C C . CYS A 1 1058 ? 21.826 7.323 -14.654 1.00 67.25 1058 CYS A C 1
ATOM 8299 O O . CYS A 1 1058 ? 22.761 6.552 -14.860 1.00 67.25 1058 CYS A O 1
ATOM 8301 N N . ASP A 1 1059 ? 21.953 8.648 -14.789 1.00 50.34 1059 ASP A N 1
ATOM 8302 C CA . ASP A 1 1059 ? 23.202 9.306 -15.178 1.00 50.34 1059 ASP A CA 1
ATOM 8303 C C . ASP A 1 1059 ? 24.195 9.339 -14.000 1.00 50.34 1059 ASP A C 1
ATOM 8305 O O . ASP A 1 1059 ? 24.187 10.230 -13.146 1.00 50.34 1059 ASP A O 1
ATOM 8309 N N . GLY A 1 1060 ? 25.001 8.279 -13.900 1.00 48.81 1060 GLY A N 1
ATOM 8310 C CA . GLY A 1 1060 ? 26.012 8.126 -12.860 1.00 48.81 1060 GLY A CA 1
ATOM 8311 C C . GLY A 1 1060 ? 26.637 6.731 -12.820 1.00 48.81 1060 GLY A C 1
ATOM 8312 O O . GLY A 1 1060 ? 26.091 5.833 -12.185 1.00 48.81 1060 GLY A O 1
ATOM 8313 N N . LYS A 1 1061 ? 27.853 6.612 -13.381 1.00 39.41 1061 LYS A N 1
ATOM 8314 C CA . LYS A 1 1061 ? 28.731 5.414 -13.430 1.00 39.41 1061 LYS A CA 1
ATOM 8315 C C . LYS A 1 1061 ? 28.463 4.388 -14.554 1.00 39.41 1061 LYS A C 1
ATOM 8317 O O . LYS A 1 1061 ? 28.391 3.192 -14.285 1.00 39.41 1061 LYS A O 1
ATOM 8322 N N . GLU A 1 1062 ? 28.505 4.808 -15.820 1.00 31.88 1062 GLU A N 1
ATOM 8323 C CA . GLU A 1 1062 ? 29.171 3.974 -16.842 1.00 31.88 1062 GLU A CA 1
ATOM 8324 C C . GLU A 1 1062 ? 30.651 4.395 -16.910 1.00 31.88 1062 GLU A C 1
ATOM 8326 O O . GLU A 1 1062 ? 30.968 5.558 -17.158 1.00 31.88 1062 GLU A O 1
ATOM 8331 N N . SER A 1 1063 ? 31.578 3.476 -16.624 1.00 32.69 1063 SER A N 1
ATOM 8332 C CA . SER A 1 1063 ? 33.018 3.767 -16.577 1.00 32.69 1063 SER A CA 1
ATOM 8333 C C . SER A 1 1063 ? 33.682 3.574 -17.947 1.00 32.69 1063 SER A C 1
ATOM 8335 O O . SER A 1 1063 ? 34.218 2.502 -18.232 1.00 32.69 1063 SER A O 1
ATOM 8337 N N . GLY A 1 1064 ? 33.653 4.615 -18.782 1.00 26.16 1064 GLY A N 1
ATOM 8338 C CA . GLY A 1 1064 ? 34.430 4.723 -20.027 1.00 26.16 1064 GLY A CA 1
ATOM 8339 C C . GLY A 1 1064 ? 35.668 5.629 -19.877 1.00 26.16 1064 GLY A C 1
ATOM 8340 O O . GLY A 1 1064 ? 35.727 6.425 -18.937 1.00 26.16 1064 GLY A O 1
ATOM 8341 N N . PRO A 1 1065 ? 36.679 5.523 -20.764 1.00 29.81 1065 PRO A N 1
ATOM 8342 C CA . PRO A 1 1065 ? 37.903 6.320 -20.672 1.00 29.81 1065 PRO A CA 1
ATOM 8343 C C . PRO A 1 1065 ? 37.622 7.815 -20.885 1.00 29.81 1065 PRO A C 1
ATOM 8345 O O . PRO A 1 1065 ? 36.893 8.203 -21.795 1.00 29.81 1065 PRO A O 1
ATOM 8348 N N . GLY A 1 1066 ? 38.195 8.654 -20.021 1.00 31.66 1066 GLY A N 1
ATOM 8349 C CA . GLY A 1 1066 ? 37.806 10.058 -19.906 1.00 31.66 1066 GLY A CA 1
ATOM 8350 C C . GLY A 1 1066 ? 38.272 10.956 -21.054 1.00 31.66 1066 GLY A C 1
ATOM 8351 O O . GLY A 1 1066 ? 39.414 10.878 -21.503 1.00 31.66 1066 GLY A O 1
ATOM 8352 N N . VAL A 1 1067 ? 37.406 11.898 -21.432 1.00 24.78 1067 VAL A N 1
ATOM 8353 C CA . VAL A 1 1067 ? 37.776 13.115 -22.163 1.00 24.78 1067 VAL A CA 1
ATOM 8354 C C . VAL A 1 1067 ? 37.799 14.263 -21.159 1.00 24.78 1067 VAL A C 1
ATOM 8356 O O . VAL A 1 1067 ? 36.760 14.664 -20.638 1.00 24.78 1067 VAL A O 1
ATOM 8359 N N . VAL A 1 1068 ? 38.989 14.786 -20.863 1.00 25.30 1068 VAL A N 1
ATOM 8360 C CA . VAL A 1 1068 ? 39.130 16.006 -20.060 1.00 25.30 1068 VAL A CA 1
ATOM 8361 C C . VAL A 1 1068 ? 38.813 17.195 -20.959 1.00 25.30 1068 VAL A C 1
ATOM 8363 O O . VAL A 1 1068 ? 39.594 17.517 -21.854 1.00 25.30 1068 VAL A O 1
ATOM 8366 N N . HIS A 1 1069 ? 37.686 17.865 -20.714 1.00 24.45 1069 HIS A N 1
ATOM 8367 C CA . HIS A 1 1069 ? 37.451 19.186 -21.286 1.00 24.45 1069 HIS A CA 1
ATOM 8368 C C . HIS A 1 1069 ? 38.387 20.196 -20.616 1.00 24.45 1069 HIS A C 1
ATOM 8370 O O . HIS A 1 1069 ? 38.171 20.613 -19.481 1.00 24.45 1069 HIS A O 1
ATOM 8376 N N . VAL A 1 1070 ? 39.443 20.566 -21.338 1.00 24.72 1070 VAL A N 1
ATOM 8377 C CA . VAL A 1 1070 ? 40.229 21.771 -21.067 1.00 24.72 1070 VAL A CA 1
ATOM 8378 C C . VAL A 1 1070 ? 39.459 22.952 -21.656 1.00 24.72 1070 VAL A C 1
ATOM 8380 O O . VAL A 1 1070 ? 39.120 22.925 -22.839 1.00 24.72 1070 VAL A O 1
ATOM 8383 N N . GLU A 1 1071 ? 39.167 23.965 -20.842 1.00 26.33 1071 GLU A N 1
ATOM 8384 C CA . GLU A 1 1071 ? 38.596 25.229 -21.320 1.00 26.33 1071 GLU A CA 1
ATOM 8385 C C . GLU A 1 1071 ? 39.658 26.069 -22.053 1.00 26.33 1071 GLU A C 1
ATOM 8387 O O . GLU A 1 1071 ? 40.820 26.120 -21.636 1.00 26.33 1071 GLU A O 1
ATOM 8392 N N . LEU A 1 1072 ? 39.232 26.736 -23.131 1.00 30.48 1072 LEU A N 1
ATOM 8393 C CA . LEU A 1 1072 ? 39.943 27.771 -23.891 1.00 30.48 1072 LEU A CA 1
ATOM 8394 C C . LEU A 1 1072 ? 38.940 28.850 -24.321 1.00 30.48 1072 LEU A C 1
ATOM 8396 O O . LEU A 1 1072 ? 37.820 28.454 -24.718 1.00 30.48 1072 LEU A O 1
#

Secondary structure (DSSP, 8-state):
-------------------------SSHHHHHHHS---S-EEEEE---TTSTT--EEEEEE-TTTSS-EEEEEPTTHHHHSEEEE----BSSTTSSS-PBPPP-TTS-EEEEESEEEEEEETTEEEE-TT--TTEEE-----SSHHHHHHH-TT--SEEEEE---SSSTT--EEEEEE--SSSS-EEEEE-TT-TTTSEEEEE--EESSTTSSSS-EES--GGG-EEEEESEEEEEEETTEEEEETT--TTEEE-SSS---TT-EEESS-SSTT---EEEEEE-TTSS-EE-TT--EEEES-SSTT---EEEEE-TTS-EEEEEE-SSSEEEEEGGG-EEEE-GGG---SSHHHHHHH-TT--SEEEEE---SS-TT-PEEEEEE-TTSSS-EEEE--SS-TTTS------PPBSSTTSSS--B---------S-PPP--SSHHHHHHHH---S-EEEEE---TT-TT--EEEEEE-TTSSS-EEEEE-TTHHHHSEEEEE---BSSTTSSSS-B-SPP-SS-EEEEESEEEEEEETTEEEEETT--TTEEEESSS---TT-EEESS-SSTT---EEEEEE-TTSS-EE-TT--EEEES-SSTTPPPEEEEE-TTSSEEEEEE-SSSEEEEEGGG-EEEE-TTS---SSHHHHHHH-TT--SEEEEE---TT-TT--EEEEEE-TTSSS-EEEEE-TT-TTTSEEEEE--EESSTTSSSS-EES--GGG-EEEEESEEEEEE-SSSEEEETT--TTEEEESSS---TT-EEESS-SSTT---EEEEEE-TTSS-EE-TT--EEEES-SSTT---EEEEE-TTSSEEEEEE-SSSEEEEEGGG--EEE-GGG---SSHHHHHHH-TT--SEEEEE-----TT---EEEEEE-TTSSS-EEEEE-TT-TTTSEEEEE--EESSTT-SSS-EES--GGG-EEEEESEEEEEEETTEEEEETT--TTEEEESSS---TT-EEESS-SSTT---EEEEEE-TTSS-EE-TT--EEEES-SSTT---EEEEE-TTS-EEEEEE-SSSEEEEEGGG--EEE-GGG-S---PPP------

Sequence (1072 aa):
MMKSGEWVQLALLLLAVGGTASHKASSCSEEKSLNKADKDGEYTLYPFETSKDVSLRVYCHDMASGSPKEFLTLPSGPDENYAIVFADRLADGWRCTGALQKPYGSRVGTTKFSKLRIKFEDSRVEVIRDDHTFSKSTGKKAASCSEKKSLNPKYGDAEYTLYPFPTNKDVSLRVYCHDMASGSPKEFLTLPSGPDQNYAIVFANRLADGWRCTGALQDPYASRAGTTKFSKLRIKFENSRVEVIRDDYTFARTNGPNEVDYGHAGDCYSWKQGCAKGTFKVDLTGTELVLAPDVHWVMEERWPESLTIHDMSISKDRKVASARCGGWCGHCWPAGKKMHLMHPQCHKAASCSEVKSLNPEADDGEYTLYPFATDKDVSLRVYCHDMASGSPKEFLTLPSGPDENYAIVFADRLAEGWRCTGALQWSETFWYSHSQGHKASSCSEEKSLNKADKDGEYTLYPFETSKDVSLRVYCHDMASGSPKEFLTLPSGPDENYAIVFADRLADGWRCTGALQKPYKSRVGTTKFSKLRIKFEDSRVEVIRDDHTFSTSTGPNKVDYGHAGDCYSWKQGCAKGTFKVDLTGTELVLASDVHWVMEERWPEYLTINDMSISKDRKVASARCGGWCGHCWPADKKLFLMHPHCKKAASCSEKKSLNPKYEDAEYTLYPFPTNKDVSLRVYCHDMASGSPKEFLTLPSGPDQNYAIVFANRLADGWRCTGALQDPYASRAGTTKFSKLRIKFENSRVEVIRDDYTFARTNGPNKVDYGHAGDCYSWKQGCAKGTFKVDLTGTELVLAPDVHWVMEERWPESLTIHDMSISKDRKVASARCGGWCGHCWPAGKKMHLMHPQCHKAASCSEVKSLNPEADDGEYTLYPFATEKDVSLRVYCHDMASGSPKEFLTLPSGPDENYAIVFADRMADGGRCTGALQDPYASRAGTTKFSKLRIKFENCRVEVIRDDYTFAKTTGPNEVDYGHAGDCYSWKQGCAKGTFKVDLTGTELVLAPDVHWVMEERWPESLTINDMSISKDRKVASARCGGWCGHCWPAGKTMHLLHPQCDGKESGPGVVHVEL